Protein AF-A0AAE1PSM1-F1 (afdb_monomer_lite)

Radius of gyration: 34.31 Å; chains: 1; bounding box: 93×96×85 Å

pLDDT: mean 81.09, std 17.81, range [21.44, 98.19]

Structure (mmCIF, N/CA/C/O backbone):
data_AF-A0AAE1PSM1-F1
#
_entry.id   AF-A0AAE1PSM1-F1
#
loop_
_atom_site.group_PDB
_atom_site.id
_atom_site.type_symbol
_atom_site.label_atom_id
_atom_site.label_alt_id
_atom_site.label_comp_id
_atom_site.label_asym_id
_atom_site.label_entity_id
_atom_site.label_seq_id
_atom_site.pdbx_PDB_ins_code
_atom_site.Cartn_x
_atom_site.Cartn_y
_atom_site.Cartn_z
_atom_site.occupancy
_atom_site.B_iso_or_equiv
_atom_site.auth_seq_id
_atom_site.auth_comp_id
_atom_site.auth_asym_id
_atom_site.auth_atom_id
_atom_site.pdbx_PDB_model_num
ATOM 1 N N . MET A 1 1 ? 33.477 -53.761 32.226 1.00 33.44 1 MET A N 1
ATOM 2 C CA . MET A 1 1 ? 34.915 -53.638 31.884 1.00 33.44 1 MET A CA 1
ATOM 3 C C . MET A 1 1 ? 35.233 -52.143 31.877 1.00 33.44 1 MET A C 1
ATOM 5 O O . MET A 1 1 ? 34.621 -51.444 31.093 1.00 33.44 1 MET A O 1
ATOM 9 N N . ARG A 1 2 ? 35.719 -51.593 33.001 1.00 29.75 2 ARG A N 1
ATOM 10 C CA . ARG A 1 2 ? 37.112 -51.136 33.253 1.00 29.75 2 ARG A CA 1
ATOM 11 C C . ARG A 1 2 ? 37.617 -50.004 32.310 1.00 29.75 2 ARG A C 1
ATOM 13 O O . ARG A 1 2 ? 38.148 -50.337 31.265 1.00 29.75 2 ARG A O 1
ATOM 20 N N . THR A 1 3 ? 37.421 -48.733 32.735 1.00 33.41 3 THR A N 1
ATOM 21 C CA . THR A 1 3 ? 38.407 -47.618 33.002 1.00 33.41 3 THR A CA 1
ATOM 22 C C . THR A 1 3 ? 39.503 -47.223 31.959 1.00 33.41 3 THR A C 1
ATOM 24 O O . THR A 1 3 ? 39.948 -48.118 31.256 1.00 33.41 3 THR A O 1
ATOM 27 N N . PRO A 1 4 ? 40.189 -46.038 32.043 1.00 55.84 4 PRO A N 1
ATOM 28 C CA . PRO A 1 4 ? 39.776 -44.611 31.885 1.00 55.84 4 PRO A CA 1
ATOM 29 C C . PRO A 1 4 ? 40.856 -43.703 31.156 1.00 55.84 4 PRO A C 1
ATOM 31 O O . PRO A 1 4 ? 41.805 -44.236 30.594 1.00 55.84 4 PRO A O 1
ATOM 34 N N . ALA A 1 5 ? 40.751 -42.355 31.289 1.00 30.58 5 ALA A N 1
ATOM 35 C CA . ALA A 1 5 ? 41.744 -41.248 31.068 1.00 30.58 5 ALA A CA 1
ATOM 36 C C . ALA A 1 5 ? 41.943 -40.730 29.614 1.00 30.58 5 ALA A C 1
ATOM 38 O O . ALA A 1 5 ? 42.197 -41.520 28.718 1.00 30.58 5 ALA A O 1
ATOM 39 N N . ILE A 1 6 ? 41.724 -39.453 29.230 1.00 45.56 6 ILE A N 1
ATOM 40 C CA . ILE A 1 6 ? 42.230 -38.113 29.654 1.00 45.56 6 ILE A CA 1
ATOM 41 C C . ILE A 1 6 ? 43.767 -37.987 29.631 1.00 45.56 6 ILE A C 1
ATOM 43 O O . ILE A 1 6 ? 44.407 -38.409 30.585 1.00 45.56 6 ILE A O 1
ATOM 47 N N . GLN A 1 7 ? 44.315 -37.324 28.594 1.00 33.97 7 GLN A N 1
ATOM 48 C CA . GLN A 1 7 ? 45.271 -36.185 28.635 1.00 33.97 7 GLN A CA 1
ATOM 49 C C . GLN A 1 7 ? 46.024 -36.038 27.295 1.00 33.97 7 GLN A C 1
ATOM 51 O O . GLN A 1 7 ? 46.788 -36.929 26.949 1.00 33.97 7 GLN A O 1
ATOM 56 N N . LEU A 1 8 ? 45.825 -34.911 26.587 1.00 34.62 8 LEU A N 1
ATOM 57 C CA . LEU A 1 8 ? 46.841 -34.085 25.884 1.00 34.62 8 LEU A CA 1
ATOM 58 C C . LEU A 1 8 ? 46.170 -33.136 24.865 1.00 34.62 8 LEU A C 1
ATOM 60 O O . LEU A 1 8 ? 46.132 -33.383 23.665 1.00 34.62 8 LEU A O 1
ATOM 64 N N . LEU A 1 9 ? 45.640 -32.033 25.396 1.00 43.84 9 LEU A N 1
ATOM 65 C CA . LEU A 1 9 ? 45.499 -30.731 24.731 1.00 43.84 9 LEU A CA 1
ATOM 66 C C . LEU A 1 9 ? 46.586 -29.812 25.328 1.00 43.84 9 LEU A C 1
ATOM 68 O O . LEU A 1 9 ? 46.958 -30.025 26.480 1.00 43.84 9 LEU A O 1
ATOM 72 N N . LEU A 1 10 ? 47.015 -28.787 24.574 1.00 37.41 10 LEU A N 1
ATOM 73 C CA . LEU A 1 10 ? 48.165 -27.873 24.784 1.00 37.41 10 LEU A CA 1
ATOM 74 C C . LEU A 1 10 ? 49.510 -28.517 24.381 1.00 37.41 10 LEU A C 1
ATOM 76 O O . LEU A 1 10 ? 50.053 -29.247 25.207 1.00 37.41 10 LEU A O 1
ATOM 80 N N . PRO A 1 11 ? 50.104 -28.276 23.181 1.00 36.47 11 PRO A N 1
ATOM 81 C CA . PRO A 1 11 ? 50.399 -26.933 22.654 1.00 36.47 11 PRO A CA 1
ATOM 82 C C . PRO A 1 11 ? 50.553 -26.871 21.103 1.00 36.47 11 PRO A C 1
ATOM 84 O O . PRO A 1 11 ? 51.657 -27.015 20.580 1.00 36.47 11 PRO A O 1
ATOM 87 N N . LEU A 1 12 ? 49.481 -26.637 20.337 1.00 36.44 12 LEU A N 1
ATOM 88 C CA . LEU A 1 12 ? 49.604 -26.366 18.884 1.00 36.44 12 LEU A CA 1
ATOM 89 C C . LEU A 1 12 ? 48.664 -25.254 18.389 1.00 36.44 12 LEU A C 1
ATOM 91 O O . LEU A 1 12 ? 48.263 -25.227 17.233 1.00 36.44 12 LEU A O 1
ATOM 95 N N . LEU A 1 13 ? 48.311 -24.340 19.295 1.00 38.62 13 LEU A N 1
ATOM 96 C CA . LEU A 1 13 ? 47.348 -23.254 19.082 1.00 38.62 13 LEU A CA 1
ATOM 97 C C . LEU A 1 13 ? 47.993 -21.879 19.338 1.00 38.62 13 LEU A C 1
ATOM 99 O O . LEU A 1 13 ? 47.362 -20.986 19.887 1.00 38.62 13 LEU A O 1
ATOM 103 N N . LEU A 1 14 ? 49.281 -21.727 19.001 1.00 40.66 14 LEU A N 1
ATOM 104 C CA . LEU A 1 14 ? 50.054 -20.505 19.279 1.00 40.66 14 LEU A CA 1
ATOM 105 C C . LEU A 1 14 ? 50.826 -19.926 18.081 1.00 40.66 14 LEU A C 1
ATOM 107 O O . LEU A 1 14 ? 51.749 -19.150 18.291 1.00 40.66 14 LEU A O 1
ATOM 111 N N . LEU A 1 15 ? 50.452 -20.240 16.835 1.00 40.06 15 LEU A N 1
ATOM 112 C CA . LEU A 1 15 ? 50.998 -19.559 15.645 1.00 40.06 15 LEU A CA 1
ATOM 113 C C . LEU A 1 15 ? 49.949 -19.402 14.525 1.00 40.06 15 LEU A C 1
ATOM 115 O O . LEU A 1 15 ? 50.173 -19.787 13.382 1.00 40.06 15 LEU A O 1
ATOM 119 N N . LEU A 1 16 ? 48.799 -18.815 14.858 1.00 37.16 16 LEU A N 1
ATOM 120 C CA . LEU A 1 16 ? 47.987 -18.071 13.893 1.00 37.16 16 LEU A CA 1
ATOM 121 C C . LEU A 1 16 ? 48.058 -16.599 14.317 1.00 37.16 16 LEU A C 1
ATOM 123 O O . LEU A 1 16 ? 47.808 -16.326 15.494 1.00 37.16 16 LEU A O 1
ATOM 127 N N . PRO A 1 17 ? 48.422 -15.654 13.432 1.00 38.88 17 PRO A N 1
ATOM 128 C CA . PRO A 1 17 ? 48.195 -14.252 13.730 1.00 38.88 17 PRO A CA 1
ATOM 129 C C . PRO A 1 17 ? 46.682 -14.083 13.875 1.00 38.88 17 PRO A C 1
ATOM 131 O O . PRO A 1 17 ? 45.922 -14.433 12.971 1.00 38.88 17 PRO A O 1
ATOM 134 N N . ALA A 1 18 ? 46.241 -13.619 15.040 1.00 35.97 18 ALA A N 1
ATOM 135 C CA . ALA A 1 18 ? 44.885 -13.136 15.200 1.00 35.97 18 ALA A CA 1
ATOM 136 C C . ALA A 1 18 ? 44.736 -11.931 14.265 1.00 35.97 18 ALA A C 1
ATOM 138 O O . ALA A 1 18 ? 45.227 -10.848 14.565 1.00 35.97 18 ALA A O 1
ATOM 139 N N . LEU A 1 19 ? 44.096 -12.129 13.114 1.00 36.53 19 LEU A N 1
ATOM 140 C CA . LEU A 1 19 ? 43.392 -11.040 12.454 1.00 36.53 19 LEU A CA 1
ATOM 141 C C . LEU A 1 19 ? 42.175 -10.769 13.336 1.00 36.53 19 LEU A C 1
ATOM 143 O O . LEU A 1 19 ? 41.127 -11.391 13.190 1.00 36.53 19 LEU A O 1
ATOM 147 N N . THR A 1 20 ? 42.365 -9.922 14.343 1.00 34.34 20 THR A N 1
ATOM 148 C CA . THR A 1 20 ? 41.260 -9.257 15.020 1.00 34.34 20 THR A CA 1
ATOM 149 C C . THR A 1 20 ? 40.608 -8.359 13.979 1.00 34.34 20 THR A C 1
ATOM 151 O O . THR A 1 20 ? 41.140 -7.301 13.656 1.00 34.34 20 THR A O 1
ATOM 154 N N . THR A 1 21 ? 39.496 -8.794 13.395 1.00 38.75 21 THR A N 1
ATOM 155 C CA . THR A 1 21 ? 38.581 -7.859 12.743 1.00 38.75 21 THR A CA 1
ATOM 156 C C . THR A 1 21 ? 38.017 -6.984 13.857 1.00 38.75 21 THR A C 1
ATOM 158 O O . THR A 1 21 ? 37.286 -7.494 14.710 1.00 38.75 21 THR A O 1
ATOM 161 N N . SER A 1 22 ? 38.424 -5.715 13.905 1.00 49.62 22 SER A N 1
ATOM 162 C CA . SER A 1 22 ? 37.751 -4.708 14.729 1.00 49.62 22 SER A CA 1
ATOM 163 C C . SER A 1 22 ? 36.254 -4.737 14.396 1.00 49.62 22 SER A C 1
ATOM 165 O O . SER A 1 22 ? 35.865 -4.841 13.230 1.00 49.62 22 SER A O 1
ATOM 167 N N . ALA A 1 23 ? 35.409 -4.751 15.423 1.00 59.84 23 ALA A N 1
ATOM 168 C CA . ALA A 1 23 ? 33.970 -4.671 15.245 1.00 59.84 23 ALA A CA 1
ATOM 169 C C . ALA A 1 23 ? 33.585 -3.187 15.165 1.00 59.84 23 ALA A C 1
ATOM 171 O O . ALA A 1 23 ? 33.618 -2.508 16.183 1.00 59.84 23 ALA A O 1
ATOM 172 N N . LEU A 1 24 ? 33.215 -2.693 13.977 1.00 78.56 24 LEU A N 1
ATOM 173 C CA . LEU A 1 24 ? 32.767 -1.302 13.798 1.00 78.56 24 LEU A CA 1
ATOM 174 C C . LEU A 1 24 ? 31.539 -0.990 14.681 1.00 78.56 24 LEU A C 1
ATOM 176 O O . LEU A 1 24 ? 30.569 -1.761 14.691 1.00 78.56 24 LEU A O 1
ATOM 180 N N . HIS A 1 25 ? 31.568 0.148 15.384 1.00 87.31 25 HIS A N 1
ATOM 181 C CA . HIS A 1 25 ? 30.487 0.622 16.258 1.00 87.31 25 HIS A CA 1
ATOM 182 C C . HIS A 1 25 ? 29.436 1.390 15.447 1.00 87.31 25 HIS A C 1
ATOM 184 O O . HIS A 1 25 ? 29.618 2.569 15.150 1.00 87.31 25 HIS A O 1
ATOM 190 N N . ARG A 1 26 ? 28.346 0.705 15.081 1.00 86.56 26 ARG A N 1
ATOM 191 C CA . ARG A 1 26 ? 27.300 1.202 14.175 1.00 86.56 26 ARG A CA 1
ATOM 192 C C . ARG A 1 26 ? 26.071 1.702 14.923 1.00 86.56 26 ARG A C 1
ATOM 194 O O . ARG A 1 26 ? 25.461 0.971 15.706 1.00 86.56 26 ARG A O 1
ATOM 201 N N . VAL A 1 27 ? 25.652 2.920 14.609 1.00 85.50 27 VAL A N 1
ATOM 202 C CA . VAL A 1 27 ? 24.409 3.527 15.081 1.00 85.50 27 VAL A CA 1
ATOM 203 C C . VAL A 1 27 ? 23.444 3.633 13.898 1.00 85.50 27 VAL A C 1
ATOM 205 O O . VAL A 1 27 ? 23.673 4.452 13.007 1.00 85.50 27 VAL A O 1
ATOM 208 N N . PRO A 1 28 ? 22.353 2.846 13.862 1.00 82.75 28 PRO A N 1
ATOM 209 C CA . PRO A 1 28 ? 21.356 2.982 12.810 1.00 82.75 28 PRO A CA 1
ATOM 210 C C . PRO A 1 28 ? 20.624 4.319 12.959 1.00 82.75 28 PRO A C 1
ATOM 212 O O . PRO A 1 28 ? 20.103 4.640 14.034 1.00 82.75 28 PRO A O 1
ATOM 215 N N . LEU A 1 29 ? 20.562 5.078 11.870 1.00 81.00 29 LEU A N 1
ATOM 216 C CA . LEU A 1 29 ? 19.841 6.340 11.790 1.00 81.00 29 LEU A CA 1
ATOM 217 C C . LEU A 1 29 ? 18.474 6.115 11.148 1.00 81.00 29 LEU A C 1
ATOM 219 O O . LEU A 1 29 ? 18.305 5.329 10.212 1.00 81.00 29 LEU A O 1
ATOM 223 N N . ARG A 1 30 ? 17.478 6.835 11.651 1.00 75.38 30 ARG A N 1
ATOM 224 C CA . ARG A 1 30 ? 16.138 6.900 11.075 1.00 75.38 30 ARG A CA 1
ATOM 225 C C . ARG A 1 30 ? 15.941 8.257 10.427 1.00 75.38 30 ARG A C 1
ATOM 227 O O . ARG A 1 30 ? 16.352 9.273 10.983 1.00 75.38 30 ARG A O 1
ATOM 234 N N . LYS A 1 31 ? 15.298 8.252 9.265 1.00 67.81 31 LYS A N 1
ATOM 235 C CA . LYS A 1 31 ? 14.792 9.448 8.595 1.00 67.81 31 LYS A CA 1
ATOM 236 C C . LYS A 1 31 ? 13.332 9.606 8.992 1.00 67.81 31 LYS A C 1
ATOM 238 O O . LYS A 1 31 ? 12.639 8.601 9.141 1.00 67.81 31 LYS A O 1
ATOM 243 N N . VAL A 1 32 ? 12.865 10.831 9.202 1.00 59.44 32 VAL A N 1
ATOM 244 C CA . VAL A 1 32 ? 11.459 11.020 9.563 1.00 59.44 32 VAL A CA 1
ATOM 245 C C . VAL A 1 32 ? 10.541 10.622 8.394 1.00 59.44 32 VAL A C 1
ATOM 247 O O . VAL A 1 32 ? 10.739 11.090 7.274 1.00 59.44 32 VAL A O 1
ATOM 250 N N . GLU A 1 33 ? 9.553 9.758 8.650 1.00 43.09 33 GLU A N 1
ATOM 251 C CA . GLU A 1 33 ? 8.556 9.319 7.663 1.00 43.09 33 GLU A CA 1
ATOM 252 C C . GLU A 1 33 ? 7.482 10.400 7.432 1.00 43.09 33 GLU A C 1
ATOM 254 O O . GLU A 1 33 ? 6.660 10.674 8.308 1.00 43.09 33 GLU A O 1
ATOM 259 N N . GLY A 1 34 ? 7.456 10.978 6.226 1.00 42.66 34 GLY A N 1
ATOM 260 C CA . GLY A 1 34 ? 6.434 11.930 5.784 1.00 42.66 34 GLY A CA 1
ATOM 261 C C . GLY A 1 34 ? 6.644 12.385 4.334 1.00 42.66 34 GLY A C 1
ATOM 262 O O . GLY A 1 34 ? 7.773 12.582 3.890 1.00 42.66 34 GLY A O 1
ATOM 263 N N . HIS A 1 35 ? 5.558 12.558 3.569 1.00 45.41 35 HIS A N 1
ATOM 264 C CA . HIS A 1 35 ? 5.621 13.253 2.274 1.00 45.41 35 HIS A CA 1
ATOM 265 C C . HIS A 1 35 ? 5.978 14.720 2.553 1.00 45.41 35 HIS A C 1
ATOM 267 O O . HIS A 1 35 ? 5.245 15.361 3.306 1.00 45.41 35 HIS A O 1
ATOM 273 N N . ARG A 1 36 ? 7.061 15.265 1.971 1.00 45.91 36 ARG A N 1
ATOM 274 C CA . ARG A 1 36 ? 7.429 16.683 2.165 1.00 45.91 36 ARG A CA 1
ATOM 275 C C . ARG A 1 36 ? 6.311 17.580 1.636 1.00 45.91 36 ARG A C 1
ATOM 277 O O . ARG A 1 36 ? 6.188 17.795 0.436 1.00 45.91 36 ARG A O 1
ATOM 284 N N . THR A 1 37 ? 5.486 18.129 2.514 1.00 45.91 37 THR A N 1
ATOM 285 C CA . THR A 1 37 ? 4.422 19.058 2.133 1.00 45.91 37 THR A CA 1
ATOM 286 C C . THR A 1 37 ? 5.009 20.431 1.791 1.00 45.91 37 THR A C 1
ATOM 288 O O . THR A 1 37 ? 6.100 20.790 2.233 1.00 45.91 37 THR A O 1
ATOM 291 N N . LEU A 1 38 ? 4.257 21.276 1.071 1.00 42.22 38 LEU A N 1
ATOM 292 C CA . LEU A 1 38 ? 4.621 22.692 0.845 1.00 42.22 38 LEU A CA 1
ATOM 293 C C . LEU A 1 38 ? 4.871 23.473 2.152 1.00 42.22 38 LEU A C 1
ATOM 295 O O . LEU A 1 38 ? 5.491 24.538 2.140 1.00 42.22 38 LEU A O 1
ATOM 299 N N . ARG A 1 39 ? 4.382 22.945 3.279 1.00 43.66 39 ARG A N 1
ATOM 300 C CA . ARG A 1 39 ? 4.606 23.453 4.631 1.00 43.66 39 ARG A CA 1
ATOM 301 C C . ARG A 1 39 ? 6.017 23.146 5.128 1.00 43.66 39 ARG A C 1
ATOM 303 O O . ARG A 1 39 ? 6.609 24.019 5.743 1.00 43.66 39 ARG A O 1
ATOM 310 N N . ASP A 1 40 ? 6.547 21.965 4.827 1.00 48.69 40 ASP A N 1
ATOM 311 C CA . ASP A 1 40 ? 7.865 21.471 5.268 1.00 48.69 40 ASP A CA 1
ATOM 312 C C . ASP A 1 40 ? 9.001 22.172 4.516 1.00 48.69 40 ASP A C 1
ATOM 314 O O . ASP A 1 40 ? 10.014 22.555 5.091 1.00 48.69 40 ASP A O 1
ATOM 318 N N . ILE A 1 41 ? 8.739 22.489 3.252 1.00 47.69 41 ILE A N 1
ATOM 319 C CA . ILE A 1 41 ? 9.598 23.261 2.348 1.00 47.69 41 ILE A CA 1
ATOM 320 C C . ILE A 1 41 ? 9.741 24.718 2.844 1.00 47.69 41 ILE A C 1
ATOM 322 O O . ILE A 1 41 ? 10.829 25.176 3.180 1.00 47.69 41 ILE A O 1
ATOM 326 N N . ARG A 1 42 ? 8.620 25.401 3.130 1.00 45.66 42 ARG A N 1
ATOM 327 C CA . ARG A 1 42 ? 8.623 26.743 3.755 1.00 45.66 42 ARG A CA 1
ATOM 328 C C . ARG A 1 42 ? 9.405 26.814 5.079 1.00 45.66 42 ARG A C 1
ATOM 330 O O . ARG A 1 42 ? 9.926 27.874 5.416 1.00 45.66 42 ARG A O 1
ATOM 337 N N . ARG A 1 43 ? 9.501 25.700 5.810 1.00 50.31 43 ARG A N 1
ATOM 338 C CA . ARG A 1 43 ? 10.170 25.590 7.114 1.00 50.31 43 ARG A CA 1
ATOM 339 C C . ARG A 1 43 ? 11.681 25.375 7.010 1.00 50.31 43 ARG A C 1
ATOM 341 O O . ARG A 1 43 ? 12.391 25.906 7.860 1.00 50.31 43 ARG A O 1
ATOM 348 N N . SER A 1 44 ? 12.188 24.680 5.982 1.00 47.19 44 SER A N 1
ATOM 349 C CA . SER A 1 44 ? 13.635 24.607 5.695 1.00 47.19 44 SER A CA 1
ATOM 350 C C . SER A 1 44 ? 14.214 25.997 5.410 1.00 47.19 44 SER A C 1
ATOM 352 O O . SER A 1 44 ? 15.281 26.339 5.925 1.00 47.19 44 SER A O 1
ATOM 354 N N . HIS A 1 45 ? 13.459 26.838 4.692 1.00 49.84 45 HIS A N 1
ATOM 355 C CA . HIS A 1 45 ? 13.811 28.242 4.485 1.00 49.84 45 HIS A CA 1
ATOM 356 C C . HIS A 1 45 ? 13.899 29.050 5.779 1.00 49.84 45 HIS A C 1
ATOM 358 O O . HIS A 1 45 ? 14.869 29.786 5.989 1.00 49.84 45 HIS A O 1
ATOM 364 N N . ASP A 1 46 ? 12.897 28.915 6.647 1.00 48.69 46 ASP A N 1
ATOM 365 C CA . ASP A 1 46 ? 12.844 29.651 7.907 1.00 48.69 46 ASP A CA 1
ATOM 366 C C . ASP A 1 46 ? 13.929 29.154 8.884 1.00 48.69 46 ASP A C 1
ATOM 368 O O . ASP A 1 46 ? 14.571 29.977 9.530 1.00 48.69 46 ASP A O 1
ATOM 372 N N . PHE A 1 47 ? 14.239 27.848 8.919 1.00 50.97 47 PHE A N 1
ATOM 373 C CA . PHE A 1 47 ? 15.322 27.269 9.732 1.00 50.97 47 PHE A CA 1
ATOM 374 C C . PHE A 1 47 ? 16.705 27.776 9.326 1.00 50.97 47 PHE A C 1
ATOM 376 O O . PHE A 1 47 ? 17.473 28.212 10.181 1.00 50.97 47 PHE A O 1
ATOM 383 N N . ALA A 1 48 ? 17.034 27.756 8.036 1.00 51.44 48 ALA A N 1
ATOM 384 C CA . ALA A 1 48 ? 18.344 28.192 7.570 1.00 51.44 48 ALA A CA 1
ATOM 385 C C . ALA A 1 48 ? 18.524 29.721 7.681 1.00 51.44 48 ALA A C 1
ATOM 387 O O . ALA A 1 48 ? 19.609 30.190 8.028 1.00 51.44 48 ALA A O 1
ATOM 388 N N . LYS A 1 49 ? 17.454 30.516 7.508 1.00 53.12 49 LYS A N 1
ATOM 389 C CA . LYS A 1 49 ? 17.469 31.949 7.854 1.00 53.12 49 LYS A CA 1
ATOM 390 C C . LYS A 1 49 ? 17.641 32.192 9.344 1.00 53.12 49 LYS A C 1
ATOM 392 O O . LYS A 1 49 ? 18.312 33.144 9.721 1.00 53.12 49 LYS A O 1
ATOM 397 N N . ALA A 1 50 ? 17.057 31.348 10.182 1.00 50.25 50 ALA A N 1
ATOM 398 C CA . ALA A 1 50 ? 17.199 31.468 11.617 1.00 50.25 50 ALA A CA 1
ATOM 399 C C . ALA A 1 50 ? 18.626 31.068 12.053 1.00 50.25 50 ALA A C 1
ATOM 401 O O . ALA A 1 50 ? 19.266 31.822 12.779 1.00 50.25 50 ALA A O 1
ATOM 402 N N . ARG A 1 51 ? 19.164 29.926 11.575 1.00 54.44 51 ARG A N 1
ATOM 403 C CA . ARG A 1 51 ? 20.496 29.354 11.924 1.00 54.44 51 ARG A CA 1
ATOM 404 C C . ARG A 1 51 ? 21.657 30.224 11.468 1.00 54.44 51 ARG A C 1
ATOM 406 O O . ARG A 1 51 ? 22.677 30.258 12.149 1.00 54.44 51 ARG A O 1
ATOM 413 N N . TYR A 1 52 ? 21.482 30.960 10.374 1.00 54.31 52 TYR A N 1
ATOM 414 C CA . TYR A 1 52 ? 22.588 31.660 9.736 1.00 54.31 52 TYR A CA 1
ATOM 415 C C . TYR A 1 52 ? 22.306 33.131 9.367 1.00 54.31 52 TYR A C 1
ATOM 417 O O . TYR A 1 52 ? 23.242 33.831 9.010 1.00 54.31 52 TYR A O 1
ATOM 425 N N . GLY A 1 53 ? 21.070 33.638 9.435 1.00 50.72 53 GLY A N 1
ATOM 426 C CA . GLY A 1 53 ? 20.701 35.003 9.011 1.00 50.72 53 GLY A CA 1
ATOM 427 C C . GLY A 1 53 ? 20.957 36.119 10.042 1.00 50.72 53 GLY A C 1
ATOM 428 O O . GLY A 1 53 ? 21.509 35.898 11.118 1.00 50.72 53 GLY A O 1
ATOM 429 N N . THR A 1 54 ? 20.577 37.364 9.715 1.00 46.81 54 THR A N 1
ATOM 430 C CA . THR A 1 54 ? 20.763 38.547 10.585 1.00 46.81 54 THR A CA 1
ATOM 431 C C . THR A 1 54 ? 19.534 38.840 11.463 1.00 46.81 54 THR A C 1
ATOM 433 O O . THR A 1 54 ? 18.399 38.503 11.135 1.00 46.81 54 THR A O 1
ATOM 436 N N . LYS A 1 55 ? 19.751 39.527 12.598 1.00 40.34 55 LYS A N 1
ATOM 437 C CA . LYS A 1 55 ? 18.738 39.809 13.643 1.00 40.34 55 LYS A CA 1
ATOM 438 C C . LYS A 1 55 ? 17.515 40.630 13.195 1.00 40.34 55 LYS A C 1
ATOM 440 O O . LYS A 1 55 ? 16.548 40.706 13.947 1.00 40.34 55 LYS A O 1
ATOM 445 N N . GLU A 1 56 ? 17.560 41.271 12.029 1.00 38.66 56 GLU A N 1
ATOM 446 C CA . GLU A 1 56 ? 16.494 42.150 11.520 1.00 38.66 56 GLU A CA 1
ATOM 447 C C . GLU A 1 56 ? 15.422 41.402 10.700 1.00 38.66 56 GLU A C 1
ATOM 449 O O . GLU A 1 56 ? 14.376 41.980 10.415 1.00 38.66 56 GLU A O 1
ATOM 454 N N . ASP A 1 57 ? 15.634 40.113 10.401 1.00 36.53 57 ASP A N 1
ATOM 455 C CA . ASP A 1 57 ? 14.775 39.298 9.525 1.00 36.53 57 ASP A CA 1
ATOM 456 C C . ASP A 1 57 ? 13.990 38.179 10.258 1.00 36.53 57 ASP A C 1
ATOM 458 O O . ASP A 1 57 ? 13.414 37.296 9.618 1.00 36.53 57 ASP A O 1
ATOM 462 N N . ILE A 1 58 ? 13.948 38.192 11.597 1.00 35.56 58 ILE A N 1
ATOM 463 C CA . ILE A 1 58 ? 13.339 37.124 12.415 1.00 35.56 58 ILE A CA 1
ATOM 464 C C . ILE A 1 58 ? 11.811 37.311 12.511 1.00 35.56 58 ILE A C 1
ATOM 466 O O . ILE A 1 58 ? 11.331 38.303 13.059 1.00 35.56 58 ILE A O 1
ATOM 470 N N . VAL A 1 59 ? 11.040 36.340 12.008 1.00 29.38 59 VAL A N 1
ATOM 471 C CA . VAL A 1 59 ? 9.579 36.220 12.196 1.00 29.38 59 VAL A CA 1
ATOM 472 C C . VAL A 1 59 ? 9.303 35.132 13.240 1.00 29.38 59 VAL A C 1
ATOM 474 O O . VAL A 1 59 ? 9.969 34.102 13.218 1.00 29.38 59 VAL A O 1
ATOM 477 N N . ASP A 1 60 ? 8.331 35.353 14.137 1.00 29.62 60 ASP A N 1
ATOM 478 C CA . ASP A 1 60 ? 7.898 34.374 15.150 1.00 29.62 60 ASP A CA 1
ATOM 479 C C . ASP A 1 60 ? 7.571 33.011 14.507 1.00 29.62 60 ASP A C 1
ATOM 481 O O . ASP A 1 60 ? 6.728 32.909 13.611 1.00 29.62 60 ASP A O 1
ATOM 485 N N . LEU A 1 61 ? 8.271 31.971 14.965 1.00 31.28 61 LEU A N 1
ATOM 486 C CA . LEU A 1 61 ? 8.234 30.612 14.423 1.00 31.28 61 LEU A CA 1
ATOM 487 C C . LEU A 1 61 ? 7.069 29.824 15.044 1.00 31.28 61 LEU A C 1
ATOM 489 O O . LEU A 1 61 ? 6.993 29.738 16.265 1.00 31.28 61 LEU A O 1
ATOM 493 N N . ASP A 1 62 ? 6.207 29.225 14.208 1.00 25.88 62 ASP A N 1
ATOM 494 C CA . ASP A 1 62 ? 5.115 28.304 14.580 1.00 25.88 62 ASP A CA 1
ATOM 495 C C . ASP A 1 62 ? 5.179 27.005 13.724 1.00 25.88 62 ASP A C 1
ATOM 497 O O . ASP A 1 62 ? 5.114 27.051 12.496 1.00 25.88 62 ASP A O 1
ATOM 501 N N . ASN A 1 63 ? 5.236 25.844 14.396 1.00 30.78 63 ASN A N 1
ATOM 502 C CA . ASN A 1 63 ? 5.197 24.443 13.940 1.00 30.78 63 ASN A CA 1
ATOM 503 C C . ASN A 1 63 ? 6.380 23.878 13.086 1.00 30.78 63 ASN A C 1
ATOM 505 O O . ASN A 1 63 ? 6.579 24.308 11.952 1.00 30.78 63 ASN A O 1
ATOM 509 N N . PHE A 1 64 ? 7.075 22.835 13.582 1.00 38.34 64 PHE A N 1
ATOM 510 C CA . PHE A 1 64 ? 8.264 22.169 12.992 1.00 38.34 64 PHE A CA 1
ATOM 511 C C . PHE A 1 64 ? 8.075 20.663 12.815 1.00 38.34 64 PHE A C 1
ATOM 513 O O . PHE A 1 64 ? 7.900 19.956 13.799 1.00 38.34 64 PHE A O 1
ATOM 520 N N . GLN A 1 65 ? 8.159 20.175 11.578 1.00 33.56 65 GLN A N 1
ATOM 521 C CA . GLN A 1 65 ? 8.358 18.759 11.259 1.00 33.56 65 GLN A CA 1
ATOM 522 C C . GLN A 1 65 ? 9.271 18.656 10.019 1.00 33.56 65 GLN A C 1
ATOM 524 O O . GLN A 1 65 ? 9.022 19.330 9.024 1.00 33.56 65 GLN A O 1
ATOM 529 N N . ASP A 1 66 ? 10.308 17.823 10.153 1.00 43.00 66 ASP A N 1
ATOM 530 C CA . ASP A 1 66 ? 10.919 16.937 9.144 1.00 43.00 66 ASP A CA 1
ATOM 531 C C . ASP A 1 66 ? 11.919 17.457 8.096 1.00 43.00 66 ASP A C 1
ATOM 533 O O . ASP A 1 66 ? 11.542 17.955 7.039 1.00 43.00 66 ASP A O 1
ATOM 537 N N . ALA A 1 67 ? 13.210 17.158 8.347 1.00 50.41 67 ALA A N 1
ATOM 538 C CA . ALA A 1 67 ? 14.169 16.584 7.381 1.00 50.41 67 ALA A CA 1
ATOM 539 C C . ALA A 1 67 ? 15.529 16.243 8.047 1.00 50.41 67 ALA A C 1
ATOM 541 O O . ALA A 1 67 ? 16.571 16.729 7.616 1.00 50.41 67 ALA A O 1
ATOM 542 N N . GLN A 1 68 ? 15.538 15.470 9.141 1.00 61.88 68 GLN A N 1
ATOM 543 C CA . GLN A 1 68 ? 16.765 15.202 9.912 1.00 61.88 68 GLN A CA 1
ATOM 544 C C . GLN A 1 68 ? 16.899 13.718 10.264 1.00 61.88 68 GLN A C 1
ATOM 546 O O . GLN A 1 68 ? 15.909 13.051 10.576 1.00 61.88 68 GLN A O 1
ATOM 551 N N . TYR A 1 69 ? 18.132 13.214 10.204 1.00 72.88 69 TYR A N 1
ATOM 552 C CA . TYR A 1 69 ? 18.489 11.853 10.592 1.00 72.88 69 TYR A CA 1
ATOM 553 C C . TYR A 1 69 ? 18.783 11.804 12.091 1.00 72.88 69 TYR A C 1
ATOM 555 O O . TYR A 1 69 ? 19.563 12.607 12.606 1.00 72.88 69 TYR A O 1
ATOM 563 N N . TYR A 1 70 ? 18.164 10.865 12.803 1.00 82.62 70 TYR A N 1
ATOM 564 C CA . TYR A 1 70 ? 18.355 10.708 14.245 1.00 82.62 70 TYR A CA 1
ATOM 565 C C . TYR A 1 70 ? 18.572 9.249 14.628 1.00 82.62 70 TYR A C 1
ATOM 567 O O . TYR A 1 70 ? 18.063 8.330 13.984 1.00 82.62 70 TYR A O 1
ATOM 575 N N . GLY A 1 71 ? 19.303 9.027 15.714 1.00 84.00 71 GLY A N 1
ATOM 576 C CA . GLY A 1 71 ? 19.547 7.694 16.256 1.00 84.00 71 GLY A CA 1
ATOM 577 C C . GLY A 1 71 ? 19.528 7.677 17.784 1.00 84.00 71 GLY A C 1
ATOM 578 O O . GLY A 1 71 ? 19.405 8.725 18.420 1.00 84.00 71 GLY A O 1
ATOM 579 N N . PRO A 1 72 ? 19.568 6.484 18.392 1.00 90.25 72 PRO A N 1
ATOM 580 C CA . PRO A 1 72 ? 19.446 6.336 19.834 1.00 90.25 72 PRO A CA 1
ATOM 581 C C . PRO A 1 72 ? 20.778 6.557 20.568 1.00 90.25 72 PRO A C 1
ATOM 583 O O . PRO A 1 72 ? 21.822 6.062 20.143 1.00 90.25 72 PRO A O 1
ATOM 586 N N . ILE A 1 73 ? 20.706 7.198 21.734 1.00 93.88 73 ILE A N 1
ATOM 587 C CA . ILE A 1 73 ? 21.741 7.220 22.779 1.00 93.88 73 ILE A CA 1
ATOM 588 C C . ILE A 1 73 ? 21.105 6.850 24.125 1.00 93.88 73 ILE A C 1
ATOM 590 O O . ILE A 1 73 ? 19.894 6.996 24.296 1.00 93.88 73 ILE A O 1
ATOM 594 N N . ASN A 1 74 ? 21.897 6.401 25.099 1.00 96.19 74 ASN A N 1
ATOM 595 C CA . ASN A 1 74 ? 21.437 6.238 26.481 1.00 96.19 74 ASN A CA 1
ATOM 596 C C . ASN A 1 74 ? 22.229 7.141 27.425 1.00 96.19 74 ASN A C 1
ATOM 598 O O . ASN A 1 74 ? 23.439 7.260 27.279 1.00 96.19 74 ASN A O 1
ATOM 602 N N . ILE A 1 75 ? 21.571 7.731 28.420 1.00 97.62 75 ILE A N 1
ATOM 603 C CA . ILE A 1 75 ? 22.213 8.569 29.440 1.00 97.62 75 ILE A CA 1
ATOM 604 C C . ILE A 1 75 ? 21.896 8.008 30.830 1.00 97.62 75 ILE A C 1
ATOM 606 O O . ILE A 1 75 ? 20.735 7.769 31.163 1.00 97.62 75 ILE A O 1
ATOM 610 N N . GLY A 1 76 ? 22.925 7.786 31.645 1.00 96.31 76 GLY A N 1
ATOM 611 C CA . GLY A 1 76 ? 22.806 7.334 33.031 1.00 96.31 76 GLY A CA 1
ATOM 612 C C . GLY A 1 76 ? 22.918 5.831 33.277 1.00 96.31 76 GLY A C 1
ATOM 613 O O . GLY A 1 76 ? 23.120 5.033 32.364 1.00 96.31 76 GLY A O 1
ATOM 614 N N . THR A 1 77 ? 22.815 5.435 34.551 1.00 93.31 77 THR A N 1
ATOM 615 C CA . THR A 1 77 ? 22.889 4.029 34.993 1.00 93.31 77 THR A CA 1
ATOM 616 C C . THR A 1 77 ? 21.770 3.694 35.997 1.00 93.31 77 THR A C 1
ATOM 618 O O . THR A 1 77 ? 21.903 4.058 37.172 1.00 93.31 77 THR A O 1
ATOM 621 N N . PRO A 1 78 ? 20.723 2.933 35.607 1.00 94.62 78 PRO A N 1
ATOM 622 C CA . PRO A 1 78 ? 20.509 2.348 34.278 1.00 94.62 78 PRO A CA 1
ATOM 623 C C . PRO A 1 78 ? 20.271 3.415 33.198 1.00 94.62 78 PRO A C 1
ATOM 625 O O . PRO A 1 78 ? 19.756 4.488 33.496 1.00 94.62 78 PRO A O 1
ATOM 628 N N . GLY A 1 79 ? 20.645 3.102 31.955 1.00 93.06 79 GLY A N 1
ATOM 629 C CA . GLY A 1 79 ? 20.545 4.031 30.829 1.00 93.06 79 GLY A CA 1
ATOM 630 C C . GLY A 1 79 ? 19.109 4.441 30.509 1.00 93.06 79 GLY A C 1
ATOM 631 O O . GLY A 1 79 ? 18.230 3.589 30.368 1.00 93.06 79 GLY A O 1
ATOM 632 N N . GLN A 1 80 ? 18.893 5.749 30.377 1.00 96.75 80 GLN A N 1
ATOM 633 C CA . GLN A 1 80 ? 17.662 6.380 29.901 1.00 96.75 80 GLN A CA 1
ATOM 634 C C . GLN A 1 80 ? 17.828 6.704 28.412 1.00 96.75 80 GLN A C 1
ATOM 636 O O . GLN A 1 80 ? 18.792 7.367 28.040 1.00 96.75 80 GLN A O 1
ATOM 641 N N . THR A 1 81 ? 16.943 6.200 27.552 1.00 94.50 81 THR A N 1
ATOM 642 C CA . THR A 1 81 ? 17.108 6.282 26.091 1.00 94.50 81 THR A CA 1
ATOM 643 C C . THR A 1 81 ? 16.571 7.592 25.517 1.00 94.50 81 THR A C 1
ATOM 645 O O . THR A 1 81 ? 15.427 7.955 25.784 1.00 94.50 81 THR A O 1
ATOM 648 N N . PHE A 1 82 ? 17.358 8.232 24.651 1.00 90.69 82 PHE A N 1
ATOM 649 C CA . PHE A 1 82 ? 16.996 9.434 23.896 1.00 90.69 82 PHE A CA 1
ATOM 650 C C . PHE A 1 82 ? 17.281 9.236 22.410 1.00 90.69 82 PHE A C 1
ATOM 652 O O . PHE A 1 82 ? 18.262 8.603 22.028 1.00 90.69 82 PHE A O 1
ATOM 659 N N . LYS A 1 83 ? 16.431 9.801 21.561 1.00 89.25 83 LYS A N 1
ATOM 660 C CA . LYS A 1 83 ? 16.655 9.941 20.122 1.00 89.25 83 LYS A CA 1
ATOM 661 C C . LYS A 1 83 ? 17.336 11.281 19.878 1.00 89.25 83 LYS A C 1
ATOM 663 O O . LYS A 1 83 ? 16.772 12.302 20.250 1.00 89.25 83 LYS A O 1
ATOM 668 N N . VAL A 1 84 ? 18.503 11.307 19.251 1.00 87.38 84 VAL A N 1
ATOM 669 C CA . VAL A 1 84 ? 19.229 12.559 19.000 1.00 87.38 84 VAL A CA 1
ATOM 670 C C . VAL A 1 84 ? 19.639 12.705 17.548 1.00 87.38 84 VAL A C 1
ATOM 672 O O . VAL A 1 84 ? 19.899 11.714 16.863 1.00 87.38 84 VAL A O 1
ATOM 675 N N . ILE A 1 85 ? 19.711 13.954 17.094 1.00 86.12 85 ILE A N 1
ATOM 676 C CA . ILE A 1 85 ? 20.380 14.303 15.840 1.00 86.12 85 ILE A CA 1
ATOM 677 C C . ILE A 1 85 ? 21.877 14.356 16.102 1.00 86.12 85 ILE A C 1
ATOM 679 O O . ILE A 1 85 ? 22.321 15.019 17.040 1.00 86.12 85 ILE A O 1
ATOM 683 N N . PHE A 1 86 ? 22.640 13.684 15.253 1.00 90.25 86 PHE A N 1
ATOM 684 C CA . PHE A 1 86 ? 24.094 13.742 15.255 1.00 90.25 86 PHE A CA 1
ATOM 685 C C . PHE A 1 86 ? 24.542 14.866 14.307 1.00 90.25 86 PHE A C 1
ATOM 687 O O . PHE A 1 86 ? 24.586 14.676 13.093 1.00 90.25 86 PHE A O 1
ATOM 694 N N . ASP A 1 87 ? 24.779 16.059 14.860 1.00 88.25 87 ASP A N 1
ATOM 695 C CA . ASP A 1 87 ? 24.884 17.331 14.120 1.00 88.25 87 ASP A CA 1
ATOM 696 C C . ASP A 1 87 ? 26.345 17.788 13.984 1.00 88.25 87 ASP A C 1
ATOM 698 O O . ASP A 1 87 ? 26.945 18.252 14.954 1.00 88.25 87 ASP A O 1
ATOM 702 N N . THR A 1 88 ? 26.929 17.701 12.785 1.00 89.44 88 THR A N 1
ATOM 703 C CA . THR A 1 88 ? 28.291 18.202 12.509 1.00 89.44 88 THR A CA 1
ATOM 704 C C . THR A 1 88 ? 28.367 19.727 12.364 1.00 89.44 88 THR A C 1
ATOM 706 O O . THR A 1 88 ? 29.457 20.277 12.199 1.00 89.44 88 THR A O 1
ATOM 709 N N . GLY A 1 89 ? 27.242 20.437 12.478 1.00 83.88 89 GLY A N 1
ATOM 710 C CA . GLY A 1 89 ? 27.176 21.892 12.571 1.00 83.88 89 GLY A CA 1
ATOM 711 C C . GLY A 1 89 ? 26.977 22.437 13.994 1.00 83.88 89 GLY A C 1
ATOM 712 O O . GLY A 1 89 ? 26.762 23.638 14.151 1.00 83.88 89 GLY A O 1
ATOM 713 N N . SER A 1 90 ? 27.062 21.611 15.045 1.00 86.44 90 SER A N 1
ATOM 714 C CA . SER A 1 90 ? 27.102 22.064 16.450 1.00 86.44 90 SER A CA 1
ATOM 715 C C . SER A 1 90 ? 27.958 21.146 17.340 1.00 86.44 90 SER A C 1
ATOM 717 O O . SER A 1 90 ? 28.402 20.095 16.887 1.00 86.44 90 SER A O 1
ATOM 719 N N . SER A 1 91 ? 28.228 21.527 18.602 1.00 89.00 91 SER A N 1
ATOM 720 C CA . SER A 1 91 ? 29.191 20.802 19.474 1.00 89.00 91 SER A CA 1
ATOM 721 C C . SER A 1 91 ? 28.694 20.440 20.878 1.00 89.00 91 SER A C 1
ATOM 723 O O . SER A 1 91 ? 29.414 19.798 21.637 1.00 89.00 91 SER A O 1
ATOM 725 N N . ASN A 1 92 ? 27.483 20.843 21.267 1.00 91.94 92 ASN A N 1
ATOM 726 C CA . ASN A 1 92 ? 26.931 20.512 22.584 1.00 91.94 92 ASN A CA 1
ATOM 727 C C . ASN A 1 92 ? 25.970 19.318 22.486 1.00 91.94 92 ASN A C 1
ATOM 729 O O . ASN A 1 92 ? 25.217 19.208 21.522 1.00 91.94 92 ASN A O 1
ATOM 733 N N . LEU A 1 93 ? 25.968 18.455 23.508 1.00 94.25 93 LEU A N 1
ATOM 734 C CA . LEU A 1 93 ? 24.879 17.509 23.765 1.00 94.25 93 LEU A CA 1
ATOM 735 C C . LEU A 1 93 ? 23.856 18.169 24.693 1.00 94.25 93 LEU A C 1
ATOM 737 O O . LEU A 1 93 ? 24.230 18.698 25.745 1.00 94.25 93 LEU A O 1
ATOM 741 N N . TRP A 1 94 ? 22.578 18.086 24.342 1.00 92.38 94 TRP A N 1
ATOM 742 C CA . TRP A 1 94 ? 21.485 18.443 25.239 1.00 92.38 94 TRP A CA 1
ATOM 743 C C . TRP A 1 94 ? 20.285 17.512 25.069 1.00 92.38 94 TRP A C 1
ATOM 745 O O . TRP A 1 94 ? 20.026 17.012 23.972 1.00 92.38 94 TRP A O 1
ATOM 755 N N . VAL A 1 95 ? 19.562 17.293 26.168 1.00 92.88 95 VAL A N 1
ATOM 756 C CA . VAL A 1 95 ? 18.296 16.546 26.214 1.00 92.88 95 VAL A CA 1
ATOM 757 C C . VAL A 1 95 ? 17.305 17.231 27.172 1.00 92.88 95 VAL A C 1
ATOM 759 O O . VAL A 1 95 ? 17.742 17.964 28.066 1.00 92.88 95 VAL A O 1
ATOM 762 N N . PRO A 1 96 ? 15.988 16.998 27.036 1.00 91.25 96 PRO A N 1
ATOM 763 C CA . PRO A 1 96 ? 14.978 17.560 27.926 1.00 91.25 96 PRO A CA 1
ATOM 764 C C . PRO A 1 96 ? 15.159 17.081 29.370 1.00 91.25 96 PRO A C 1
ATOM 766 O O . PRO A 1 96 ? 15.487 15.919 29.605 1.00 91.25 96 PRO A O 1
ATOM 769 N N . SER A 1 97 ? 14.925 17.956 30.346 1.00 91.38 97 SER A N 1
ATOM 770 C CA . SER A 1 97 ? 15.017 17.641 31.780 1.00 91.38 97 SER A CA 1
ATOM 771 C C . SER A 1 97 ? 13.659 17.274 32.374 1.00 91.38 97 SER A C 1
ATOM 773 O O . SER A 1 97 ? 12.646 17.886 32.035 1.00 91.38 97 SER A O 1
ATOM 775 N N . GLU A 1 98 ? 13.620 16.356 33.343 1.00 89.12 98 GLU A N 1
ATOM 776 C CA . GLU A 1 98 ? 12.418 16.135 34.167 1.00 89.12 98 GLU A CA 1
ATOM 777 C C . GLU A 1 98 ? 12.061 17.384 35.008 1.00 89.12 98 GLU A C 1
ATOM 779 O O . GLU A 1 98 ? 10.912 17.554 35.414 1.00 89.12 98 GLU A O 1
ATOM 784 N N . GLU A 1 99 ? 13.011 18.307 35.220 1.00 85.25 99 GLU A N 1
ATOM 785 C CA . GLU A 1 99 ? 12.791 19.572 35.936 1.00 85.25 99 GLU A CA 1
ATOM 786 C C . GLU A 1 99 ? 12.100 20.662 35.090 1.00 85.25 99 GLU A C 1
ATOM 788 O O . GLU A 1 99 ? 11.832 21.764 35.582 1.00 85.25 99 GLU A O 1
ATOM 793 N N . CYS A 1 100 ? 11.778 20.390 33.821 1.00 81.38 100 CYS A N 1
ATOM 794 C CA . CYS A 1 100 ? 11.093 21.356 32.969 1.00 81.38 100 CYS A CA 1
ATOM 795 C C . CYS A 1 100 ? 9.650 21.639 33.432 1.00 81.38 100 CYS A C 1
ATOM 797 O O . CYS A 1 100 ? 8.942 20.794 33.988 1.00 81.38 100 CYS A O 1
ATOM 799 N N . LEU A 1 101 ? 9.168 22.862 33.188 1.00 70.75 101 LEU A N 1
ATOM 800 C CA . LEU A 1 101 ? 7.828 23.272 33.615 1.00 70.75 101 LEU A CA 1
ATOM 801 C C . LEU A 1 101 ? 6.735 22.477 32.880 1.00 70.75 101 LEU A C 1
ATOM 803 O O . LEU A 1 101 ? 6.811 22.271 31.674 1.00 70.75 101 LEU A O 1
ATOM 807 N N . ILE A 1 102 ? 5.638 22.152 33.577 1.00 59.38 102 ILE A N 1
ATOM 808 C CA . ILE A 1 102 ? 4.450 21.479 32.998 1.00 59.38 102 ILE A CA 1
ATOM 809 C C . ILE A 1 102 ? 3.876 22.249 31.789 1.00 59.38 102 ILE A C 1
ATOM 811 O O . ILE A 1 102 ? 3.238 21.669 30.917 1.00 59.38 102 ILE A O 1
ATOM 815 N N . LEU A 1 103 ? 4.095 23.567 31.732 1.00 50.53 103 LEU A N 1
ATOM 816 C CA . LEU A 1 103 ? 3.637 24.435 30.644 1.00 50.53 103 LEU A CA 1
ATOM 817 C C . LEU A 1 103 ? 4.569 24.433 29.413 1.00 50.53 103 LEU A C 1
ATOM 819 O O . LEU A 1 103 ? 4.185 24.979 28.381 1.00 50.53 103 LEU A O 1
ATOM 823 N N . ASN A 1 104 ? 5.765 23.834 29.495 1.00 58.94 104 ASN A N 1
ATOM 824 C CA . ASN A 1 104 ? 6.690 23.684 28.369 1.00 58.94 104 ASN A CA 1
ATOM 825 C C . ASN A 1 104 ? 6.319 22.434 27.548 1.00 58.94 104 ASN A C 1
ATOM 827 O O . ASN A 1 104 ? 6.776 21.328 27.826 1.00 58.94 104 ASN A O 1
ATOM 831 N N . LEU A 1 105 ? 5.458 22.618 26.543 1.00 59.41 105 LEU A N 1
ATOM 832 C CA . LEU A 1 105 ? 4.889 21.527 25.746 1.00 59.41 105 LEU A CA 1
ATOM 833 C C . LEU A 1 105 ? 5.943 20.698 24.987 1.00 59.41 105 LEU A C 1
ATOM 835 O O . LEU A 1 105 ? 5.732 19.502 24.826 1.00 59.41 105 LEU A O 1
ATOM 839 N N . ALA A 1 106 ? 7.057 21.304 24.557 1.00 61.78 106 ALA A N 1
ATOM 840 C CA . ALA A 1 106 ? 8.138 20.614 23.845 1.00 61.78 106 ALA A CA 1
ATOM 841 C C . ALA A 1 106 ? 8.779 19.544 24.727 1.00 61.78 106 ALA A C 1
ATOM 843 O O . ALA A 1 106 ? 8.746 18.357 24.403 1.00 61.78 106 ALA A O 1
ATOM 844 N N . CYS A 1 107 ? 9.196 19.950 25.921 1.00 69.12 107 CYS A N 1
ATOM 845 C CA . CYS A 1 107 ? 9.759 19.045 26.908 1.00 69.12 107 CYS A CA 1
ATOM 846 C C . CYS A 1 107 ? 8.758 17.971 27.381 1.00 69.12 107 CYS A C 1
ATOM 848 O O . CYS A 1 107 ? 9.137 16.833 27.640 1.00 69.12 107 CYS A O 1
ATOM 850 N N . GLN A 1 108 ? 7.458 18.288 27.489 1.00 71.06 108 GLN A N 1
ATOM 851 C CA . GLN A 1 108 ? 6.446 17.317 27.943 1.00 71.06 108 GLN A CA 1
ATOM 852 C C . GLN A 1 108 ? 6.118 16.217 26.915 1.00 71.06 108 GLN A C 1
ATOM 854 O O . GLN A 1 108 ? 5.507 15.216 27.292 1.00 71.06 108 GLN A O 1
ATOM 859 N N . LEU A 1 109 ? 6.472 16.396 25.640 1.00 69.44 109 LEU A N 1
ATOM 860 C CA . LEU A 1 109 ? 6.199 15.432 24.566 1.00 69.44 109 LEU A CA 1
ATOM 861 C C . LEU A 1 109 ? 7.388 14.511 24.247 1.00 69.44 109 LEU A C 1
ATOM 863 O O . LEU A 1 109 ? 7.193 13.504 23.565 1.00 69.44 109 LEU A O 1
ATOM 867 N N . HIS A 1 110 ? 8.578 14.825 24.761 1.00 78.19 110 HIS A N 1
ATOM 868 C CA . HIS A 1 110 ? 9.818 14.086 24.517 1.00 78.19 110 HIS A CA 1
ATOM 869 C C . HIS A 1 110 ? 10.244 13.255 25.726 1.00 78.19 110 HIS A C 1
ATOM 871 O O . HIS A 1 110 ? 9.740 13.429 26.839 1.00 78.19 110 HIS A O 1
ATOM 877 N N . ASN A 1 111 ? 11.177 12.325 25.507 1.00 87.50 111 ASN A N 1
ATOM 878 C CA . ASN A 1 111 ? 11.840 11.661 26.625 1.00 87.50 111 ASN A CA 1
ATOM 879 C C . ASN A 1 111 ? 12.602 12.706 27.444 1.00 87.50 111 ASN A C 1
ATOM 881 O O . ASN A 1 111 ? 13.280 13.567 26.886 1.00 87.50 111 ASN A O 1
ATOM 885 N N . ARG A 1 112 ? 12.498 12.609 28.770 1.00 92.31 112 ARG A N 1
ATOM 886 C CA . ARG A 1 112 ? 13.137 13.529 29.709 1.00 92.31 112 ARG A CA 1
ATOM 887 C C . ARG A 1 112 ? 14.130 12.783 30.573 1.00 92.31 112 ARG A C 1
ATOM 889 O O . ARG A 1 112 ? 13.879 11.653 30.988 1.00 92.31 112 ARG A O 1
ATOM 896 N N . TYR A 1 113 ? 15.251 13.431 30.829 1.00 96.12 113 TYR A N 1
ATOM 897 C CA . TYR A 1 113 ? 16.281 12.928 31.707 1.00 96.12 113 TYR A CA 1
ATOM 898 C C . TYR A 1 113 ? 15.904 13.199 33.160 1.00 96.12 113 TYR A C 1
ATOM 900 O O . TYR A 1 113 ? 15.755 14.345 33.582 1.00 96.12 113 TYR A O 1
ATOM 908 N N . ASP A 1 114 ? 15.745 12.117 33.918 1.00 96.06 114 ASP A N 1
ATOM 909 C CA . ASP A 1 114 ? 15.542 12.147 35.359 1.00 96.06 114 ASP A CA 1
ATOM 910 C C . ASP A 1 114 ? 16.855 11.762 36.049 1.00 96.06 114 ASP A C 1
ATOM 912 O O . ASP A 1 114 ? 17.224 10.585 36.156 1.00 96.06 114 ASP A O 1
ATOM 916 N N . SER A 1 115 ? 17.573 12.775 36.530 1.00 94.94 115 SER A N 1
ATOM 917 C CA . SER A 1 115 ? 18.847 12.601 37.230 1.00 94.94 115 SER A CA 1
ATOM 918 C C . SER A 1 115 ? 18.726 11.752 38.505 1.00 94.94 115 SER A C 1
ATOM 920 O O . SER A 1 115 ? 19.699 11.123 38.924 1.00 94.94 115 SER A O 1
ATOM 922 N N . SER A 1 116 ? 17.529 11.648 39.103 1.00 93.50 116 SER A N 1
ATOM 923 C CA . SER A 1 116 ? 17.288 10.851 40.313 1.00 93.50 116 SER A CA 1
ATOM 924 C C . SER A 1 116 ? 17.281 9.340 40.062 1.00 93.50 116 SER A C 1
ATOM 926 O O . SER A 1 116 ? 17.460 8.554 40.999 1.00 93.50 116 SER A O 1
ATOM 928 N N . LEU A 1 117 ? 17.103 8.924 38.804 1.00 94.38 117 LEU A N 1
ATOM 929 C CA . LEU A 1 117 ? 17.086 7.519 38.396 1.00 94.38 117 LEU A CA 1
ATOM 930 C C . LEU A 1 117 ? 18.472 6.986 38.022 1.00 94.38 117 LEU A C 1
ATOM 932 O O . LEU A 1 117 ? 18.620 5.773 37.857 1.00 94.38 117 LEU A O 1
ATOM 936 N N . SER A 1 118 ? 19.485 7.850 37.921 1.00 96.50 118 SER A N 1
ATOM 937 C CA . SER A 1 118 ? 20.841 7.457 37.546 1.00 96.50 118 SER A CA 1
ATOM 938 C C . SER A 1 118 ? 21.788 7.392 38.743 1.00 96.50 118 SER A C 1
ATOM 940 O O . SER A 1 118 ? 21.986 8.350 39.485 1.00 96.50 118 SER A O 1
ATOM 942 N N . SER A 1 119 ? 22.440 6.242 38.904 1.00 96.44 119 SER A N 1
ATOM 943 C CA . SER A 1 119 ? 23.481 6.027 39.916 1.00 96.44 119 SER A CA 1
ATOM 944 C C . SER A 1 119 ? 24.843 6.633 39.555 1.00 96.44 119 SER A C 1
ATOM 946 O O . SER A 1 119 ? 25.703 6.737 40.430 1.00 96.44 119 SER A O 1
ATOM 948 N N . THR A 1 120 ? 25.048 7.019 38.292 1.00 96.12 120 THR A N 1
ATOM 949 C CA . THR A 1 120 ? 26.298 7.610 37.777 1.00 96.12 120 THR A CA 1
ATOM 950 C C . THR A 1 120 ? 26.214 9.123 37.573 1.00 96.12 120 THR A C 1
ATOM 952 O O . THR A 1 120 ? 27.231 9.757 37.290 1.00 96.12 120 THR A O 1
ATOM 955 N N . TYR A 1 121 ? 25.037 9.705 37.806 1.00 97.25 121 TYR A N 1
ATOM 956 C CA . TYR A 1 121 ? 24.810 11.142 37.768 1.00 97.25 121 TYR A CA 1
ATOM 957 C C . TYR A 1 121 ? 25.686 11.896 38.777 1.00 97.25 121 TYR A C 1
ATOM 959 O O . TYR A 1 121 ? 25.783 11.543 39.956 1.00 97.25 121 TYR A O 1
ATOM 967 N N . THR A 1 122 ? 26.286 12.990 38.311 1.00 96.19 122 THR A N 1
ATOM 968 C CA . THR A 1 122 ? 26.977 13.986 39.127 1.00 96.19 122 THR A CA 1
ATOM 969 C C . THR A 1 122 ? 26.395 15.368 38.848 1.00 96.19 122 THR A C 1
ATOM 971 O O . THR A 1 122 ? 26.423 15.856 37.718 1.00 96.19 122 THR A O 1
ATOM 974 N N . ALA A 1 123 ? 25.895 16.017 39.901 1.00 92.75 123 ALA A N 1
ATOM 975 C CA . ALA A 1 123 ? 25.334 17.358 39.808 1.00 92.75 123 ALA A CA 1
ATOM 976 C C . ALA A 1 123 ? 26.404 18.390 39.423 1.00 92.75 123 ALA A C 1
ATOM 978 O O . ALA A 1 123 ? 27.461 18.462 40.055 1.00 92.75 123 ALA A O 1
ATOM 979 N N . ASN A 1 124 ? 26.095 19.218 38.425 1.00 93.69 124 ASN A N 1
ATOM 980 C CA . ASN A 1 124 ? 26.895 20.380 38.040 1.00 93.69 124 ASN A CA 1
ATOM 981 C C . ASN A 1 124 ? 26.087 21.669 38.273 1.00 93.69 124 ASN A C 1
ATOM 983 O O . ASN A 1 124 ? 26.526 22.525 39.041 1.00 93.69 124 ASN A O 1
ATOM 987 N N . GLY A 1 125 ? 24.876 21.764 37.712 1.00 88.19 125 GLY A N 1
ATOM 988 C CA . GLY A 1 125 ? 23.900 22.819 38.012 1.00 88.19 125 GLY A CA 1
ATOM 989 C C . GLY A 1 125 ? 24.273 24.211 37.498 1.00 88.19 125 GLY A C 1
ATOM 990 O O . GLY A 1 125 ? 23.621 25.186 37.859 1.00 88.19 125 GLY A O 1
ATOM 991 N N . THR A 1 126 ? 25.330 24.330 36.690 1.00 92.94 126 THR A N 1
ATOM 992 C CA . THR A 1 126 ? 25.706 25.598 36.056 1.00 92.94 126 THR A CA 1
ATOM 993 C C . THR A 1 126 ? 24.679 25.962 34.991 1.00 92.94 126 THR A C 1
ATOM 995 O O . THR A 1 126 ? 24.418 25.143 34.112 1.00 92.94 126 THR A O 1
ATOM 998 N N . ASP A 1 127 ? 24.138 27.180 35.041 1.00 88.12 127 ASP A N 1
ATOM 999 C CA . ASP A 1 127 ? 23.191 27.673 34.038 1.00 88.12 127 ASP A CA 1
ATOM 1000 C C . ASP A 1 127 ? 23.779 27.561 32.625 1.00 88.12 127 ASP A C 1
ATOM 1002 O O . ASP A 1 127 ? 24.904 27.994 32.360 1.00 88.12 127 ASP A O 1
ATOM 1006 N N . PHE A 1 128 ? 22.989 27.005 31.713 1.00 85.94 128 PHE A N 1
ATOM 1007 C CA . PHE A 1 128 ? 23.353 26.810 30.319 1.00 85.94 128 PHE A CA 1
ATOM 1008 C C . PHE A 1 128 ? 22.324 27.486 29.419 1.00 85.94 128 PHE A C 1
ATOM 1010 O O . PHE A 1 128 ? 21.115 27.341 29.602 1.00 85.94 128 PHE A O 1
ATOM 1017 N N . ASN A 1 129 ? 22.808 28.235 28.434 1.00 80.56 129 ASN A N 1
ATOM 1018 C CA . ASN A 1 129 ? 21.970 28.850 27.417 1.00 80.56 129 ASN A CA 1
ATOM 1019 C C . ASN A 1 129 ? 22.678 28.734 26.073 1.00 80.56 129 ASN A C 1
ATOM 1021 O O . ASN A 1 129 ? 23.798 29.227 25.925 1.00 80.56 129 ASN A O 1
ATOM 1025 N N . ILE A 1 130 ? 22.013 28.112 25.110 1.00 71.31 130 ILE A N 1
ATOM 1026 C CA . ILE A 1 130 ? 22.478 28.022 23.732 1.00 71.31 130 ILE A CA 1
ATOM 1027 C C . ILE A 1 130 ? 21.428 28.659 22.835 1.00 71.31 130 ILE A C 1
ATOM 1029 O O . ILE A 1 130 ? 20.250 28.311 22.867 1.00 71.31 130 ILE A O 1
ATOM 1033 N N . GLU A 1 131 ? 21.852 29.642 22.054 1.00 59.41 131 GLU A N 1
ATOM 1034 C CA . GLU A 1 131 ? 21.010 30.227 21.020 1.00 59.41 131 GLU A CA 1
ATOM 1035 C C . GLU A 1 131 ? 21.317 29.488 19.724 1.00 59.41 131 GLU A C 1
ATOM 1037 O O . GLU A 1 131 ? 22.368 29.685 19.115 1.00 59.41 131 GLU A O 1
ATOM 1042 N N . TYR A 1 132 ? 20.403 28.604 19.330 1.00 55.19 132 TYR A N 1
ATOM 1043 C CA . TYR A 1 132 ? 20.334 28.164 17.950 1.00 55.19 132 TYR A CA 1
ATOM 1044 C C . TYR A 1 132 ? 19.630 29.246 17.148 1.00 55.19 132 TYR A C 1
ATOM 1046 O O . TYR A 1 132 ? 18.930 30.111 17.675 1.00 55.19 132 TYR A O 1
ATOM 1054 N N . GLY A 1 133 ? 19.755 29.172 15.835 1.00 48.75 133 GLY A N 1
ATOM 1055 C CA . GLY A 1 133 ? 18.954 30.038 14.998 1.00 48.75 133 GLY A CA 1
ATOM 1056 C C . GLY A 1 133 ? 17.456 29.906 15.197 1.00 48.75 133 GLY A C 1
ATOM 1057 O O . GLY A 1 133 ? 16.752 30.901 15.297 1.00 48.75 133 GLY A O 1
ATOM 1058 N N . SER A 1 134 ? 16.977 28.664 15.279 1.00 42.94 134 SER A N 1
ATOM 1059 C CA . SER A 1 134 ? 15.562 28.294 15.383 1.00 42.94 134 SER A CA 1
ATOM 1060 C C . SER A 1 134 ? 14.910 28.604 16.739 1.00 42.94 134 SER A C 1
ATOM 1062 O O . SER A 1 134 ? 13.702 28.416 16.876 1.00 42.94 134 SER A O 1
ATOM 1064 N N . GLY A 1 135 ? 15.681 29.052 17.737 1.00 50.81 135 GLY A N 1
ATOM 1065 C CA . GLY A 1 135 ? 15.221 29.304 19.103 1.00 50.81 135 GLY A CA 1
ATOM 1066 C C . GLY A 1 135 ? 16.368 29.298 20.121 1.00 50.81 135 GLY A C 1
ATOM 1067 O O . GLY A 1 135 ? 17.503 28.955 19.807 1.00 50.81 135 GLY A O 1
ATOM 1068 N N . ALA A 1 136 ? 16.078 29.664 21.368 1.00 58.19 136 ALA A N 1
ATOM 1069 C CA . ALA A 1 136 ? 17.062 29.668 22.452 1.00 58.19 136 ALA A CA 1
ATOM 1070 C C . ALA A 1 136 ? 16.751 28.547 23.437 1.00 58.19 136 ALA A C 1
ATOM 1072 O O . ALA A 1 136 ? 15.690 28.579 24.033 1.00 58.19 136 ALA A O 1
ATOM 1073 N N . LEU A 1 137 ? 17.644 27.589 23.649 1.00 74.75 137 LEU A N 1
ATOM 1074 C CA . LEU A 1 137 ? 17.470 26.574 24.684 1.00 74.75 137 LEU A CA 1
ATOM 1075 C C . LEU A 1 137 ? 18.112 27.049 25.981 1.00 74.75 137 LEU A C 1
ATOM 1077 O O . LEU A 1 137 ? 19.279 27.448 25.995 1.00 74.75 137 LEU A O 1
ATOM 1081 N N . ARG A 1 138 ? 17.359 26.961 27.080 1.00 82.25 138 ARG A N 1
ATOM 1082 C CA . ARG A 1 138 ? 17.861 27.224 28.430 1.00 82.25 138 ARG A CA 1
ATOM 1083 C C . ARG A 1 138 ? 17.731 25.997 29.299 1.00 82.25 138 ARG A C 1
ATOM 1085 O O . ARG A 1 138 ? 16.786 25.217 29.194 1.00 82.25 138 ARG A O 1
ATOM 1092 N N . GLY A 1 139 ? 18.685 25.872 30.198 1.00 88.25 139 GLY A N 1
ATOM 1093 C CA . GLY A 1 139 ? 18.807 24.720 31.055 1.00 88.25 139 GLY A CA 1
ATOM 1094 C C . GLY A 1 139 ? 19.941 24.887 32.040 1.00 88.25 139 GLY A C 1
ATOM 1095 O O . GLY A 1 139 ? 20.374 25.999 32.348 1.00 88.25 139 GLY A O 1
ATOM 1096 N N . PHE A 1 140 ? 20.453 23.761 32.499 1.00 93.38 140 PHE A N 1
ATOM 1097 C CA . PHE A 1 140 ? 21.651 23.703 33.319 1.00 93.38 140 PHE A CA 1
ATOM 1098 C C . PHE A 1 140 ? 22.500 22.504 32.913 1.00 93.38 140 PHE A C 1
ATOM 1100 O O . PHE A 1 140 ? 22.033 21.585 32.246 1.00 93.38 140 PHE A O 1
ATOM 1107 N N . LEU A 1 141 ? 23.774 22.520 33.284 1.00 95.31 141 LEU A N 1
ATOM 1108 C CA . LEU A 1 141 ? 24.683 21.418 33.007 1.00 95.31 141 LEU A CA 1
ATOM 1109 C C . LEU A 1 141 ? 24.522 20.287 34.018 1.00 95.31 141 LEU A C 1
ATOM 1111 O O . LEU A 1 141 ? 24.415 20.527 35.223 1.00 95.31 141 LEU A O 1
ATOM 1115 N N . SER A 1 142 ? 24.646 19.065 33.518 1.00 96.25 142 SER A N 1
ATOM 1116 C CA . SER A 1 142 ? 24.722 17.823 34.282 1.00 96.25 142 SER A CA 1
ATOM 1117 C C . SER A 1 142 ? 25.829 16.937 33.727 1.00 96.25 142 SER A C 1
ATOM 1119 O O . SER A 1 142 ? 26.226 17.076 32.571 1.00 96.25 142 SER A O 1
ATOM 1121 N N . SER A 1 143 ? 26.362 16.040 34.555 1.00 97.88 143 SER A N 1
ATOM 1122 C CA . SER A 1 143 ? 27.374 15.077 34.122 1.00 97.88 143 SER A CA 1
ATOM 1123 C C . SER A 1 143 ? 26.896 13.658 34.402 1.00 97.88 143 SER A C 1
ATOM 1125 O O . SER A 1 143 ? 26.518 13.344 35.531 1.00 97.88 143 SER A O 1
ATOM 1127 N N . ASP A 1 144 ? 26.924 12.794 33.392 1.00 98.19 144 ASP A N 1
ATOM 1128 C CA . ASP A 1 144 ? 26.599 11.373 33.529 1.00 98.19 144 ASP A CA 1
ATOM 1129 C C . ASP A 1 144 ? 27.285 10.547 32.426 1.00 98.19 144 ASP A C 1
ATOM 1131 O O . ASP A 1 144 ? 27.927 11.083 31.525 1.00 98.19 144 ASP A O 1
ATOM 1135 N N . ASN A 1 145 ? 27.181 9.226 32.496 1.00 97.94 145 ASN A N 1
ATOM 1136 C CA . ASN A 1 145 ? 27.623 8.325 31.448 1.00 97.94 145 ASN A CA 1
ATOM 1137 C C . ASN A 1 145 ? 26.673 8.400 30.251 1.00 97.94 145 ASN A C 1
ATOM 1139 O O . ASN A 1 145 ? 25.463 8.249 30.415 1.00 97.94 145 ASN A O 1
ATOM 1143 N N . VAL A 1 146 ? 27.229 8.566 29.052 1.00 97.75 146 VAL A N 1
ATOM 1144 C CA . VAL A 1 146 ? 26.486 8.527 27.787 1.00 97.75 146 VAL A CA 1
ATOM 1145 C C . VAL A 1 146 ? 26.930 7.300 27.000 1.00 97.75 146 VAL A C 1
ATOM 1147 O O . VAL A 1 146 ? 28.111 7.143 26.701 1.00 97.75 146 VAL A O 1
ATOM 1150 N N . GLU A 1 147 ? 25.997 6.408 26.684 1.00 95.50 147 GLU A N 1
ATOM 1151 C CA . GLU A 1 147 ? 26.241 5.178 25.936 1.00 95.50 147 GLU A CA 1
ATOM 1152 C C . GLU A 1 147 ? 25.710 5.276 24.500 1.00 95.50 147 GLU A C 1
ATOM 1154 O O . GLU A 1 147 ? 24.557 5.653 24.278 1.00 95.50 147 GLU A O 1
ATOM 1159 N N . ILE A 1 148 ? 26.545 4.897 23.528 1.00 91.81 148 ILE A N 1
ATOM 1160 C CA . ILE A 1 148 ? 26.245 4.932 22.091 1.00 91.81 148 ILE A CA 1
ATOM 1161 C C . ILE A 1 148 ? 26.855 3.692 21.429 1.00 91.81 148 ILE A C 1
ATOM 1163 O O . ILE A 1 148 ? 28.063 3.489 21.493 1.00 91.81 148 ILE A O 1
ATOM 1167 N N . SER A 1 149 ? 26.034 2.836 20.808 1.00 82.88 149 SER A N 1
ATOM 1168 C CA . SER A 1 149 ? 26.485 1.596 20.139 1.00 82.88 149 SER A CA 1
ATOM 1169 C C . SER A 1 149 ? 27.447 0.726 20.987 1.00 82.88 149 SER A C 1
ATOM 1171 O O . SER A 1 149 ? 28.440 0.184 20.489 1.00 82.88 149 SER A O 1
ATOM 1173 N N . GLY A 1 150 ? 27.168 0.593 22.290 1.00 83.75 150 GLY A N 1
ATOM 1174 C CA . GLY A 1 150 ? 27.985 -0.187 23.230 1.00 83.75 150 GLY A CA 1
ATOM 1175 C C . GLY A 1 150 ? 29.286 0.489 23.684 1.00 83.75 150 GLY A C 1
ATOM 1176 O O . GLY A 1 150 ? 30.032 -0.106 24.459 1.00 83.75 150 GLY A O 1
ATOM 1177 N N . LEU A 1 151 ? 29.557 1.719 23.238 1.00 91.12 151 LEU A N 1
ATOM 1178 C CA . LEU A 1 151 ? 30.607 2.589 23.765 1.00 91.12 151 LEU A CA 1
ATOM 1179 C C . LEU A 1 151 ? 30.045 3.463 24.877 1.00 91.12 151 LEU A C 1
ATOM 1181 O O . LEU A 1 151 ? 28.905 3.903 24.788 1.00 91.12 151 LEU A O 1
ATOM 1185 N N . THR A 1 152 ? 30.839 3.764 25.903 1.00 95.56 152 THR A N 1
ATOM 1186 C CA . THR A 1 152 ? 30.403 4.614 27.020 1.00 95.56 152 THR A CA 1
ATOM 1187 C C . THR A 1 152 ? 31.357 5.785 27.213 1.00 95.56 152 THR A C 1
ATOM 1189 O O . THR A 1 152 ? 32.503 5.587 27.612 1.00 95.56 152 THR A O 1
ATOM 1192 N N . ALA A 1 153 ? 30.880 7.007 26.982 1.00 96.38 153 ALA A N 1
ATOM 1193 C CA . ALA A 1 153 ? 31.531 8.244 27.397 1.00 96.38 153 ALA A CA 1
ATOM 1194 C C . ALA A 1 153 ? 31.251 8.459 28.892 1.00 96.38 153 ALA A C 1
ATOM 1196 O O . ALA A 1 153 ? 30.123 8.747 29.290 1.00 96.38 153 ALA A O 1
ATOM 1197 N N . VAL A 1 154 ? 32.259 8.243 29.732 1.00 96.50 154 VAL A N 1
ATOM 1198 C CA . VAL A 1 154 ? 32.144 8.267 31.191 1.00 96.50 154 VAL A CA 1
ATOM 1199 C C . VAL A 1 154 ? 32.215 9.707 31.688 1.00 96.50 154 VAL A C 1
ATOM 1201 O O . VAL A 1 154 ? 33.170 10.424 31.399 1.00 96.50 154 VAL A O 1
ATOM 1204 N N . GLY A 1 155 ? 31.225 10.121 32.481 1.00 95.25 155 GLY A N 1
ATOM 1205 C CA . GLY A 1 155 ? 31.182 11.472 33.051 1.00 95.25 155 GLY A CA 1
ATOM 1206 C C . GLY A 1 155 ? 31.068 12.591 32.008 1.00 95.25 155 GLY A C 1
ATOM 1207 O O . GLY A 1 155 ? 31.564 13.697 32.238 1.00 95.25 155 GLY A O 1
ATOM 1208 N N . GLN A 1 156 ? 30.426 12.317 30.871 1.00 97.81 156 GLN A N 1
ATOM 1209 C CA . GLN A 1 156 ? 30.143 13.313 29.848 1.00 97.81 156 GLN A CA 1
ATOM 1210 C C . GLN A 1 156 ? 29.271 14.429 30.430 1.00 97.81 156 GLN A C 1
ATOM 1212 O O . GLN A 1 156 ? 28.230 14.176 31.034 1.00 97.81 156 GLN A O 1
ATOM 1217 N N . THR A 1 157 ? 29.686 15.678 30.223 1.00 97.25 157 THR A N 1
ATOM 1218 C CA . THR A 1 157 ? 28.880 16.845 30.600 1.00 97.25 157 THR A CA 1
ATOM 1219 C C . THR A 1 157 ? 27.936 17.211 29.460 1.00 97.25 157 THR A C 1
ATOM 1221 O O . THR A 1 157 ? 28.367 17.328 28.314 1.00 97.25 157 THR A O 1
ATOM 1224 N N . PHE A 1 158 ? 26.657 17.388 29.761 1.00 96.56 158 PHE A N 1
ATOM 1225 C CA . PHE A 1 158 ? 25.613 17.752 28.805 1.00 96.56 158 PHE A CA 1
ATOM 1226 C C . PHE A 1 158 ? 24.638 18.746 29.437 1.00 96.56 158 PHE A C 1
ATOM 1228 O O . PHE A 1 158 ? 24.662 18.958 30.651 1.00 96.56 158 PHE A O 1
ATOM 1235 N N . ALA A 1 159 ? 23.806 19.384 28.619 1.00 94.44 159 ALA A N 1
ATOM 1236 C CA . ALA A 1 159 ? 22.788 20.300 29.112 1.00 94.44 159 ALA A CA 1
ATOM 1237 C C . ALA A 1 159 ? 21.433 19.602 29.281 1.00 94.44 159 ALA A C 1
ATOM 1239 O O . ALA A 1 159 ? 20.925 18.954 28.367 1.00 94.44 159 ALA A O 1
ATOM 1240 N N . GLU A 1 160 ? 20.844 19.784 30.455 1.00 94.00 160 GLU A N 1
ATOM 1241 C CA . GLU A 1 160 ? 19.463 19.459 30.775 1.00 94.00 160 GLU A CA 1
ATOM 1242 C C . GLU A 1 160 ? 18.575 20.656 30.430 1.00 94.00 160 GLU A C 1
ATOM 1244 O O . GLU A 1 160 ? 18.641 21.699 31.084 1.00 94.00 160 GLU A O 1
ATOM 1249 N N . ALA A 1 161 ? 17.760 20.525 29.386 1.00 88.94 161 ALA A N 1
ATOM 1250 C CA . ALA A 1 161 ? 16.908 21.602 28.901 1.00 88.94 161 ALA A CA 1
ATOM 1251 C C . ALA A 1 161 ? 15.651 21.748 29.773 1.00 88.94 161 ALA A C 1
ATOM 1253 O O . ALA A 1 161 ? 14.867 20.811 29.929 1.00 88.94 161 ALA A O 1
ATOM 1254 N N . THR A 1 162 ? 15.439 22.935 30.341 1.00 83.06 162 THR A N 1
ATOM 1255 C CA . THR A 1 162 ? 14.258 23.254 31.166 1.00 83.06 162 THR A CA 1
ATOM 1256 C C . THR A 1 162 ? 13.288 24.190 30.446 1.00 83.06 162 THR A C 1
ATOM 1258 O O . THR A 1 162 ? 12.073 24.138 30.675 1.00 83.06 162 THR A O 1
ATOM 1261 N N . GLU A 1 163 ? 13.807 25.004 29.525 1.00 74.50 163 GLU A N 1
ATOM 1262 C CA . GLU A 1 163 ? 13.051 25.891 28.646 1.00 74.50 163 GLU A CA 1
ATOM 1263 C C . GLU A 1 163 ? 13.478 25.664 27.191 1.00 74.50 163 GLU A C 1
ATOM 1265 O O . GLU A 1 163 ? 14.633 25.874 26.820 1.00 74.50 163 GLU A O 1
ATOM 1270 N N . GLU A 1 164 ? 12.512 25.277 26.364 1.00 66.50 164 GLU A N 1
ATOM 1271 C CA . GLU A 1 164 ? 12.658 25.081 24.918 1.00 66.50 164 GLU A CA 1
ATOM 1272 C C . GLU A 1 164 ? 11.626 25.981 24.213 1.00 66.50 164 GLU A C 1
ATOM 1274 O O . GLU A 1 164 ? 10.601 25.509 23.716 1.00 66.50 164 GLU A O 1
ATOM 1279 N N . PRO A 1 165 ? 11.798 27.315 24.266 1.00 51.97 165 PRO A N 1
ATOM 1280 C CA . PRO A 1 165 ? 10.894 28.260 23.639 1.00 51.97 165 PRO A CA 1
ATOM 1281 C C . PRO A 1 165 ? 10.882 28.040 22.125 1.00 51.97 165 PRO A C 1
ATOM 1283 O O . PRO A 1 165 ? 11.896 28.162 21.440 1.00 51.97 165 PRO A O 1
ATOM 1286 N N . GLY A 1 166 ? 9.692 27.732 21.619 1.00 48.50 166 GLY A N 1
ATOM 1287 C CA . GLY A 1 166 ? 9.452 27.446 20.215 1.00 48.50 166 GLY A CA 1
ATOM 1288 C C . GLY A 1 166 ? 8.788 26.086 20.033 1.00 48.50 166 GLY A C 1
ATOM 1289 O O . GLY A 1 166 ? 9.304 25.041 20.403 1.00 48.50 166 GLY A O 1
ATOM 1290 N N . VAL A 1 167 ? 7.653 26.099 19.352 1.00 43.25 167 VAL A N 1
ATOM 1291 C CA . VAL A 1 167 ? 7.063 24.975 18.596 1.00 43.25 167 VAL A CA 1
ATOM 1292 C C . VAL A 1 167 ? 8.030 24.084 17.804 1.00 43.25 167 VAL A C 1
ATOM 1294 O O . VAL A 1 167 ? 7.616 22.999 17.394 1.00 43.25 167 VAL A O 1
ATOM 1297 N N . ALA A 1 168 ? 9.271 24.530 17.565 1.00 46.41 168 ALA A N 1
ATOM 1298 C CA . ALA A 1 168 ? 10.294 23.759 16.882 1.00 46.41 168 ALA A CA 1
ATOM 1299 C C . ALA A 1 168 ? 10.513 22.404 17.567 1.00 46.41 168 ALA A C 1
ATOM 1301 O O . ALA A 1 168 ? 10.456 21.346 16.958 1.00 46.41 168 ALA A O 1
ATOM 1302 N N . PHE A 1 169 ? 10.608 22.436 18.889 1.00 53.03 169 PHE A N 1
ATOM 1303 C CA . PHE A 1 169 ? 10.870 21.263 19.711 1.00 53.03 169 PHE A CA 1
ATOM 1304 C C . PHE A 1 169 ? 9.584 20.546 20.157 1.00 53.03 169 PHE A C 1
ATOM 1306 O O . PHE A 1 169 ? 9.649 19.576 20.891 1.00 53.03 169 PHE A O 1
ATOM 1313 N N . VAL A 1 170 ? 8.394 21.000 19.735 1.00 51.31 170 VAL A N 1
ATOM 1314 C CA . VAL A 1 170 ? 7.094 20.378 20.082 1.00 51.31 170 VAL A CA 1
ATOM 1315 C C . VAL A 1 170 ? 6.726 19.242 19.131 1.00 51.31 170 VAL A C 1
ATOM 1317 O O . VAL A 1 170 ? 6.039 18.306 19.530 1.00 51.31 170 VAL A O 1
ATOM 1320 N N . ALA A 1 171 ? 7.139 19.340 17.871 1.00 46.12 171 ALA A N 1
ATOM 1321 C CA . ALA A 1 171 ? 6.704 18.437 16.812 1.00 46.12 171 ALA A CA 1
ATOM 1322 C C . ALA A 1 171 ? 7.848 17.604 16.196 1.00 46.12 171 ALA A C 1
ATOM 1324 O O . ALA A 1 171 ? 7.584 16.772 15.326 1.00 46.12 171 ALA A O 1
ATOM 1325 N N . GLY A 1 172 ? 9.082 17.765 16.697 1.00 57.47 172 GLY A N 1
ATOM 1326 C CA . GLY A 1 172 ? 10.218 16.902 16.371 1.00 57.47 172 GLY A CA 1
ATOM 1327 C C . GLY A 1 172 ? 9.973 15.438 16.756 1.00 57.47 172 GLY A C 1
ATOM 1328 O O . GLY A 1 172 ? 9.251 15.135 17.699 1.00 57.47 172 GLY A O 1
ATOM 1329 N N . GLN A 1 173 ? 10.557 14.505 15.998 1.00 66.25 173 GLN A N 1
ATOM 1330 C CA . GLN A 1 173 ? 10.538 13.072 16.339 1.00 66.25 173 GLN A CA 1
ATOM 1331 C C . GLN A 1 173 ? 11.793 12.622 17.110 1.00 66.25 173 GLN A C 1
ATOM 1333 O O . GLN A 1 173 ? 11.897 11.452 17.500 1.00 66.25 173 GLN A O 1
ATOM 1338 N N . PHE A 1 174 ? 12.723 13.546 17.357 1.00 73.75 174 PHE A N 1
ATOM 1339 C CA . PHE A 1 174 ? 13.931 13.386 18.164 1.00 73.75 174 PHE A CA 1
ATOM 1340 C C . PHE A 1 174 ? 13.767 14.111 19.503 1.00 73.75 174 PHE A C 1
ATOM 1342 O O . PHE A 1 174 ? 13.067 15.110 19.582 1.00 73.75 174 PHE A O 1
ATOM 1349 N N . ASP A 1 175 ? 14.423 13.609 20.541 1.00 81.81 175 ASP A N 1
ATOM 1350 C CA . ASP A 1 175 ? 14.381 14.163 21.892 1.00 81.81 175 ASP A CA 1
ATOM 1351 C C . ASP A 1 175 ? 15.420 15.283 22.095 1.00 81.81 175 ASP A C 1
ATOM 1353 O O . ASP A 1 175 ? 15.150 16.217 22.835 1.00 81.81 175 ASP A O 1
ATOM 1357 N N . GLY A 1 176 ? 16.588 15.230 21.439 1.00 85.31 176 GLY A N 1
ATOM 1358 C CA . GLY A 1 176 ? 17.646 16.242 21.599 1.00 85.31 176 GLY A CA 1
ATOM 1359 C C . GLY A 1 176 ? 18.665 16.294 20.455 1.00 85.31 176 GLY A C 1
ATOM 1360 O O . GLY A 1 176 ? 18.478 15.672 19.407 1.00 85.31 176 GLY A O 1
ATOM 1361 N N . ILE A 1 177 ? 19.766 17.025 20.649 1.00 86.88 177 ILE A N 1
ATOM 1362 C CA . ILE A 1 177 ? 20.868 17.137 19.673 1.00 86.88 177 ILE A CA 1
ATOM 1363 C C . ILE A 1 177 ? 22.176 16.724 20.339 1.00 86.88 177 ILE A C 1
ATOM 1365 O O . ILE A 1 177 ? 22.472 17.141 21.458 1.00 86.88 177 ILE A O 1
ATOM 1369 N N . MET A 1 178 ? 22.973 15.937 19.621 1.00 92.81 178 MET A N 1
ATOM 1370 C CA . MET A 1 178 ? 24.348 15.605 19.954 1.00 92.81 178 MET A CA 1
ATOM 1371 C C . MET A 1 178 ? 25.286 16.231 18.919 1.00 92.81 178 MET A C 1
ATOM 1373 O O . MET A 1 178 ? 25.434 15.720 17.810 1.00 92.81 178 MET A O 1
ATOM 1377 N N . GLY A 1 179 ? 25.929 17.335 19.293 1.00 90.75 179 GLY A N 1
ATOM 1378 C CA . GLY A 1 179 ? 26.916 17.994 18.445 1.00 90.75 179 GLY A CA 1
ATOM 1379 C C . GLY A 1 179 ? 28.163 17.139 18.179 1.00 90.75 179 GLY A C 1
ATOM 1380 O O . GLY A 1 179 ? 28.697 16.506 19.094 1.00 90.75 179 GLY A O 1
ATOM 1381 N N . MET A 1 180 ? 28.619 17.146 16.926 1.00 91.00 180 MET A N 1
ATOM 1382 C CA . MET A 1 180 ? 29.776 16.408 16.402 1.00 91.00 180 MET A CA 1
ATOM 1383 C C . MET A 1 180 ? 30.796 17.311 15.683 1.00 91.00 180 MET A C 1
ATOM 1385 O O . MET A 1 180 ? 31.698 16.822 15.002 1.00 91.00 180 MET A O 1
ATOM 1389 N N . ALA A 1 181 ? 30.654 18.634 15.791 1.00 88.56 181 ALA A N 1
ATOM 1390 C CA . ALA A 1 181 ? 31.675 19.595 15.380 1.00 88.56 181 ALA A CA 1
ATOM 1391 C C . ALA A 1 181 ? 32.785 19.717 16.441 1.00 88.56 181 ALA A C 1
ATOM 1393 O O . ALA A 1 181 ? 32.840 18.952 17.401 1.00 88.56 181 ALA A O 1
ATOM 1394 N N . PHE A 1 182 ? 33.690 20.682 16.290 1.00 87.00 182 PHE A N 1
ATOM 1395 C CA . PHE A 1 182 ? 34.827 20.827 17.197 1.00 87.00 182 PHE A CA 1
ATOM 1396 C C . PHE A 1 182 ? 34.445 21.550 18.501 1.00 87.00 182 PHE A C 1
ATOM 1398 O O . PHE A 1 182 ? 33.567 22.419 18.519 1.00 87.00 182 PHE A O 1
ATOM 1405 N N . THR A 1 183 ? 35.125 21.245 19.611 1.00 87.50 183 THR A N 1
ATOM 1406 C CA . THR A 1 183 ? 34.870 21.880 20.923 1.00 87.50 183 THR A CA 1
ATOM 1407 C C . THR A 1 183 ? 35.008 23.418 20.887 1.00 87.50 183 THR A C 1
ATOM 1409 O O . THR A 1 183 ? 34.408 24.117 21.700 1.00 87.50 183 THR A O 1
ATOM 1412 N N . GLU A 1 184 ? 35.721 23.988 19.915 1.00 87.44 184 GLU A N 1
ATOM 1413 C CA . GLU A 1 184 ? 35.910 25.427 19.694 1.00 87.44 184 GLU A CA 1
ATOM 1414 C C . GLU A 1 184 ? 34.603 26.210 19.511 1.00 87.44 184 GLU A C 1
ATOM 1416 O O . GLU A 1 184 ? 34.561 27.397 19.844 1.00 87.44 184 GLU A O 1
ATOM 1421 N N . ILE A 1 185 ? 33.548 25.569 18.996 1.00 83.81 185 ILE A N 1
ATOM 1422 C CA . ILE A 1 185 ? 32.211 26.174 18.877 1.00 83.81 185 ILE A CA 1
ATOM 1423 C C . ILE A 1 185 ? 31.235 25.667 19.951 1.00 83.81 185 ILE A C 1
ATOM 1425 O O . ILE A 1 185 ? 30.066 26.048 19.951 1.00 83.81 185 ILE A O 1
ATOM 1429 N N . SER A 1 186 ? 31.711 24.841 20.889 1.00 86.19 186 SER A N 1
ATOM 1430 C CA . SER A 1 186 ? 30.933 24.391 22.041 1.00 86.19 186 SER A CA 1
ATOM 1431 C C . SER A 1 186 ? 30.695 25.548 23.001 1.00 86.19 186 SER A C 1
ATOM 1433 O O . SER A 1 186 ? 31.627 26.207 23.478 1.00 86.19 186 SER A O 1
ATOM 1435 N N . VAL A 1 187 ? 29.431 25.780 23.340 1.00 84.81 187 VAL A N 1
ATOM 1436 C CA . VAL A 1 187 ? 29.063 26.731 24.384 1.00 84.81 187 VAL A CA 1
ATOM 1437 C C . VAL A 1 187 ? 29.724 26.295 25.690 1.00 84.81 187 VAL A C 1
ATOM 1439 O O . VAL A 1 187 ? 29.640 25.137 26.095 1.00 84.81 187 VAL A O 1
ATOM 1442 N N . MET A 1 188 ? 30.418 27.239 26.332 1.00 85.50 188 MET A N 1
ATOM 1443 C CA . MET A 1 188 ? 31.224 27.025 27.543 1.00 85.50 188 MET A CA 1
ATOM 1444 C C . MET A 1 188 ? 32.430 26.080 27.372 1.00 85.50 188 MET A C 1
ATOM 1446 O O . MET A 1 188 ? 33.043 25.713 28.373 1.00 85.50 188 MET A O 1
ATOM 1450 N N . GLY A 1 189 ? 32.816 25.734 26.136 1.00 86.88 189 GLY A N 1
ATOM 1451 C CA . GLY A 1 189 ? 33.985 24.893 25.854 1.00 86.88 189 GLY A CA 1
ATOM 1452 C C . GLY A 1 189 ? 33.850 23.467 26.389 1.00 86.88 189 GLY A C 1
ATOM 1453 O O . GLY A 1 189 ? 34.837 22.871 26.818 1.00 86.88 189 GLY A O 1
ATOM 1454 N N . ILE A 1 190 ? 32.621 22.947 26.434 1.00 92.06 190 ILE A N 1
ATOM 1455 C CA . ILE A 1 190 ? 32.328 21.597 26.920 1.00 92.06 190 ILE A CA 1
ATOM 1456 C C . ILE A 1 190 ? 32.801 20.589 25.863 1.00 92.06 190 ILE A C 1
ATOM 1458 O O . ILE A 1 190 ? 32.384 20.729 24.710 1.00 92.06 190 ILE A O 1
ATOM 1462 N N . PRO A 1 191 ? 33.620 19.582 26.225 1.00 92.62 191 PRO A N 1
ATOM 1463 C CA . PRO A 1 191 ? 34.023 18.533 25.293 1.00 92.62 191 PRO A CA 1
ATOM 1464 C C . PRO A 1 191 ? 32.818 17.821 24.678 1.00 92.62 191 PRO A C 1
ATOM 1466 O O . PRO A 1 191 ? 31.845 17.522 25.383 1.00 92.62 191 PRO A O 1
ATOM 1469 N N . THR A 1 192 ? 32.889 17.520 23.383 1.00 94.19 192 THR A N 1
ATOM 1470 C CA . THR A 1 192 ? 31.851 16.727 22.713 1.00 94.19 192 THR A CA 1
ATOM 1471 C C . THR A 1 192 ? 31.852 15.292 23.249 1.00 94.19 192 THR A C 1
ATOM 1473 O O . THR A 1 192 ? 32.822 14.826 23.854 1.00 94.19 192 THR A O 1
ATOM 1476 N N . VAL A 1 193 ? 30.774 14.544 23.002 1.00 95.00 193 VAL A N 1
ATOM 1477 C CA . VAL A 1 193 ? 30.728 13.120 23.385 1.00 95.00 193 VAL A CA 1
ATOM 1478 C C . VAL A 1 193 ? 31.827 12.324 22.679 1.00 95.00 193 VAL A C 1
ATOM 1480 O O . VAL A 1 193 ? 32.434 11.439 23.282 1.00 95.00 193 VAL A O 1
ATOM 1483 N N . PHE A 1 194 ? 32.116 12.658 21.419 1.00 93.75 194 PHE A N 1
ATOM 1484 C CA . PHE A 1 194 ? 33.164 11.994 20.653 1.00 93.75 194 PHE A CA 1
ATOM 1485 C C . PHE A 1 194 ? 34.561 12.311 21.204 1.00 93.75 194 PHE A C 1
ATOM 1487 O O . PHE A 1 194 ? 35.352 11.387 21.383 1.00 93.75 194 PHE A O 1
ATOM 1494 N N . ASP A 1 195 ? 34.829 13.563 21.597 1.00 92.50 195 ASP A N 1
ATOM 1495 C CA . ASP A 1 195 ? 36.084 13.941 22.268 1.00 92.50 195 ASP A CA 1
ATOM 1496 C C . ASP A 1 195 ? 36.316 13.109 23.535 1.00 92.50 195 ASP A C 1
ATOM 1498 O O . ASP A 1 195 ? 37.423 12.624 23.778 1.00 92.50 195 ASP A O 1
ATOM 1502 N N . THR A 1 196 ? 35.263 12.888 24.328 1.00 95.31 196 THR A N 1
ATOM 1503 C CA . THR A 1 196 ? 35.327 12.041 25.526 1.00 95.31 196 THR A CA 1
ATOM 1504 C C . THR A 1 196 ? 35.625 10.582 25.173 1.00 95.31 196 THR A C 1
ATOM 1506 O O . THR A 1 196 ? 36.489 9.968 25.801 1.00 95.31 196 THR A O 1
ATOM 1509 N N . LEU A 1 197 ? 34.972 10.012 24.153 1.00 93.56 197 LEU A N 1
ATOM 1510 C CA . LEU A 1 197 ? 35.241 8.640 23.698 1.00 93.56 197 LEU A CA 1
ATOM 1511 C C . LEU A 1 197 ? 36.684 8.466 23.202 1.00 93.56 197 LEU A C 1
ATOM 1513 O O . LEU A 1 197 ? 37.346 7.492 23.571 1.00 93.56 197 LEU A O 1
ATOM 1517 N N . VAL A 1 198 ? 37.192 9.427 22.428 1.00 90.62 198 VAL A N 1
ATOM 1518 C CA . VAL A 1 198 ? 38.575 9.441 21.932 1.00 90.62 198 VAL A CA 1
ATOM 1519 C C . VAL A 1 198 ? 39.565 9.575 23.089 1.00 90.62 198 VAL A C 1
ATOM 1521 O O . VAL A 1 198 ? 40.509 8.792 23.184 1.00 90.62 198 VAL A O 1
ATOM 1524 N N . ALA A 1 199 ? 39.334 10.503 24.023 1.00 91.81 199 ALA A N 1
ATOM 1525 C CA . ALA A 1 199 ? 40.198 10.702 25.189 1.00 91.81 199 ALA A CA 1
ATOM 1526 C C . ALA A 1 199 ? 40.279 9.461 26.096 1.00 91.81 199 ALA A C 1
ATOM 1528 O O . ALA A 1 199 ? 41.291 9.235 26.762 1.00 91.81 199 ALA A O 1
ATOM 1529 N N . GLN A 1 200 ? 39.226 8.643 26.111 1.00 93.50 200 GLN A N 1
ATOM 1530 C CA . GLN A 1 200 ? 39.176 7.374 26.835 1.00 93.50 200 GLN A CA 1
ATOM 1531 C C . GLN A 1 200 ? 39.828 6.202 26.089 1.00 93.50 200 GLN A C 1
ATOM 1533 O O . GLN A 1 200 ? 39.983 5.135 26.684 1.00 93.50 200 GLN A O 1
ATOM 1538 N N . GLY A 1 201 ? 40.175 6.362 24.807 1.00 90.75 201 GLY A N 1
ATOM 1539 C CA . GLY A 1 201 ? 40.579 5.251 23.943 1.00 90.75 201 GLY A CA 1
ATOM 1540 C C . GLY A 1 201 ? 39.456 4.230 23.736 1.00 90.75 201 GLY A C 1
ATOM 1541 O O . GLY A 1 201 ? 39.726 3.034 23.666 1.00 90.75 201 GLY A O 1
ATOM 1542 N N . ALA A 1 202 ? 38.198 4.688 23.734 1.00 89.06 202 ALA A N 1
ATOM 1543 C CA . ALA A 1 202 ? 37.023 3.832 23.574 1.00 89.06 202 ALA A CA 1
ATOM 1544 C C . ALA A 1 202 ? 36.730 3.486 22.104 1.00 89.06 202 ALA A C 1
ATOM 1546 O O . ALA A 1 202 ? 36.018 2.523 21.850 1.00 89.06 202 ALA A O 1
ATOM 1547 N N . VAL A 1 203 ? 37.271 4.258 21.161 1.00 88.56 203 VAL A N 1
ATOM 1548 C CA . VAL A 1 203 ? 37.204 4.009 19.715 1.00 88.56 203 VAL A CA 1
ATOM 1549 C C . VAL A 1 203 ? 38.577 3.597 19.189 1.00 88.56 203 VAL A C 1
ATOM 1551 O O . VAL A 1 203 ? 39.596 4.052 19.712 1.00 88.56 203 VAL A O 1
ATOM 1554 N N . ASP A 1 204 ? 38.596 2.747 18.162 1.00 86.69 204 ASP A N 1
ATOM 1555 C CA . ASP A 1 204 ? 39.840 2.246 17.564 1.00 86.69 204 ASP A CA 1
ATOM 1556 C C . ASP A 1 204 ? 40.612 3.349 16.825 1.00 86.69 204 ASP A C 1
ATOM 1558 O O . ASP A 1 204 ? 41.837 3.435 16.937 1.00 86.69 204 ASP A O 1
ATOM 1562 N N . GLU A 1 205 ? 39.892 4.229 16.128 1.00 87.81 205 GLU A N 1
ATOM 1563 C CA . GLU A 1 205 ? 40.441 5.391 15.429 1.00 87.81 205 GLU A CA 1
ATOM 1564 C C . GLU A 1 205 ? 39.675 6.671 15.810 1.00 87.81 205 GLU A C 1
ATOM 1566 O O . GLU A 1 205 ? 38.486 6.615 16.125 1.00 87.81 205 GLU A O 1
ATOM 1571 N N . PRO A 1 206 ? 40.310 7.856 15.814 1.00 89.00 206 PRO A N 1
ATOM 1572 C CA . PRO A 1 206 ? 39.654 9.118 16.159 1.00 89.00 206 PRO A CA 1
ATOM 1573 C C . PRO A 1 206 ? 38.841 9.694 14.983 1.00 89.00 206 PRO A C 1
ATOM 1575 O O . PRO A 1 206 ? 38.917 10.889 14.693 1.00 89.00 206 PRO A O 1
ATOM 1578 N N . VAL A 1 207 ? 38.068 8.838 14.310 1.00 89.31 207 VAL A N 1
ATOM 1579 C CA . VAL A 1 207 ? 37.232 9.177 13.152 1.00 89.31 207 VAL A CA 1
ATOM 1580 C C . VAL A 1 207 ? 35.784 8.740 13.369 1.00 89.31 207 VAL A C 1
ATOM 1582 O O . VAL A 1 207 ? 35.504 7.791 14.110 1.00 89.31 207 VAL A O 1
ATOM 1585 N N . PHE A 1 208 ? 34.855 9.418 12.708 1.00 92.12 208 PHE A N 1
ATOM 1586 C CA . PHE A 1 208 ? 33.472 8.967 12.578 1.00 92.12 208 PHE A CA 1
ATOM 1587 C C . PHE A 1 208 ? 32.965 9.225 11.165 1.00 92.12 208 PHE A C 1
ATOM 1589 O O . PHE A 1 208 ? 33.485 10.084 10.456 1.00 92.12 208 PHE A O 1
ATOM 1596 N N . SER A 1 209 ? 31.948 8.486 10.741 1.00 91.44 209 SER A N 1
ATOM 1597 C CA . SER A 1 209 ? 31.469 8.547 9.362 1.00 91.44 209 SER A CA 1
ATOM 1598 C C . SER A 1 209 ? 29.964 8.353 9.239 1.00 91.44 209 SER A C 1
ATOM 1600 O O . SER A 1 209 ? 29.335 7.745 10.105 1.00 91.44 209 SER A O 1
ATOM 1602 N N . PHE A 1 210 ? 29.383 8.909 8.175 1.00 88.56 210 PHE A N 1
ATOM 1603 C CA . PHE A 1 210 ? 27.934 8.995 7.991 1.00 88.56 210 PHE A CA 1
ATOM 1604 C C . PHE A 1 210 ? 27.480 8.438 6.655 1.00 88.56 210 PHE A C 1
ATOM 1606 O O . PHE A 1 210 ? 27.711 9.100 5.651 1.00 88.56 210 PHE A O 1
ATOM 1613 N N . TYR A 1 211 ? 26.733 7.326 6.688 1.00 85.81 211 TYR A N 1
ATOM 1614 C CA . TYR A 1 211 ? 25.784 6.881 5.661 1.00 85.81 211 TYR A CA 1
ATOM 1615 C C . TYR A 1 211 ? 24.443 7.576 5.801 1.00 85.81 211 TYR A C 1
ATOM 1617 O O . TYR A 1 211 ? 23.766 7.403 6.806 1.00 85.81 211 TYR A O 1
ATOM 1625 N N . LEU A 1 212 ? 24.038 8.345 4.789 1.00 81.81 212 LEU A N 1
ATOM 1626 C CA . LEU A 1 212 ? 22.714 8.957 4.723 1.00 81.81 212 LEU A CA 1
ATOM 1627 C C . LEU A 1 212 ? 21.963 8.404 3.507 1.00 81.81 212 LEU A C 1
ATOM 1629 O O . LEU A 1 212 ? 22.459 8.448 2.385 1.00 81.81 212 LEU A O 1
ATOM 1633 N N . ASN A 1 213 ? 20.756 7.887 3.728 1.00 70.81 213 ASN A N 1
ATOM 1634 C CA . ASN A 1 213 ? 19.916 7.321 2.680 1.00 70.81 213 ASN A CA 1
ATOM 1635 C C . ASN A 1 213 ? 18.905 8.357 2.166 1.00 70.81 213 ASN A C 1
ATOM 1637 O O . ASN A 1 213 ? 18.010 8.818 2.887 1.00 70.81 213 ASN A O 1
ATOM 1641 N N . HIS A 1 214 ? 19.006 8.717 0.886 1.00 61.88 214 HIS A N 1
ATOM 1642 C CA . HIS A 1 214 ? 18.091 9.681 0.271 1.00 61.88 214 HIS A CA 1
ATOM 1643 C C . HIS A 1 214 ? 16.679 9.133 0.029 1.00 61.88 214 HIS A C 1
ATOM 1645 O O . HIS A 1 214 ? 15.740 9.928 -0.061 1.00 61.88 214 HIS A O 1
ATOM 1651 N N . HIS A 1 215 ? 16.482 7.813 -0.000 1.00 56.88 215 HIS A N 1
ATOM 1652 C CA . HIS A 1 215 ? 15.197 7.206 -0.345 1.00 56.88 215 HIS A CA 1
ATOM 1653 C C . HIS A 1 215 ? 14.170 7.335 0.794 1.00 56.88 215 HIS A C 1
ATOM 1655 O O . HIS A 1 215 ? 14.364 6.844 1.900 1.00 56.88 215 HIS A O 1
ATOM 1661 N N . LEU A 1 216 ? 13.041 8.002 0.515 1.00 44.84 216 LEU A N 1
ATOM 1662 C CA . LEU A 1 216 ? 11.972 8.300 1.487 1.00 44.84 216 LEU A CA 1
ATOM 1663 C C . LEU A 1 216 ? 11.142 7.068 1.921 1.00 44.84 216 LEU A C 1
ATOM 1665 O O . LEU A 1 216 ? 10.273 7.208 2.773 1.00 44.84 216 LEU A O 1
ATOM 1669 N N . ASN A 1 217 ? 11.403 5.885 1.346 1.00 42.16 217 ASN A N 1
ATOM 1670 C CA . ASN A 1 217 ? 10.585 4.671 1.485 1.00 42.16 217 ASN A CA 1
ATOM 1671 C C . ASN A 1 217 ? 11.371 3.436 1.994 1.00 42.16 217 ASN A C 1
ATOM 1673 O O . ASN A 1 217 ? 10.917 2.310 1.784 1.00 42.16 217 ASN A O 1
ATOM 1677 N N . GLU A 1 218 ? 12.545 3.608 2.613 1.00 44.91 218 GLU A N 1
ATOM 1678 C CA . GLU A 1 218 ? 13.355 2.501 3.160 1.00 44.91 218 GLU A CA 1
ATOM 1679 C C . GLU A 1 218 ? 13.429 2.520 4.702 1.00 44.91 218 GLU A C 1
ATOM 1681 O O . GLU A 1 218 ? 13.498 3.583 5.313 1.00 44.91 218 GLU A O 1
ATOM 1686 N N . ASP A 1 219 ? 13.463 1.332 5.331 1.00 46.62 219 ASP A N 1
ATOM 1687 C CA . ASP A 1 219 ? 13.446 1.142 6.800 1.00 46.62 219 ASP A CA 1
ATOM 1688 C C . ASP A 1 219 ? 14.700 1.693 7.528 1.00 46.62 219 ASP A C 1
ATOM 1690 O O . ASP A 1 219 ? 14.664 1.939 8.739 1.00 46.62 219 ASP A O 1
ATOM 1694 N N . LEU A 1 220 ? 15.827 1.862 6.818 1.00 59.00 220 LEU A N 1
ATOM 1695 C CA . LEU A 1 220 ? 17.082 2.418 7.341 1.00 59.00 220 LEU A CA 1
ATOM 1696 C C . LEU A 1 220 ? 17.346 3.783 6.697 1.00 59.00 220 LEU A C 1
ATOM 1698 O O . LEU A 1 220 ? 17.709 3.870 5.524 1.00 59.00 220 LEU A O 1
ATOM 1702 N N . GLY A 1 221 ? 17.195 4.846 7.487 1.00 66.88 221 GLY A N 1
ATOM 1703 C CA . GLY A 1 221 ? 17.451 6.213 7.035 1.00 66.88 221 GLY A CA 1
ATOM 1704 C C . GLY A 1 221 ? 18.940 6.528 6.891 1.00 66.88 221 GLY A C 1
ATOM 1705 O O . GLY A 1 221 ? 19.307 7.392 6.111 1.00 66.88 221 GLY A O 1
ATOM 1706 N N . GLY A 1 222 ? 19.815 5.840 7.615 1.00 81.75 222 GLY A N 1
ATOM 1707 C CA . GLY A 1 222 ? 21.254 6.064 7.541 1.00 81.75 222 GLY A CA 1
ATOM 1708 C C . GL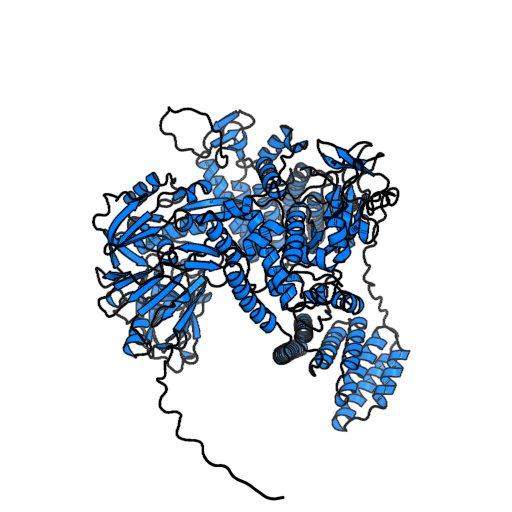Y A 1 222 ? 22.028 5.216 8.550 1.00 81.75 222 GLY A C 1
ATOM 1709 O O . GLY A 1 222 ? 21.437 4.433 9.291 1.00 81.75 222 GLY A O 1
ATOM 1710 N N . GLU A 1 223 ? 23.338 5.399 8.627 1.00 87.06 223 GLU A N 1
ATOM 1711 C CA . GLU A 1 223 ? 24.220 4.792 9.620 1.00 87.06 223 GLU A CA 1
ATOM 1712 C C . GLU A 1 223 ? 25.308 5.792 10.028 1.00 87.06 223 GLU A C 1
ATOM 1714 O O . GLU A 1 223 ? 25.934 6.418 9.179 1.00 87.06 223 GLU A O 1
ATOM 1719 N N . LEU A 1 224 ? 25.542 5.928 11.332 1.00 91.69 224 LEU A N 1
ATOM 1720 C CA . LEU A 1 224 ? 26.732 6.572 11.884 1.00 91.69 224 LEU A CA 1
ATOM 1721 C C . LEU A 1 224 ? 27.690 5.483 12.372 1.00 91.69 224 LEU A C 1
ATOM 1723 O O . LEU A 1 224 ? 27.289 4.614 13.148 1.00 91.69 224 LEU A O 1
ATOM 1727 N N . VAL A 1 225 ? 28.958 5.557 11.979 1.00 91.12 225 VAL A N 1
ATOM 1728 C CA . VAL A 1 225 ? 30.019 4.686 12.497 1.00 91.12 225 VAL A CA 1
ATOM 1729 C C . VAL A 1 225 ? 30.965 5.500 13.368 1.00 91.12 225 VAL A C 1
ATOM 1731 O O . VAL A 1 225 ? 31.441 6.557 12.960 1.00 91.12 225 VAL A O 1
ATOM 1734 N N . LEU A 1 226 ? 31.242 5.005 14.575 1.00 90.75 226 LEU A N 1
ATOM 1735 C CA . LEU A 1 226 ? 32.231 5.582 15.485 1.00 90.75 226 LEU A CA 1
ATOM 1736 C C . LEU A 1 226 ? 33.498 4.724 15.479 1.00 90.75 226 LEU A C 1
ATOM 1738 O O . LEU A 1 226 ? 33.439 3.517 15.717 1.00 90.75 226 LEU A O 1
ATOM 1742 N N . GLY A 1 227 ? 34.648 5.352 15.258 1.00 87.81 227 GLY A N 1
ATOM 1743 C CA . GLY A 1 227 ? 35.941 4.678 15.285 1.00 87.81 227 GLY A CA 1
ATOM 1744 C C . GLY A 1 227 ? 36.385 4.047 13.970 1.00 87.81 227 GLY A C 1
ATOM 1745 O O . GLY A 1 227 ? 37.293 3.222 13.995 1.00 87.81 227 GLY A O 1
ATOM 1746 N N . GLY A 1 228 ? 35.741 4.397 12.855 1.00 88.31 228 GLY A N 1
ATOM 1747 C CA . GLY A 1 228 ? 36.084 3.910 11.522 1.00 88.31 228 GLY A CA 1
ATOM 1748 C C . GLY A 1 228 ? 35.030 4.275 10.476 1.00 88.31 228 GLY A C 1
ATOM 1749 O O . GLY A 1 228 ? 34.155 5.116 10.709 1.00 88.31 228 GLY A O 1
ATOM 1750 N N . SER A 1 229 ? 35.097 3.584 9.344 1.00 86.06 229 SER A N 1
ATOM 1751 C CA . SER A 1 229 ? 34.173 3.687 8.214 1.00 86.06 229 SER A CA 1
ATOM 1752 C C . SER A 1 229 ? 33.721 2.301 7.752 1.00 86.06 229 SER A C 1
ATOM 1754 O O . SER A 1 229 ? 34.449 1.314 7.890 1.00 86.06 229 SER A O 1
ATOM 1756 N N . ASP A 1 230 ? 32.482 2.200 7.263 1.00 83.06 230 ASP A N 1
ATOM 1757 C CA . ASP A 1 230 ? 31.916 0.930 6.795 1.00 83.06 230 ASP A CA 1
ATOM 1758 C C . ASP A 1 230 ? 32.075 0.786 5.270 1.00 83.06 230 ASP A C 1
ATOM 1760 O O . ASP A 1 230 ? 31.355 1.445 4.512 1.00 83.06 230 ASP A O 1
ATOM 1764 N N . PRO A 1 231 ? 32.969 -0.103 4.792 1.00 79.94 231 PRO A N 1
ATOM 1765 C CA . PRO A 1 231 ? 33.224 -0.292 3.364 1.00 79.94 231 PRO A CA 1
ATOM 1766 C C . PRO A 1 231 ? 32.040 -0.899 2.602 1.00 79.94 231 PRO A C 1
ATOM 1768 O O . PRO A 1 231 ? 32.071 -0.946 1.379 1.00 79.94 231 PRO A O 1
ATOM 1771 N N . ASN A 1 232 ? 30.984 -1.362 3.280 1.00 78.94 232 ASN A N 1
ATOM 1772 C CA . ASN A 1 232 ? 29.764 -1.825 2.611 1.00 78.94 232 ASN A CA 1
ATOM 1773 C C . ASN A 1 232 ? 28.908 -0.675 2.068 1.00 78.94 232 ASN A C 1
ATOM 1775 O O . ASN A 1 232 ? 27.919 -0.922 1.381 1.00 78.94 232 ASN A O 1
ATOM 1779 N N . HIS A 1 233 ? 29.250 0.564 2.403 1.00 76.31 233 HIS A N 1
ATOM 1780 C CA . HIS A 1 233 ? 28.473 1.738 2.047 1.00 76.31 233 HIS A CA 1
ATOM 1781 C C . HIS A 1 233 ? 29.163 2.621 1.003 1.00 76.31 233 HIS A C 1
ATOM 1783 O O . HIS A 1 233 ? 28.538 3.550 0.498 1.00 76.31 233 HIS A O 1
ATOM 1789 N N . TYR A 1 234 ? 30.402 2.317 0.616 1.00 76.25 234 TYR A N 1
ATOM 1790 C CA . TYR A 1 234 ? 31.151 3.127 -0.334 1.00 76.25 234 TYR A CA 1
ATOM 1791 C C . TYR A 1 234 ? 32.076 2.314 -1.250 1.00 76.25 234 TYR A C 1
ATOM 1793 O O . TYR A 1 234 ? 32.427 1.174 -0.964 1.00 76.25 234 TYR A O 1
ATOM 1801 N N . GLU A 1 235 ? 32.462 2.912 -2.373 1.00 74.88 235 GLU A N 1
ATOM 1802 C CA . GLU A 1 235 ? 33.350 2.370 -3.396 1.00 74.88 235 GLU A CA 1
ATOM 1803 C C . GLU A 1 235 ? 34.538 3.313 -3.611 1.00 74.88 235 GLU A C 1
ATOM 1805 O O . GLU A 1 235 ? 34.384 4.534 -3.648 1.00 74.88 235 GLU A O 1
ATOM 1810 N N . GLY A 1 236 ? 35.720 2.737 -3.832 1.00 79.25 236 GLY A N 1
ATOM 1811 C CA . GLY A 1 236 ? 36.952 3.488 -4.071 1.00 79.25 236 GLY A CA 1
ATOM 1812 C C . GLY A 1 236 ? 37.736 3.815 -2.798 1.00 79.25 236 GLY A C 1
ATOM 1813 O O . GLY A 1 236 ? 37.510 3.241 -1.734 1.00 79.25 236 GLY A O 1
ATOM 1814 N N . GLU A 1 237 ? 38.720 4.703 -2.941 1.00 78.06 237 GLU A N 1
ATOM 1815 C CA . GLU A 1 237 ? 39.525 5.220 -1.829 1.00 78.06 237 GLU A CA 1
ATOM 1816 C C . GLU A 1 237 ? 39.004 6.593 -1.383 1.00 78.06 237 GLU A C 1
ATOM 1818 O O . GLU A 1 237 ? 38.344 7.308 -2.141 1.00 78.06 237 GLU A O 1
ATOM 1823 N N . PHE A 1 238 ? 39.304 6.955 -0.139 1.00 82.88 238 PHE A N 1
ATOM 1824 C CA . PHE A 1 238 ? 38.959 8.241 0.455 1.00 82.88 238 PHE A CA 1
ATOM 1825 C C . PHE A 1 238 ? 39.818 9.386 -0.093 1.00 82.88 238 PHE A C 1
ATOM 1827 O O . PHE A 1 238 ? 41.048 9.290 -0.125 1.00 82.88 238 PHE A O 1
ATOM 1834 N N . HIS A 1 239 ? 39.177 10.495 -0.478 1.00 85.44 239 HIS A N 1
ATOM 1835 C CA . HIS A 1 239 ? 39.866 11.734 -0.844 1.00 85.44 239 HIS A CA 1
ATOM 1836 C C . HIS A 1 239 ? 39.757 12.767 0.274 1.00 85.44 239 HIS A C 1
ATOM 1838 O O . HIS A 1 239 ? 38.713 13.390 0.468 1.00 85.44 239 HIS A O 1
ATOM 1844 N N . TYR A 1 240 ? 40.859 12.959 0.997 1.00 82.19 240 TYR A N 1
ATOM 1845 C CA . TYR A 1 240 ? 40.925 13.853 2.149 1.00 82.19 240 TYR A CA 1
ATOM 1846 C C . TYR A 1 240 ? 41.066 15.321 1.736 1.00 82.19 240 TYR A C 1
ATOM 1848 O O . TYR A 1 240 ? 41.960 15.700 0.974 1.00 82.19 240 TYR A O 1
ATOM 1856 N N . VAL A 1 241 ? 40.204 16.163 2.302 1.00 85.75 241 VAL A N 1
ATOM 1857 C CA . VAL A 1 241 ? 40.193 17.619 2.154 1.00 85.75 241 VAL A CA 1
ATOM 1858 C C . VAL A 1 241 ? 40.549 18.239 3.506 1.00 85.75 241 VAL A C 1
ATOM 1860 O O . VAL A 1 241 ? 39.867 17.964 4.492 1.00 85.75 241 VAL A O 1
ATOM 1863 N N . PRO A 1 242 ? 41.607 19.062 3.604 1.00 83.12 242 PRO A N 1
ATOM 1864 C CA . PRO A 1 242 ? 41.984 19.676 4.872 1.00 83.12 242 PRO A CA 1
ATOM 1865 C C . PRO A 1 242 ? 40.919 20.664 5.347 1.00 83.12 242 PRO A C 1
ATOM 1867 O O . PRO A 1 242 ? 40.424 21.483 4.572 1.00 83.12 242 PRO A O 1
ATOM 1870 N N . VAL A 1 243 ? 40.618 20.622 6.643 1.00 84.31 243 VAL A N 1
ATOM 1871 C CA . VAL A 1 243 ? 39.760 21.602 7.301 1.00 84.31 243 VAL A CA 1
ATOM 1872 C C . VAL A 1 243 ? 40.469 22.950 7.278 1.00 84.31 243 VAL A C 1
ATOM 1874 O O . VAL A 1 243 ? 41.566 23.110 7.820 1.00 84.31 243 VAL A O 1
ATOM 1877 N N . SER A 1 244 ? 39.844 23.935 6.637 1.00 83.69 244 SER A N 1
ATOM 1878 C CA . SER A 1 244 ? 40.425 25.266 6.440 1.00 83.69 244 SER A CA 1
ATOM 1879 C C . SER A 1 244 ? 40.456 26.071 7.742 1.00 83.69 244 SER A C 1
ATOM 1881 O O . SER A 1 244 ? 41.389 26.845 7.985 1.00 83.69 244 SER A O 1
ATOM 1883 N N . ARG A 1 245 ? 39.466 25.858 8.618 1.00 83.38 245 ARG A N 1
ATOM 1884 C CA . ARG A 1 245 ? 39.372 26.483 9.940 1.00 83.38 245 ARG A CA 1
ATOM 1885 C C . ARG A 1 245 ? 38.717 25.552 10.957 1.00 83.38 245 ARG A C 1
ATOM 1887 O O . ARG A 1 245 ? 37.551 25.204 10.820 1.00 83.38 245 ARG A O 1
ATOM 1894 N N . VAL A 1 246 ? 39.450 25.240 12.027 1.00 80.75 246 VAL A N 1
ATOM 1895 C CA . VAL A 1 246 ? 38.934 24.464 13.167 1.00 80.75 246 VAL A CA 1
ATOM 1896 C C . VAL A 1 246 ? 37.796 25.225 13.853 1.00 80.75 246 VAL A C 1
ATOM 1898 O O . VAL A 1 246 ? 37.948 26.392 14.227 1.00 80.75 246 VAL A O 1
ATOM 1901 N N . GLY A 1 247 ? 36.653 24.557 13.978 1.00 84.75 247 GLY A N 1
ATOM 1902 C CA . GLY A 1 247 ? 35.411 25.085 14.531 1.00 84.75 247 GLY A CA 1
ATOM 1903 C C . GLY A 1 247 ? 34.221 24.309 13.977 1.00 84.75 247 GLY A C 1
ATOM 1904 O O . GLY A 1 247 ? 33.700 23.421 14.642 1.00 84.75 247 GLY A O 1
ATOM 1905 N N . TYR A 1 248 ? 33.854 24.596 12.729 1.00 85.12 248 TYR A N 1
ATOM 1906 C CA . TYR A 1 248 ? 32.994 23.724 11.924 1.00 85.12 248 TYR A CA 1
ATOM 1907 C C . TYR A 1 248 ? 33.851 22.750 11.106 1.00 85.12 248 TYR A C 1
ATOM 1909 O O . TYR A 1 248 ? 35.060 22.945 10.968 1.00 85.12 248 TYR A O 1
ATOM 1917 N N . TRP A 1 249 ? 33.224 21.744 10.497 1.00 88.19 249 TRP A N 1
ATOM 1918 C CA . TRP A 1 249 ? 33.842 20.926 9.449 1.00 88.19 249 TRP A CA 1
ATOM 1919 C C . TRP A 1 249 ? 33.916 21.708 8.132 1.00 88.19 249 TRP A C 1
ATOM 1921 O O . TRP A 1 249 ? 33.184 21.451 7.177 1.00 88.19 249 TRP A O 1
ATOM 1931 N N . GLN A 1 250 ? 34.759 22.744 8.140 1.00 87.00 250 GLN A N 1
ATOM 1932 C CA . GLN A 1 250 ? 34.884 23.736 7.078 1.00 87.00 250 GLN A CA 1
ATOM 1933 C C . GLN A 1 250 ? 35.959 23.328 6.065 1.00 87.00 250 GLN A C 1
ATOM 1935 O O . GLN A 1 250 ? 37.084 23.039 6.459 1.00 87.00 250 GLN A O 1
ATOM 1940 N N . ALA A 1 251 ? 35.647 23.362 4.772 1.00 87.75 251 ALA A N 1
ATOM 1941 C CA . ALA A 1 251 ? 36.556 23.031 3.679 1.00 87.75 251 ALA A CA 1
ATOM 1942 C C . ALA A 1 251 ? 36.565 24.132 2.609 1.00 87.75 251 ALA A C 1
ATOM 1944 O O . ALA A 1 251 ? 35.524 24.700 2.276 1.00 87.75 251 ALA A O 1
ATOM 1945 N N . THR A 1 252 ? 37.732 24.417 2.031 1.00 91.00 252 THR A N 1
ATOM 1946 C CA . THR A 1 252 ? 37.847 25.370 0.919 1.00 91.00 252 THR A CA 1
ATOM 1947 C C . THR A 1 252 ? 37.472 24.686 -0.398 1.00 91.00 252 THR A C 1
ATOM 1949 O O . THR A 1 252 ? 38.073 23.678 -0.766 1.00 91.00 252 THR A O 1
ATOM 1952 N N . ALA A 1 253 ? 36.516 25.261 -1.129 1.00 92.56 253 ALA A N 1
ATOM 1953 C CA . ALA A 1 253 ? 36.209 24.894 -2.504 1.00 92.56 253 ALA A CA 1
ATOM 1954 C C . ALA A 1 253 ? 36.998 25.765 -3.482 1.00 92.56 253 ALA A C 1
ATOM 1956 O O . ALA A 1 253 ? 36.904 26.995 -3.459 1.00 92.56 253 ALA A O 1
ATOM 1957 N N . GLU A 1 254 ? 37.765 25.135 -4.372 1.00 94.75 254 GLU A N 1
ATOM 1958 C CA . GLU A 1 254 ? 38.488 25.860 -5.417 1.00 94.75 254 GLU A CA 1
ATOM 1959 C C . GLU A 1 254 ? 37.543 26.424 -6.480 1.00 94.75 254 GLU A C 1
ATOM 1961 O O . GLU A 1 254 ? 37.810 27.489 -7.038 1.00 94.75 254 GLU A O 1
ATOM 1966 N N . ALA A 1 255 ? 36.451 25.713 -6.763 1.00 94.75 255 ALA A N 1
ATOM 1967 C CA . ALA A 1 255 ? 35.426 26.134 -7.704 1.00 94.75 255 ALA A CA 1
ATOM 1968 C C . ALA A 1 255 ? 34.085 25.452 -7.411 1.00 94.75 255 ALA A C 1
ATOM 1970 O O . ALA A 1 255 ? 34.034 24.296 -6.997 1.00 94.75 255 ALA A O 1
ATOM 1971 N N . ILE A 1 256 ? 33.001 26.153 -7.739 1.00 95.38 256 ILE A N 1
ATOM 1972 C CA . ILE A 1 256 ? 31.678 25.560 -7.955 1.00 95.38 256 ILE A CA 1
ATOM 1973 C C . ILE A 1 256 ? 31.414 25.639 -9.459 1.00 95.38 256 ILE A C 1
ATOM 1975 O O . ILE A 1 256 ? 31.530 26.720 -10.046 1.00 95.38 256 ILE A O 1
ATOM 1979 N N . LYS A 1 257 ? 31.117 24.509 -10.106 1.00 95.38 257 LYS A N 1
ATOM 1980 C CA . LYS A 1 257 ? 30.875 24.433 -11.554 1.00 95.38 257 LYS A CA 1
ATOM 1981 C C . LYS A 1 257 ? 29.457 23.956 -11.830 1.00 95.38 257 LYS A C 1
ATOM 1983 O O . LYS A 1 257 ? 28.984 23.036 -11.173 1.00 95.38 257 LYS A O 1
ATOM 1988 N N . ILE A 1 258 ? 28.823 24.535 -12.845 1.00 94.88 258 ILE A N 1
ATOM 1989 C CA . ILE A 1 258 ? 27.530 24.081 -13.365 1.00 94.88 258 ILE A CA 1
ATOM 1990 C C . ILE A 1 258 ? 27.726 23.655 -14.817 1.00 94.88 258 ILE A C 1
ATOM 1992 O O . ILE A 1 258 ? 28.221 24.431 -15.636 1.00 94.88 258 ILE A O 1
ATOM 1996 N N . GLY A 1 259 ? 27.430 22.391 -15.131 1.00 90.81 259 GLY A N 1
ATOM 1997 C CA . GLY A 1 259 ? 27.631 21.837 -16.477 1.00 90.81 259 GLY A CA 1
ATOM 1998 C C . GLY A 1 259 ? 29.095 21.889 -16.935 1.00 90.81 259 GLY A C 1
ATOM 1999 O O . GLY A 1 259 ? 29.374 22.099 -18.114 1.00 90.81 259 GLY A O 1
ATOM 2000 N N . GLY A 1 260 ? 30.036 21.770 -15.992 1.00 90.31 260 GLY A N 1
ATOM 2001 C CA . GLY A 1 260 ? 31.478 21.875 -16.238 1.00 90.31 260 GLY A CA 1
ATOM 2002 C C . GLY A 1 260 ? 32.024 23.307 -16.345 1.00 90.31 260 GLY A C 1
ATOM 2003 O O . GLY A 1 260 ? 33.233 23.481 -16.506 1.00 90.31 260 GLY A O 1
ATOM 2004 N N . VAL A 1 261 ? 31.183 24.340 -16.227 1.00 93.00 261 VAL A N 1
ATOM 2005 C CA . VAL A 1 261 ? 31.602 25.750 -16.277 1.00 93.00 261 VAL A CA 1
ATOM 2006 C C . VAL A 1 261 ? 31.763 26.303 -14.863 1.00 93.00 261 VAL A C 1
ATOM 2008 O O . VAL A 1 261 ? 30.800 26.353 -14.104 1.00 93.00 261 VAL A O 1
ATOM 2011 N N . ALA A 1 262 ? 32.975 26.742 -14.512 1.00 93.50 262 ALA A N 1
ATOM 2012 C CA . ALA A 1 262 ? 33.259 27.345 -13.210 1.00 93.50 262 ALA A CA 1
ATOM 2013 C C . ALA A 1 262 ? 32.547 28.692 -13.041 1.00 93.50 262 ALA A C 1
ATOM 2015 O O . ALA A 1 262 ? 32.619 29.564 -13.914 1.00 93.50 262 ALA A O 1
ATOM 2016 N N . LYS A 1 263 ? 31.887 28.867 -11.896 1.00 94.00 263 LYS A N 1
ATOM 2017 C CA . LYS A 1 263 ? 31.155 30.081 -11.563 1.00 94.00 263 LYS A CA 1
ATOM 2018 C C . LYS A 1 263 ? 32.070 31.152 -10.967 1.00 94.00 263 LYS A C 1
ATOM 2020 O O . LYS A 1 263 ? 32.866 30.851 -10.083 1.00 94.00 263 LYS A O 1
ATOM 2025 N N . PRO A 1 264 ? 31.954 32.420 -11.407 1.00 89.88 264 PRO A N 1
ATOM 2026 C CA . PRO A 1 264 ? 32.889 33.478 -11.024 1.00 89.88 264 PRO A CA 1
ATOM 2027 C C . PRO A 1 264 ? 32.783 33.905 -9.553 1.00 89.88 264 PRO A C 1
ATOM 2029 O O . PRO A 1 264 ? 33.699 34.559 -9.060 1.00 89.88 264 PRO A O 1
ATOM 2032 N N . PHE A 1 265 ? 31.684 33.572 -8.867 1.00 90.06 265 PHE A N 1
ATOM 2033 C CA . PHE A 1 265 ? 31.477 33.920 -7.459 1.00 90.06 265 PHE A CA 1
ATOM 2034 C C . PHE A 1 265 ? 32.276 33.037 -6.487 1.00 90.06 265 PHE A C 1
ATOM 2036 O O . PHE A 1 265 ? 32.594 33.493 -5.395 1.00 90.06 265 PHE A O 1
ATOM 2043 N N . CYS A 1 266 ? 32.669 31.821 -6.883 1.00 89.56 266 CYS A N 1
ATOM 2044 C CA . CYS A 1 266 ? 33.515 30.958 -6.060 1.00 89.56 266 CYS A CA 1
ATOM 2045 C C . CYS A 1 266 ? 34.933 30.908 -6.638 1.00 89.56 266 CYS A C 1
ATOM 2047 O O . CYS A 1 266 ? 35.165 30.272 -7.667 1.00 89.56 266 CYS A O 1
ATOM 2049 N N . ASN A 1 267 ? 35.875 31.607 -5.995 1.00 81.19 267 ASN A N 1
ATOM 2050 C CA . ASN A 1 267 ? 37.278 31.630 -6.411 1.00 81.19 267 ASN A CA 1
ATOM 2051 C C . ASN A 1 267 ? 38.251 32.057 -5.290 1.00 81.19 267 ASN A C 1
ATOM 2053 O O . ASN A 1 267 ? 38.584 33.243 -5.182 1.00 81.19 267 ASN A O 1
ATOM 2057 N N . PRO A 1 268 ? 38.832 31.100 -4.556 1.00 90.94 268 PRO A N 1
ATOM 2058 C CA . PRO A 1 268 ? 38.130 29.990 -3.905 1.00 90.94 268 PRO A CA 1
ATOM 2059 C C . PRO A 1 268 ? 37.056 30.505 -2.923 1.00 90.94 268 PRO A C 1
ATOM 2061 O O . PRO A 1 268 ? 37.053 31.683 -2.564 1.00 90.94 268 PRO A O 1
ATOM 2064 N N . CYS A 1 269 ? 36.143 29.639 -2.490 1.00 91.31 269 CYS A N 1
ATOM 2065 C CA . CYS A 1 269 ? 35.123 29.955 -1.486 1.00 91.31 269 CYS A CA 1
ATOM 2066 C C . CYS A 1 269 ? 35.120 28.924 -0.348 1.00 91.31 269 CYS A C 1
ATOM 2068 O O . CYS A 1 269 ? 35.667 27.834 -0.487 1.00 91.31 269 CYS A O 1
ATOM 2070 N N . GLU A 1 270 ? 34.534 29.266 0.798 1.00 91.81 270 GLU A N 1
ATOM 2071 C CA . GLU A 1 270 ? 34.464 28.355 1.946 1.00 91.81 270 GLU A CA 1
ATOM 2072 C C . GLU A 1 270 ? 33.171 27.536 1.920 1.00 91.81 270 GLU A C 1
ATOM 2074 O O . GLU A 1 270 ? 32.121 28.021 1.496 1.00 91.81 270 GLU A O 1
ATOM 2079 N N . THR A 1 271 ? 33.246 26.294 2.389 1.00 91.88 271 THR A N 1
ATOM 2080 C CA . THR A 1 271 ? 32.122 25.360 2.513 1.00 91.88 271 THR A CA 1
ATOM 2081 C C . THR A 1 271 ? 32.115 24.721 3.903 1.00 91.88 271 THR A C 1
ATOM 2083 O O . THR A 1 271 ? 33.164 24.631 4.534 1.00 91.88 271 THR A O 1
ATOM 2086 N N . ILE A 1 272 ? 30.963 24.278 4.404 1.00 90.62 272 ILE A N 1
ATOM 2087 C CA . ILE A 1 272 ? 30.816 23.542 5.668 1.00 90.62 272 ILE A CA 1
ATOM 2088 C C . ILE A 1 272 ? 30.027 22.265 5.390 1.00 90.62 272 ILE A C 1
ATOM 2090 O O . ILE A 1 272 ? 28.937 22.346 4.830 1.00 90.62 272 ILE A O 1
ATOM 2094 N N . VAL A 1 273 ? 30.547 21.107 5.796 1.00 90.88 273 VAL A N 1
ATOM 2095 C CA . VAL A 1 273 ? 29.846 19.821 5.655 1.00 90.88 273 VAL A CA 1
ATOM 2096 C C . VAL A 1 273 ? 29.004 19.556 6.903 1.00 90.88 273 VAL A C 1
ATOM 2098 O O . VAL A 1 273 ? 29.542 19.358 7.996 1.00 90.88 273 VAL A O 1
ATOM 2101 N N . ASP A 1 274 ? 27.679 19.600 6.752 1.00 87.56 274 ASP A N 1
ATOM 2102 C CA . ASP A 1 274 ? 26.739 19.680 7.876 1.00 87.56 274 ASP A CA 1
ATOM 2103 C C . ASP A 1 274 ? 25.615 18.633 7.792 1.00 87.56 274 ASP A C 1
ATOM 2105 O O . ASP A 1 274 ? 24.644 18.805 7.055 1.00 87.56 274 ASP A O 1
ATOM 2109 N N . THR A 1 275 ? 25.715 17.576 8.602 1.00 84.69 275 THR A N 1
ATOM 2110 C CA . THR A 1 275 ? 24.700 16.514 8.736 1.00 84.69 275 THR A CA 1
ATOM 2111 C C . THR A 1 275 ? 23.410 16.991 9.408 1.00 84.69 275 THR A C 1
ATOM 2113 O O . THR A 1 275 ? 22.391 16.304 9.350 1.00 84.69 275 THR A O 1
ATOM 2116 N N . GLY A 1 276 ? 23.427 18.157 10.062 1.00 75.62 276 GLY A N 1
ATOM 2117 C CA . GLY A 1 276 ? 22.255 18.785 10.668 1.00 75.62 276 GLY A CA 1
ATOM 2118 C C . GLY A 1 276 ? 21.433 19.637 9.696 1.00 75.62 276 GLY A C 1
ATOM 2119 O O . GLY A 1 276 ? 20.407 20.197 10.105 1.00 75.62 276 GLY A O 1
ATOM 2120 N N . THR A 1 277 ? 21.861 19.743 8.430 1.00 76.81 277 THR A N 1
ATOM 2121 C CA . THR A 1 277 ? 21.265 20.619 7.416 1.00 76.81 277 THR A CA 1
ATOM 2122 C C . THR A 1 277 ? 20.683 19.840 6.230 1.00 76.81 277 THR A C 1
ATOM 2124 O O . THR A 1 277 ? 21.376 19.146 5.494 1.00 76.81 277 THR A O 1
ATOM 2127 N N . SER A 1 278 ? 19.394 20.056 5.967 1.00 73.62 278 SER A N 1
ATOM 2128 C CA . SER A 1 278 ? 18.600 19.251 5.027 1.00 73.62 278 SER A CA 1
ATOM 2129 C C . SER A 1 278 ? 18.754 19.566 3.530 1.00 73.62 278 SER A C 1
ATOM 2131 O O . SER A 1 278 ? 18.162 18.874 2.699 1.00 73.62 278 SER A O 1
ATOM 2133 N N . LEU A 1 279 ? 19.447 20.652 3.173 1.00 81.56 279 LEU A N 1
ATOM 2134 C CA . LEU A 1 279 ? 19.626 21.160 1.803 1.00 81.56 279 LEU A CA 1
ATOM 2135 C C . LEU A 1 279 ? 21.061 21.672 1.627 1.00 81.56 279 LEU A C 1
ATOM 2137 O O . LEU A 1 279 ? 21.742 21.966 2.605 1.00 81.56 279 LEU A O 1
ATOM 2141 N N . ILE A 1 280 ? 21.511 21.855 0.387 1.00 89.00 280 ILE A N 1
ATOM 2142 C CA . ILE A 1 280 ? 22.695 22.682 0.131 1.00 89.00 280 ILE A CA 1
ATOM 2143 C C . ILE A 1 280 ? 22.282 24.147 0.276 1.00 89.00 280 ILE A C 1
ATOM 2145 O O . ILE A 1 280 ? 21.276 24.559 -0.299 1.00 89.00 280 ILE A O 1
ATOM 2149 N N . ILE A 1 281 ? 23.039 24.949 1.021 1.00 86.69 281 ILE A N 1
ATOM 2150 C CA . ILE A 1 281 ? 22.718 26.366 1.234 1.00 86.69 281 ILE A CA 1
ATOM 2151 C C . ILE A 1 281 ? 23.862 27.235 0.724 1.00 86.69 281 ILE A C 1
ATOM 2153 O O . ILE A 1 281 ? 25.022 26.979 1.029 1.00 86.69 281 ILE A O 1
ATOM 2157 N N . GLY A 1 282 ? 23.536 28.284 -0.026 1.00 88.94 282 GLY A N 1
ATOM 2158 C CA . GLY A 1 282 ? 24.508 29.265 -0.502 1.00 88.94 282 GLY A CA 1
ATOM 2159 C C . GLY A 1 282 ? 23.960 30.689 -0.502 1.00 88.94 282 GLY A C 1
ATOM 2160 O O . GLY A 1 282 ? 22.755 30.887 -0.301 1.00 88.94 282 GLY A O 1
ATOM 2161 N N . PRO A 1 283 ? 24.817 31.696 -0.751 1.00 87.94 283 PRO A N 1
ATOM 2162 C CA . PRO A 1 283 ? 24.404 33.089 -0.841 1.00 87.94 283 PRO A CA 1
ATOM 2163 C C . PRO A 1 283 ? 23.296 33.282 -1.876 1.00 87.94 283 PRO A C 1
ATOM 2165 O O . PRO A 1 283 ? 23.315 32.700 -2.962 1.00 87.94 283 PRO A O 1
ATOM 2168 N N . LYS A 1 284 ? 22.313 34.127 -1.553 1.00 83.12 284 LYS A N 1
ATOM 2169 C CA . LYS A 1 284 ? 21.065 34.220 -2.323 1.00 83.12 284 LYS A CA 1
ATOM 2170 C C . LYS A 1 284 ? 21.285 34.558 -3.802 1.00 83.12 284 LYS A C 1
ATOM 2172 O O . LYS A 1 284 ? 20.623 33.973 -4.656 1.00 83.12 284 LYS A O 1
ATOM 2177 N N . GLU A 1 285 ? 22.189 35.490 -4.090 1.00 85.12 285 GLU A N 1
ATOM 2178 C CA . GLU A 1 285 ? 22.487 35.934 -5.459 1.00 85.12 285 GLU A CA 1
ATOM 2179 C C . GLU A 1 285 ? 23.265 34.873 -6.253 1.00 85.12 285 GLU A C 1
ATOM 2181 O O . GLU A 1 285 ? 23.010 34.677 -7.438 1.00 85.12 285 GLU A O 1
ATOM 2186 N N . GLU A 1 286 ? 24.163 34.138 -5.595 1.00 90.25 286 GLU A N 1
ATOM 2187 C CA . GLU A 1 286 ? 24.948 33.064 -6.215 1.00 90.25 286 GLU A CA 1
ATOM 2188 C C . GLU A 1 286 ? 24.067 31.859 -6.544 1.00 90.25 286 GLU A C 1
ATOM 2190 O O . GLU A 1 286 ? 24.119 31.318 -7.647 1.00 90.25 286 GLU A O 1
ATOM 2195 N N . VAL A 1 287 ? 23.180 31.483 -5.616 1.00 90.25 287 VAL A N 1
ATOM 2196 C CA . VAL A 1 287 ? 22.180 30.444 -5.870 1.00 90.25 287 VAL A CA 1
ATOM 2197 C C . VAL A 1 287 ? 21.240 30.879 -6.986 1.00 90.25 287 VAL A C 1
ATOM 2199 O O . VAL A 1 287 ? 20.935 30.070 -7.851 1.00 90.25 287 VAL A O 1
ATOM 2202 N N . HIS A 1 288 ? 20.808 32.142 -7.030 1.00 85.31 288 HIS A N 1
ATOM 2203 C CA . HIS A 1 288 ? 19.967 32.622 -8.127 1.00 85.31 288 HIS A CA 1
ATOM 2204 C C . HIS A 1 288 ? 20.635 32.447 -9.502 1.00 85.31 288 HIS A C 1
ATOM 2206 O O . HIS A 1 288 ? 19.968 32.002 -10.434 1.00 85.31 288 HIS A O 1
ATOM 2212 N N . ASP A 1 289 ? 21.939 32.718 -9.617 1.00 88.56 289 ASP A N 1
ATOM 2213 C CA . ASP A 1 289 ? 22.714 32.480 -10.845 1.00 88.56 289 ASP A CA 1
ATOM 2214 C C . ASP A 1 289 ? 22.766 30.987 -11.228 1.00 88.56 289 ASP A C 1
ATOM 2216 O O . ASP A 1 289 ? 22.550 30.635 -12.386 1.00 88.56 289 ASP A O 1
ATOM 2220 N N . ILE A 1 290 ? 22.962 30.083 -10.259 1.00 91.81 290 ILE A N 1
ATOM 2221 C CA . ILE A 1 290 ? 22.895 28.627 -10.500 1.00 91.81 290 ILE A CA 1
ATOM 2222 C C . ILE A 1 290 ? 21.499 28.204 -10.985 1.00 91.81 290 ILE A C 1
ATOM 2224 O O . ILE A 1 290 ? 21.364 27.398 -11.905 1.00 91.81 290 ILE A O 1
ATOM 2228 N N . MET A 1 291 ? 20.439 28.755 -10.395 1.00 92.06 291 MET A N 1
ATOM 2229 C CA . MET A 1 291 ? 19.062 28.383 -10.742 1.00 92.06 291 MET A CA 1
ATOM 2230 C C . MET A 1 291 ? 18.673 28.821 -12.152 1.00 92.06 291 MET A C 1
ATOM 2232 O O . MET A 1 291 ? 17.889 28.130 -12.807 1.00 92.06 291 MET A O 1
ATOM 2236 N N . GLN A 1 292 ? 19.246 29.925 -12.640 1.00 85.69 292 GLN A N 1
ATOM 2237 C CA . GLN A 1 292 ? 19.088 30.348 -14.031 1.00 85.69 292 GLN A CA 1
ATOM 2238 C C . GLN A 1 292 ? 19.684 29.323 -15.003 1.00 85.69 292 GLN A C 1
ATOM 2240 O O . GLN A 1 292 ? 19.035 29.003 -16.000 1.00 85.69 292 GLN A O 1
ATOM 2245 N N . ASP A 1 293 ? 20.847 28.743 -14.690 1.00 85.69 293 ASP A N 1
ATOM 2246 C CA . ASP A 1 293 ? 21.444 27.681 -15.512 1.00 85.69 293 ASP A CA 1
ATOM 2247 C C . ASP A 1 293 ? 20.604 26.399 -15.521 1.00 85.69 293 ASP A C 1
ATOM 2249 O O . ASP A 1 293 ? 20.543 25.703 -16.534 1.00 85.69 293 ASP A O 1
ATOM 2253 N N . PHE A 1 294 ? 19.935 26.082 -14.408 1.00 86.25 294 PHE A N 1
ATOM 2254 C CA . PHE A 1 294 ? 19.024 24.935 -14.321 1.00 86.25 294 PHE A CA 1
ATOM 2255 C C . PHE A 1 294 ? 17.695 25.163 -15.049 1.00 86.25 294 PHE A C 1
ATOM 2257 O O . PHE A 1 294 ? 16.948 24.212 -15.280 1.00 86.25 294 PHE A O 1
ATOM 2264 N N . GLY A 1 295 ? 17.358 26.413 -15.383 1.00 81.56 295 GLY A N 1
ATOM 2265 C CA . GLY A 1 295 ? 16.010 26.777 -15.816 1.00 81.56 295 GLY A CA 1
ATOM 2266 C C . GLY A 1 295 ? 14.962 26.566 -14.716 1.00 81.56 295 GLY A C 1
ATOM 2267 O O . GLY A 1 295 ? 13.796 26.299 -15.018 1.00 81.56 295 GLY A O 1
ATOM 2268 N N . ALA A 1 296 ? 15.380 26.645 -13.450 1.00 80.75 296 ALA A N 1
ATOM 2269 C CA . ALA A 1 296 ? 14.516 26.500 -12.289 1.00 80.75 296 ALA A CA 1
ATOM 2270 C C . ALA A 1 296 ? 13.809 27.829 -11.977 1.00 80.75 296 ALA A C 1
ATOM 2272 O O . ALA A 1 296 ? 14.372 28.914 -12.130 1.00 80.75 296 ALA A O 1
ATOM 2273 N N . ILE A 1 297 ? 12.557 27.756 -11.532 1.00 74.94 297 ILE A N 1
ATOM 2274 C CA . ILE A 1 297 ? 11.742 28.926 -11.193 1.00 74.94 297 ILE A CA 1
ATOM 2275 C C . ILE A 1 297 ? 11.660 29.090 -9.683 1.00 74.94 297 ILE A C 1
ATOM 2277 O O . ILE A 1 297 ? 11.532 28.113 -8.949 1.00 74.94 297 ILE A O 1
ATOM 2281 N N . GLN A 1 298 ? 11.718 30.331 -9.208 1.00 67.56 298 GLN A N 1
ATOM 2282 C CA . GLN A 1 298 ? 11.588 30.604 -7.782 1.00 67.56 298 GLN A CA 1
ATOM 2283 C C . GLN A 1 298 ? 10.211 30.162 -7.277 1.00 67.56 298 GLN A C 1
ATOM 2285 O O . GLN A 1 298 ? 9.178 30.462 -7.882 1.00 67.56 298 GLN A O 1
ATOM 2290 N N . PHE A 1 299 ? 10.206 29.438 -6.163 1.00 60.62 299 PHE A N 1
ATOM 2291 C CA . PHE A 1 299 ? 8.993 28.942 -5.540 1.00 60.62 299 PHE A CA 1
ATOM 2292 C C . PHE A 1 299 ? 8.268 30.043 -4.738 1.00 60.62 299 PHE A C 1
ATOM 2294 O O . PHE A 1 299 ? 8.757 31.161 -4.582 1.00 60.62 299 PHE A O 1
ATOM 2301 N N . ILE A 1 300 ? 7.069 29.746 -4.217 1.00 47.97 300 ILE A N 1
ATOM 2302 C CA . ILE A 1 300 ? 6.275 30.682 -3.390 1.00 47.97 300 ILE A CA 1
ATOM 2303 C C . ILE A 1 300 ? 7.043 31.088 -2.112 1.00 47.97 300 ILE A C 1
ATOM 2305 O O . ILE A 1 300 ? 6.800 32.157 -1.546 1.00 47.97 300 ILE A O 1
ATOM 2309 N N . VAL A 1 301 ? 7.979 30.245 -1.672 1.00 51.59 301 VAL A N 1
ATOM 2310 C CA . VAL A 1 301 ? 8.911 30.502 -0.573 1.00 51.59 301 VAL A CA 1
ATOM 2311 C C . VAL A 1 301 ? 10.173 31.179 -1.135 1.00 51.59 301 VAL A C 1
ATOM 2313 O O . VAL A 1 301 ? 10.784 30.644 -2.063 1.00 51.59 301 VAL A O 1
ATOM 2316 N N . PRO A 1 302 ? 10.591 32.351 -0.615 1.00 52.59 302 PRO A N 1
ATOM 2317 C CA . PRO A 1 302 ? 11.805 33.021 -1.083 1.00 52.59 302 PRO A CA 1
ATOM 2318 C C . PRO A 1 302 ? 13.031 32.101 -0.989 1.00 52.59 302 PRO A C 1
ATOM 2320 O O . PRO A 1 302 ? 13.173 31.385 -0.019 1.00 52.59 302 PRO A O 1
ATOM 2323 N N . GLY A 1 303 ? 13.947 32.127 -1.957 1.00 59.50 303 GLY A N 1
ATOM 2324 C CA . GLY A 1 303 ? 15.208 31.364 -1.871 1.00 59.50 303 GLY A CA 1
ATOM 2325 C C . GLY A 1 303 ? 15.136 29.871 -2.227 1.00 59.50 303 GLY A C 1
ATOM 2326 O O . GLY A 1 303 ? 16.194 29.268 -2.387 1.00 59.50 303 GLY A O 1
ATOM 2327 N N . GLU A 1 304 ? 13.947 29.301 -2.428 1.00 68.38 304 GLU A N 1
ATOM 2328 C CA . GLU A 1 304 ? 13.756 27.939 -2.950 1.00 68.38 304 GLU A CA 1
ATOM 2329 C C . GLU A 1 304 ? 13.300 27.959 -4.406 1.00 68.38 304 GLU A C 1
ATOM 2331 O O . GLU A 1 304 ? 12.705 28.935 -4.877 1.00 68.38 304 GLU A O 1
ATOM 2336 N N . TYR A 1 305 ? 13.571 26.869 -5.120 1.00 75.56 305 TYR A N 1
ATOM 2337 C CA . TYR A 1 305 ? 13.360 26.793 -6.558 1.00 75.56 305 TYR A CA 1
ATOM 2338 C C . TYR A 1 305 ? 12.737 25.458 -6.958 1.00 75.56 305 TYR A C 1
ATOM 2340 O O . TYR A 1 305 ? 13.095 24.398 -6.443 1.00 75.56 305 TYR A O 1
ATOM 2348 N N . LEU A 1 306 ? 11.797 25.523 -7.896 1.00 76.12 306 LEU A N 1
ATOM 2349 C CA . LEU A 1 306 ? 11.205 24.365 -8.545 1.00 76.12 306 LEU A CA 1
ATOM 2350 C C . LEU A 1 306 ? 11.824 24.163 -9.916 1.00 76.12 306 LEU A C 1
ATOM 2352 O O . LEU A 1 306 ? 12.069 25.121 -10.649 1.00 76.12 306 LEU A O 1
ATOM 2356 N N . ILE A 1 307 ? 11.970 22.905 -10.298 1.00 78.88 307 ILE A N 1
ATOM 2357 C CA . ILE A 1 307 ? 12.268 22.521 -11.669 1.00 78.88 307 ILE A CA 1
ATOM 2358 C C . ILE A 1 307 ? 11.159 21.613 -12.195 1.00 78.88 307 ILE A C 1
ATOM 2360 O O . ILE A 1 307 ? 10.473 20.930 -11.437 1.00 78.88 307 ILE A O 1
ATOM 2364 N N . ASN A 1 308 ? 10.955 21.614 -13.511 1.00 75.81 308 ASN A N 1
ATOM 2365 C CA . ASN A 1 308 ? 10.075 20.637 -14.137 1.00 75.81 308 ASN A CA 1
ATOM 2366 C C . ASN A 1 308 ? 10.614 19.222 -13.858 1.00 75.81 308 ASN A C 1
ATOM 2368 O O . ASN A 1 308 ? 11.737 18.912 -14.256 1.00 75.81 308 ASN A O 1
ATOM 2372 N N . CYS A 1 309 ? 9.799 18.370 -13.227 1.00 73.75 309 CYS A N 1
ATOM 2373 C CA . CYS A 1 309 ? 10.151 16.990 -12.889 1.00 73.75 309 CYS A CA 1
ATOM 2374 C C . CYS A 1 309 ? 10.651 16.156 -14.072 1.00 73.75 309 CYS A C 1
ATOM 2376 O O . CYS A 1 309 ? 11.451 15.244 -13.884 1.00 73.75 309 CYS A O 1
ATOM 2378 N N . ASN A 1 310 ? 10.220 16.474 -15.290 1.00 78.38 310 ASN A N 1
ATOM 2379 C CA . ASN A 1 310 ? 10.632 15.747 -16.486 1.00 78.38 310 ASN A CA 1
ATOM 2380 C C . ASN A 1 310 ? 12.005 16.195 -17.010 1.00 78.38 310 ASN A C 1
ATOM 2382 O O . ASN A 1 310 ? 12.649 15.455 -17.741 1.00 78.38 310 ASN A O 1
ATOM 2386 N N . LYS A 1 311 ? 12.490 17.372 -16.594 1.00 75.06 311 LYS A N 1
ATOM 2387 C CA . LYS A 1 311 ? 13.809 17.913 -16.968 1.00 75.06 311 LYS A CA 1
ATOM 2388 C C . LYS A 1 311 ? 14.905 17.615 -15.951 1.00 75.06 311 LYS A C 1
ATOM 2390 O O . LYS A 1 311 ? 16.038 18.044 -16.131 1.00 75.06 311 LYS A O 1
ATOM 2395 N N . VAL A 1 312 ? 14.582 16.893 -14.880 1.00 77.00 312 VAL A N 1
ATOM 2396 C CA . VAL A 1 312 ? 15.525 16.573 -13.800 1.00 77.00 312 VAL A CA 1
ATOM 2397 C C . VAL A 1 312 ? 16.721 15.780 -14.329 1.00 77.00 312 VAL A C 1
ATOM 2399 O O . VAL A 1 312 ? 17.855 16.076 -13.970 1.00 77.00 312 VAL A O 1
ATOM 2402 N N . ALA A 1 313 ? 16.491 14.825 -15.233 1.00 78.81 313 ALA A N 1
ATOM 2403 C CA . ALA A 1 313 ? 17.563 14.047 -15.855 1.00 78.81 313 ALA A CA 1
ATOM 2404 C C . ALA A 1 313 ? 18.489 14.891 -16.755 1.00 78.81 313 ALA A C 1
ATOM 2406 O O . ALA A 1 313 ? 19.655 14.539 -16.920 1.00 78.81 313 ALA A O 1
ATOM 2407 N N . ASP A 1 314 ? 17.986 16.007 -17.291 1.00 82.31 314 ASP A N 1
ATOM 2408 C CA . ASP A 1 314 ? 18.706 16.898 -18.209 1.00 82.31 314 ASP A CA 1
ATOM 2409 C C . ASP A 1 314 ? 19.410 18.061 -17.492 1.00 82.31 314 ASP A C 1
ATOM 2411 O O . ASP A 1 314 ? 20.045 18.898 -18.140 1.00 82.31 314 ASP A O 1
ATOM 2415 N N . MET A 1 315 ? 19.286 18.159 -16.163 1.00 85.88 315 MET A N 1
ATOM 2416 C CA . MET A 1 315 ? 19.932 19.227 -15.404 1.00 85.88 315 MET A CA 1
ATOM 2417 C C . MET A 1 315 ? 21.453 19.175 -15.574 1.00 85.88 315 MET A C 1
ATOM 2419 O O . MET A 1 315 ? 22.048 18.094 -15.495 1.00 85.88 315 MET A O 1
ATOM 2423 N N . PRO A 1 316 ? 22.114 20.334 -15.739 1.00 90.56 316 PRO A N 1
ATOM 2424 C CA . PRO A 1 316 ? 23.563 20.367 -15.749 1.00 90.56 316 PRO A CA 1
ATOM 2425 C C . PRO A 1 316 ? 24.099 19.915 -14.384 1.00 90.56 316 PRO A C 1
ATOM 2427 O O . PRO A 1 316 ? 23.580 20.290 -13.333 1.00 90.56 316 PRO A O 1
ATOM 2430 N N . ILE A 1 317 ? 25.154 19.100 -14.416 1.00 90.94 317 ILE A N 1
ATOM 2431 C CA . ILE A 1 317 ? 25.806 18.561 -13.217 1.00 90.94 317 ILE A CA 1
ATOM 2432 C C . ILE A 1 317 ? 26.332 19.715 -12.356 1.00 90.94 317 ILE A C 1
ATOM 2434 O O . ILE A 1 317 ? 26.941 20.653 -12.882 1.00 90.94 317 ILE A O 1
ATOM 2438 N N . THR A 1 318 ? 26.094 19.630 -11.046 1.00 94.50 318 THR A N 1
ATOM 2439 C CA . THR A 1 318 ? 26.667 20.545 -10.051 1.00 94.50 318 THR A CA 1
ATOM 2440 C C . THR A 1 318 ? 27.936 19.932 -9.496 1.00 94.50 318 THR A C 1
ATOM 2442 O O . THR A 1 318 ? 27.881 18.859 -8.905 1.00 94.50 318 THR A O 1
ATOM 2445 N N . THR A 1 319 ? 29.064 20.609 -9.659 1.00 95.38 319 THR A N 1
ATOM 2446 C CA . THR A 1 319 ? 30.370 20.111 -9.221 1.00 95.38 319 THR A CA 1
ATOM 2447 C C . THR A 1 319 ? 30.954 21.030 -8.160 1.00 95.38 319 THR A C 1
ATOM 2449 O O . THR A 1 319 ? 31.106 22.230 -8.402 1.00 95.38 319 THR A O 1
ATOM 2452 N N . PHE A 1 320 ? 31.357 20.466 -7.024 1.00 94.50 320 PHE A N 1
ATOM 2453 C CA . PHE A 1 320 ? 32.210 21.142 -6.045 1.00 94.50 320 PHE A CA 1
ATOM 2454 C C . PHE A 1 320 ? 33.642 20.638 -6.214 1.00 94.50 320 PHE A C 1
ATOM 2456 O O . PHE A 1 320 ? 33.897 19.451 -6.043 1.00 94.50 320 PHE A O 1
ATOM 2463 N N . THR A 1 321 ? 34.584 21.512 -6.562 1.00 93.31 321 THR A N 1
ATOM 2464 C CA . THR A 1 321 ? 36.005 21.144 -6.605 1.00 93.31 321 THR A CA 1
ATOM 2465 C C . THR A 1 321 ? 36.609 21.375 -5.224 1.00 93.31 321 THR A C 1
ATOM 2467 O O . THR A 1 321 ? 36.680 22.527 -4.793 1.00 93.31 321 THR A O 1
ATOM 2470 N N . LEU A 1 322 ? 36.998 20.298 -4.534 1.00 89.38 322 LEU A N 1
ATOM 2471 C CA . LEU A 1 322 ? 37.625 20.342 -3.210 1.00 89.38 322 LEU A CA 1
ATOM 2472 C C . LEU A 1 322 ? 38.975 19.612 -3.244 1.00 89.38 322 LEU A C 1
ATOM 2474 O O . LEU A 1 322 ? 39.051 18.434 -3.608 1.00 89.38 322 LEU A O 1
ATOM 2478 N N . ASN A 1 323 ? 40.047 20.293 -2.838 1.00 86.44 323 ASN A N 1
ATOM 2479 C CA . ASN A 1 323 ? 41.414 19.767 -2.841 1.00 86.44 323 ASN A CA 1
ATOM 2480 C C . ASN A 1 323 ? 41.796 19.120 -4.190 1.00 86.44 323 ASN A C 1
ATOM 2482 O O . ASN A 1 323 ? 42.382 18.035 -4.242 1.00 86.44 323 ASN A O 1
ATOM 2486 N N . GLY A 1 324 ? 41.395 19.759 -5.295 1.00 85.81 324 GLY A N 1
ATOM 2487 C CA . GLY A 1 324 ? 41.686 19.312 -6.660 1.00 85.81 324 GLY A CA 1
ATOM 2488 C C . GLY A 1 324 ? 40.861 18.126 -7.182 1.00 85.81 324 GLY A C 1
ATOM 2489 O O . GLY A 1 324 ? 41.137 17.674 -8.295 1.00 85.81 324 GLY A O 1
ATOM 2490 N N . MET A 1 325 ? 39.867 17.638 -6.432 1.00 87.62 325 MET A N 1
ATOM 2491 C CA . MET A 1 325 ? 38.915 16.612 -6.878 1.00 87.62 325 MET A CA 1
ATOM 2492 C C . MET A 1 325 ? 37.535 17.221 -7.133 1.00 87.62 325 MET A C 1
ATOM 2494 O O . MET A 1 325 ? 37.071 18.053 -6.359 1.00 87.62 325 MET A O 1
ATOM 2498 N N . ASP A 1 326 ? 36.890 16.794 -8.218 1.00 91.69 326 ASP A N 1
ATOM 2499 C CA . ASP A 1 326 ? 35.542 17.215 -8.600 1.00 91.69 326 ASP A CA 1
ATOM 2500 C C . ASP A 1 326 ? 34.491 16.283 -7.970 1.00 91.69 326 ASP A C 1
ATOM 2502 O O . ASP A 1 326 ? 34.462 15.086 -8.255 1.00 91.69 326 ASP A O 1
ATOM 2506 N N . PHE A 1 327 ? 33.628 16.845 -7.120 1.00 90.62 327 PHE A N 1
ATOM 2507 C CA . PHE A 1 327 ? 32.493 16.171 -6.488 1.00 90.62 327 PHE A CA 1
ATOM 2508 C C . PHE A 1 327 ? 31.199 16.524 -7.220 1.00 90.62 327 PHE A C 1
ATOM 2510 O O . PHE A 1 327 ? 30.586 17.564 -6.968 1.00 90.62 327 PHE A O 1
ATOM 2517 N N . ASP A 1 328 ? 30.811 15.653 -8.148 1.00 92.75 328 ASP A N 1
ATOM 2518 C CA . ASP A 1 328 ? 29.641 15.808 -9.012 1.00 92.75 328 ASP A CA 1
ATOM 2519 C C . ASP A 1 328 ? 28.334 15.353 -8.340 1.00 92.75 328 ASP A C 1
ATOM 2521 O O . ASP A 1 328 ? 28.239 14.263 -7.775 1.00 92.75 328 ASP A O 1
ATOM 2525 N N . ILE A 1 329 ? 27.291 16.171 -8.472 1.00 89.69 329 ILE A N 1
ATOM 2526 C CA . ILE A 1 329 ? 25.910 15.853 -8.102 1.00 89.69 329 ILE A CA 1
ATOM 2527 C C . ILE A 1 329 ? 25.042 16.026 -9.347 1.00 89.69 329 ILE A C 1
ATOM 2529 O O . ILE A 1 329 ? 24.977 17.109 -9.943 1.00 89.69 329 ILE A O 1
ATOM 2533 N N . THR A 1 330 ? 24.391 14.945 -9.768 1.00 87.94 330 THR A N 1
ATOM 2534 C CA . THR A 1 330 ? 23.488 14.954 -10.925 1.00 87.94 330 THR A CA 1
ATOM 2535 C C . THR A 1 330 ? 22.118 15.526 -10.558 1.00 87.94 330 THR A C 1
ATOM 2537 O O . THR A 1 330 ? 21.748 15.591 -9.388 1.00 87.94 330 THR A O 1
ATOM 2540 N N . GLY A 1 331 ? 21.327 15.918 -11.560 1.00 84.19 331 GLY A N 1
ATOM 2541 C CA . GLY A 1 331 ? 19.967 16.421 -11.340 1.00 84.19 331 GLY A CA 1
ATOM 2542 C C . GLY A 1 331 ? 19.089 15.518 -10.464 1.00 84.19 331 GLY A C 1
ATOM 2543 O O . GLY A 1 331 ? 18.549 16.015 -9.479 1.00 84.19 331 GLY A O 1
ATOM 2544 N N . PRO A 1 332 ? 18.976 14.203 -10.742 1.00 80.81 332 PRO A N 1
ATOM 2545 C CA . PRO A 1 332 ? 18.196 13.284 -9.908 1.00 80.81 332 PRO A CA 1
ATOM 2546 C C . PRO A 1 332 ? 18.677 13.170 -8.455 1.00 80.81 332 PRO A C 1
ATOM 2548 O O . PRO A 1 332 ? 17.871 12.913 -7.572 1.00 80.81 332 PRO A O 1
ATOM 2551 N N . GLU A 1 333 ? 19.972 13.367 -8.201 1.00 78.44 333 GLU A N 1
ATOM 2552 C CA . GLU A 1 333 ? 20.557 13.338 -6.850 1.00 78.44 333 GLU A CA 1
ATOM 2553 C C . GLU A 1 333 ? 20.370 14.673 -6.117 1.00 78.44 333 GLU A C 1
ATOM 2555 O O . GLU A 1 333 ? 20.350 14.725 -4.889 1.00 78.44 333 GLU A O 1
ATOM 2560 N N . LEU A 1 334 ? 20.220 15.760 -6.877 1.00 83.75 334 LEU A N 1
ATOM 2561 C CA . LEU A 1 334 ? 20.023 17.105 -6.357 1.00 83.75 334 LEU A CA 1
ATOM 2562 C C . LEU A 1 334 ? 18.543 17.454 -6.164 1.00 83.75 334 LEU A C 1
ATOM 2564 O O . LEU A 1 334 ? 18.234 18.382 -5.423 1.00 83.75 334 LEU A O 1
ATOM 2568 N N . VAL A 1 335 ? 17.619 16.765 -6.833 1.00 81.12 335 VAL A N 1
ATOM 2569 C CA . VAL A 1 335 ? 16.192 17.103 -6.834 1.00 81.12 335 VAL A CA 1
ATOM 2570 C C . VAL A 1 335 ? 15.401 16.230 -5.876 1.00 81.12 335 VAL A C 1
ATOM 2572 O O . VAL A 1 335 ? 15.483 15.008 -5.878 1.00 81.12 335 VAL A O 1
ATOM 2575 N N . ILE A 1 336 ? 14.548 16.889 -5.099 1.00 74.62 336 ILE A N 1
ATOM 2576 C CA . ILE A 1 336 ? 13.626 16.258 -4.170 1.00 74.62 336 ILE A CA 1
ATOM 2577 C C . ILE A 1 336 ? 12.253 16.214 -4.833 1.00 74.62 336 ILE A C 1
ATOM 2579 O O . ILE A 1 336 ? 11.615 17.249 -5.050 1.00 74.62 336 ILE A O 1
ATOM 2583 N N . GLU A 1 337 ? 11.813 15.007 -5.179 1.00 69.19 337 GLU A N 1
ATOM 2584 C CA . GLU A 1 337 ? 10.502 14.768 -5.772 1.00 69.19 337 GLU A CA 1
ATOM 2585 C C . GLU A 1 337 ? 9.437 14.595 -4.685 1.00 69.19 337 GLU A C 1
ATOM 2587 O O . GLU A 1 337 ? 9.577 13.785 -3.769 1.00 69.19 337 GLU A O 1
ATOM 2592 N N . ASN A 1 338 ? 8.345 15.343 -4.812 1.00 59.06 338 ASN A N 1
ATOM 2593 C CA . ASN A 1 338 ? 7.163 15.208 -3.980 1.00 59.06 338 ASN A CA 1
ATOM 2594 C C . ASN A 1 338 ? 5.947 14.876 -4.848 1.00 59.06 338 ASN A C 1
ATOM 2596 O O . ASN A 1 338 ? 5.693 15.548 -5.848 1.00 59.06 338 ASN A O 1
ATOM 2600 N N . VAL A 1 339 ? 5.173 13.872 -4.444 1.00 55.22 339 VAL A N 1
ATOM 2601 C CA . VAL A 1 339 ? 3.916 13.498 -5.096 1.00 55.22 339 VAL A CA 1
ATOM 2602 C C . VAL A 1 339 ? 2.792 13.784 -4.120 1.00 55.22 339 VAL A C 1
ATOM 2604 O O . VAL A 1 339 ? 2.750 13.197 -3.043 1.00 55.22 339 VAL A O 1
ATOM 2607 N N . ASP A 1 340 ? 1.878 14.684 -4.475 1.00 48.22 340 ASP A N 1
ATOM 2608 C CA . ASP A 1 340 ? 0.701 14.926 -3.643 1.00 48.22 340 ASP A CA 1
ATOM 2609 C C . ASP A 1 340 ? -0.154 13.640 -3.604 1.00 48.22 340 ASP A C 1
ATOM 2611 O O . ASP A 1 340 ? -0.639 13.198 -4.649 1.00 48.22 340 ASP A O 1
ATOM 2615 N N . PRO A 1 341 ? -0.368 13.017 -2.431 1.00 40.28 341 PRO A N 1
ATOM 2616 C CA . PRO A 1 341 ? -1.083 11.744 -2.338 1.00 40.28 341 PRO A CA 1
ATOM 2617 C C . PRO A 1 341 ? -2.586 11.868 -2.639 1.00 40.28 341 PRO A C 1
ATOM 2619 O O . PRO A 1 341 ? -3.252 10.863 -2.882 1.00 40.28 341 PRO A O 1
ATOM 2622 N N . ASN A 1 342 ? -3.137 13.086 -2.639 1.00 37.69 342 ASN A N 1
ATOM 2623 C CA . ASN A 1 342 ? -4.542 13.362 -2.932 1.00 37.69 342 ASN A CA 1
ATOM 2624 C C . ASN A 1 342 ? -4.772 13.762 -4.395 1.00 37.69 342 ASN A C 1
ATOM 2626 O O . ASN A 1 342 ? -5.839 13.468 -4.936 1.00 37.69 342 ASN A O 1
ATOM 2630 N N . THR A 1 343 ? -3.815 14.453 -5.026 1.00 43.97 343 THR A N 1
ATOM 2631 C CA . THR A 1 343 ? -3.957 14.947 -6.412 1.00 43.97 343 THR A CA 1
ATOM 2632 C C . THR A 1 343 ? -3.096 14.198 -7.427 1.00 43.97 343 THR A C 1
ATOM 2634 O O . THR A 1 343 ? -3.359 14.295 -8.621 1.00 43.97 343 THR A O 1
ATOM 2637 N N . GLY A 1 344 ? -2.083 13.452 -6.983 1.00 48.09 344 GLY A N 1
ATOM 2638 C CA . GLY A 1 344 ? -1.090 12.799 -7.839 1.00 48.09 344 GLY A CA 1
ATOM 2639 C C . GLY A 1 344 ? -0.103 13.764 -8.504 1.00 48.09 344 GLY A C 1
ATOM 2640 O O . GLY A 1 344 ? 0.708 13.335 -9.323 1.00 48.09 344 GLY A O 1
ATOM 2641 N N . THR A 1 345 ? -0.160 15.061 -8.184 1.00 53.12 345 THR A N 1
ATOM 2642 C CA . THR A 1 345 ? 0.702 16.084 -8.787 1.00 53.12 345 THR A CA 1
ATOM 2643 C C . THR A 1 345 ? 2.149 15.886 -8.342 1.00 53.12 345 THR A C 1
ATOM 2645 O O . THR A 1 345 ? 2.430 15.866 -7.143 1.00 53.12 345 THR A O 1
ATOM 2648 N N . ARG A 1 346 ? 3.069 15.777 -9.309 1.00 68.44 346 ARG A N 1
ATOM 2649 C CA . ARG A 1 346 ? 4.517 15.694 -9.070 1.00 68.44 346 ARG A CA 1
ATOM 2650 C C . ARG A 1 346 ? 5.112 17.099 -9.006 1.00 68.44 346 ARG A C 1
ATOM 2652 O O . ARG A 1 346 ? 4.978 17.873 -9.947 1.00 68.44 346 ARG A O 1
ATOM 2659 N N . THR A 1 347 ? 5.777 17.426 -7.906 1.00 68.06 347 THR A N 1
ATOM 2660 C CA . THR A 1 347 ? 6.523 18.675 -7.717 1.00 68.06 347 THR A CA 1
ATOM 2661 C C . THR A 1 347 ? 7.985 18.340 -7.467 1.00 68.06 347 THR A C 1
ATOM 2663 O O . THR A 1 347 ? 8.281 17.539 -6.587 1.00 68.06 347 THR A O 1
ATOM 2666 N N . CYS A 1 348 ? 8.896 18.965 -8.211 1.00 74.81 348 CYS A N 1
ATOM 2667 C CA . CYS A 1 348 ? 10.328 18.717 -8.091 1.00 74.81 348 CYS A CA 1
ATOM 2668 C C . CYS A 1 348 ? 11.040 19.968 -7.601 1.00 74.81 348 CYS A C 1
ATOM 2670 O O . CYS A 1 348 ? 11.032 21.010 -8.258 1.00 74.81 348 CYS A O 1
ATOM 2672 N N . ILE A 1 349 ? 11.623 19.858 -6.414 1.00 77.06 349 ILE A N 1
ATOM 2673 C CA . ILE A 1 349 ? 12.277 20.960 -5.713 1.00 77.06 349 ILE A CA 1
ATOM 2674 C C . ILE A 1 349 ? 13.774 20.762 -5.840 1.00 77.06 349 ILE A C 1
ATOM 2676 O O . ILE A 1 349 ? 14.283 19.668 -5.600 1.00 77.06 349 ILE A O 1
ATOM 2680 N N . VAL A 1 350 ? 14.488 21.816 -6.212 1.00 83.94 350 VAL A N 1
ATOM 2681 C CA . VAL A 1 350 ? 15.945 21.760 -6.285 1.00 83.94 350 VAL A CA 1
ATOM 2682 C C . VAL A 1 350 ? 16.506 21.768 -4.864 1.00 83.94 350 VAL A C 1
ATOM 2684 O O . VAL A 1 350 ? 16.177 22.643 -4.068 1.00 83.94 350 VAL A O 1
ATOM 2687 N N . GLY A 1 351 ? 17.377 20.815 -4.542 1.00 84.25 351 GLY A N 1
ATOM 2688 C CA . GLY A 1 351 ? 18.015 20.637 -3.235 1.00 84.25 351 GLY A CA 1
ATOM 2689 C C . GLY A 1 351 ? 19.065 21.695 -2.874 1.00 84.25 351 GLY A C 1
ATOM 2690 O O . GLY A 1 351 ? 19.898 21.450 -2.006 1.00 84.25 351 GLY A O 1
ATOM 2691 N N . ILE A 1 352 ? 19.047 22.856 -3.537 1.00 88.50 352 ILE A N 1
ATOM 2692 C CA . ILE A 1 352 ? 19.912 24.005 -3.257 1.00 88.50 352 ILE A CA 1
ATOM 2693 C C . ILE A 1 352 ? 19.037 25.202 -2.915 1.00 88.50 352 ILE A C 1
ATOM 2695 O O . ILE A 1 352 ? 18.075 25.516 -3.620 1.00 88.50 352 ILE A O 1
ATOM 2699 N N . MET A 1 353 ? 19.423 25.911 -1.865 1.00 83.62 353 MET A N 1
ATOM 2700 C CA . MET A 1 353 ? 18.673 27.017 -1.319 1.00 83.62 353 MET A CA 1
ATOM 2701 C C . MET A 1 353 ? 19.522 28.286 -1.170 1.00 83.62 353 MET A C 1
ATOM 2703 O O . MET A 1 353 ? 20.638 28.255 -0.659 1.00 83.62 353 MET A O 1
ATOM 2707 N N . GLY A 1 354 ? 18.958 29.426 -1.581 1.00 82.50 354 GLY A N 1
ATOM 2708 C CA . GLY A 1 354 ? 19.592 30.741 -1.505 1.00 82.50 354 GLY A CA 1
ATOM 2709 C C . GLY A 1 354 ? 19.225 31.517 -0.242 1.00 82.50 354 GLY A C 1
ATOM 2710 O O . GLY A 1 354 ? 18.131 32.085 -0.164 1.00 82.50 354 GLY A O 1
ATOM 2711 N N . ILE A 1 355 ? 20.155 31.616 0.712 1.00 75.19 355 ILE A N 1
ATOM 2712 C CA . ILE A 1 355 ? 20.024 32.403 1.948 1.00 75.19 355 ILE A CA 1
ATOM 2713 C C . ILE A 1 355 ? 21.311 33.194 2.194 1.00 75.19 355 ILE A C 1
ATOM 2715 O O . ILE A 1 355 ? 22.412 32.684 2.036 1.00 75.19 355 ILE A O 1
ATOM 2719 N N . ASN A 1 356 ? 21.183 34.449 2.629 1.00 71.12 356 ASN A N 1
ATOM 2720 C CA . ASN A 1 356 ? 22.336 35.224 3.085 1.00 71.12 356 ASN A CA 1
ATOM 2721 C C . ASN A 1 356 ? 22.657 34.856 4.537 1.00 71.12 356 ASN A C 1
ATOM 2723 O O . ASN A 1 356 ? 21.921 35.220 5.454 1.00 71.12 356 ASN A O 1
ATOM 2727 N N . LEU A 1 357 ? 23.758 34.135 4.723 1.00 63.62 357 LEU A N 1
ATOM 2728 C CA . LEU A 1 357 ? 24.186 33.536 5.985 1.00 63.62 357 LEU A CA 1
ATOM 2729 C C . LEU A 1 357 ? 24.935 34.533 6.890 1.00 63.62 357 LEU A C 1
ATOM 2731 O O . LEU A 1 357 ? 26.014 34.237 7.388 1.00 63.62 357 LEU A O 1
ATOM 2735 N N . GLY A 1 358 ? 24.366 35.723 7.120 1.00 64.19 358 GLY A N 1
ATOM 2736 C CA . GLY A 1 358 ? 24.786 36.615 8.210 1.00 64.19 358 GLY A CA 1
ATOM 2737 C C . GLY A 1 358 ? 26.306 36.814 8.323 1.00 64.19 358 GLY A C 1
ATOM 2738 O O . GLY A 1 358 ? 26.916 37.424 7.452 1.00 64.19 358 GLY A O 1
ATOM 2739 N N . SER A 1 359 ? 26.913 36.339 9.420 1.00 58.47 359 SER A N 1
ATOM 2740 C CA . SER A 1 359 ? 28.361 36.430 9.693 1.00 58.47 359 SER A CA 1
ATOM 2741 C C . SER A 1 359 ? 29.205 35.265 9.152 1.00 58.47 359 SER A C 1
ATOM 2743 O O . SER A 1 359 ? 30.414 35.242 9.383 1.00 58.47 359 SER A O 1
ATOM 2745 N N . ILE A 1 360 ? 28.584 34.277 8.507 1.00 65.06 360 ILE A N 1
ATOM 2746 C CA . ILE A 1 360 ? 29.231 33.090 7.942 1.00 65.06 360 ILE A CA 1
ATOM 2747 C C . ILE A 1 360 ? 29.213 33.216 6.415 1.00 65.06 360 ILE A C 1
ATOM 2749 O O . ILE A 1 360 ? 28.210 32.963 5.762 1.00 65.06 360 ILE A O 1
ATOM 2753 N N . GLU A 1 361 ? 30.343 33.600 5.829 1.00 73.75 361 GLU A N 1
ATOM 2754 C CA . GLU A 1 361 ? 30.520 33.673 4.372 1.00 73.75 361 GLU A CA 1
ATOM 2755 C C . GLU A 1 361 ? 30.978 32.310 3.814 1.00 73.75 361 GLU A C 1
ATOM 2757 O O . GLU A 1 361 ? 32.099 32.175 3.329 1.00 73.75 361 GLU A O 1
ATOM 2762 N N . ALA A 1 362 ? 30.141 31.274 3.940 1.00 83.94 362 ALA A N 1
ATOM 2763 C CA . ALA A 1 362 ? 30.437 29.920 3.455 1.00 83.94 362 ALA A CA 1
ATOM 2764 C C . ALA A 1 362 ? 29.191 29.233 2.877 1.00 83.94 362 ALA A C 1
ATOM 2766 O O . ALA A 1 362 ? 28.082 29.500 3.319 1.00 83.94 362 ALA A O 1
ATOM 2767 N N . TRP A 1 363 ? 29.360 28.322 1.924 1.00 91.31 363 TRP A N 1
ATOM 2768 C CA . TRP A 1 363 ? 28.304 27.404 1.487 1.00 91.31 363 TRP A CA 1
ATOM 2769 C C . TRP A 1 363 ? 28.129 26.264 2.496 1.00 91.31 363 TRP A C 1
ATOM 2771 O O . TRP A 1 363 ? 29.083 25.860 3.150 1.00 91.31 363 TRP A O 1
ATOM 2781 N N . ILE A 1 364 ? 26.932 25.703 2.614 1.00 89.00 364 ILE A N 1
ATOM 2782 C CA . ILE A 1 364 ? 26.667 24.546 3.475 1.00 89.00 364 ILE A CA 1
ATOM 2783 C C . ILE A 1 364 ? 26.344 23.354 2.586 1.00 89.00 364 ILE A C 1
ATOM 2785 O O . ILE A 1 364 ? 25.405 23.397 1.793 1.00 89.00 364 ILE A O 1
ATOM 2789 N N . LEU A 1 365 ? 27.136 22.299 2.721 1.00 91.75 365 LEU A N 1
ATOM 2790 C CA . LEU A 1 365 ? 26.983 21.023 2.040 1.00 91.75 365 LEU A CA 1
ATOM 2791 C C . LEU A 1 365 ? 26.194 20.089 2.964 1.00 91.75 365 LEU A C 1
ATOM 2793 O O . LEU A 1 365 ? 26.770 19.398 3.803 1.00 91.75 365 LEU A O 1
ATOM 2797 N N . GLY A 1 366 ? 24.867 20.153 2.849 1.00 85.00 366 GLY A N 1
ATOM 2798 C CA . GLY A 1 366 ? 23.931 19.340 3.630 1.00 85.00 366 GLY A CA 1
ATOM 2799 C C . GLY A 1 366 ? 23.605 17.991 2.986 1.00 85.00 366 GLY A C 1
ATOM 2800 O O . GLY A 1 366 ? 24.357 17.483 2.149 1.00 85.00 366 GLY A O 1
ATOM 2801 N N . ASP A 1 367 ? 22.437 17.440 3.323 1.00 81.44 367 ASP A N 1
ATOM 2802 C CA . ASP A 1 367 ? 21.991 16.104 2.897 1.00 81.44 367 ASP A CA 1
ATOM 2803 C C . ASP A 1 367 ? 22.224 15.770 1.408 1.00 81.44 367 ASP A C 1
ATOM 2805 O O . ASP A 1 367 ? 22.719 14.675 1.139 1.00 81.44 367 ASP A O 1
ATOM 2809 N N . PRO A 1 368 ? 21.917 16.641 0.414 1.00 85.06 368 PRO A N 1
ATOM 2810 C CA . PRO A 1 368 ? 22.133 16.318 -1.003 1.00 85.06 368 PRO A CA 1
ATOM 2811 C C . PRO A 1 368 ? 23.582 15.950 -1.331 1.00 85.06 368 PRO A C 1
ATOM 2813 O O . PRO A 1 368 ? 23.820 15.060 -2.141 1.00 85.06 368 PRO A O 1
ATOM 2816 N N . PHE A 1 369 ? 24.540 16.601 -0.670 1.00 89.06 369 PHE A N 1
ATOM 2817 C CA . PHE A 1 369 ? 25.959 16.326 -0.846 1.00 89.06 369 PHE A CA 1
ATOM 2818 C C . PHE A 1 369 ? 26.375 15.067 -0.073 1.00 89.06 369 PHE A C 1
ATOM 2820 O O . PHE A 1 369 ? 26.978 14.169 -0.653 1.00 89.06 369 PHE A O 1
ATOM 2827 N N . ILE A 1 370 ? 26.005 14.966 1.207 1.00 87.00 370 ILE A N 1
ATOM 2828 C CA . ILE A 1 370 ? 26.451 13.879 2.096 1.00 87.00 370 ILE A CA 1
ATOM 2829 C C . ILE A 1 370 ? 25.851 12.537 1.669 1.00 87.00 370 ILE A C 1
ATOM 2831 O O . ILE A 1 370 ? 26.560 11.552 1.552 1.00 87.00 370 ILE A O 1
ATOM 2835 N N . ALA A 1 371 ? 24.571 12.472 1.312 1.00 80.75 371 ALA A N 1
ATOM 2836 C CA . ALA A 1 371 ? 23.998 11.218 0.819 1.00 80.75 371 ALA A CA 1
ATOM 2837 C C . ALA A 1 371 ? 24.426 10.867 -0.624 1.00 80.75 371 ALA A C 1
ATOM 2839 O O . ALA A 1 371 ? 24.117 9.778 -1.104 1.00 80.75 371 ALA A O 1
ATOM 2840 N N . ARG A 1 372 ? 25.177 11.748 -1.311 1.00 84.25 372 ARG A N 1
ATOM 2841 C CA . ARG A 1 372 ? 25.864 11.442 -2.579 1.00 84.25 372 ARG A CA 1
ATOM 2842 C C . ARG A 1 372 ? 27.361 11.152 -2.425 1.00 84.25 372 ARG A C 1
ATOM 2844 O O . ARG A 1 372 ? 27.918 10.473 -3.287 1.00 84.25 372 ARG A O 1
ATOM 2851 N N . TRP A 1 373 ? 28.005 11.576 -1.341 1.00 87.00 373 TRP A N 1
ATOM 2852 C CA . TRP A 1 373 ? 29.415 11.274 -1.065 1.00 87.00 373 TRP A CA 1
ATOM 2853 C C . TRP A 1 373 ? 29.636 10.765 0.363 1.00 87.00 373 TRP A C 1
ATOM 2855 O O . TRP A 1 373 ? 29.335 11.485 1.304 1.00 87.00 373 TRP A O 1
ATOM 2865 N N . TYR A 1 374 ? 30.152 9.537 0.527 1.00 87.75 374 TYR A N 1
ATOM 2866 C CA . TYR A 1 374 ? 30.412 8.945 1.842 1.00 87.75 374 TYR A CA 1
ATOM 2867 C C . TYR A 1 374 ? 31.387 9.809 2.595 1.00 87.75 374 TYR A C 1
ATOM 2869 O O . TYR A 1 374 ? 32.526 9.959 2.155 1.00 87.75 374 TYR A O 1
ATOM 2877 N N . THR A 1 375 ? 30.924 10.373 3.709 1.00 89.62 375 THR A N 1
ATOM 2878 C CA . THR A 1 375 ? 31.691 11.348 4.469 1.00 89.62 375 THR A CA 1
ATOM 2879 C C . THR A 1 375 ? 32.257 10.713 5.726 1.00 89.62 375 THR A C 1
ATOM 2881 O O . THR A 1 375 ? 31.518 10.258 6.603 1.00 89.62 375 THR A O 1
ATOM 2884 N N . GLU A 1 376 ? 33.581 10.730 5.826 1.00 92.00 376 GLU A N 1
ATOM 2885 C CA . GLU A 1 376 ? 34.322 10.460 7.055 1.00 92.00 376 GLU A CA 1
ATOM 2886 C C . GLU A 1 376 ? 34.937 11.774 7.568 1.00 92.00 376 GLU A C 1
ATOM 2888 O O . GLU A 1 376 ? 35.398 12.631 6.807 1.00 92.00 376 GLU A O 1
ATOM 2893 N N . PHE A 1 377 ? 34.890 11.943 8.884 1.00 90.12 377 PHE A N 1
ATOM 2894 C CA . PHE A 1 377 ? 35.343 13.116 9.610 1.00 90.12 377 PHE A CA 1
ATOM 2895 C C . PHE A 1 377 ? 36.515 12.707 10.510 1.00 90.12 377 PHE A C 1
ATOM 2897 O O . PHE A 1 377 ? 36.330 11.970 11.483 1.00 90.12 377 PHE A O 1
ATOM 2904 N N . ASP A 1 378 ? 37.724 13.176 10.184 1.00 85.75 378 ASP A N 1
ATOM 2905 C CA . ASP A 1 378 ? 38.946 12.896 10.950 1.00 85.75 378 ASP A CA 1
ATOM 2906 C C . ASP A 1 378 ? 39.299 14.094 11.833 1.00 85.75 378 ASP A C 1
ATOM 2908 O O . ASP A 1 378 ? 39.620 15.184 11.349 1.00 85.75 378 ASP A O 1
ATOM 2912 N N . ALA A 1 379 ? 39.234 13.893 13.149 1.00 66.94 379 ALA A N 1
ATOM 2913 C CA . ALA A 1 379 ? 39.426 14.947 14.137 1.00 66.94 379 ALA A CA 1
ATOM 2914 C C . ALA A 1 379 ? 40.890 15.126 14.592 1.00 66.94 379 ALA A C 1
ATOM 2916 O O . ALA A 1 379 ? 41.160 16.048 15.366 1.00 66.94 379 ALA A O 1
ATOM 2917 N N . TYR A 1 380 ? 41.845 14.280 14.168 1.00 56.97 380 TYR A N 1
ATOM 2918 C CA . TYR A 1 380 ? 43.163 14.211 14.823 1.00 56.97 380 TYR A CA 1
ATOM 2919 C C . TYR A 1 380 ? 44.386 14.272 13.890 1.00 56.97 380 TYR A C 1
ATOM 2921 O O . TYR A 1 380 ? 45.382 14.896 14.272 1.00 56.97 380 TYR A O 1
ATOM 2929 N N . GLN A 1 381 ? 44.365 13.707 12.673 1.00 47.28 381 GLN A N 1
ATOM 2930 C CA . GLN A 1 381 ? 45.532 13.759 11.764 1.00 47.28 381 GLN A CA 1
ATOM 2931 C C . GLN A 1 381 ? 45.535 14.981 10.835 1.00 47.28 381 GLN A C 1
ATOM 2933 O O . GLN A 1 381 ? 45.629 14.862 9.621 1.00 47.28 381 GLN A O 1
ATOM 2938 N N . GLY A 1 382 ? 45.495 16.183 11.419 1.00 55.59 382 GLY A N 1
ATOM 2939 C CA . GLY A 1 382 ? 45.251 17.408 10.657 1.00 55.59 382 GLY A CA 1
ATOM 2940 C C . GLY A 1 382 ? 43.801 17.370 10.185 1.00 55.59 382 GLY A C 1
ATOM 2941 O O . GLY A 1 382 ? 43.512 16.625 9.256 1.00 55.59 382 GLY A O 1
ATOM 2942 N N . PRO A 1 383 ? 42.883 18.083 10.860 1.00 56.69 383 PRO A N 1
ATOM 2943 C CA . PRO A 1 383 ? 41.461 17.834 10.695 1.00 56.69 383 PRO A CA 1
ATOM 2944 C C . PRO A 1 383 ? 41.118 17.864 9.212 1.00 56.69 383 PRO A C 1
ATOM 2946 O O . PRO A 1 383 ? 41.472 18.815 8.518 1.00 56.69 383 PRO A O 1
ATOM 2949 N N . THR A 1 384 ? 40.546 16.779 8.711 1.00 58.22 384 THR A N 1
ATOM 2950 C CA . THR A 1 384 ? 40.229 16.604 7.294 1.00 58.22 384 THR A CA 1
ATOM 2951 C C . THR A 1 384 ? 38.814 16.059 7.185 1.00 58.22 384 THR A C 1
ATOM 2953 O O . THR A 1 384 ? 38.370 15.267 8.015 1.00 58.22 384 THR A O 1
ATOM 2956 N N . VAL A 1 385 ? 38.089 16.519 6.170 1.00 52.25 385 VAL A N 1
ATOM 2957 C CA . VAL A 1 385 ? 36.834 15.906 5.739 1.00 52.25 385 VAL A CA 1
ATOM 2958 C C . VAL A 1 385 ? 37.148 15.123 4.483 1.00 52.25 385 VAL A C 1
ATOM 2960 O O . VAL A 1 385 ? 37.775 15.649 3.563 1.00 52.25 385 VAL A O 1
ATOM 2963 N N . THR A 1 386 ? 36.753 13.866 4.441 1.00 55.97 386 THR A N 1
ATOM 2964 C CA . THR A 1 386 ? 37.041 12.988 3.313 1.00 55.97 386 THR A CA 1
ATOM 2965 C C . THR A 1 386 ? 35.758 12.465 2.697 1.00 55.97 386 THR A C 1
ATOM 2967 O O . THR A 1 386 ? 34.754 12.274 3.381 1.00 55.97 386 THR A O 1
ATOM 2970 N N . HIS A 1 387 ? 35.805 12.265 1.384 1.00 58.59 387 HIS A N 1
ATOM 2971 C CA . HIS A 1 387 ? 34.667 11.884 0.567 1.00 58.59 387 HIS A CA 1
ATOM 2972 C C . HIS A 1 387 ? 35.044 10.726 -0.353 1.00 58.59 387 HIS A C 1
ATOM 2974 O O . HIS A 1 387 ? 36.151 10.692 -0.899 1.00 58.59 387 HIS A O 1
ATOM 2980 N N . THR A 1 388 ? 34.117 9.798 -0.567 1.00 40.53 388 THR A N 1
ATOM 2981 C CA . THR A 1 388 ? 34.234 8.772 -1.611 1.00 40.53 388 THR A CA 1
ATOM 2982 C C . THR A 1 388 ? 32.851 8.348 -2.120 1.00 40.53 388 THR A C 1
ATOM 2984 O O . THR A 1 388 ? 31.832 8.765 -1.566 1.00 40.53 388 THR A O 1
ATOM 2987 N N . THR A 1 389 ? 32.769 7.628 -3.240 1.00 40.81 389 THR A N 1
ATOM 2988 C CA . THR A 1 389 ? 31.473 7.374 -3.907 1.00 40.81 389 THR A CA 1
ATOM 2989 C C . THR A 1 389 ? 30.683 6.331 -3.121 1.00 40.81 389 THR A C 1
ATOM 2991 O O . THR A 1 389 ? 31.256 5.334 -2.708 1.00 40.81 389 THR A O 1
ATOM 2994 N N . TRP A 1 390 ? 29.375 6.496 -2.925 1.00 37.69 390 TRP A N 1
ATOM 2995 C CA . TRP A 1 390 ? 28.544 5.412 -2.373 1.00 37.69 390 TRP A CA 1
ATOM 2996 C C . TRP A 1 390 ? 28.322 4.299 -3.398 1.00 37.69 390 TRP A C 1
ATOM 2998 O O . TRP A 1 390 ? 28.379 4.541 -4.605 1.00 37.69 390 TRP A O 1
ATOM 3008 N N . ILE A 1 391 ? 27.923 3.115 -2.931 1.00 31.45 391 ILE A N 1
ATOM 3009 C CA . ILE A 1 391 ? 27.318 2.098 -3.803 1.00 31.45 391 ILE A CA 1
ATOM 3010 C C . ILE A 1 391 ? 26.015 2.669 -4.386 1.00 31.45 391 ILE A C 1
ATOM 3012 O O . ILE A 1 391 ? 25.038 2.898 -3.672 1.00 31.45 391 ILE A O 1
ATOM 3016 N N . VAL A 1 392 ? 25.989 2.917 -5.695 1.00 29.42 392 VAL A N 1
ATOM 3017 C CA . VAL A 1 392 ? 24.857 3.567 -6.368 1.00 29.42 392 VAL A CA 1
ATOM 3018 C C . VAL A 1 392 ? 23.723 2.564 -6.631 1.00 29.42 392 VAL A C 1
ATOM 3020 O O . VAL A 1 392 ? 23.739 1.842 -7.629 1.00 29.42 392 VAL A O 1
ATOM 3023 N N . ASN A 1 393 ? 22.692 2.555 -5.783 1.00 26.98 393 ASN A N 1
ATOM 3024 C CA . ASN A 1 393 ? 21.386 1.958 -6.094 1.00 26.98 393 ASN A CA 1
ATOM 3025 C C . ASN A 1 393 ? 20.464 3.037 -6.707 1.00 26.98 393 ASN A C 1
ATOM 3027 O O . ASN A 1 393 ? 19.698 3.682 -6.002 1.00 26.98 393 ASN A O 1
ATOM 3031 N N . ASN A 1 394 ? 20.540 3.287 -8.022 1.00 25.08 394 ASN A N 1
ATOM 3032 C CA . ASN A 1 394 ? 19.641 4.263 -8.664 1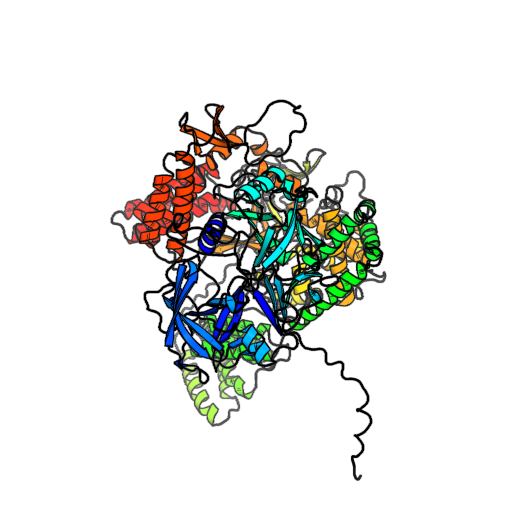.00 25.08 394 ASN A CA 1
ATOM 3033 C C . ASN A 1 394 ? 18.223 3.694 -8.844 1.00 25.08 394 ASN A C 1
ATOM 3035 O O . ASN A 1 394 ? 17.987 2.903 -9.759 1.00 25.08 394 ASN A O 1
ATOM 3039 N N . TYR A 1 395 ? 17.282 4.176 -8.030 1.00 26.08 395 TYR A N 1
ATOM 3040 C CA . TYR A 1 395 ? 15.836 4.053 -8.231 1.00 26.08 395 TYR A CA 1
ATOM 3041 C C . TYR A 1 395 ? 15.302 5.228 -9.046 1.00 26.08 395 TYR A C 1
ATOM 3043 O O . TYR A 1 395 ? 15.181 6.339 -8.536 1.00 26.08 395 TYR A O 1
ATOM 3051 N N . CYS A 1 396 ? 14.916 4.989 -10.298 1.00 21.44 396 CYS A N 1
ATOM 3052 C CA . CYS A 1 396 ? 13.899 5.808 -10.945 1.00 21.44 396 CYS A CA 1
ATOM 3053 C C . CYS A 1 396 ? 13.206 5.023 -12.060 1.00 21.44 396 CYS A C 1
ATOM 3055 O O . CYS A 1 396 ? 13.862 4.379 -12.874 1.00 21.44 396 CYS A O 1
ATOM 3057 N N . VAL A 1 397 ? 11.881 5.189 -12.108 1.00 23.34 397 VAL A N 1
ATOM 3058 C CA . VAL A 1 397 ? 10.914 4.652 -13.080 1.00 23.34 397 VAL A CA 1
ATOM 3059 C C . VAL A 1 397 ? 10.489 3.196 -12.831 1.00 23.34 397 VAL A C 1
ATOM 3061 O O . VAL A 1 397 ? 11.103 2.275 -13.339 1.00 23.34 397 VAL A O 1
ATOM 3064 N N . PHE A 1 398 ? 9.412 2.996 -12.057 1.00 26.06 398 PHE A N 1
ATOM 3065 C CA . PHE A 1 398 ? 8.155 2.358 -12.501 1.00 26.06 398 PHE A CA 1
ATOM 3066 C C . PHE A 1 398 ? 7.152 2.279 -11.334 1.00 26.06 398 PHE A C 1
ATOM 3068 O O . PHE A 1 398 ? 7.169 1.375 -10.504 1.00 26.06 398 PHE A O 1
ATOM 3075 N N . ASN A 1 399 ? 6.223 3.238 -11.293 1.00 25.12 399 ASN A N 1
ATOM 3076 C CA . ASN A 1 399 ? 5.008 3.130 -10.490 1.00 25.12 399 ASN A CA 1
ATOM 3077 C C . ASN A 1 399 ? 4.072 2.095 -11.135 1.00 25.12 399 ASN A C 1
ATOM 3079 O O . ASN A 1 399 ? 3.339 2.422 -12.068 1.00 25.12 399 ASN A O 1
ATOM 3083 N N . ILE A 1 400 ? 4.060 0.865 -10.617 1.00 28.50 400 ILE A N 1
ATOM 3084 C CA . ILE A 1 400 ? 2.951 -0.080 -10.799 1.00 28.50 400 ILE A CA 1
ATOM 3085 C C . ILE A 1 400 ? 2.564 -0.639 -9.422 1.00 28.50 400 ILE A C 1
ATOM 3087 O O . ILE A 1 400 ? 3.170 -1.572 -8.915 1.00 28.50 400 ILE A O 1
ATOM 3091 N N . ILE A 1 401 ? 1.505 -0.058 -8.846 1.00 27.94 401 ILE A N 1
ATOM 3092 C CA . ILE A 1 401 ? 0.634 -0.632 -7.805 1.00 27.94 401 ILE A CA 1
ATOM 3093 C C . ILE A 1 401 ? 1.389 -1.223 -6.595 1.00 27.94 401 ILE A C 1
ATOM 3095 O O . ILE A 1 401 ? 1.470 -2.440 -6.421 1.00 27.94 401 ILE A O 1
ATOM 3099 N N . THR A 1 402 ? 1.842 -0.363 -5.683 1.00 26.16 402 THR A N 1
ATOM 3100 C CA . THR A 1 402 ? 2.215 -0.770 -4.323 1.00 26.16 402 THR A CA 1
ATOM 3101 C C . THR A 1 402 ? 0.960 -1.108 -3.515 1.00 26.16 402 THR A C 1
ATOM 3103 O O . THR A 1 402 ? 0.187 -0.255 -3.087 1.00 26.16 402 THR A O 1
ATOM 3106 N N . LEU A 1 403 ? 0.740 -2.406 -3.322 1.00 30.72 403 LEU A N 1
ATOM 3107 C CA . LEU A 1 403 ? 0.085 -2.936 -2.133 1.00 30.72 403 LEU A CA 1
ATOM 3108 C C . LEU A 1 403 ? 1.189 -3.312 -1.146 1.00 30.72 403 LEU A C 1
ATOM 3110 O O . LEU A 1 403 ? 1.816 -4.352 -1.329 1.00 30.72 403 LEU A O 1
ATOM 3114 N N . SER A 1 404 ? 1.387 -2.521 -0.101 1.00 28.91 404 SER A N 1
ATOM 3115 C CA . SER A 1 404 ? 1.973 -3.013 1.149 1.00 28.91 404 SER A CA 1
ATOM 3116 C C . SER A 1 404 ? 1.808 -1.953 2.228 1.00 28.91 404 SER A C 1
ATOM 3118 O O . SER A 1 404 ? 2.498 -0.933 2.208 1.00 28.91 404 SER A O 1
ATOM 3120 N N . HIS A 1 405 ? 0.904 -2.195 3.177 1.00 27.59 405 HIS A N 1
ATOM 3121 C CA . HIS A 1 405 ? 0.894 -1.476 4.438 1.00 27.59 405 HIS A CA 1
ATOM 3122 C C . HIS A 1 405 ? 0.996 -2.500 5.572 1.00 27.59 405 HIS A C 1
ATOM 3124 O O . HIS A 1 405 ? -0.003 -3.008 6.061 1.00 27.59 405 HIS A O 1
ATOM 3130 N N . GLN A 1 406 ? 2.234 -2.713 6.029 1.00 30.28 406 GLN A N 1
ATOM 3131 C CA . GLN A 1 406 ? 2.632 -3.491 7.210 1.00 30.28 406 GLN A CA 1
ATOM 3132 C C . GLN A 1 406 ? 2.804 -5.010 7.044 1.00 30.28 406 GLN A C 1
ATOM 3134 O O . GLN A 1 406 ? 2.040 -5.822 7.561 1.00 30.28 406 GLN A O 1
ATOM 3139 N N . MET A 1 407 ? 3.977 -5.381 6.535 1.00 30.16 407 MET A N 1
ATOM 3140 C CA . MET A 1 407 ? 4.883 -6.317 7.207 1.00 30.16 407 MET A CA 1
ATOM 3141 C C . MET A 1 407 ? 6.300 -5.736 7.053 1.00 30.16 407 MET A C 1
ATOM 3143 O O . MET A 1 407 ? 6.557 -5.076 6.057 1.00 30.16 407 MET A O 1
ATOM 3147 N N . GLU A 1 408 ? 7.199 -5.936 8.017 1.00 35.78 408 GLU A N 1
ATOM 3148 C CA . GLU A 1 408 ? 8.627 -5.555 7.956 1.00 35.78 408 GLU A CA 1
ATOM 3149 C C . GLU A 1 408 ? 9.329 -6.259 6.764 1.00 35.78 408 GLU A C 1
ATOM 3151 O O . GLU A 1 408 ? 9.988 -7.289 6.936 1.00 35.78 408 GLU A O 1
ATOM 3156 N N . THR A 1 409 ? 9.102 -5.806 5.524 1.00 41.56 409 THR A N 1
ATOM 3157 C CA . THR A 1 409 ? 9.462 -6.552 4.308 1.00 41.56 409 THR A CA 1
ATOM 3158 C C . THR A 1 409 ? 10.538 -5.867 3.489 1.00 41.56 409 THR A C 1
ATOM 3160 O O . THR A 1 409 ? 10.322 -4.838 2.860 1.00 41.56 409 THR A O 1
ATOM 3163 N N . PHE A 1 410 ? 11.662 -6.569 3.400 1.00 50.25 410 PHE A N 1
ATOM 3164 C CA . PHE A 1 410 ? 12.652 -6.463 2.340 1.00 50.25 410 PHE A CA 1
ATOM 3165 C C . PHE A 1 410 ? 11.994 -6.573 0.947 1.00 50.25 410 PHE A C 1
ATOM 3167 O O . PHE A 1 410 ? 11.166 -7.459 0.718 1.00 50.25 410 PHE A O 1
ATOM 3174 N N . ASN A 1 411 ? 12.374 -5.690 0.021 1.00 57.88 411 ASN A N 1
ATOM 3175 C CA . ASN A 1 411 ? 11.842 -5.602 -1.340 1.00 57.88 411 ASN A CA 1
ATOM 3176 C C . ASN A 1 411 ? 12.895 -6.098 -2.356 1.00 57.88 411 ASN A C 1
ATOM 3178 O O . ASN A 1 411 ? 14.073 -5.771 -2.225 1.00 57.88 411 ASN A O 1
ATOM 3182 N N . CYS A 1 412 ? 12.495 -6.877 -3.370 1.00 62.12 412 CYS A N 1
ATOM 3183 C CA . CYS A 1 412 ? 13.396 -7.270 -4.465 1.00 62.12 412 CYS A CA 1
ATOM 3184 C C . CYS A 1 412 ? 13.632 -6.133 -5.469 1.00 62.12 412 CYS A C 1
ATOM 3186 O O . CYS A 1 412 ? 14.651 -6.148 -6.162 1.00 62.12 412 CYS A O 1
ATOM 3188 N N . GLN A 1 413 ? 12.705 -5.167 -5.544 1.00 64.06 413 GLN A N 1
ATOM 3189 C CA . GLN A 1 413 ? 12.751 -4.016 -6.448 1.00 64.06 413 GLN A CA 1
ATOM 3190 C C . GLN A 1 413 ? 14.116 -3.320 -6.411 1.00 64.06 413 GLN A C 1
ATOM 3192 O O . GLN A 1 413 ? 14.679 -3.072 -7.478 1.00 64.06 413 GLN A O 1
ATOM 3197 N N . PRO A 1 414 ? 14.737 -3.192 -5.219 1.00 57.44 414 PRO A N 1
ATOM 3198 C CA . PRO A 1 414 ? 16.095 -2.759 -5.097 1.00 57.44 414 PRO A CA 1
ATOM 3199 C C . PRO A 1 414 ? 17.132 -3.292 -6.081 1.00 57.44 414 PRO A C 1
ATOM 3201 O O . PRO A 1 414 ? 17.786 -2.538 -6.808 1.00 57.44 414 PRO A O 1
ATOM 3204 N N . LEU A 1 415 ? 17.269 -4.611 -6.114 1.00 63.16 415 LEU A N 1
ATOM 3205 C CA . LEU A 1 415 ? 18.210 -5.276 -6.999 1.00 63.16 415 LEU A CA 1
ATOM 3206 C C . LEU A 1 415 ? 17.762 -5.198 -8.458 1.00 63.16 415 LEU A C 1
ATOM 3208 O O . LEU A 1 415 ? 18.597 -5.068 -9.354 1.00 63.16 415 LEU A O 1
ATOM 3212 N N . LEU A 1 416 ? 16.456 -5.320 -8.699 1.00 65.50 416 LEU A N 1
ATOM 3213 C CA . LEU A 1 416 ? 15.897 -5.309 -10.045 1.00 65.50 416 LEU A CA 1
ATOM 3214 C C . LEU A 1 416 ? 16.213 -3.995 -10.767 1.00 65.50 416 LEU A C 1
ATOM 3216 O O . LEU A 1 416 ? 16.628 -4.021 -11.929 1.00 65.50 416 LEU A O 1
ATOM 3220 N N . ASP A 1 417 ? 16.116 -2.866 -10.067 1.00 63.19 417 ASP A N 1
ATOM 3221 C CA . ASP A 1 417 ? 16.423 -1.551 -10.632 1.00 63.19 417 ASP A CA 1
ATOM 3222 C C . ASP A 1 417 ? 17.921 -1.363 -10.847 1.00 63.19 417 ASP A C 1
ATOM 3224 O O . ASP A 1 417 ? 18.324 -0.894 -11.913 1.00 63.19 417 ASP A O 1
ATOM 3228 N N . ARG A 1 418 ? 18.765 -1.849 -9.924 1.00 69.31 418 ARG A N 1
ATOM 3229 C CA . ARG A 1 418 ? 20.223 -1.877 -10.120 1.00 69.31 418 ARG A CA 1
ATOM 3230 C C . ARG A 1 418 ? 20.607 -2.653 -11.378 1.00 69.31 418 ARG A C 1
ATOM 3232 O O . ARG A 1 418 ? 21.368 -2.158 -12.208 1.00 69.31 418 ARG A O 1
ATOM 3239 N N . LEU A 1 419 ? 20.081 -3.866 -11.544 1.00 70.62 419 LEU A N 1
ATOM 3240 C CA . LEU A 1 419 ? 20.357 -4.697 -12.718 1.00 70.62 419 LEU A CA 1
ATOM 3241 C C . LEU A 1 419 ? 19.814 -4.058 -14.002 1.00 70.62 419 LEU A C 1
ATOM 3243 O O . LEU A 1 419 ? 20.481 -4.096 -15.038 1.00 70.62 419 LEU A O 1
ATOM 3247 N N . THR A 1 420 ? 18.644 -3.423 -13.929 1.00 73.38 420 THR A N 1
ATOM 3248 C CA . THR A 1 420 ? 18.052 -2.687 -15.052 1.00 73.38 420 THR A CA 1
ATOM 3249 C C . THR A 1 420 ? 18.931 -1.515 -15.469 1.00 73.38 420 THR A C 1
ATOM 3251 O O . THR A 1 420 ? 19.300 -1.419 -16.639 1.00 73.38 420 THR A O 1
ATOM 3254 N N . LEU A 1 421 ? 19.366 -0.686 -14.519 1.00 69.12 421 LEU A N 1
ATOM 3255 C CA . LEU A 1 421 ? 20.279 0.427 -14.761 1.00 69.12 421 LEU A CA 1
ATOM 3256 C C . LEU A 1 421 ? 21.597 -0.041 -15.388 1.00 69.12 421 LEU A C 1
ATOM 3258 O O . LEU A 1 421 ? 22.069 0.559 -16.354 1.00 69.12 421 LEU A O 1
ATOM 3262 N N . VAL A 1 422 ? 22.190 -1.119 -14.869 1.00 74.12 422 VAL A N 1
ATOM 3263 C CA . VAL A 1 422 ? 23.417 -1.713 -15.421 1.00 74.12 422 VAL A CA 1
ATOM 3264 C C . VAL A 1 422 ? 23.210 -2.106 -16.880 1.00 74.12 422 VAL A C 1
ATOM 3266 O O . VAL A 1 422 ? 24.050 -1.807 -17.733 1.00 74.12 422 VAL A O 1
ATOM 3269 N N . MET A 1 423 ? 22.081 -2.740 -17.201 1.00 78.94 423 MET A N 1
ATOM 3270 C CA . MET A 1 423 ? 21.769 -3.122 -18.575 1.00 78.94 423 MET A CA 1
ATOM 3271 C C . MET A 1 423 ? 21.525 -1.911 -19.483 1.00 78.94 423 MET A C 1
ATOM 3273 O O . MET A 1 423 ? 21.949 -1.941 -20.639 1.00 78.94 423 MET A O 1
ATOM 3277 N N . VAL A 1 424 ? 20.907 -0.841 -18.974 1.00 72.62 424 VAL A N 1
ATOM 3278 C CA . VAL A 1 424 ? 20.735 0.431 -19.695 1.00 72.62 424 VAL A CA 1
ATOM 3279 C C . VAL A 1 424 ? 22.099 1.062 -19.995 1.00 72.62 424 VAL A C 1
ATOM 3281 O O . VAL A 1 424 ? 22.432 1.283 -21.160 1.00 72.62 424 VAL A O 1
ATOM 3284 N N . ARG A 1 425 ? 22.924 1.295 -18.965 1.00 73.81 425 ARG A N 1
ATOM 3285 C CA . ARG A 1 425 ? 24.207 2.020 -19.067 1.00 73.81 425 ARG A CA 1
ATOM 3286 C C . ARG A 1 425 ? 25.217 1.345 -19.988 1.00 73.81 425 ARG A C 1
ATOM 3288 O O . ARG A 1 425 ? 25.973 2.014 -20.682 1.00 73.81 425 ARG A O 1
ATOM 3295 N N . THR A 1 426 ? 25.220 0.019 -20.014 1.00 78.94 426 THR A N 1
ATOM 3296 C CA . THR A 1 426 ? 26.189 -0.774 -20.788 1.00 78.94 426 THR A CA 1
ATOM 3297 C C . THR A 1 426 ? 25.719 -1.058 -22.215 1.00 78.94 426 THR A C 1
ATOM 3299 O O . THR A 1 426 ? 26.417 -1.718 -22.984 1.00 78.94 426 THR A O 1
ATOM 3302 N N . GLY A 1 427 ? 24.517 -0.597 -22.580 1.00 81.19 427 GLY A N 1
ATOM 3303 C CA . GLY A 1 427 ? 23.877 -0.892 -23.861 1.00 81.19 427 GLY A CA 1
ATOM 3304 C C . GLY A 1 427 ? 23.348 -2.327 -23.984 1.00 81.19 427 GLY A C 1
ATOM 3305 O O . GLY A 1 427 ? 22.743 -2.665 -25.003 1.00 81.19 427 GLY A O 1
ATOM 3306 N N . ALA A 1 428 ? 23.512 -3.171 -22.958 1.00 86.88 428 ALA A N 1
ATOM 3307 C CA . ALA A 1 428 ? 23.022 -4.549 -22.949 1.00 86.88 428 ALA A CA 1
ATOM 3308 C C . ALA A 1 428 ? 21.488 -4.635 -23.066 1.00 86.88 428 ALA A C 1
ATOM 3310 O O . ALA A 1 428 ? 20.970 -5.591 -23.646 1.00 86.88 428 ALA A O 1
ATOM 3311 N N . LEU A 1 429 ? 20.753 -3.614 -22.607 1.00 89.12 429 LEU A N 1
ATOM 3312 C CA . LEU A 1 429 ? 19.300 -3.525 -22.776 1.00 89.12 429 LEU A CA 1
ATOM 3313 C C . LEU A 1 429 ? 18.890 -3.503 -24.259 1.00 89.12 429 LEU A C 1
ATOM 3315 O O . LEU A 1 429 ? 17.874 -4.087 -24.629 1.00 89.12 429 LEU A O 1
ATOM 3319 N N . SER A 1 430 ? 19.708 -2.905 -25.131 1.00 89.25 430 SER A N 1
ATOM 3320 C CA . SER A 1 430 ? 19.470 -2.901 -26.581 1.00 89.25 430 SER A CA 1
ATOM 3321 C C . SER A 1 430 ? 19.619 -4.299 -27.196 1.00 89.25 430 SER A C 1
ATOM 3323 O O . SER A 1 430 ? 18.863 -4.685 -28.083 1.00 89.25 430 SER A O 1
ATOM 3325 N N . GLU A 1 431 ? 20.553 -5.117 -26.707 1.00 90.19 431 GLU A N 1
ATOM 3326 C CA . GLU A 1 431 ? 20.676 -6.515 -27.149 1.00 90.19 431 GLU A CA 1
ATOM 3327 C C . GLU A 1 431 ? 19.582 -7.419 -26.560 1.00 90.19 431 GLU A C 1
ATOM 3329 O O . GLU A 1 431 ? 19.157 -8.387 -27.200 1.00 90.19 431 GLU A O 1
ATOM 3334 N N . PHE A 1 432 ? 19.101 -7.101 -25.356 1.00 93.38 432 PHE A N 1
ATOM 3335 C CA . PHE A 1 432 ? 17.944 -7.745 -24.736 1.00 93.38 432 PHE A CA 1
ATOM 3336 C C . PHE A 1 432 ? 16.636 -7.439 -25.483 1.00 93.38 432 PHE A C 1
ATOM 3338 O O . PHE A 1 432 ? 15.811 -8.334 -25.698 1.00 93.38 432 PHE A O 1
ATOM 3345 N N . SER A 1 433 ? 16.434 -6.191 -25.915 1.00 92.31 433 SER A N 1
ATOM 3346 C CA . SER A 1 433 ? 15.203 -5.767 -26.592 1.00 92.31 433 SER A CA 1
ATOM 3347 C C . SER A 1 433 ? 15.020 -6.444 -27.955 1.00 92.31 433 SER A C 1
ATOM 3349 O O . SER A 1 433 ? 13.888 -6.736 -28.331 1.00 92.31 433 SER A O 1
ATOM 3351 N N . LYS A 1 434 ? 16.117 -6.813 -28.636 1.00 93.00 434 LYS A N 1
ATOM 3352 C CA . LYS A 1 434 ? 16.114 -7.576 -29.903 1.00 93.00 434 LYS A CA 1
ATOM 3353 C C . LYS A 1 434 ? 15.582 -9.008 -29.789 1.00 93.00 434 LYS A C 1
ATOM 3355 O O . LYS A 1 434 ? 15.349 -9.644 -30.812 1.00 93.00 434 LYS A O 1
ATOM 3360 N N . ARG A 1 435 ? 15.460 -9.560 -28.580 1.00 94.88 435 ARG A N 1
ATOM 3361 C CA . ARG A 1 435 ? 14.914 -10.909 -28.364 1.00 94.88 435 ARG A CA 1
ATOM 3362 C C . ARG A 1 435 ? 13.396 -10.866 -28.489 1.00 94.88 435 ARG A C 1
ATOM 3364 O O . ARG A 1 435 ? 12.762 -10.028 -27.849 1.00 94.88 435 ARG A O 1
ATOM 3371 N N . GLU A 1 436 ? 12.819 -11.764 -29.282 1.00 89.06 436 GLU A N 1
ATOM 3372 C CA . GLU A 1 436 ? 11.388 -11.729 -29.606 1.00 89.06 436 GLU A CA 1
ATOM 3373 C C . GLU A 1 436 ? 10.560 -12.503 -28.579 1.00 89.06 436 GLU A C 1
ATOM 3375 O O . GLU A 1 436 ? 9.475 -12.073 -28.185 1.00 89.06 436 GLU A O 1
ATOM 3380 N N . THR A 1 437 ? 11.077 -13.638 -28.107 1.00 92.12 437 THR A N 1
ATOM 3381 C CA . THR A 1 437 ? 10.337 -14.519 -27.198 1.00 92.12 437 THR A CA 1
ATOM 3382 C C . THR A 1 437 ? 10.754 -14.334 -25.734 1.00 92.12 437 THR A C 1
ATOM 3384 O O . THR A 1 437 ? 11.924 -14.051 -25.453 1.00 92.12 437 THR A O 1
ATOM 3387 N N . PRO A 1 438 ? 9.846 -14.575 -24.762 1.00 94.56 438 PRO A N 1
ATOM 3388 C CA . PRO A 1 438 ? 10.210 -14.611 -23.345 1.00 94.56 438 PRO A CA 1
ATOM 3389 C C . PRO A 1 438 ? 11.373 -15.568 -23.059 1.00 94.56 438 PRO A C 1
ATOM 3391 O O . PRO A 1 438 ? 12.284 -15.225 -22.320 1.00 94.56 438 PRO A O 1
ATOM 3394 N N . LEU A 1 439 ? 11.407 -16.742 -23.700 1.00 94.69 439 LEU A N 1
ATOM 3395 C CA . LEU A 1 439 ? 12.479 -17.718 -23.486 1.00 94.69 439 LEU A CA 1
ATOM 3396 C C . LEU A 1 439 ? 13.854 -17.198 -23.929 1.00 94.69 439 LEU A C 1
ATOM 3398 O O . LEU A 1 439 ? 14.845 -17.435 -23.242 1.00 94.69 439 LEU A O 1
ATOM 3402 N N . GLU A 1 440 ? 13.934 -16.491 -25.056 1.00 95.50 440 GLU A N 1
ATOM 3403 C CA . GLU A 1 440 ? 15.186 -15.875 -25.514 1.00 95.50 440 GLU A CA 1
ATOM 3404 C C . GLU A 1 440 ? 15.644 -14.749 -24.584 1.00 95.50 440 GLU A C 1
ATOM 3406 O O . GLU A 1 440 ? 16.836 -14.658 -24.295 1.00 95.50 440 GLU A O 1
ATOM 3411 N N . LYS A 1 441 ? 14.710 -13.929 -24.084 1.00 95.75 441 LYS A N 1
ATOM 3412 C CA . LYS A 1 441 ? 14.982 -12.872 -23.095 1.00 95.75 441 LYS A CA 1
ATOM 3413 C C . LYS A 1 441 ? 15.544 -13.451 -21.794 1.00 95.75 441 LYS A C 1
ATOM 3415 O O . LYS A 1 441 ? 16.587 -13.004 -21.324 1.00 95.75 441 LYS A O 1
ATOM 3420 N N . ILE A 1 442 ? 14.913 -14.503 -21.275 1.00 96.19 442 ILE A N 1
ATOM 3421 C CA . ILE A 1 442 ? 15.344 -15.203 -20.058 1.00 96.19 442 ILE A CA 1
ATOM 3422 C C . ILE A 1 442 ? 16.731 -15.824 -20.237 1.00 96.19 442 ILE A C 1
ATOM 3424 O O . ILE A 1 442 ? 17.606 -15.632 -19.394 1.00 96.19 442 ILE A O 1
ATOM 3428 N N . LYS A 1 443 ? 16.961 -16.542 -21.344 1.00 95.06 443 LYS A N 1
ATOM 3429 C CA . LYS A 1 443 ? 18.272 -17.143 -21.638 1.00 95.06 443 LYS A CA 1
ATOM 3430 C C . LYS A 1 443 ? 19.363 -16.087 -21.759 1.00 95.06 443 LYS A C 1
ATOM 3432 O O . LYS A 1 443 ? 20.436 -16.274 -21.198 1.00 95.06 443 LYS A O 1
ATOM 3437 N N . TYR A 1 444 ? 19.066 -14.969 -22.424 1.00 94.62 444 TYR A N 1
ATOM 3438 C CA . TYR A 1 444 ? 19.993 -13.849 -22.523 1.00 94.62 444 TYR A CA 1
ATOM 3439 C C . TYR A 1 444 ? 20.399 -13.337 -21.135 1.00 94.62 444 TYR A C 1
ATOM 3441 O O . TYR A 1 444 ? 21.590 -13.272 -20.853 1.00 94.62 444 TYR A O 1
ATOM 3449 N N . CYS A 1 445 ? 19.444 -13.053 -20.243 1.00 92.81 445 CYS A N 1
ATOM 3450 C CA . CYS A 1 445 ? 19.751 -12.590 -18.884 1.00 92.81 445 CYS A CA 1
ATOM 3451 C C . CYS A 1 445 ? 20.538 -13.628 -18.067 1.00 92.81 445 CYS A C 1
ATOM 3453 O O . CYS A 1 445 ? 21.488 -13.272 -17.379 1.00 92.81 445 CYS A O 1
ATOM 3455 N N . LEU A 1 446 ? 20.200 -14.916 -18.175 1.00 89.81 446 LEU A N 1
ATOM 3456 C CA . LEU A 1 446 ? 20.876 -16.004 -17.452 1.00 89.81 446 LEU A CA 1
ATOM 3457 C C . LEU A 1 446 ? 22.323 -16.278 -17.905 1.00 89.81 446 LEU A C 1
ATOM 3459 O O . LEU A 1 446 ? 23.061 -16.961 -17.182 1.00 89.81 446 LEU A O 1
ATOM 3463 N N . GLU A 1 447 ? 22.697 -15.815 -19.098 1.00 89.81 447 GLU A N 1
ATOM 3464 C CA . GLU A 1 447 ? 24.034 -15.943 -19.698 1.00 89.81 447 GLU A CA 1
ATOM 3465 C C . GLU A 1 447 ? 24.797 -14.606 -19.738 1.00 89.81 447 GLU A C 1
ATOM 3467 O O . GLU A 1 447 ? 25.993 -14.583 -20.045 1.00 89.81 447 GLU A O 1
ATOM 3472 N N . ALA A 1 448 ? 24.127 -13.493 -19.424 1.00 84.25 448 ALA A N 1
ATOM 3473 C CA . ALA A 1 448 ? 24.682 -12.154 -19.524 1.00 84.25 448 ALA A CA 1
ATOM 3474 C C . ALA A 1 448 ? 25.830 -11.942 -18.528 1.00 84.25 448 ALA A C 1
ATOM 3476 O O . ALA A 1 448 ? 25.672 -12.039 -17.310 1.00 84.25 448 ALA A O 1
ATOM 3477 N N . LYS A 1 449 ? 26.992 -11.587 -19.083 1.00 82.88 449 LYS A N 1
ATOM 3478 C CA . LYS A 1 449 ? 28.143 -11.060 -18.349 1.00 82.88 449 LYS A CA 1
ATOM 3479 C C . LYS A 1 449 ? 28.366 -9.640 -18.819 1.00 82.88 449 LYS A C 1
ATOM 3481 O O . LYS A 1 449 ? 28.875 -9.423 -19.919 1.00 82.88 449 LYS A O 1
ATOM 3486 N N . VAL A 1 450 ? 27.924 -8.695 -18.008 1.00 81.00 450 VAL A N 1
ATOM 3487 C CA . VAL A 1 450 ? 27.908 -7.288 -18.376 1.00 81.00 450 VAL A CA 1
ATOM 3488 C C . VAL A 1 450 ? 29.187 -6.640 -17.859 1.00 81.00 450 VAL A C 1
ATOM 3490 O O . VAL A 1 450 ? 29.472 -6.686 -16.665 1.00 81.00 450 VAL A O 1
ATOM 3493 N N . LEU A 1 451 ? 29.982 -6.074 -18.768 1.00 74.81 451 LEU A N 1
ATOM 3494 C CA . LEU A 1 451 ? 31.148 -5.272 -18.409 1.00 74.81 451 LEU A CA 1
ATOM 3495 C C . LEU A 1 451 ? 30.650 -3.872 -18.040 1.00 74.81 451 LEU A C 1
ATOM 3497 O O . LEU A 1 451 ? 30.212 -3.135 -18.920 1.00 74.81 451 LEU A O 1
ATOM 3501 N N . TYR A 1 452 ? 30.662 -3.551 -16.751 1.00 62.47 452 TYR A N 1
ATOM 3502 C CA . TYR A 1 452 ? 30.220 -2.250 -16.252 1.00 62.47 452 TYR A CA 1
ATOM 3503 C C . TYR A 1 452 ? 31.384 -1.248 -16.268 1.00 62.47 452 TYR A C 1
ATOM 3505 O O . TYR A 1 452 ? 31.233 -0.139 -16.769 1.00 62.47 452 TYR A O 1
ATOM 3513 N N . GLU A 1 453 ? 32.572 -1.703 -15.858 1.00 68.62 453 GLU A N 1
ATOM 3514 C CA . GLU A 1 453 ? 33.844 -0.972 -15.909 1.00 68.62 453 GLU A CA 1
ATOM 3515 C C . GLU A 1 453 ? 34.974 -1.900 -16.397 1.00 68.62 453 GLU A C 1
ATOM 3517 O O . GLU A 1 453 ? 34.777 -3.119 -16.419 1.00 68.62 453 GLU A O 1
ATOM 3522 N N . PRO A 1 454 ? 36.160 -1.388 -16.798 1.00 58.03 454 PRO A N 1
ATOM 3523 C CA . PRO A 1 454 ? 37.248 -2.211 -17.344 1.00 58.03 454 PRO A CA 1
ATOM 3524 C C . PRO A 1 454 ? 37.597 -3.446 -16.498 1.00 58.03 454 PRO A C 1
ATOM 3526 O O . PRO A 1 454 ? 37.874 -4.506 -17.067 1.00 58.03 454 PRO A O 1
ATOM 3529 N N . ASP A 1 455 ? 37.486 -3.323 -15.171 1.00 61.41 455 ASP A N 1
ATOM 3530 C CA . ASP A 1 455 ? 37.793 -4.380 -14.206 1.00 61.41 455 ASP A CA 1
ATOM 3531 C C . ASP A 1 455 ? 36.552 -4.974 -13.503 1.00 61.41 455 ASP A C 1
ATOM 3533 O O . ASP A 1 455 ? 36.669 -6.002 -12.834 1.00 61.41 455 ASP A O 1
ATOM 3537 N N . PHE A 1 456 ? 35.350 -4.408 -13.696 1.00 65.00 456 PHE A N 1
ATOM 3538 C CA . PHE A 1 456 ? 34.127 -4.849 -13.012 1.00 65.00 456 PHE A CA 1
ATOM 3539 C C . PHE A 1 456 ? 33.128 -5.515 -13.966 1.00 65.00 456 PHE A C 1
ATOM 3541 O O . PHE A 1 456 ? 32.594 -4.905 -14.901 1.00 65.00 456 PHE A O 1
ATOM 3548 N N . ARG A 1 457 ? 32.859 -6.804 -13.723 1.00 73.31 457 ARG A N 1
ATOM 3549 C CA . ARG A 1 457 ? 31.910 -7.614 -14.496 1.00 73.31 457 ARG A CA 1
ATOM 3550 C C . ARG A 1 457 ? 30.775 -8.081 -13.606 1.00 73.31 457 ARG A C 1
ATOM 3552 O O . ARG A 1 457 ? 31.006 -8.843 -12.675 1.00 73.31 457 ARG A O 1
ATOM 3559 N N . ILE A 1 458 ? 29.557 -7.708 -13.972 1.00 77.44 458 ILE A N 1
ATOM 3560 C CA . ILE A 1 458 ? 28.345 -8.158 -13.293 1.00 77.44 458 ILE A CA 1
ATOM 3561 C C . ILE A 1 458 ? 27.833 -9.416 -13.995 1.00 77.44 458 ILE A C 1
ATOM 3563 O O . ILE A 1 458 ? 27.612 -9.431 -15.212 1.00 77.44 458 ILE A O 1
ATOM 3567 N N . ASN A 1 459 ? 27.645 -10.482 -13.219 1.00 84.94 459 ASN A N 1
ATOM 3568 C CA . ASN A 1 459 ? 26.993 -11.707 -13.661 1.00 84.94 459 ASN A CA 1
ATOM 3569 C C . ASN A 1 459 ? 25.584 -11.755 -13.067 1.00 84.94 459 ASN A C 1
ATOM 3571 O O . ASN A 1 459 ? 25.414 -12.029 -11.882 1.00 84.94 459 ASN A O 1
ATOM 3575 N N . ILE A 1 460 ? 24.570 -11.525 -13.905 1.00 81.75 460 ILE A N 1
ATOM 3576 C CA . ILE A 1 460 ? 23.167 -11.424 -13.469 1.00 81.75 460 ILE A CA 1
ATOM 3577 C C . ILE A 1 460 ? 22.725 -12.667 -12.681 1.00 81.75 460 ILE A C 1
ATOM 3579 O O . ILE A 1 460 ? 21.981 -12.558 -11.711 1.00 81.75 460 ILE A O 1
ATOM 3583 N N . ARG A 1 461 ? 23.202 -13.857 -13.064 1.00 85.06 461 ARG A N 1
ATOM 3584 C CA . ARG A 1 461 ? 22.872 -15.103 -12.361 1.00 85.06 461 ARG A CA 1
ATOM 3585 C C . ARG A 1 461 ? 23.430 -15.129 -10.938 1.00 85.06 461 ARG A C 1
ATOM 3587 O O . ARG A 1 461 ? 22.735 -15.585 -10.038 1.00 85.06 461 ARG A O 1
ATOM 3594 N N . GLU A 1 462 ? 24.672 -14.688 -10.753 1.00 85.06 462 GLU A N 1
ATOM 3595 C CA . GLU A 1 462 ? 25.326 -14.669 -9.436 1.00 85.06 462 GLU A CA 1
ATOM 3596 C C . GLU A 1 462 ? 24.662 -13.636 -8.521 1.00 85.06 462 GLU A C 1
ATOM 3598 O O . GLU A 1 462 ? 24.351 -13.949 -7.378 1.00 85.06 462 GLU A O 1
ATOM 3603 N N . GLU A 1 463 ? 24.327 -12.460 -9.054 1.00 84.12 463 GLU A N 1
ATOM 3604 C CA . GLU A 1 463 ? 23.583 -11.421 -8.330 1.00 84.12 463 GLU A CA 1
ATOM 3605 C C . GLU A 1 463 ? 22.228 -11.920 -7.816 1.00 84.12 463 GLU A C 1
ATOM 3607 O O . GLU A 1 463 ? 21.877 -11.723 -6.651 1.00 84.12 463 GLU A O 1
ATOM 3612 N N . ILE A 1 464 ? 21.475 -12.619 -8.670 1.00 82.94 464 ILE A N 1
ATOM 3613 C CA . ILE A 1 464 ? 20.199 -13.223 -8.279 1.00 82.94 464 ILE A CA 1
ATOM 3614 C C . ILE A 1 464 ? 20.410 -14.309 -7.218 1.00 82.94 464 ILE A C 1
ATOM 3616 O O . ILE A 1 464 ? 19.625 -14.389 -6.276 1.00 82.94 464 ILE A O 1
ATOM 3620 N N . GLN A 1 465 ? 21.458 -15.129 -7.332 1.00 84.56 465 GLN A N 1
ATOM 3621 C CA . GLN A 1 465 ? 21.734 -16.167 -6.338 1.00 84.56 465 GLN A CA 1
ATOM 3622 C C . GLN A 1 465 ? 22.062 -15.569 -4.965 1.00 84.56 465 GLN A C 1
ATOM 3624 O O . GLN A 1 465 ? 21.502 -16.012 -3.964 1.00 84.56 465 GLN A O 1
ATOM 3629 N N . ASN A 1 466 ? 22.896 -14.528 -4.922 1.00 81.88 466 ASN A N 1
ATOM 3630 C CA . ASN A 1 466 ? 23.243 -13.823 -3.686 1.00 81.88 466 ASN A CA 1
ATOM 3631 C C . ASN A 1 466 ? 21.996 -13.224 -3.016 1.00 81.88 466 ASN A C 1
ATOM 3633 O O . ASN A 1 466 ? 21.821 -13.328 -1.802 1.00 81.88 466 ASN A O 1
ATOM 3637 N N . LEU A 1 467 ? 21.088 -12.646 -3.810 1.00 81.00 467 LEU A N 1
ATOM 3638 C CA . LEU A 1 467 ? 19.806 -12.150 -3.310 1.00 81.00 467 LEU A CA 1
ATOM 3639 C C . LEU A 1 467 ? 18.956 -13.266 -2.702 1.00 81.00 467 LEU A C 1
ATOM 3641 O O . LEU A 1 467 ? 18.395 -13.100 -1.619 1.00 81.00 467 LEU A O 1
ATOM 3645 N N . LEU A 1 468 ? 18.844 -14.393 -3.406 1.00 83.19 468 LEU A N 1
ATOM 3646 C CA . LEU A 1 468 ? 18.066 -15.536 -2.944 1.00 83.19 468 LEU A CA 1
ATOM 3647 C C . LEU A 1 468 ? 18.596 -16.071 -1.612 1.00 83.19 468 LEU A C 1
ATOM 3649 O O . LEU A 1 468 ? 17.791 -16.361 -0.733 1.00 83.19 468 LEU A O 1
ATOM 3653 N N . GLU A 1 469 ? 19.914 -16.132 -1.413 1.00 83.00 469 GLU A N 1
ATOM 3654 C CA . GLU A 1 469 ? 20.506 -16.554 -0.137 1.00 83.00 469 GLU A CA 1
ATOM 3655 C C . GLU A 1 469 ? 20.080 -15.653 1.034 1.00 83.00 469 GLU A C 1
ATOM 3657 O O . GLU A 1 469 ? 19.635 -16.160 2.067 1.00 83.00 469 GLU A O 1
ATOM 3662 N N . VAL A 1 470 ? 20.113 -14.327 0.852 1.00 78.94 470 VAL A N 1
ATOM 3663 C CA . VAL A 1 470 ? 19.648 -13.357 1.865 1.00 78.94 470 VAL A CA 1
ATOM 3664 C C . VAL A 1 470 ? 18.149 -13.511 2.140 1.00 78.94 470 VAL A C 1
ATOM 3666 O O . VAL A 1 470 ? 17.702 -13.477 3.290 1.00 78.94 470 VAL A O 1
ATOM 3669 N N . LEU A 1 471 ? 17.351 -13.693 1.087 1.00 77.75 471 LEU A N 1
ATOM 3670 C CA . LEU A 1 471 ? 15.904 -13.874 1.198 1.00 77.75 471 LEU A CA 1
ATOM 3671 C C . LEU A 1 471 ? 15.537 -15.177 1.912 1.00 77.75 471 LEU A C 1
ATOM 3673 O O . LEU A 1 471 ? 14.593 -15.200 2.707 1.00 77.75 471 LEU A O 1
ATOM 3677 N N . TYR A 1 472 ? 16.272 -16.254 1.644 1.00 84.19 472 TYR A N 1
ATOM 3678 C CA . TYR A 1 472 ? 16.062 -17.547 2.279 1.00 84.19 472 TYR A CA 1
ATOM 3679 C C . TYR A 1 472 ? 16.352 -17.500 3.777 1.00 84.19 472 TYR A C 1
ATOM 3681 O O . TYR A 1 472 ? 15.530 -17.997 4.545 1.00 84.19 472 TYR A O 1
ATOM 3689 N N . ASP A 1 473 ? 17.441 -16.856 4.204 1.00 78.75 473 ASP A N 1
ATOM 3690 C CA . ASP A 1 473 ? 17.775 -16.730 5.630 1.00 78.75 473 ASP A CA 1
ATOM 3691 C C . ASP A 1 473 ? 16.662 -16.009 6.414 1.00 78.75 473 ASP A C 1
ATOM 3693 O O . ASP A 1 473 ? 16.202 -16.472 7.461 1.00 78.75 473 ASP A O 1
ATOM 3697 N N . ARG A 1 474 ? 16.105 -14.932 5.843 1.00 72.88 474 ARG A N 1
ATOM 3698 C CA . ARG A 1 474 ? 14.951 -14.228 6.430 1.00 72.88 474 ARG A CA 1
ATOM 3699 C C . ARG A 1 474 ? 13.700 -15.097 6.485 1.00 72.88 474 ARG A C 1
ATOM 3701 O O . ARG A 1 474 ? 13.008 -15.123 7.504 1.00 72.88 474 ARG A O 1
ATOM 3708 N N . CYS A 1 475 ? 13.405 -15.814 5.403 1.00 74.19 475 CYS A N 1
ATOM 3709 C CA . CYS A 1 475 ? 12.289 -16.753 5.368 1.00 74.19 475 CYS A CA 1
ATOM 3710 C C . CYS A 1 475 ? 12.416 -17.820 6.470 1.00 74.19 475 CYS A C 1
ATOM 3712 O O . CYS A 1 475 ? 11.430 -18.141 7.139 1.00 74.19 475 CYS A O 1
ATOM 3714 N N . ASP A 1 476 ? 13.630 -18.318 6.703 1.00 78.50 476 ASP A N 1
ATOM 3715 C CA . ASP A 1 476 ? 13.926 -19.307 7.737 1.00 78.50 476 ASP A CA 1
ATOM 3716 C C . ASP A 1 476 ? 13.814 -18.708 9.156 1.00 78.50 476 ASP A C 1
ATOM 3718 O O . ASP A 1 476 ? 13.257 -19.345 10.058 1.00 78.50 476 ASP A O 1
ATOM 3722 N N . GLY A 1 477 ? 14.204 -17.441 9.343 1.00 72.62 477 GLY A N 1
ATOM 3723 C CA . GLY A 1 477 ? 14.007 -16.681 10.586 1.00 72.62 477 GLY A CA 1
ATOM 3724 C C . GLY A 1 477 ? 12.536 -16.453 10.975 1.00 72.62 477 GLY A C 1
ATOM 3725 O O . GLY A 1 477 ? 12.222 -16.222 12.146 1.00 72.62 477 GLY A O 1
ATOM 3726 N N . HIS A 1 478 ? 11.611 -16.574 10.018 1.00 72.25 478 HIS A N 1
ATOM 3727 C CA . HIS A 1 478 ? 10.165 -16.444 10.225 1.00 72.25 478 HIS A CA 1
ATOM 3728 C C . HIS A 1 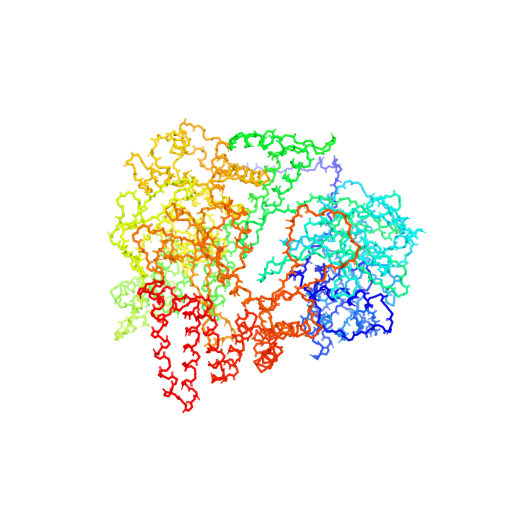478 ? 9.455 -17.788 10.469 1.00 72.25 478 HIS A C 1
ATOM 3730 O O . HIS A 1 478 ? 8.225 -17.873 10.479 1.00 72.25 478 HIS A O 1
ATOM 3736 N N . GLY A 1 479 ? 10.209 -18.853 10.744 1.00 81.56 479 GLY A N 1
ATOM 3737 C CA . GLY A 1 479 ? 9.658 -20.132 11.175 1.00 81.56 479 GLY A CA 1
ATOM 3738 C C . GLY A 1 479 ? 8.862 -20.070 12.490 1.00 81.56 479 GLY A C 1
ATOM 3739 O O . GLY A 1 479 ? 8.926 -19.125 13.284 1.00 81.56 479 GLY A O 1
ATOM 3740 N N . LYS A 1 480 ? 8.097 -21.136 12.747 1.00 90.38 480 LYS A N 1
ATOM 3741 C CA . LYS A 1 480 ? 7.425 -21.356 14.036 1.00 90.38 480 LYS A CA 1
ATOM 3742 C C . LYS A 1 480 ? 8.452 -21.564 15.151 1.00 90.38 480 LYS A C 1
ATOM 3744 O O . LYS A 1 480 ? 9.431 -22.281 14.966 1.00 90.38 480 LYS A O 1
ATOM 3749 N N . CYS A 1 481 ? 8.210 -20.977 16.321 1.00 90.94 481 CYS A N 1
ATOM 3750 C CA . CYS A 1 481 ? 9.156 -20.945 17.432 1.00 90.94 481 CYS A CA 1
ATOM 3751 C C . CYS A 1 481 ? 8.456 -21.195 18.774 1.00 90.94 481 CYS A C 1
ATOM 3753 O O . CYS A 1 481 ? 7.576 -20.436 19.187 1.00 90.94 481 CYS A O 1
ATOM 3755 N N . GLU A 1 482 ? 8.903 -22.229 19.497 1.00 93.31 482 GLU A N 1
ATOM 3756 C CA . GLU A 1 482 ? 8.355 -22.592 20.812 1.00 93.31 482 GLU A CA 1
ATOM 3757 C C . GLU A 1 482 ? 8.483 -21.447 21.824 1.00 93.31 482 GLU A C 1
ATOM 3759 O O . GLU A 1 482 ? 7.539 -21.154 22.555 1.00 93.31 482 GLU A O 1
ATOM 3764 N N . LYS A 1 483 ? 9.631 -20.758 21.842 1.00 92.81 483 LYS A N 1
ATOM 3765 C CA . LYS A 1 483 ? 9.876 -19.636 22.760 1.00 92.81 483 LYS A CA 1
ATOM 3766 C C . LYS A 1 483 ? 8.847 -18.521 22.546 1.00 92.81 483 LYS A C 1
ATOM 3768 O O . LYS A 1 483 ? 8.186 -18.106 23.496 1.00 92.81 483 LYS A O 1
ATOM 3773 N N . SER A 1 484 ? 8.643 -18.110 21.295 1.00 92.44 484 SER A N 1
ATOM 3774 C CA . SER A 1 484 ? 7.666 -17.077 20.930 1.00 92.44 484 SER A CA 1
ATOM 3775 C C . SER A 1 484 ? 6.229 -17.497 21.256 1.00 92.44 484 SER A C 1
ATOM 3777 O O . SER A 1 484 ? 5.450 -16.688 21.763 1.00 92.44 484 SER A O 1
ATOM 3779 N N . ALA A 1 485 ? 5.878 -18.770 21.035 1.00 95.19 485 ALA A N 1
ATOM 3780 C CA . ALA A 1 485 ? 4.571 -19.306 21.411 1.00 95.19 485 ALA A CA 1
ATOM 3781 C C . ALA A 1 485 ? 4.338 -19.231 22.930 1.00 95.19 485 ALA A C 1
ATOM 3783 O O . ALA A 1 485 ? 3.293 -18.762 23.389 1.00 95.19 485 ALA A O 1
ATOM 3784 N N . VAL A 1 486 ? 5.331 -19.627 23.733 1.00 96.31 486 VAL A N 1
ATOM 3785 C CA . VAL A 1 486 ? 5.263 -19.540 25.199 1.00 96.31 486 VAL A CA 1
ATOM 3786 C C . VAL A 1 486 ? 5.097 -18.092 25.666 1.00 96.31 486 VAL A C 1
ATOM 3788 O O . VAL A 1 486 ? 4.260 -17.837 26.540 1.00 96.31 486 VAL A O 1
ATOM 3791 N N . ASP A 1 487 ? 5.825 -17.148 25.073 1.00 96.00 487 ASP A N 1
ATOM 3792 C CA . ASP A 1 487 ? 5.734 -15.725 25.414 1.00 96.00 487 ASP A CA 1
ATOM 3793 C C . ASP A 1 487 ? 4.340 -15.156 25.114 1.00 96.00 487 ASP A C 1
ATOM 3795 O O . ASP A 1 487 ? 3.730 -14.503 25.973 1.00 96.00 487 ASP A O 1
ATOM 3799 N N . ALA A 1 488 ? 3.783 -15.464 23.939 1.00 96.12 488 ALA A N 1
ATOM 3800 C CA . ALA A 1 488 ? 2.424 -15.077 23.565 1.00 96.12 488 ALA A CA 1
ATOM 3801 C C . ALA A 1 488 ? 1.377 -15.684 24.518 1.00 96.12 488 ALA A C 1
ATOM 3803 O O . ALA A 1 488 ? 0.506 -14.971 25.024 1.00 96.12 488 ALA A O 1
ATOM 3804 N N . LYS A 1 489 ? 1.510 -16.970 24.878 1.00 97.25 489 LYS A N 1
ATOM 3805 C CA . LYS A 1 489 ? 0.651 -17.629 25.880 1.00 97.25 489 LYS A CA 1
ATOM 3806 C C . LYS A 1 489 ? 0.703 -16.926 27.239 1.00 97.25 489 LYS A C 1
ATOM 3808 O O . LYS A 1 489 ? -0.334 -16.780 27.895 1.00 97.25 489 LYS A O 1
ATOM 3813 N N . ILE A 1 490 ? 1.890 -16.523 27.705 1.00 97.19 490 ILE A N 1
ATOM 3814 C CA . ILE A 1 490 ? 2.055 -15.814 28.985 1.00 97.19 490 ILE A CA 1
ATOM 3815 C C . ILE A 1 490 ? 1.342 -14.460 28.930 1.00 97.19 490 ILE A C 1
ATOM 3817 O O . ILE A 1 490 ? 0.605 -14.128 29.863 1.00 97.19 490 ILE A O 1
ATOM 3821 N N . LYS A 1 491 ? 1.510 -13.702 27.839 1.00 96.94 491 LYS A N 1
ATOM 3822 C CA . LYS A 1 491 ? 0.812 -12.424 27.620 1.00 96.94 491 LYS A CA 1
ATOM 3823 C C . LYS A 1 491 ? -0.709 -12.616 27.606 1.00 96.94 491 LYS A C 1
ATOM 3825 O O . LYS A 1 491 ? -1.401 -11.946 28.371 1.00 96.94 491 LYS A O 1
ATOM 3830 N N . GLY A 1 492 ? -1.215 -13.599 26.858 1.00 96.94 492 GLY A N 1
ATOM 3831 C CA . GLY A 1 492 ? -2.645 -13.931 26.827 1.00 96.94 492 GLY A CA 1
ATOM 3832 C C . GLY A 1 492 ? -3.194 -14.317 28.201 1.00 96.94 492 GLY A C 1
ATOM 3833 O O . GLY A 1 492 ? -4.248 -13.839 28.610 1.00 96.94 492 GLY A O 1
ATOM 3834 N N . SER A 1 493 ? -2.426 -15.078 28.986 1.00 96.25 493 SER A N 1
ATOM 3835 C CA . SER A 1 493 ? -2.821 -15.455 30.352 1.00 96.25 493 SER A CA 1
ATOM 3836 C C . SER A 1 493 ? -2.886 -14.251 31.294 1.00 96.25 493 SER A C 1
ATOM 3838 O O . SER A 1 493 ? -3.799 -14.162 32.114 1.00 96.25 493 SER A O 1
ATOM 3840 N N . LYS A 1 494 ? -1.959 -13.292 31.162 1.00 96.69 494 LYS A N 1
ATOM 3841 C CA . LYS A 1 494 ? -2.001 -12.024 31.909 1.00 96.69 494 LYS A CA 1
ATOM 3842 C C . LYS A 1 494 ? -3.225 -11.183 31.532 1.00 96.69 494 LYS A C 1
ATOM 3844 O O . LYS A 1 494 ? -3.874 -10.654 32.433 1.00 96.69 494 LYS A O 1
ATOM 3849 N N . ALA A 1 495 ? -3.549 -11.077 30.244 1.00 95.44 495 ALA A N 1
ATOM 3850 C CA . ALA A 1 495 ? -4.722 -10.346 29.762 1.00 95.44 495 ALA A CA 1
ATOM 3851 C C . ALA A 1 495 ? -6.038 -10.988 30.238 1.00 95.44 495 ALA A C 1
ATOM 3853 O O . ALA A 1 495 ? -6.909 -10.289 30.761 1.00 95.44 495 ALA A O 1
ATOM 3854 N N . TYR A 1 496 ? -6.137 -12.320 30.175 1.00 95.25 496 TYR A N 1
ATOM 3855 C CA . TYR A 1 496 ? -7.291 -13.075 30.670 1.00 95.25 496 TYR A CA 1
ATOM 3856 C C . TYR A 1 496 ? -7.525 -12.850 32.172 1.00 95.25 496 TYR A C 1
ATOM 3858 O O . TYR A 1 496 ? -8.638 -12.544 32.591 1.00 95.25 496 TYR A O 1
ATOM 3866 N N . MET A 1 497 ? -6.468 -12.890 32.996 1.00 93.62 497 MET A N 1
ATOM 3867 C CA . MET A 1 497 ? -6.580 -12.584 34.434 1.00 93.62 497 MET A CA 1
ATOM 3868 C C . MET A 1 497 ? -7.071 -11.154 34.711 1.00 93.62 497 MET A C 1
ATOM 3870 O O . MET A 1 497 ? -7.709 -10.913 35.734 1.00 93.62 497 MET A O 1
ATOM 3874 N N . LYS A 1 498 ? -6.798 -10.211 33.801 1.00 94.56 498 LYS A N 1
ATOM 3875 C CA . LYS A 1 498 ? -7.266 -8.818 33.865 1.00 94.56 498 LYS A CA 1
ATOM 3876 C C . LYS A 1 498 ? -8.657 -8.609 33.247 1.00 94.56 498 LYS A C 1
ATOM 3878 O O . LYS A 1 498 ? -9.094 -7.464 33.179 1.00 94.56 498 LYS A O 1
ATOM 3883 N N . LYS A 1 499 ? -9.342 -9.674 32.802 1.00 92.06 499 LYS A N 1
ATOM 3884 C CA . LYS A 1 499 ? -10.635 -9.625 32.089 1.00 92.06 499 LYS A CA 1
ATOM 3885 C C . LYS A 1 499 ? -10.606 -8.770 30.815 1.00 92.06 499 LYS A C 1
ATOM 3887 O O . LYS A 1 499 ? -11.581 -8.106 30.476 1.00 92.06 499 LYS A O 1
ATOM 3892 N N . ARG A 1 500 ? -9.465 -8.756 30.122 1.00 93.25 500 ARG A N 1
ATOM 3893 C CA . ARG A 1 500 ? -9.307 -8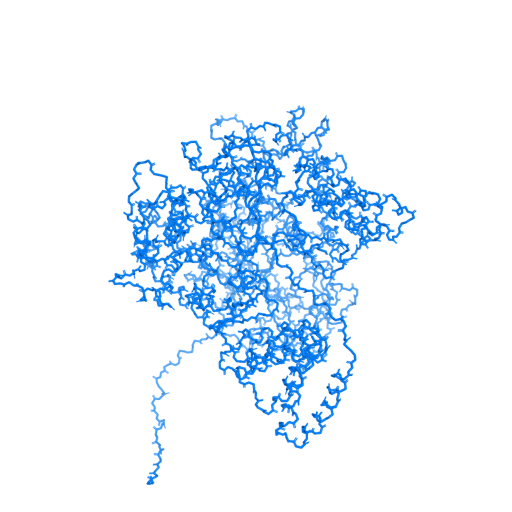.100 28.817 1.00 93.25 500 ARG A CA 1
ATOM 3894 C C . ARG A 1 500 ? -9.450 -9.142 27.715 1.00 93.25 500 ARG A C 1
ATOM 3896 O O . ARG A 1 500 ? -8.456 -9.608 27.164 1.00 93.25 500 ARG A O 1
ATOM 3903 N N . ASP A 1 501 ? -10.685 -9.540 27.438 1.00 92.06 501 ASP A N 1
ATOM 3904 C CA . ASP A 1 501 ? -10.965 -10.734 26.631 1.00 92.06 501 ASP A CA 1
ATOM 3905 C C . ASP A 1 501 ? -10.498 -10.598 25.175 1.00 92.06 501 ASP A C 1
ATOM 3907 O O . ASP A 1 501 ? -9.906 -11.532 24.642 1.00 92.06 501 ASP A O 1
ATOM 3911 N N . GLY A 1 502 ? -10.652 -9.418 24.559 1.00 91.50 502 GLY A N 1
ATOM 3912 C CA . GLY A 1 502 ? -10.141 -9.155 23.205 1.00 91.50 502 GLY A CA 1
ATOM 3913 C C . GLY A 1 502 ? -8.612 -9.251 23.108 1.00 91.50 502 GLY A C 1
ATOM 3914 O O . GLY A 1 502 ? -8.082 -9.914 22.216 1.00 91.50 502 GLY A O 1
ATOM 3915 N N . GLU A 1 503 ? -7.897 -8.665 24.076 1.00 93.62 503 GLU A N 1
ATOM 3916 C CA . GLU A 1 503 ? -6.430 -8.750 24.170 1.00 93.62 503 GLU A CA 1
ATOM 3917 C C . GLU A 1 503 ? -5.982 -10.204 24.407 1.00 93.62 503 GLU A C 1
ATOM 3919 O O . GLU A 1 503 ? -5.055 -10.692 23.758 1.00 93.62 503 GLU A O 1
ATOM 3924 N N . ALA A 1 504 ? -6.672 -10.929 25.295 1.00 96.00 504 ALA A N 1
ATOM 3925 C CA . ALA A 1 504 ? -6.387 -12.331 25.582 1.00 96.00 504 ALA A CA 1
ATOM 3926 C C . ALA A 1 504 ? -6.591 -13.223 24.349 1.00 96.00 504 ALA A C 1
ATOM 3928 O O . ALA A 1 504 ? -5.719 -14.034 24.033 1.00 96.00 504 ALA A O 1
ATOM 3929 N N . LEU A 1 505 ? -7.708 -13.048 23.637 1.00 95.75 505 LEU A N 1
ATOM 3930 C CA . LEU A 1 505 ? -8.030 -13.790 22.421 1.00 95.75 505 LEU A CA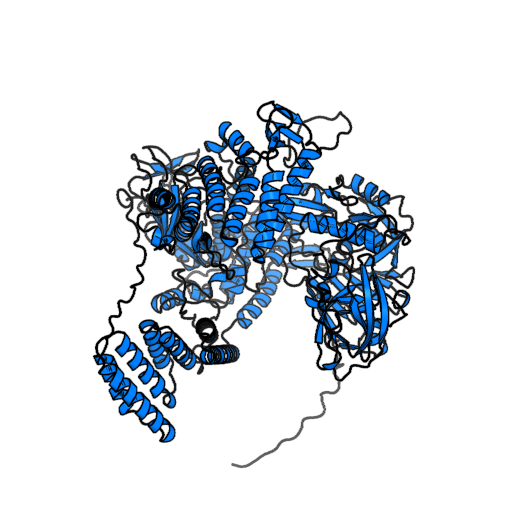 1
ATOM 3931 C C . LEU A 1 505 ? -6.971 -13.562 21.337 1.00 95.75 505 LEU A C 1
ATOM 3933 O O . LEU A 1 505 ? -6.437 -14.528 20.791 1.00 95.75 505 LEU A O 1
ATOM 3937 N N . SER A 1 506 ? -6.602 -12.300 21.098 1.00 94.62 506 SER A N 1
ATOM 3938 C CA . SER A 1 506 ? -5.544 -11.925 20.152 1.00 94.62 506 SER A CA 1
ATOM 3939 C C . SER A 1 506 ? -4.207 -12.598 20.492 1.00 94.62 506 SER A C 1
ATOM 3941 O O . SER A 1 506 ? -3.591 -13.241 19.640 1.00 94.62 506 SER A O 1
ATOM 3943 N N . LYS A 1 507 ? -3.792 -12.572 21.765 1.00 97.19 507 LYS A N 1
ATOM 3944 C CA . LYS A 1 507 ? -2.529 -13.194 22.196 1.00 97.19 507 LYS A CA 1
ATOM 3945 C C . LYS A 1 507 ? -2.550 -14.724 22.161 1.00 97.19 507 LYS A C 1
ATOM 3947 O O . LYS A 1 507 ? -1.514 -15.337 21.903 1.00 97.19 507 LYS A O 1
ATOM 3952 N N . TYR A 1 508 ? -3.697 -15.368 22.375 1.00 97.50 508 TYR A N 1
ATOM 3953 C CA . TYR A 1 508 ? -3.808 -16.816 22.173 1.00 97.50 508 TYR A CA 1
ATOM 3954 C C . TYR A 1 508 ? -3.822 -17.206 20.689 1.00 97.50 508 TYR A C 1
ATOM 3956 O O . TYR A 1 508 ? -3.225 -18.223 20.340 1.00 97.50 508 TYR A O 1
ATOM 3964 N N . ASN A 1 509 ? -4.403 -16.386 19.809 1.00 95.94 509 ASN A N 1
ATOM 3965 C CA . ASN A 1 509 ? -4.290 -16.567 18.358 1.00 95.94 509 ASN A CA 1
ATOM 3966 C C . ASN A 1 509 ? -2.828 -16.456 17.892 1.00 95.94 509 ASN A C 1
ATOM 3968 O O . ASN A 1 509 ? -2.349 -17.306 17.140 1.00 95.94 509 ASN A O 1
ATOM 3972 N N . GLU A 1 510 ? -2.095 -15.461 18.399 1.00 95.12 510 GLU A N 1
ATOM 3973 C CA . GLU A 1 510 ? -0.654 -15.307 18.170 1.00 95.12 510 GLU A CA 1
ATOM 3974 C C . GLU A 1 510 ? 0.125 -16.541 18.659 1.00 95.12 510 GLU A C 1
ATOM 3976 O O . GLU A 1 510 ? 0.946 -17.085 17.926 1.00 95.12 510 GLU A O 1
ATOM 3981 N N . CYS A 1 511 ? -0.187 -17.051 19.855 1.00 96.50 511 CYS A N 1
ATOM 3982 C CA . CYS A 1 511 ? 0.435 -18.265 20.387 1.00 96.50 511 CYS A CA 1
ATOM 3983 C C . CYS A 1 511 ? 0.255 -19.479 19.464 1.00 96.50 511 CYS A C 1
ATOM 3985 O O . CYS A 1 511 ? 1.217 -20.209 19.231 1.00 96.50 511 CYS A O 1
ATOM 3987 N N . LEU A 1 512 ? -0.958 -19.707 18.954 1.00 95.56 512 LEU A N 1
ATOM 3988 C CA . LEU A 1 512 ? -1.251 -20.838 18.069 1.00 95.56 512 LEU A CA 1
ATOM 3989 C C . LEU A 1 512 ? -0.474 -20.736 16.749 1.00 95.56 512 LEU A C 1
ATOM 3991 O O . LEU A 1 512 ? 0.091 -21.728 16.297 1.00 95.56 512 LEU A O 1
ATOM 3995 N N . ARG A 1 513 ? -0.378 -19.534 16.164 1.00 94.44 513 ARG A N 1
ATOM 3996 C CA . ARG A 1 513 ? 0.427 -19.267 14.955 1.00 94.44 513 ARG A CA 1
ATOM 3997 C C . ARG A 1 513 ? 1.907 -19.580 15.141 1.00 94.44 513 ARG A C 1
ATOM 3999 O O . ARG A 1 513 ? 2.531 -20.128 14.239 1.00 94.44 513 ARG A O 1
ATOM 4006 N N . MET A 1 514 ? 2.459 -19.245 16.305 1.00 93.56 514 MET A N 1
ATOM 4007 C CA . MET A 1 514 ? 3.884 -19.424 16.594 1.00 93.56 514 MET A CA 1
ATOM 4008 C C . MET A 1 514 ? 4.249 -20.860 16.983 1.00 93.56 514 MET A C 1
ATOM 4010 O O . MET A 1 514 ? 5.411 -21.234 16.856 1.00 93.56 514 MET A O 1
ATOM 4014 N N . ALA A 1 515 ? 3.293 -21.654 17.472 1.00 94.06 515 ALA A N 1
ATOM 4015 C CA . ALA A 1 515 ? 3.552 -22.981 18.021 1.00 94.06 515 ALA A CA 1
ATOM 4016 C C . ALA A 1 515 ? 3.896 -24.010 16.921 1.00 94.06 515 ALA A C 1
ATOM 4018 O O . ALA A 1 515 ? 3.089 -24.211 16.000 1.00 94.06 515 ALA A O 1
ATOM 4019 N N . PRO A 1 516 ? 5.059 -24.692 17.012 1.00 92.38 516 PRO A N 1
ATOM 4020 C CA . PRO A 1 516 ? 5.367 -25.863 16.187 1.00 92.38 516 PRO A CA 1
ATOM 4021 C C . PRO A 1 516 ? 4.306 -26.976 16.322 1.00 92.38 516 PRO A C 1
ATOM 4023 O O . PRO A 1 516 ? 3.662 -27.051 17.369 1.00 92.38 516 PRO A O 1
ATOM 4026 N N . PRO A 1 517 ? 4.131 -27.865 15.322 1.00 88.12 517 PRO A N 1
ATOM 4027 C CA . PRO A 1 517 ? 3.134 -28.944 15.378 1.00 88.12 517 PRO A CA 1
ATOM 4028 C C . PRO A 1 517 ? 3.243 -29.838 16.624 1.00 88.12 517 PRO A C 1
ATOM 4030 O O . PRO A 1 517 ? 2.239 -30.106 17.275 1.00 88.12 517 PRO A O 1
ATOM 4033 N N . ASP A 1 518 ? 4.467 -30.198 17.021 1.00 89.56 518 ASP A N 1
ATOM 4034 C CA . ASP A 1 518 ? 4.736 -31.055 18.189 1.00 89.56 518 ASP A CA 1
ATOM 4035 C C . ASP A 1 518 ? 4.888 -30.264 19.506 1.00 89.56 518 ASP A C 1
ATOM 4037 O O . ASP A 1 518 ? 5.422 -30.760 20.502 1.00 89.56 518 ASP A O 1
ATOM 4041 N N . SER A 1 519 ? 4.467 -28.997 19.521 1.00 92.12 519 SER A N 1
ATOM 4042 C CA . SER A 1 519 ? 4.621 -28.112 20.672 1.00 92.12 519 SER A CA 1
ATOM 4043 C C . SER A 1 519 ? 3.769 -28.568 21.864 1.00 92.12 519 SER A C 1
ATOM 4045 O O . SER A 1 519 ? 2.544 -28.661 21.744 1.00 92.12 519 SER A O 1
ATOM 4047 N N . PRO A 1 520 ? 4.344 -28.714 23.075 1.00 93.31 520 PRO A N 1
ATOM 4048 C CA . PRO A 1 520 ? 3.554 -28.946 24.287 1.00 93.31 520 PRO A CA 1
ATOM 4049 C C . PRO A 1 520 ? 2.697 -27.725 24.668 1.00 93.31 520 PRO A C 1
ATOM 4051 O O . PRO A 1 520 ? 1.769 -27.833 25.474 1.00 93.31 520 PRO A O 1
ATOM 4054 N N . THR A 1 521 ? 3.000 -26.551 24.106 1.00 95.25 521 THR A N 1
ATOM 4055 C CA . THR A 1 521 ? 2.247 -25.314 24.312 1.00 95.25 521 THR A CA 1
ATOM 4056 C C . THR A 1 521 ? 0.964 -25.277 23.475 1.00 95.25 521 THR A C 1
ATOM 4058 O O . THR A 1 521 ? -0.024 -24.694 23.927 1.00 95.25 521 THR A O 1
ATOM 4061 N N . LEU A 1 522 ? 0.932 -25.939 22.314 1.00 94.00 522 LEU A N 1
ATOM 4062 C CA . LEU A 1 522 ? -0.204 -25.942 21.386 1.00 94.00 522 LEU A CA 1
ATOM 4063 C C . LEU A 1 522 ? -1.535 -26.402 22.025 1.00 94.00 522 LEU A C 1
ATOM 4065 O O . LEU A 1 522 ? -2.489 -25.615 22.008 1.00 94.00 522 LEU A O 1
ATOM 4069 N N . PRO A 1 523 ? -1.640 -27.588 22.669 1.00 95.81 523 PRO A N 1
ATOM 4070 C CA . PRO A 1 523 ? -2.897 -28.009 23.296 1.00 95.81 523 PRO A CA 1
ATOM 4071 C C . PRO A 1 523 ? -3.303 -27.090 24.460 1.00 95.81 523 PRO A C 1
ATOM 4073 O O . PRO A 1 523 ? -4.488 -26.894 24.734 1.00 95.81 523 PRO A O 1
ATOM 4076 N N . ILE A 1 524 ? -2.330 -26.482 25.148 1.00 96.44 524 ILE A N 1
ATOM 4077 C CA . ILE A 1 524 ? -2.584 -25.527 26.236 1.00 96.44 524 ILE A CA 1
ATOM 4078 C C . ILE A 1 524 ? -3.152 -24.213 25.693 1.00 96.44 524 ILE A C 1
ATOM 4080 O O . ILE A 1 524 ? -4.032 -23.626 26.323 1.00 96.44 524 ILE A O 1
ATOM 4084 N N . ALA A 1 525 ? -2.675 -23.752 24.539 1.00 96.44 525 ALA A N 1
ATOM 4085 C CA . ALA A 1 525 ? -3.154 -22.539 23.893 1.00 96.44 525 ALA A CA 1
ATOM 4086 C C . ALA A 1 525 ? -4.618 -22.675 23.450 1.00 96.44 525 ALA A C 1
ATOM 4088 O O . ALA A 1 525 ? -5.418 -21.812 23.811 1.00 96.44 525 ALA A O 1
ATOM 4089 N N . PHE A 1 526 ? -4.999 -23.782 22.797 1.00 97.12 526 PHE A N 1
ATOM 4090 C CA . PHE A 1 526 ? -6.405 -24.077 22.475 1.00 97.12 526 PHE A CA 1
ATOM 4091 C C . PHE A 1 526 ? -7.275 -24.133 23.736 1.00 97.12 526 PHE A C 1
ATOM 4093 O O . PHE A 1 526 ? -8.301 -23.458 23.836 1.00 97.12 526 PHE A O 1
ATOM 4100 N N . ALA A 1 527 ? -6.819 -24.853 24.766 1.00 97.38 527 ALA A N 1
ATOM 4101 C CA . ALA A 1 527 ? -7.533 -24.925 26.034 1.00 97.38 527 ALA A CA 1
ATOM 4102 C C . ALA A 1 527 ? -7.691 -23.551 26.704 1.00 97.38 527 ALA A C 1
ATOM 4104 O O . ALA A 1 527 ? -8.707 -23.301 27.349 1.00 97.38 527 ALA A O 1
ATOM 4105 N N . ASN A 1 528 ? -6.714 -22.656 26.602 1.00 97.25 528 ASN A N 1
ATOM 4106 C CA . ASN A 1 528 ? -6.819 -21.314 27.166 1.00 97.25 528 ASN A CA 1
ATOM 4107 C C . ASN A 1 528 ? -7.720 -20.404 26.322 1.00 97.25 528 ASN A C 1
ATOM 4109 O O . ASN A 1 528 ? -8.536 -19.683 26.894 1.00 97.25 528 ASN A O 1
ATOM 4113 N N . ARG A 1 529 ? -7.644 -20.492 24.989 1.00 97.31 529 ARG A N 1
ATOM 4114 C CA . ARG A 1 529 ? -8.528 -19.761 24.073 1.00 97.31 529 ARG A CA 1
ATOM 4115 C C . ARG A 1 529 ? -9.996 -20.137 24.290 1.00 97.31 529 ARG A C 1
ATOM 4117 O O . ARG A 1 529 ? -10.821 -19.242 24.450 1.00 97.31 529 ARG A O 1
ATOM 4124 N N . SER A 1 530 ? -10.296 -21.427 24.482 1.00 97.38 530 SER A N 1
ATOM 4125 C CA . SER A 1 530 ? -11.637 -21.905 24.870 1.00 97.38 530 SER A CA 1
ATOM 4126 C C . SER A 1 530 ? -12.172 -21.244 26.149 1.00 97.38 530 SER A C 1
ATOM 4128 O O . SER A 1 530 ? -13.367 -21.003 26.272 1.00 97.38 530 SER A O 1
ATOM 4130 N N . ALA A 1 531 ? -11.301 -20.910 27.109 1.00 96.38 531 ALA A N 1
ATOM 4131 C CA . ALA A 1 531 ? -11.721 -20.284 28.360 1.00 96.38 531 ALA A CA 1
ATOM 4132 C C . ALA A 1 531 ? -12.181 -18.836 28.141 1.00 96.38 531 ALA A C 1
ATOM 4134 O O . ALA A 1 531 ? -13.188 -18.425 28.714 1.00 96.38 531 ALA A O 1
ATOM 4135 N N . VAL A 1 532 ? -11.476 -18.101 27.274 1.00 96.50 532 VAL A N 1
ATOM 4136 C CA . VAL A 1 532 ? -11.879 -16.759 26.828 1.00 96.50 532 VAL A CA 1
ATOM 4137 C C . VAL A 1 532 ? -13.212 -16.835 26.083 1.00 96.50 532 VAL A C 1
ATOM 4139 O O . VAL A 1 532 ? -14.125 -16.076 26.387 1.00 96.50 532 VAL A O 1
ATOM 4142 N N . LEU A 1 533 ? -13.363 -17.797 25.167 1.00 95.50 533 LEU A N 1
ATOM 4143 C CA . LEU A 1 533 ? -14.589 -17.984 24.382 1.00 95.50 533 LEU A CA 1
ATOM 4144 C C . LEU A 1 533 ? -15.813 -18.270 25.259 1.00 95.50 533 LEU A C 1
ATOM 4146 O O . LEU A 1 533 ? -16.861 -17.662 25.056 1.00 95.50 533 LEU A O 1
ATOM 4150 N N . VAL A 1 534 ? -15.668 -19.106 26.292 1.00 93.75 534 VAL A N 1
ATOM 4151 C CA . VAL A 1 534 ? -16.729 -19.337 27.287 1.00 93.75 534 VAL A CA 1
ATOM 4152 C C . VAL A 1 534 ? -17.099 -18.050 28.030 1.00 93.75 534 VAL A C 1
ATOM 4154 O O . VAL A 1 534 ? -18.283 -17.806 28.253 1.00 93.75 534 VAL A O 1
ATOM 4157 N N . GLN A 1 535 ? -16.123 -17.210 28.399 1.00 91.75 535 GLN A N 1
ATOM 4158 C CA . GLN A 1 535 ? -16.386 -15.917 29.050 1.00 91.75 535 GLN A CA 1
ATOM 4159 C C . GLN A 1 535 ? -17.109 -14.934 28.114 1.00 91.75 535 GLN A C 1
ATOM 4161 O O . GLN A 1 535 ? -17.936 -14.149 28.572 1.00 91.75 535 GLN A O 1
ATOM 4166 N N . MET A 1 536 ? -16.849 -15.030 26.809 1.00 90.81 536 MET A N 1
ATOM 4167 C CA . MET A 1 536 ? -17.519 -14.265 25.754 1.00 90.81 536 MET A CA 1
ATOM 4168 C C . MET A 1 536 ? -18.850 -14.885 25.287 1.00 90.81 536 MET A C 1
ATOM 4170 O O . MET A 1 536 ? -19.422 -14.396 24.316 1.00 90.81 536 MET A O 1
ATOM 4174 N N . ALA A 1 537 ? -19.331 -15.953 25.937 1.00 92.06 537 ALA A N 1
ATOM 4175 C CA . ALA A 1 537 ? -20.536 -16.704 25.565 1.00 92.06 537 ALA A CA 1
ATOM 4176 C C . ALA A 1 537 ? -20.527 -17.286 24.131 1.00 92.06 537 ALA A C 1
ATOM 4178 O O . ALA A 1 537 ? -21.575 -17.468 23.519 1.00 92.06 537 ALA A O 1
ATOM 4179 N N . LYS A 1 538 ? -19.341 -17.607 23.596 1.00 91.31 538 LYS A N 1
ATOM 4180 C CA . LYS A 1 538 ? -19.150 -18.286 22.304 1.00 91.31 538 LYS A CA 1
ATOM 4181 C C . LYS A 1 538 ? -18.942 -19.786 22.519 1.00 91.31 538 LYS A C 1
ATOM 4183 O O . LYS A 1 538 ? -17.815 -20.283 22.490 1.00 91.31 538 LYS A O 1
ATOM 4188 N N . TYR A 1 539 ? -20.020 -20.493 22.846 1.00 93.12 539 TYR A N 1
ATOM 4189 C CA . TYR A 1 539 ? -19.948 -21.859 23.373 1.00 93.12 539 TYR A CA 1
ATOM 4190 C C . TYR A 1 539 ? -19.593 -22.911 22.314 1.00 93.12 539 TYR A C 1
ATOM 4192 O O . TYR A 1 539 ? -18.790 -23.798 22.599 1.00 93.12 539 TYR A O 1
ATOM 4200 N N . GLU A 1 540 ? -20.122 -22.806 21.097 1.00 91.94 540 GLU A N 1
ATOM 4201 C CA . GLU A 1 540 ? -19.799 -23.706 19.982 1.00 91.94 540 GLU A CA 1
ATOM 4202 C C . GLU A 1 540 ? -18.329 -23.570 19.566 1.00 91.94 540 GLU A C 1
ATOM 4204 O O . GLU A 1 540 ? -17.605 -24.562 19.473 1.00 91.94 540 GLU A O 1
ATOM 4209 N N . ASP A 1 541 ? -17.850 -22.332 19.419 1.00 92.12 541 ASP A N 1
ATOM 4210 C CA . ASP A 1 541 ? -16.441 -22.036 19.145 1.00 92.12 541 ASP A CA 1
ATOM 4211 C C . ASP A 1 541 ? -15.520 -22.605 20.236 1.00 92.12 541 ASP A C 1
ATOM 4213 O O . ASP A 1 541 ? -14.455 -23.162 19.951 1.00 92.12 541 ASP A O 1
ATOM 4217 N N . ALA A 1 542 ? -15.937 -22.487 21.503 1.00 96.06 542 ALA A N 1
ATOM 4218 C CA . ALA A 1 542 ? -15.200 -23.049 22.624 1.00 96.06 542 ALA A CA 1
ATOM 4219 C C . ALA A 1 542 ? -15.138 -24.581 22.552 1.00 96.06 542 ALA A C 1
ATOM 4221 O O . ALA A 1 542 ? -14.069 -25.136 22.799 1.00 96.06 542 ALA A O 1
ATOM 4222 N N . LEU A 1 543 ? -16.235 -25.262 22.196 1.00 95.50 543 LEU A N 1
ATOM 4223 C CA . LEU A 1 543 ? -16.265 -26.720 22.025 1.00 95.50 543 LEU A CA 1
ATOM 4224 C C . LEU A 1 543 ? -15.266 -27.186 20.961 1.00 95.50 543 LEU A C 1
ATOM 4226 O O . LEU A 1 543 ? -14.497 -28.110 21.226 1.00 95.50 543 LEU A O 1
ATOM 4230 N N . HIS A 1 544 ? -15.189 -26.492 19.824 1.00 94.56 544 HIS A N 1
ATOM 4231 C CA . HIS A 1 544 ? -14.201 -26.797 18.788 1.00 94.56 544 HIS A CA 1
ATOM 4232 C C . HIS A 1 544 ? -12.754 -26.678 19.293 1.00 94.56 544 HIS A C 1
ATOM 4234 O O . HIS A 1 544 ? -11.917 -27.529 18.997 1.00 94.56 544 HIS A O 1
ATOM 4240 N N . ASP A 1 545 ? -12.436 -25.653 20.086 1.00 96.25 545 ASP A N 1
ATOM 4241 C CA . ASP A 1 545 ? -11.104 -25.522 20.687 1.00 96.25 545 ASP A CA 1
ATOM 4242 C C . ASP A 1 545 ? -10.819 -26.578 21.765 1.00 96.25 545 ASP A C 1
ATOM 4244 O O . ASP A 1 545 ? -9.672 -27.002 21.919 1.00 96.25 545 ASP A O 1
ATOM 4248 N N . LEU A 1 546 ? -11.836 -27.028 22.506 1.00 97.00 546 LEU A N 1
ATOM 4249 C CA . LEU A 1 546 ? -11.690 -28.127 23.465 1.00 97.00 546 LEU A CA 1
ATOM 4250 C C . LEU A 1 546 ? -11.352 -29.442 22.748 1.00 97.00 546 LEU A C 1
ATOM 4252 O O . LEU A 1 546 ? -10.436 -30.136 23.188 1.00 97.00 546 LEU A O 1
ATOM 4256 N N . ASP A 1 547 ? -12.027 -29.746 21.636 1.00 95.19 547 ASP A N 1
ATOM 4257 C CA . ASP A 1 547 ? -11.736 -30.924 20.806 1.00 95.19 547 ASP A CA 1
ATOM 4258 C C . ASP A 1 547 ? -10.305 -30.879 20.259 1.00 95.19 547 ASP A C 1
ATOM 4260 O O . ASP A 1 547 ? -9.551 -31.846 20.390 1.00 95.19 547 ASP A O 1
ATOM 4264 N N . ARG A 1 548 ? -9.883 -29.723 19.731 1.00 94.19 548 ARG A N 1
ATOM 4265 C CA . ARG A 1 548 ? -8.515 -29.512 19.226 1.00 94.19 548 ARG A CA 1
ATOM 4266 C C . ARG A 1 548 ? -7.462 -29.673 20.312 1.00 94.19 548 ARG A C 1
ATOM 4268 O O . ARG A 1 548 ? -6.420 -30.271 20.062 1.00 94.19 548 ARG A O 1
ATOM 4275 N N . ALA A 1 549 ? -7.720 -29.169 21.520 1.00 95.94 549 ALA A N 1
ATOM 4276 C CA . ALA A 1 549 ? -6.818 -29.366 22.650 1.00 95.94 549 ALA A CA 1
ATOM 4277 C C . ALA A 1 549 ? -6.660 -30.859 22.988 1.00 95.94 549 ALA A C 1
ATOM 4279 O O . ALA A 1 549 ? -5.544 -31.317 23.232 1.00 95.94 549 ALA A O 1
ATOM 4280 N N . GLU A 1 550 ? -7.758 -31.622 22.988 1.00 93.62 550 GLU A N 1
ATOM 4281 C CA . GLU A 1 550 ? -7.756 -33.063 23.271 1.00 93.62 550 GLU A CA 1
ATOM 4282 C C . GLU A 1 550 ? -6.966 -33.839 22.200 1.00 93.62 550 GLU A C 1
ATOM 4284 O O . GLU A 1 550 ? -6.072 -34.613 22.550 1.00 93.62 550 GLU A O 1
ATOM 4289 N N . VAL A 1 551 ? -7.213 -33.558 20.912 1.00 92.31 551 VAL A N 1
ATOM 4290 C CA . VAL A 1 551 ? -6.494 -34.161 19.771 1.00 92.31 551 VAL A CA 1
ATOM 4291 C C . VAL A 1 551 ? -5.002 -33.815 19.787 1.00 92.31 551 VAL A C 1
ATOM 4293 O O . VAL A 1 551 ? -4.171 -34.691 19.559 1.00 92.31 551 VAL A O 1
ATOM 4296 N N . ALA A 1 552 ? -4.645 -32.575 20.131 1.00 91.12 552 ALA A N 1
ATOM 4297 C CA . ALA A 1 552 ? -3.257 -32.121 20.239 1.00 91.12 552 ALA A CA 1
ATOM 4298 C C . ALA A 1 552 ? -2.528 -32.624 21.507 1.00 91.12 552 ALA A C 1
ATOM 4300 O O . ALA A 1 552 ? -1.413 -32.190 21.793 1.00 91.12 552 ALA A O 1
ATOM 4301 N N . GLY A 1 553 ? -3.136 -33.521 22.294 1.00 93.06 553 GLY A N 1
ATOM 4302 C CA . GLY A 1 553 ? -2.478 -34.172 23.428 1.00 93.06 553 GLY A CA 1
ATOM 4303 C C . GLY A 1 553 ? -2.499 -33.369 24.732 1.00 93.06 553 GLY A C 1
ATOM 4304 O O . GLY A 1 553 ? -1.504 -33.344 25.460 1.00 93.06 553 GLY A O 1
ATOM 4305 N N . TYR A 1 554 ? -3.618 -32.711 25.064 1.00 94.56 554 TYR A N 1
ATOM 4306 C CA . TYR A 1 554 ? -3.744 -31.962 26.321 1.00 94.56 554 TYR A CA 1
ATOM 4307 C C . TYR A 1 554 ? -3.410 -32.815 27.566 1.00 94.56 554 TYR A C 1
ATOM 4309 O O . TYR A 1 554 ? -3.931 -33.930 27.701 1.00 94.56 554 TYR A O 1
ATOM 4317 N N . PRO A 1 555 ? -2.594 -32.305 28.518 1.00 92.25 555 PRO A N 1
ATOM 4318 C CA . PRO A 1 555 ? -2.080 -33.105 29.629 1.00 92.25 555 PRO A CA 1
ATOM 4319 C C . PRO A 1 555 ? -3.172 -33.788 30.460 1.00 92.25 555 PRO A C 1
ATOM 4321 O O . PRO A 1 555 ? -4.069 -33.126 30.988 1.00 92.25 555 PRO A O 1
ATOM 4324 N N . SER A 1 556 ? -3.042 -35.103 30.675 1.00 87.06 556 SER A N 1
ATOM 4325 C CA . SER A 1 556 ? -4.020 -35.917 31.419 1.00 87.06 556 SER A CA 1
ATOM 4326 C C . SER A 1 556 ? -4.314 -35.387 32.827 1.00 87.06 556 SER A C 1
ATOM 4328 O O . SER A 1 556 ? -5.448 -35.458 33.293 1.00 87.06 556 SER A O 1
ATOM 4330 N N . SER A 1 557 ? -3.320 -34.791 33.495 1.00 85.56 557 SER A N 1
ATOM 4331 C CA . SER A 1 557 ? -3.471 -34.181 34.825 1.00 85.56 557 SER A CA 1
ATOM 4332 C C . SER A 1 557 ? -4.379 -32.942 34.843 1.00 85.56 557 SER A C 1
ATOM 4334 O O . SER A 1 557 ? -4.872 -32.551 35.901 1.00 85.56 557 SER A O 1
ATOM 4336 N N . LEU A 1 558 ? -4.624 -32.325 33.685 1.00 90.56 558 LEU A N 1
ATOM 4337 C CA . LEU A 1 558 ? -5.433 -31.118 33.527 1.00 90.56 558 LEU A CA 1
ATOM 4338 C C . LEU A 1 558 ? -6.785 -31.377 32.848 1.00 90.56 558 LEU A C 1
ATOM 4340 O O . LEU A 1 558 ? -7.592 -30.453 32.773 1.00 90.56 558 LEU A O 1
ATOM 4344 N N . GLN A 1 559 ? -7.068 -32.609 32.412 1.00 90.88 559 GLN A N 1
ATOM 4345 C CA . GLN A 1 559 ? -8.280 -32.973 31.659 1.00 90.88 559 GLN A CA 1
ATOM 4346 C C . GLN A 1 559 ? -9.596 -32.593 32.357 1.00 90.88 559 GLN A C 1
ATOM 4348 O O . GLN A 1 559 ? -10.567 -32.225 31.695 1.00 90.88 559 GLN A O 1
ATOM 4353 N N . HIS A 1 560 ? -9.615 -32.566 33.693 1.00 91.56 560 HIS A N 1
ATOM 4354 C CA . HIS A 1 560 ? -10.759 -32.080 34.472 1.00 91.56 560 HIS A CA 1
ATOM 4355 C C . HIS A 1 560 ? -11.208 -30.663 34.064 1.00 91.56 560 HIS A C 1
ATOM 4357 O O . HIS A 1 560 ? -12.401 -30.373 34.076 1.00 91.56 560 HIS A O 1
ATOM 4363 N N . LYS A 1 561 ? -10.277 -29.791 33.642 1.00 93.06 561 LYS A N 1
ATOM 4364 C CA . LYS A 1 561 ? -10.579 -28.421 33.194 1.00 93.06 561 LYS A CA 1
ATOM 4365 C C . LYS A 1 561 ? -11.292 -28.380 31.843 1.00 93.06 561 LYS A C 1
ATOM 4367 O O . LYS A 1 561 ? -12.161 -27.530 31.663 1.00 93.06 561 LYS A O 1
ATOM 4372 N N . LEU A 1 562 ? -10.924 -29.259 30.903 1.00 94.75 562 LEU A N 1
ATOM 4373 C CA . LEU A 1 562 ? -11.600 -29.336 29.603 1.00 94.75 562 LEU A CA 1
ATOM 4374 C C . LEU A 1 562 ? -13.023 -29.853 29.787 1.00 94.75 562 LEU A C 1
ATOM 4376 O O . LEU A 1 562 ? -13.957 -29.214 29.316 1.00 94.75 562 LEU A O 1
ATOM 4380 N N . LEU A 1 563 ? -13.194 -30.941 30.548 1.00 94.12 563 LEU A N 1
ATOM 4381 C CA . LEU A 1 563 ? -14.513 -31.508 30.838 1.00 94.12 563 LEU A CA 1
ATOM 4382 C C . LEU A 1 563 ? -15.429 -30.494 31.530 1.00 94.12 563 LEU A C 1
ATOM 4384 O O . LEU A 1 563 ? -16.558 -30.311 31.090 1.00 94.12 563 LEU A O 1
ATOM 4388 N N . ALA A 1 564 ? -14.938 -29.776 32.546 1.00 93.88 564 ALA A N 1
ATOM 4389 C CA . ALA A 1 564 ? -15.725 -28.745 33.221 1.00 93.88 564 ALA A CA 1
ATOM 4390 C C . ALA A 1 564 ? -16.217 -27.651 32.255 1.00 93.88 564 ALA A C 1
ATOM 4392 O O . ALA A 1 564 ? -17.375 -27.244 32.324 1.00 93.88 564 ALA A O 1
ATOM 4393 N N . ARG A 1 565 ? -15.373 -27.190 31.319 1.00 95.62 565 ARG A N 1
ATOM 4394 C CA . ARG A 1 565 ? -15.787 -26.217 30.290 1.00 95.62 565 ARG A CA 1
ATOM 4395 C C . ARG A 1 565 ? -16.733 -26.822 29.259 1.00 95.62 565 ARG A C 1
ATOM 4397 O O . ARG A 1 565 ? -17.700 -26.160 28.903 1.00 95.62 565 ARG A O 1
ATOM 4404 N N . ARG A 1 566 ? -16.495 -28.063 28.828 1.00 95.94 566 ARG A N 1
ATOM 4405 C CA . ARG A 1 566 ? -17.353 -28.800 27.888 1.00 95.94 566 ARG A CA 1
ATOM 4406 C C . ARG A 1 566 ? -18.779 -28.918 28.430 1.00 95.94 566 ARG A C 1
ATOM 4408 O O . ARG A 1 566 ? -19.727 -28.612 27.718 1.00 95.94 566 ARG A O 1
ATOM 4415 N N . ILE A 1 567 ? -18.919 -29.247 29.717 1.00 95.00 567 ILE A N 1
ATOM 4416 C CA . ILE A 1 567 ? -20.215 -29.298 30.411 1.00 95.00 567 ILE A CA 1
ATOM 4417 C C . ILE A 1 567 ? -20.885 -27.919 30.399 1.00 95.00 567 ILE A C 1
ATOM 4419 O O . ILE A 1 567 ? -22.056 -27.832 30.039 1.00 95.00 567 ILE A O 1
ATOM 4423 N N . LYS A 1 568 ? -20.158 -26.836 30.727 1.00 93.31 568 LYS A N 1
ATOM 4424 C CA . LYS A 1 568 ? -20.702 -25.460 30.684 1.00 93.31 568 LYS A CA 1
ATOM 4425 C C . LYS A 1 568 ? -21.215 -25.095 29.291 1.00 93.31 568 LYS A C 1
ATOM 4427 O O . LYS A 1 568 ? -22.317 -24.572 29.186 1.00 93.31 568 LYS A O 1
ATOM 4432 N N . CYS A 1 569 ? -20.444 -25.401 28.247 1.00 93.75 569 CYS A N 1
ATOM 4433 C CA . CYS A 1 569 ? -20.821 -25.106 26.864 1.00 93.75 569 CYS A CA 1
ATOM 4434 C C . CYS A 1 569 ? -22.075 -25.881 26.451 1.00 93.75 569 CYS A C 1
ATOM 4436 O O . CYS A 1 569 ? -23.062 -25.259 26.082 1.00 93.75 569 CYS A O 1
ATOM 4438 N N . HIS A 1 570 ? -22.074 -27.213 26.590 1.00 93.88 570 HIS A N 1
ATOM 4439 C CA . HIS A 1 570 ? -23.225 -28.052 26.236 1.00 93.88 570 HIS A CA 1
ATOM 4440 C C . HIS A 1 570 ? -24.488 -27.689 27.029 1.00 93.88 570 HIS A C 1
ATOM 4442 O O . HIS A 1 570 ? -25.575 -27.641 26.461 1.00 93.88 570 HIS A O 1
ATOM 4448 N N . THR A 1 571 ? -24.346 -27.365 28.319 1.00 90.06 571 THR A N 1
ATOM 4449 C CA . THR A 1 571 ? -25.471 -26.894 29.144 1.00 90.06 571 THR A CA 1
ATOM 4450 C C . THR A 1 571 ? -26.032 -25.574 28.611 1.00 90.06 571 THR A C 1
ATOM 4452 O O . THR A 1 571 ? -27.246 -25.428 28.517 1.00 90.06 571 THR A O 1
ATOM 4455 N N . ALA A 1 572 ? -25.169 -24.627 28.227 1.00 87.19 572 ALA A N 1
ATOM 4456 C CA . ALA A 1 572 ? -25.589 -23.318 27.725 1.00 87.19 572 ALA A CA 1
ATOM 4457 C C . ALA A 1 572 ? -26.289 -23.380 26.354 1.00 87.19 572 ALA A C 1
ATOM 4459 O O . ALA A 1 572 ? -27.188 -22.583 26.107 1.00 87.19 572 ALA A O 1
ATOM 4460 N N . ILE A 1 573 ? -25.916 -24.337 25.496 1.00 88.25 573 ILE A N 1
ATOM 4461 C CA . ILE A 1 573 ? -26.504 -24.529 24.153 1.00 88.25 573 ILE A CA 1
ATOM 4462 C C . ILE A 1 573 ? -27.646 -25.562 24.125 1.00 88.25 573 ILE A C 1
ATOM 4464 O O . ILE A 1 573 ? -28.130 -25.922 23.055 1.00 88.25 573 ILE A O 1
ATOM 4468 N N . GLY A 1 574 ? -28.070 -26.075 25.287 1.00 86.00 574 GLY A N 1
ATOM 4469 C CA . GLY A 1 574 ? -29.189 -27.021 25.410 1.00 86.00 574 GLY A CA 1
ATOM 4470 C C . GLY A 1 574 ? -28.872 -28.479 25.041 1.00 86.00 574 GLY A C 1
ATOM 4471 O O . GLY A 1 574 ? -29.773 -29.314 24.989 1.00 86.00 574 GLY A O 1
ATOM 4472 N N . GLN A 1 575 ? -27.602 -28.825 24.830 1.00 89.75 575 GLN A N 1
ATOM 4473 C CA . GLN A 1 575 ? -27.126 -30.192 24.576 1.00 89.75 575 GLN A CA 1
ATOM 4474 C C . GLN A 1 575 ? -26.954 -30.962 25.899 1.00 89.75 575 GLN A C 1
ATOM 4476 O O . GLN A 1 575 ? -25.853 -31.249 26.371 1.00 89.75 575 GLN A O 1
ATOM 4481 N N . LEU A 1 576 ? -28.073 -31.220 26.582 1.00 88.69 576 LEU A N 1
ATOM 4482 C CA . LEU A 1 576 ? -28.061 -31.720 27.962 1.00 88.69 576 LEU A CA 1
ATOM 4483 C C . LEU A 1 576 ? -27.547 -33.163 28.091 1.00 88.69 576 LEU A C 1
ATOM 4485 O O . LEU A 1 576 ? -27.004 -33.510 29.141 1.00 88.69 576 LEU A O 1
ATOM 4489 N N . GLU A 1 577 ? -27.702 -34.007 27.069 1.00 90.81 577 GLU A N 1
ATOM 4490 C CA . GLU A 1 577 ? -27.200 -35.388 27.118 1.00 90.81 577 GLU A CA 1
ATOM 4491 C C . GLU A 1 577 ? -25.669 -35.418 27.076 1.00 90.81 577 GLU A C 1
ATOM 4493 O O . GLU A 1 577 ? -25.032 -36.047 27.924 1.00 90.81 577 GLU A O 1
ATOM 4498 N N . GLU A 1 578 ? -25.073 -34.644 26.174 1.00 92.88 578 GLU A N 1
ATOM 4499 C CA . GLU A 1 578 ? -23.629 -34.475 26.031 1.00 92.88 578 GLU A CA 1
ATOM 4500 C C . GLU A 1 578 ? -23.018 -33.873 27.306 1.00 92.88 578 GLU A C 1
ATOM 4502 O O . GLU A 1 578 ? -21.970 -34.317 27.791 1.00 92.88 578 GLU A O 1
ATOM 4507 N N . ALA A 1 579 ? -23.707 -32.901 27.915 1.00 91.69 579 ALA A N 1
ATOM 4508 C CA . ALA A 1 579 ? -23.307 -32.329 29.196 1.00 91.69 579 ALA A CA 1
ATOM 4509 C C . ALA A 1 579 ? -23.321 -33.370 30.332 1.00 91.69 579 ALA A C 1
ATOM 4511 O O . ALA A 1 579 ? -22.385 -33.416 31.137 1.00 91.69 579 ALA A O 1
ATOM 4512 N N . ARG A 1 580 ? -24.346 -34.234 30.402 1.00 92.06 580 ARG A N 1
ATOM 4513 C CA . ARG A 1 580 ? -24.435 -35.304 31.413 1.00 92.06 580 ARG A CA 1
ATOM 4514 C C . ARG A 1 580 ? -23.373 -36.379 31.209 1.00 92.06 580 ARG A C 1
ATOM 4516 O O . ARG A 1 580 ? -22.793 -36.843 32.193 1.00 92.06 580 ARG A O 1
ATOM 4523 N N . GLU A 1 581 ? -23.076 -36.748 29.967 1.00 94.00 581 GLU A N 1
ATOM 4524 C CA . GLU A 1 581 ? -22.007 -37.698 29.656 1.00 94.00 581 GLU A CA 1
ATOM 4525 C C . GLU A 1 581 ? -20.637 -37.152 30.090 1.00 94.00 581 GLU A C 1
ATOM 4527 O O . GLU A 1 581 ? -19.880 -37.826 30.801 1.00 94.00 581 GLU A O 1
ATOM 4532 N N . ALA A 1 582 ? -20.337 -35.897 29.743 1.00 93.12 582 ALA A N 1
ATOM 4533 C CA . ALA A 1 582 ? -19.102 -35.234 30.152 1.00 93.12 582 ALA A CA 1
ATOM 4534 C C . ALA A 1 582 ? -18.995 -35.095 31.684 1.00 93.12 582 ALA A C 1
ATOM 4536 O O . ALA A 1 582 ? -17.918 -35.307 32.251 1.00 93.12 582 ALA A O 1
ATOM 4537 N N . LEU A 1 583 ? -20.108 -34.816 32.372 1.00 93.31 583 LEU A N 1
ATOM 4538 C CA . LEU A 1 583 ? -20.176 -34.771 33.835 1.00 93.31 583 LEU A CA 1
ATOM 4539 C C . LEU A 1 583 ? -19.887 -36.139 34.464 1.00 93.31 583 LEU A C 1
ATOM 4541 O O . LEU A 1 583 ? -19.136 -36.230 35.439 1.00 93.31 583 LEU A O 1
ATOM 4545 N N . GLN A 1 584 ? -20.427 -37.214 33.891 1.00 93.38 584 GLN A N 1
ATOM 4546 C CA . GLN A 1 584 ? -20.156 -38.569 34.358 1.00 93.38 584 GLN A CA 1
ATOM 4547 C C . GLN A 1 584 ? -18.680 -38.943 34.167 1.00 93.38 584 GLN A C 1
ATOM 4549 O O . GLN A 1 584 ? -18.076 -39.551 35.055 1.00 93.38 584 GLN A O 1
ATOM 4554 N N . ARG A 1 585 ? -18.061 -38.538 33.050 1.00 93.06 585 ARG A N 1
ATOM 4555 C CA . ARG A 1 585 ? -16.611 -38.688 32.839 1.00 93.06 585 ARG A CA 1
ATOM 4556 C C . ARG A 1 585 ? -15.804 -37.913 33.884 1.00 93.06 585 ARG A C 1
ATOM 4558 O O . ARG A 1 585 ? -14.842 -38.461 34.420 1.00 93.06 585 ARG A O 1
ATOM 4565 N N . LEU A 1 586 ? -16.207 -36.683 34.214 1.00 92.62 586 LEU A N 1
ATOM 4566 C CA . LEU A 1 586 ? -15.526 -35.841 35.205 1.00 92.62 586 LEU A CA 1
ATOM 4567 C C . LEU A 1 586 ? -15.560 -36.460 36.611 1.00 92.62 586 LEU A C 1
ATOM 4569 O O . LEU A 1 586 ? -14.526 -36.525 37.271 1.00 92.62 586 LEU A O 1
ATOM 4573 N N . LYS A 1 587 ? -16.713 -36.988 37.041 1.00 90.69 587 LYS A N 1
ATOM 4574 C CA . LYS A 1 587 ? -16.875 -37.650 38.352 1.00 90.69 587 LYS A CA 1
ATOM 4575 C C . LYS A 1 587 ? -16.007 -38.896 38.526 1.00 90.69 587 LYS A C 1
ATOM 4577 O O . LYS A 1 587 ? -15.562 -39.191 39.632 1.00 90.69 587 LYS A O 1
ATOM 4582 N N . ASN A 1 588 ? -15.776 -39.631 37.440 1.00 89.50 588 ASN A N 1
ATOM 4583 C CA . ASN A 1 588 ? -15.007 -40.876 37.455 1.00 89.50 588 ASN A CA 1
ATOM 4584 C C . ASN A 1 588 ? -13.500 -40.660 37.227 1.00 89.50 588 ASN A C 1
ATOM 4586 O O . ASN A 1 588 ? -12.741 -41.629 37.185 1.00 89.50 588 ASN A O 1
ATOM 4590 N N . MET A 1 589 ? -13.048 -39.411 37.068 1.00 87.94 589 MET A N 1
ATOM 4591 C CA . MET A 1 589 ? -11.651 -39.106 36.778 1.00 87.94 589 MET A CA 1
ATOM 4592 C C . MET A 1 589 ? -10.758 -39.310 38.019 1.00 87.94 589 MET A C 1
ATOM 4594 O O . MET A 1 589 ? -11.073 -38.803 39.099 1.00 87.94 589 MET A O 1
ATOM 4598 N N . PRO A 1 590 ? -9.612 -40.010 37.899 1.00 85.75 590 PRO A N 1
ATOM 4599 C CA . PRO A 1 590 ? -8.661 -40.138 38.998 1.00 85.75 590 PRO A CA 1
ATOM 4600 C C . PRO A 1 590 ? -7.949 -38.799 39.243 1.00 85.75 590 PRO A C 1
ATOM 4602 O O . PRO A 1 590 ? -7.177 -38.331 38.407 1.00 85.75 590 PRO A O 1
ATOM 4605 N N . LEU A 1 591 ? -8.203 -38.180 40.401 1.00 86.31 591 LEU A N 1
ATOM 4606 C CA . LEU A 1 591 ? -7.663 -36.869 40.781 1.00 86.31 591 LEU A CA 1
ATOM 4607 C C . LEU A 1 591 ? -6.837 -36.945 42.068 1.00 86.31 591 LEU A C 1
ATOM 4609 O O . LEU A 1 591 ? -7.149 -37.704 42.986 1.00 86.31 591 LEU A O 1
ATOM 4613 N N . LEU A 1 592 ? -5.799 -36.107 42.150 1.00 83.88 592 LEU A N 1
ATOM 4614 C CA . LEU A 1 592 ? -5.037 -35.908 43.383 1.00 83.88 592 LEU A CA 1
ATOM 4615 C C . LEU A 1 592 ? -5.924 -35.261 44.466 1.00 83.88 592 LEU A C 1
ATOM 4617 O O . LEU A 1 592 ? -6.785 -34.447 44.119 1.00 83.88 592 LEU A O 1
ATOM 4621 N N . PRO A 1 593 ? -5.712 -35.549 45.767 1.00 82.88 593 PRO A N 1
ATOM 4622 C CA . PRO A 1 593 ? -6.602 -35.093 46.843 1.00 82.88 593 PRO A CA 1
ATOM 4623 C C . PRO A 1 593 ? -6.847 -33.577 46.869 1.00 82.88 593 PRO A C 1
ATOM 4625 O O . PRO A 1 593 ? -7.978 -33.134 47.031 1.00 82.88 593 PRO A O 1
ATOM 4628 N N . ASN A 1 594 ? -5.800 -32.783 46.631 1.00 81.75 594 ASN A N 1
ATOM 4629 C CA . ASN A 1 594 ? -5.853 -31.319 46.599 1.00 81.75 594 ASN A CA 1
ATOM 4630 C C . ASN A 1 594 ? -6.631 -30.748 45.398 1.00 81.75 594 ASN A C 1
ATOM 4632 O O . ASN A 1 594 ? -7.104 -29.617 45.453 1.00 81.75 594 ASN A O 1
ATOM 4636 N N . ILE A 1 595 ? -6.737 -31.503 44.302 1.00 83.88 595 ILE A N 1
ATOM 4637 C CA . ILE A 1 595 ? -7.517 -31.120 43.117 1.00 83.88 595 ILE A CA 1
ATOM 4638 C C . ILE A 1 595 ? -8.959 -31.610 43.267 1.00 83.88 595 ILE A C 1
ATOM 4640 O O . ILE A 1 595 ? -9.886 -30.890 42.900 1.00 83.88 595 ILE A O 1
ATOM 4644 N N . LYS A 1 596 ? -9.145 -32.803 43.846 1.00 86.06 596 LYS A N 1
ATOM 4645 C CA . LYS A 1 596 ? -10.447 -33.447 44.023 1.00 86.06 596 LYS A CA 1
ATOM 4646 C C . LYS A 1 596 ? -11.440 -32.565 44.779 1.00 86.06 596 LYS A C 1
ATOM 4648 O O . LYS A 1 596 ? -12.536 -32.367 44.284 1.00 86.06 596 LYS A O 1
ATOM 4653 N N . GLU A 1 597 ? -11.034 -31.947 45.889 1.00 85.94 597 GLU A N 1
ATOM 4654 C CA . GLU A 1 597 ? -11.911 -31.050 46.662 1.00 85.94 597 GLU A CA 1
ATOM 4655 C C . GLU A 1 597 ? -12.437 -29.867 45.825 1.00 85.94 597 GLU A C 1
ATOM 4657 O O . GLU A 1 597 ? -13.614 -29.512 45.888 1.00 85.94 597 GLU A O 1
ATOM 4662 N N . LYS A 1 598 ? -11.577 -29.279 44.984 1.00 85.31 598 LYS A N 1
ATOM 4663 C CA . LYS A 1 598 ? -11.953 -28.166 44.105 1.00 85.31 598 LYS A CA 1
ATOM 4664 C C . LYS A 1 598 ? -12.884 -28.618 42.978 1.00 85.31 598 LYS A C 1
ATOM 4666 O O . LYS A 1 598 ? -13.824 -27.898 42.649 1.00 85.31 598 LYS A O 1
ATOM 4671 N N . VAL A 1 599 ? -12.618 -29.789 42.399 1.00 87.81 599 VAL A N 1
ATOM 4672 C CA . VAL A 1 599 ? -13.443 -30.361 41.327 1.00 87.81 599 VAL A CA 1
ATOM 4673 C C . VAL A 1 599 ? -14.801 -30.807 41.859 1.00 87.81 599 VAL A C 1
ATOM 4675 O O . VAL A 1 599 ? -15.792 -30.525 41.206 1.00 87.81 599 VAL A O 1
ATOM 4678 N N . ASP A 1 600 ? -14.882 -31.407 43.048 1.00 87.44 600 ASP A N 1
ATOM 4679 C CA . ASP A 1 600 ? -16.155 -31.819 43.656 1.00 87.44 600 ASP A CA 1
ATOM 4680 C C . ASP A 1 600 ? -17.080 -30.608 43.889 1.00 87.44 600 ASP A C 1
ATOM 4682 O O . ASP A 1 600 ? -18.286 -30.683 43.646 1.00 87.44 600 ASP A O 1
ATOM 4686 N N . LYS A 1 601 ? -16.515 -29.452 44.274 1.00 88.50 601 LYS A N 1
ATOM 4687 C CA . LYS A 1 601 ? -17.264 -28.189 44.359 1.00 88.50 601 LYS A CA 1
ATOM 4688 C C . LYS A 1 601 ? -17.757 -27.711 42.988 1.00 88.50 601 LYS A C 1
ATOM 4690 O O . LYS A 1 601 ? -18.920 -27.342 42.859 1.00 88.50 601 LYS A O 1
ATOM 4695 N N . GLU A 1 602 ? -16.893 -27.724 41.972 1.00 88.50 602 GLU A N 1
ATOM 4696 C CA . GLU A 1 602 ? -17.268 -27.329 40.606 1.00 88.50 602 GLU A CA 1
ATOM 4697 C C . GLU A 1 602 ? -18.309 -28.291 40.001 1.00 88.50 602 GLU A C 1
ATOM 4699 O O . GLU A 1 602 ? -19.233 -27.849 39.329 1.00 88.50 602 GLU A O 1
ATOM 4704 N N . VAL A 1 603 ? -18.233 -29.592 40.301 1.00 89.88 603 VAL A N 1
ATOM 4705 C CA . VAL A 1 603 ? -19.230 -30.604 39.912 1.00 89.88 603 VAL A CA 1
ATOM 4706 C C . VAL A 1 603 ? -20.603 -30.268 40.491 1.00 89.88 603 VAL A C 1
ATOM 4708 O O . VAL A 1 603 ? -21.576 -30.294 39.744 1.00 89.88 603 VAL A O 1
ATOM 4711 N N . ALA A 1 604 ? -20.688 -29.896 41.771 1.00 88.94 604 ALA A N 1
ATOM 4712 C CA . ALA A 1 604 ? -21.957 -29.502 42.386 1.00 88.94 604 ALA A CA 1
ATOM 4713 C C . ALA A 1 604 ? -22.564 -28.245 41.726 1.00 88.94 604 ALA A C 1
ATOM 4715 O O . ALA A 1 604 ? -23.778 -28.165 41.536 1.00 88.94 604 ALA A O 1
ATOM 4716 N N . GLU A 1 605 ? -21.728 -27.275 41.339 1.00 88.31 605 GLU A N 1
ATOM 4717 C CA . GLU A 1 605 ? -22.161 -26.078 40.600 1.00 88.31 605 GLU A CA 1
ATOM 4718 C C . GLU A 1 605 ? -22.687 -26.435 39.197 1.00 88.31 605 GLU A C 1
ATOM 4720 O O . GLU A 1 605 ? -23.733 -25.936 38.780 1.00 88.31 605 GLU A O 1
ATOM 4725 N N . LEU A 1 606 ? -21.999 -27.333 38.484 1.00 89.06 606 LEU A N 1
ATOM 4726 C CA . LEU A 1 606 ? -22.409 -27.811 37.160 1.00 89.06 606 LEU A CA 1
ATOM 4727 C C . LEU A 1 606 ? -23.707 -28.628 37.210 1.00 89.06 606 LEU A C 1
ATOM 4729 O O . LEU A 1 606 ? -24.563 -28.466 36.345 1.00 89.06 606 LEU A O 1
ATOM 4733 N N . GLU A 1 607 ? -23.879 -29.474 38.227 1.00 88.69 607 GLU A N 1
ATOM 4734 C CA . GLU A 1 607 ? -25.120 -30.220 38.468 1.00 88.69 607 GLU A CA 1
ATOM 4735 C C . GLU A 1 607 ? -26.307 -29.293 38.721 1.00 88.69 607 GLU A C 1
ATOM 4737 O O . GLU A 1 607 ? -27.389 -29.513 38.178 1.00 88.69 607 GLU A O 1
ATOM 4742 N N . ALA A 1 608 ? -26.100 -28.241 39.516 1.00 86.62 608 ALA A N 1
ATOM 4743 C CA . ALA A 1 608 ? -27.126 -27.240 39.769 1.00 86.62 608 ALA A CA 1
ATOM 4744 C C . ALA A 1 608 ? -27.499 -26.476 38.488 1.00 86.62 608 ALA A C 1
ATOM 4746 O O . ALA A 1 608 ? -28.683 -26.252 38.241 1.00 86.62 608 ALA A O 1
ATOM 4747 N N . ALA A 1 609 ? -26.514 -26.123 37.653 1.00 83.81 609 ALA A N 1
ATOM 4748 C CA . ALA A 1 609 ? -26.750 -25.472 36.363 1.00 83.81 609 ALA A CA 1
ATOM 4749 C C . ALA A 1 609 ? -27.526 -26.375 35.386 1.00 83.81 609 ALA A C 1
ATOM 4751 O O . ALA A 1 609 ? -28.446 -25.907 34.724 1.00 83.81 609 ALA A O 1
ATOM 4752 N N . LEU A 1 610 ? -27.215 -27.675 35.350 1.00 84.19 610 LEU A N 1
ATOM 4753 C CA . LEU A 1 610 ? -27.921 -28.681 34.545 1.00 84.19 610 LEU A CA 1
ATOM 4754 C C . LEU A 1 610 ? -29.367 -28.942 34.998 1.00 84.19 610 LEU A C 1
ATOM 4756 O O . LEU A 1 610 ? -30.171 -29.446 34.216 1.00 84.19 610 LEU A O 1
ATOM 4760 N N . ALA A 1 611 ? -29.688 -28.640 36.257 1.00 81.25 611 ALA A N 1
ATOM 4761 C CA . ALA A 1 611 ? -31.027 -28.781 36.828 1.00 81.25 611 ALA A CA 1
ATOM 4762 C C . ALA A 1 611 ? -31.883 -27.503 36.710 1.00 81.25 611 ALA A C 1
ATOM 4764 O O . ALA A 1 611 ? -33.062 -27.527 37.074 1.00 81.25 611 ALA A O 1
ATOM 4765 N N . ALA A 1 612 ? -31.310 -26.389 36.241 1.00 75.62 612 ALA A N 1
ATOM 4766 C CA . ALA A 1 612 ? -32.020 -25.128 36.065 1.00 75.62 612 ALA A CA 1
ATOM 4767 C C . ALA A 1 612 ? -32.927 -25.150 34.810 1.00 75.62 612 ALA A C 1
ATOM 4769 O O . ALA A 1 612 ? -32.624 -25.863 33.852 1.00 75.62 612 ALA A O 1
ATOM 4770 N N . PRO A 1 613 ? -34.042 -24.387 34.784 1.00 63.47 613 PRO A N 1
ATOM 4771 C CA . PRO A 1 613 ? -34.902 -24.277 33.604 1.00 63.47 613 PRO A CA 1
ATOM 4772 C C . PRO A 1 613 ? -34.144 -23.687 32.407 1.00 63.47 613 PRO A C 1
ATOM 4774 O O . PRO A 1 613 ? -33.317 -22.794 32.594 1.00 63.47 613 PRO A O 1
ATOM 4777 N N . GLU A 1 614 ? -34.458 -24.162 31.197 1.00 57.19 614 GLU A N 1
ATOM 4778 C CA . GLU A 1 614 ? -33.768 -23.785 29.957 1.00 57.19 614 GLU A CA 1
ATOM 4779 C C . GLU A 1 614 ? -33.662 -22.259 29.771 1.00 57.19 614 GLU A C 1
ATOM 4781 O O . GLU A 1 614 ? -34.684 -21.561 29.764 1.00 57.19 614 GLU A O 1
ATOM 4786 N N . PRO A 1 615 ? -32.449 -21.714 29.570 1.00 53.66 615 PRO A N 1
ATOM 4787 C CA . PRO A 1 615 ? -32.298 -20.376 29.028 1.00 53.66 615 PRO A CA 1
ATOM 4788 C C . PRO A 1 615 ? -32.680 -20.378 27.541 1.00 53.66 615 PRO A C 1
ATOM 4790 O O . PRO A 1 615 ? -32.185 -21.179 26.751 1.00 53.66 615 PRO A O 1
ATOM 4793 N N . ALA A 1 616 ? -33.556 -19.453 27.148 1.00 43.12 616 ALA A N 1
ATOM 4794 C CA . ALA A 1 616 ? -33.901 -19.216 25.752 1.00 43.12 616 ALA A CA 1
ATOM 4795 C C . ALA A 1 616 ? -32.716 -18.550 25.030 1.00 43.12 616 ALA A C 1
ATOM 4797 O O . ALA A 1 616 ? -32.623 -17.324 24.992 1.00 43.12 616 ALA A O 1
ATOM 4798 N N . HIS A 1 617 ? -31.801 -19.342 24.472 1.00 48.56 617 HIS A N 1
ATOM 4799 C CA . HIS A 1 617 ? -30.773 -18.838 23.565 1.00 48.56 617 HIS A CA 1
ATOM 4800 C C . HIS A 1 617 ? -31.178 -19.090 22.114 1.00 48.56 617 HIS A C 1
ATOM 4802 O O . HIS A 1 617 ? -31.144 -20.207 21.608 1.00 48.56 617 HIS A O 1
ATOM 4808 N N . SER A 1 618 ? -31.561 -18.015 21.430 1.00 40.72 618 SER A N 1
ATOM 4809 C CA . SER A 1 618 ? -31.536 -17.951 19.975 1.00 40.72 618 SER A CA 1
ATOM 4810 C C . SER A 1 618 ? -30.113 -17.598 19.551 1.00 40.72 618 SER A C 1
ATOM 4812 O O . SER A 1 618 ? -29.692 -16.452 19.725 1.00 40.72 618 SER A O 1
ATOM 4814 N N . ASN A 1 619 ? -29.365 -18.559 19.015 1.00 42.16 619 ASN A N 1
ATOM 4815 C CA . ASN A 1 619 ? -28.102 -18.242 18.360 1.00 42.16 619 ASN A CA 1
ATOM 4816 C C . ASN A 1 619 ? -28.390 -17.431 17.088 1.00 42.16 619 ASN A C 1
ATOM 4818 O O . ASN A 1 619 ? -29.203 -17.867 16.265 1.00 42.16 619 ASN A O 1
ATOM 4822 N N . PRO A 1 620 ? -27.744 -16.272 16.887 1.00 39.34 620 PRO A N 1
ATOM 4823 C CA . PRO A 1 620 ? -27.719 -15.643 15.581 1.00 39.34 620 PRO A CA 1
ATOM 4824 C C . PRO A 1 620 ? -26.897 -16.545 14.656 1.00 39.34 620 PRO A C 1
ATOM 4826 O O . PRO A 1 620 ? -25.669 -16.551 14.689 1.00 39.34 620 PRO A O 1
ATOM 4829 N N . THR A 1 621 ? -27.582 -17.365 13.861 1.00 41.84 621 THR A N 1
ATOM 4830 C CA . THR A 1 621 ? -26.949 -18.094 12.758 1.00 41.84 621 THR A CA 1
ATOM 4831 C C . THR A 1 621 ? -26.333 -17.053 11.833 1.00 41.84 621 THR A C 1
ATOM 4833 O O . THR A 1 621 ? -27.042 -16.160 11.371 1.00 41.84 621 THR A O 1
ATOM 4836 N N . GLN A 1 622 ? -25.027 -17.132 11.589 1.00 48.16 622 GLN A N 1
ATOM 4837 C CA . GLN A 1 622 ? -24.348 -16.238 10.659 1.00 48.16 622 GLN A CA 1
ATOM 4838 C C . GLN A 1 622 ? -24.916 -16.508 9.258 1.00 48.16 622 GLN A C 1
ATOM 4840 O O . GLN A 1 622 ? -24.633 -17.542 8.653 1.00 48.16 622 GLN A O 1
ATOM 4845 N N . VAL A 1 623 ? -25.803 -15.632 8.782 1.00 55.25 623 VAL A N 1
ATOM 4846 C CA . VAL A 1 623 ? -26.401 -15.750 7.450 1.00 55.25 623 VAL A CA 1
ATOM 4847 C C . VAL A 1 623 ? -25.302 -15.420 6.446 1.00 55.25 623 VAL A C 1
ATOM 4849 O O . VAL A 1 623 ? -24.800 -14.301 6.415 1.00 55.25 623 VAL A O 1
ATOM 4852 N N . LEU A 1 624 ? -24.863 -16.413 5.673 1.00 59.69 624 LEU A N 1
ATOM 4853 C CA . LEU A 1 624 ? -23.931 -16.191 4.570 1.00 59.69 624 LEU A CA 1
ATOM 4854 C C . LEU A 1 624 ? -24.699 -15.616 3.371 1.00 59.69 624 LEU A C 1
ATOM 4856 O O . LEU A 1 624 ? -25.808 -16.089 3.103 1.00 59.69 624 LEU A O 1
ATOM 4860 N N . PRO A 1 625 ? -24.128 -14.647 2.632 1.00 66.25 625 PRO A N 1
ATOM 4861 C CA . PRO A 1 625 ? -24.774 -14.113 1.442 1.00 66.25 625 PRO A CA 1
ATOM 4862 C C . PRO A 1 625 ? -24.992 -15.209 0.401 1.00 66.25 625 PRO A C 1
ATOM 4864 O O . PRO A 1 625 ? -24.115 -16.048 0.169 1.00 66.25 625 PRO A O 1
ATOM 4867 N N . THR A 1 626 ? -26.156 -15.202 -0.239 1.00 78.31 626 THR A N 1
ATOM 4868 C CA . THR A 1 626 ? -26.473 -16.179 -1.279 1.00 78.31 626 THR A CA 1
ATOM 4869 C C . THR A 1 626 ? -25.886 -15.748 -2.620 1.00 78.31 626 THR A C 1
ATOM 4871 O O . THR A 1 626 ? -25.929 -14.577 -3.002 1.00 78.31 626 THR A O 1
ATOM 4874 N N . VAL A 1 627 ? -25.324 -16.704 -3.370 1.00 84.81 627 VAL A N 1
ATOM 4875 C CA . VAL A 1 627 ? -24.826 -16.433 -4.726 1.00 84.81 627 VAL A CA 1
ATOM 4876 C C . VAL A 1 627 ? -26.021 -16.083 -5.619 1.00 84.81 627 VAL A C 1
ATOM 4878 O O . VAL A 1 627 ? -26.938 -16.901 -5.750 1.00 84.81 627 VAL A O 1
ATOM 4881 N N . PRO A 1 628 ? -26.052 -14.892 -6.239 1.00 88.81 628 PRO A N 1
ATOM 4882 C CA . PRO A 1 628 ? -27.223 -14.455 -6.976 1.00 88.81 628 PRO A CA 1
ATOM 4883 C C . PRO A 1 628 ? -27.337 -15.167 -8.331 1.00 88.81 628 PRO A C 1
ATOM 4885 O O . PRO A 1 628 ? -26.341 -15.462 -8.988 1.00 88.81 628 PRO A O 1
ATOM 4888 N N . GLY A 1 629 ? -28.571 -15.408 -8.777 1.00 90.06 629 GLY A N 1
ATOM 4889 C CA . GLY A 1 629 ? -28.840 -15.959 -10.107 1.00 90.06 629 GLY A CA 1
ATOM 4890 C C . GLY A 1 629 ? -28.605 -14.935 -11.221 1.00 90.06 629 GLY A C 1
ATOM 4891 O O . GLY A 1 629 ? -28.940 -13.760 -11.067 1.00 90.06 629 GLY A O 1
ATOM 4892 N N . MET A 1 630 ? -28.065 -15.393 -12.353 1.00 94.75 630 MET A N 1
ATOM 4893 C CA . MET A 1 630 ? -27.902 -14.582 -13.565 1.00 94.75 630 MET A CA 1
ATOM 4894 C C . MET A 1 630 ? -29.228 -14.423 -14.315 1.00 94.75 630 MET A C 1
ATOM 4896 O O . MET A 1 630 ? -30.019 -15.368 -14.395 1.00 94.75 630 MET A O 1
ATOM 4900 N N . VAL A 1 631 ? -29.455 -13.247 -14.910 1.00 93.56 631 VAL A N 1
ATOM 4901 C CA . VAL A 1 631 ? -30.585 -13.030 -15.833 1.00 93.56 631 VAL A CA 1
ATOM 4902 C C . VAL A 1 631 ? -30.510 -14.052 -16.970 1.00 93.56 631 VAL A C 1
ATOM 4904 O O . VAL A 1 631 ? -29.414 -14.411 -17.372 1.00 93.56 631 VAL A O 1
ATOM 4907 N N . GLY A 1 632 ? -31.625 -14.608 -17.448 1.00 91.69 632 GLY A N 1
ATOM 4908 C CA . GLY A 1 632 ? -31.623 -15.548 -18.586 1.00 91.69 632 GLY A CA 1
ATOM 4909 C C . GLY A 1 632 ? -30.862 -16.880 -18.403 1.00 91.69 632 GLY A C 1
ATOM 4910 O O . GLY A 1 632 ? -30.873 -17.700 -19.317 1.00 91.69 632 GLY A O 1
ATOM 4911 N N . GLY A 1 633 ? -30.238 -17.138 -17.246 1.00 94.94 633 GLY A N 1
ATOM 4912 C CA . GLY A 1 633 ? -29.394 -18.316 -17.009 1.00 94.94 633 GLY A CA 1
ATOM 4913 C C . GLY A 1 633 ? -27.974 -18.195 -17.581 1.00 94.94 633 GLY A C 1
ATOM 4914 O O . GLY A 1 633 ? -27.601 -17.169 -18.144 1.00 94.94 633 GLY A O 1
ATOM 4915 N N . GLU A 1 634 ? -27.156 -19.238 -17.404 1.00 94.88 634 GLU A N 1
ATOM 4916 C CA . GLU A 1 634 ? -25.766 -19.269 -17.890 1.00 94.88 634 GLU A CA 1
ATOM 4917 C C . GLU A 1 634 ? -25.699 -19.407 -19.422 1.00 94.88 634 GLU A C 1
ATOM 4919 O O . GLU A 1 634 ? -26.455 -20.160 -20.039 1.00 94.88 634 GLU A O 1
ATOM 4924 N N . ASN A 1 635 ? -24.757 -18.699 -20.037 1.00 95.12 635 ASN A N 1
ATOM 4925 C CA . ASN A 1 635 ? -24.463 -18.777 -21.456 1.00 95.12 635 ASN A CA 1
ATOM 4926 C C . ASN A 1 635 ? -23.874 -20.146 -21.836 1.00 95.12 635 ASN A C 1
ATOM 4928 O O . ASN A 1 635 ? -22.968 -20.668 -21.186 1.00 95.12 635 ASN A O 1
ATOM 4932 N N . ALA A 1 636 ? -24.348 -20.709 -22.947 1.00 91.81 636 ALA A N 1
ATOM 4933 C CA . ALA A 1 636 ? -23.893 -22.011 -23.431 1.00 91.81 636 ALA A CA 1
ATOM 4934 C C . ALA A 1 636 ? -22.436 -22.019 -23.937 1.00 91.81 636 ALA A C 1
ATOM 4936 O O . ALA A 1 636 ? -21.800 -23.067 -23.912 1.00 91.81 636 ALA A O 1
ATOM 4937 N N . THR A 1 637 ? -21.924 -20.872 -24.392 1.00 90.69 637 THR A N 1
ATOM 4938 C CA . THR A 1 637 ? -20.617 -20.728 -25.060 1.00 90.69 637 THR A CA 1
ATOM 4939 C C . THR A 1 637 ? -19.572 -19.976 -24.241 1.00 90.69 637 THR A C 1
ATOM 4941 O O . THR A 1 637 ? -18.384 -20.178 -24.459 1.00 90.69 637 THR A O 1
ATOM 4944 N N . VAL A 1 638 ? -19.975 -19.133 -23.287 1.00 93.19 638 VAL A N 1
ATOM 4945 C CA . VAL A 1 638 ? -19.057 -18.349 -22.443 1.00 93.19 638 VAL A CA 1
ATOM 4946 C C . VAL A 1 638 ? -19.422 -18.561 -20.980 1.00 93.19 638 VAL A C 1
ATOM 4948 O O . VAL A 1 638 ? -20.391 -17.992 -20.483 1.00 93.19 638 VAL A O 1
ATOM 4951 N N . LYS A 1 639 ? -18.660 -19.394 -20.268 1.00 94.62 639 LYS A N 1
ATOM 4952 C CA . LYS A 1 639 ? -18.965 -19.712 -18.867 1.00 94.62 639 LYS A CA 1
ATOM 4953 C C . LYS A 1 639 ? -18.907 -18.486 -17.962 1.00 94.62 639 LYS A C 1
ATOM 4955 O O . LYS A 1 639 ? -18.173 -17.534 -18.239 1.00 94.62 639 LYS A O 1
ATOM 4960 N N . TYR A 1 640 ? -19.691 -18.539 -16.881 1.00 94.94 640 TYR A N 1
ATOM 4961 C CA . TYR A 1 640 ? -19.870 -17.471 -15.887 1.00 94.94 640 TYR A CA 1
ATOM 4962 C C . TYR A 1 640 ? -20.621 -16.223 -16.367 1.00 94.94 640 TYR A C 1
ATOM 4964 O O . TYR A 1 640 ? -20.940 -15.371 -15.541 1.00 94.94 640 TYR A O 1
ATOM 4972 N N . MET A 1 641 ? -20.936 -16.118 -17.660 1.00 96.19 641 MET A N 1
ATOM 4973 C CA . MET A 1 641 ? -21.713 -15.028 -18.250 1.00 96.19 641 MET A CA 1
ATOM 4974 C C . MET A 1 641 ? -23.166 -15.458 -18.471 1.00 96.19 641 MET A C 1
ATOM 4976 O O . MET A 1 641 ? -23.452 -16.632 -18.706 1.00 96.19 641 MET A O 1
ATOM 4980 N N . THR A 1 642 ? -24.099 -14.511 -18.440 1.00 96.88 642 THR A N 1
ATOM 4981 C CA . THR A 1 642 ? -25.504 -14.754 -18.791 1.00 96.88 642 THR A CA 1
ATOM 4982 C C . THR A 1 642 ? -25.706 -15.102 -20.276 1.00 96.88 642 THR A C 1
ATOM 4984 O O . THR A 1 642 ? -25.003 -14.614 -21.168 1.00 96.88 642 THR A O 1
ATOM 4987 N N . ALA A 1 643 ? -26.741 -15.892 -20.566 1.00 96.69 643 ALA A N 1
ATOM 4988 C CA . ALA A 1 643 ? -27.231 -16.138 -21.917 1.00 96.69 643 ALA A CA 1
ATOM 4989 C C . ALA A 1 643 ? -27.755 -14.882 -22.639 1.00 96.69 643 ALA A C 1
ATOM 4991 O O . ALA A 1 643 ? -27.899 -14.949 -23.857 1.00 96.69 643 ALA A O 1
ATOM 4992 N N . ALA A 1 644 ? -28.001 -13.763 -21.947 1.00 96.94 644 ALA A N 1
ATOM 4993 C CA . ALA A 1 644 ? -28.438 -12.497 -22.550 1.00 96.94 644 ALA A CA 1
ATOM 4994 C C . ALA A 1 644 ? -27.327 -11.775 -23.338 1.00 96.94 644 ALA A C 1
ATOM 4996 O O . ALA A 1 644 ? -27.609 -10.879 -24.128 1.00 96.94 644 ALA A O 1
ATOM 4997 N N . PHE A 1 645 ? -26.066 -12.177 -23.160 1.00 96.44 645 PHE A N 1
ATOM 4998 C CA . PHE A 1 645 ? -24.915 -11.589 -23.845 1.00 96.44 645 PHE A CA 1
ATOM 4999 C C . PHE A 1 645 ? -24.220 -12.608 -24.748 1.00 96.44 645 PHE A C 1
ATOM 5001 O O . PHE A 1 645 ? -24.426 -13.816 -24.625 1.00 96.44 645 PHE A O 1
ATOM 5008 N N . GLU A 1 646 ? -23.380 -12.134 -25.657 1.00 94.31 646 GLU A N 1
ATOM 5009 C CA . GLU A 1 646 ? -22.464 -12.944 -26.456 1.00 94.31 646 GLU A CA 1
ATOM 5010 C C . GLU A 1 646 ? -21.099 -12.270 -26.597 1.00 94.31 646 GLU A C 1
ATOM 5012 O O . GLU A 1 646 ? -20.958 -11.065 -26.383 1.00 94.31 646 GLU A O 1
ATOM 5017 N N . MET A 1 647 ? -20.086 -13.069 -26.932 1.00 91.88 647 MET A N 1
ATOM 5018 C CA . MET A 1 647 ? -18.740 -12.584 -27.216 1.00 91.88 647 MET A CA 1
ATOM 5019 C C . MET A 1 647 ? -18.579 -12.378 -28.724 1.00 91.88 647 MET A C 1
ATOM 5021 O O . MET A 1 647 ? -18.862 -13.286 -29.505 1.00 91.88 647 MET A O 1
ATOM 5025 N N . GLY A 1 648 ? -18.084 -11.209 -29.120 1.00 87.06 648 GLY A N 1
ATOM 5026 C CA . GLY A 1 648 ? -17.710 -10.883 -30.494 1.00 87.06 648 GLY A CA 1
ATOM 5027 C C . GLY A 1 648 ? -16.249 -10.452 -30.600 1.00 87.06 648 GLY A C 1
ATOM 5028 O O . GLY A 1 648 ? -15.596 -10.178 -29.594 1.00 87.06 648 GLY A O 1
ATOM 5029 N N . GLU A 1 649 ? -15.738 -10.348 -31.827 1.00 86.94 649 GLU A N 1
ATOM 5030 C CA . GLU A 1 649 ? -14.400 -9.821 -32.113 1.00 86.94 649 GLU A CA 1
ATOM 5031 C C . GLU A 1 649 ? -14.414 -8.937 -33.369 1.00 86.94 649 GLU A C 1
ATOM 5033 O O . GLU A 1 649 ? -15.044 -9.281 -34.369 1.00 86.94 649 GLU A O 1
ATOM 5038 N N . ASN A 1 650 ? -13.766 -7.768 -33.318 1.00 88.25 650 ASN A N 1
ATOM 5039 C CA . ASN A 1 650 ? -13.562 -6.904 -34.487 1.00 88.25 650 ASN A CA 1
ATOM 5040 C C . ASN A 1 650 ? -12.316 -6.015 -34.334 1.00 88.25 650 ASN A C 1
ATOM 5042 O O . ASN A 1 650 ? -11.784 -5.859 -33.240 1.00 88.25 650 ASN A O 1
ATOM 5046 N N . GLU A 1 651 ? -11.883 -5.369 -35.421 1.00 87.12 651 GLU A N 1
ATOM 5047 C CA . GLU A 1 651 ? -10.686 -4.507 -35.430 1.00 87.12 651 GLU A CA 1
ATOM 5048 C C . GLU A 1 651 ? -10.770 -3.308 -34.471 1.00 87.12 651 GLU A C 1
ATOM 5050 O O . GLU A 1 651 ? -9.749 -2.791 -34.026 1.00 87.12 651 GLU A O 1
ATOM 5055 N N . LYS A 1 652 ? -11.982 -2.833 -34.160 1.00 86.62 652 LYS A N 1
ATOM 5056 C CA . LYS A 1 652 ? -12.182 -1.623 -33.354 1.00 86.62 652 LYS A CA 1
ATOM 5057 C C . LYS A 1 652 ? -12.046 -1.888 -31.856 1.00 86.62 652 LYS A C 1
ATOM 5059 O O . LYS A 1 652 ? -11.546 -1.025 -31.139 1.00 86.62 652 LYS A O 1
ATOM 5064 N N . PHE A 1 653 ? -12.562 -3.019 -31.392 1.00 87.88 653 PHE A N 1
ATOM 5065 C CA . PHE A 1 653 ? -12.708 -3.334 -29.972 1.00 87.88 653 PHE A CA 1
ATOM 5066 C C . PHE A 1 653 ? -11.929 -4.583 -29.551 1.00 87.88 653 PHE A C 1
ATOM 5068 O O . PHE A 1 653 ? -11.923 -4.910 -28.371 1.00 87.88 653 PHE A O 1
ATOM 5075 N N . GLY A 1 654 ? -11.306 -5.298 -30.493 1.00 90.50 654 GLY A N 1
ATOM 5076 C CA . GLY A 1 654 ? -10.830 -6.653 -30.241 1.00 90.50 654 GLY A CA 1
ATOM 5077 C C . GLY A 1 654 ? -11.993 -7.539 -29.794 1.00 90.50 654 GLY A C 1
ATOM 5078 O O . GLY A 1 654 ? -13.121 -7.395 -30.285 1.00 90.50 654 GLY A O 1
ATOM 5079 N N . ARG A 1 655 ? -11.734 -8.428 -28.831 1.00 91.25 655 ARG A N 1
ATOM 5080 C CA . ARG A 1 655 ? -12.783 -9.189 -28.139 1.00 91.25 655 ARG A CA 1
ATOM 5081 C C . ARG A 1 655 ? -13.660 -8.249 -27.314 1.00 91.25 655 ARG A C 1
ATOM 5083 O O . ARG A 1 655 ? -13.161 -7.338 -26.662 1.00 91.25 655 ARG A O 1
ATOM 5090 N N . HIS A 1 656 ? -14.967 -8.461 -27.367 1.00 92.56 656 HIS A N 1
ATOM 5091 C CA . HIS A 1 656 ? -15.949 -7.636 -26.673 1.00 92.56 656 HIS A CA 1
ATOM 5092 C C . HIS A 1 656 ? -17.214 -8.424 -26.332 1.00 92.56 656 HIS A C 1
ATOM 5094 O O . HIS A 1 656 ? -17.473 -9.476 -26.914 1.00 92.56 656 HIS A O 1
ATOM 5100 N N . VAL A 1 657 ? -18.014 -7.894 -25.403 1.00 95.25 657 VAL A N 1
ATOM 5101 C CA . VAL A 1 657 ? -19.252 -8.524 -24.924 1.00 95.25 657 VAL A CA 1
ATOM 5102 C C . VAL A 1 657 ? -20.457 -7.655 -25.275 1.00 95.25 657 VAL A C 1
ATOM 5104 O O . VAL A 1 657 ? -20.499 -6.486 -24.892 1.00 95.25 657 VAL A O 1
ATOM 5107 N N . VAL A 1 658 ? -21.429 -8.220 -25.995 1.00 95.75 658 VAL A N 1
ATOM 5108 C CA . VAL A 1 658 ? -22.583 -7.504 -26.571 1.00 95.75 658 VAL A CA 1
ATOM 5109 C C . VAL A 1 658 ? -23.895 -8.145 -26.135 1.00 95.75 658 VAL A C 1
ATOM 5111 O O . VAL A 1 658 ? -23.983 -9.366 -26.015 1.00 95.75 658 VAL A O 1
ATOM 5114 N N . ALA A 1 659 ? -24.911 -7.328 -25.870 1.00 96.88 659 ALA A N 1
ATOM 5115 C CA . ALA A 1 659 ? -26.247 -7.787 -25.517 1.00 96.88 659 ALA A CA 1
ATOM 5116 C C . ALA A 1 659 ? -26.995 -8.332 -26.744 1.00 96.88 659 ALA A C 1
ATOM 5118 O O . ALA A 1 659 ? -27.022 -7.698 -27.797 1.00 96.88 659 ALA A O 1
ATOM 5119 N N . LYS A 1 660 ? -27.652 -9.484 -26.593 1.00 96.44 660 LYS A N 1
ATOM 5120 C CA . LYS A 1 660 ? -28.530 -10.088 -27.615 1.00 96.44 660 LYS A CA 1
ATOM 5121 C C . LYS A 1 660 ? -29.998 -9.700 -27.458 1.00 96.44 660 LYS A C 1
ATOM 5123 O O . LYS A 1 660 ? -30.816 -10.029 -28.306 1.00 96.44 660 LYS A O 1
ATOM 5128 N N . GLU A 1 661 ? -30.331 -9.071 -26.342 1.00 96.06 661 GLU A N 1
ATOM 5129 C CA . GLU A 1 661 ? -31.672 -8.627 -25.988 1.00 96.06 661 GLU A CA 1
ATOM 5130 C C . GLU A 1 661 ? -31.570 -7.433 -25.032 1.00 96.06 661 GLU A C 1
ATOM 5132 O O . GLU A 1 661 ? -30.502 -7.156 -24.486 1.00 96.06 661 GLU A O 1
ATOM 5137 N N . ASP A 1 662 ? -32.678 -6.726 -24.821 1.00 97.38 662 ASP A N 1
ATOM 5138 C CA . ASP A 1 662 ? -32.747 -5.642 -23.841 1.00 97.38 662 ASP A CA 1
ATOM 5139 C C . ASP A 1 662 ? -32.578 -6.186 -22.409 1.00 97.38 662 ASP A C 1
ATOM 5141 O O . ASP A 1 662 ? -33.339 -7.048 -21.961 1.00 97.38 662 ASP A O 1
ATOM 5145 N N . VAL A 1 663 ? -31.628 -5.630 -21.655 1.00 97.31 663 VAL A N 1
ATOM 5146 C CA . VAL A 1 663 ? -31.336 -6.008 -20.265 1.00 97.31 663 VAL A CA 1
ATOM 5147 C C . VAL A 1 663 ? -31.578 -4.824 -19.332 1.00 97.31 663 VAL A C 1
ATOM 5149 O O . VAL A 1 663 ? -31.016 -3.741 -19.498 1.00 97.31 663 VAL A O 1
ATOM 5152 N N . ALA A 1 664 ? -32.417 -5.045 -18.318 1.00 95.81 664 ALA A N 1
ATOM 5153 C CA . ALA A 1 664 ? -32.795 -4.021 -17.347 1.00 95.81 664 ALA A CA 1
ATOM 5154 C C . ALA A 1 664 ? -31.665 -3.720 -16.333 1.00 95.81 664 ALA A C 1
ATOM 5156 O O . ALA A 1 664 ? -30.874 -4.622 -16.027 1.00 95.81 664 ALA A O 1
ATOM 5157 N N . PRO A 1 665 ? -31.622 -2.512 -15.737 1.00 94.69 665 PRO A N 1
ATOM 5158 C CA . PRO A 1 665 ? -30.718 -2.164 -14.643 1.00 94.69 665 PRO A CA 1
ATOM 5159 C C . PRO A 1 665 ? -30.862 -3.107 -13.438 1.00 94.69 665 PRO A C 1
ATOM 5161 O O . PRO A 1 665 ? -31.962 -3.538 -13.093 1.00 94.69 665 PRO A O 1
ATOM 5164 N N . GLY A 1 666 ? -29.749 -3.404 -12.769 1.00 93.69 666 GLY A N 1
ATOM 5165 C CA . GLY A 1 666 ? -29.666 -4.287 -11.600 1.00 93.69 666 GLY A CA 1
ATOM 5166 C C . GLY A 1 666 ? -29.600 -5.780 -11.932 1.00 93.69 666 GLY A C 1
ATOM 5167 O O . GLY A 1 666 ? -29.458 -6.609 -11.023 1.00 93.69 666 GLY A O 1
ATOM 5168 N N . SER A 1 667 ? -29.678 -6.137 -13.217 1.00 95.56 667 SER A N 1
ATOM 5169 C CA . SER A 1 667 ? -29.590 -7.521 -13.685 1.00 95.56 667 SER A CA 1
ATOM 5170 C C . SER A 1 667 ? -28.182 -8.066 -13.475 1.00 95.56 667 SER A C 1
ATOM 5172 O O . SER A 1 667 ? -27.204 -7.416 -13.834 1.00 95.56 667 SER A O 1
ATOM 5174 N N . VAL A 1 668 ? -28.070 -9.274 -12.919 1.00 96.19 668 VAL A N 1
ATOM 5175 C CA . VAL A 1 668 ? -26.781 -9.970 -12.784 1.00 96.19 668 VAL A CA 1
ATOM 5176 C C . VAL A 1 668 ? -26.403 -10.566 -14.131 1.00 96.19 668 VAL A C 1
ATOM 5178 O O . VAL A 1 668 ? -27.105 -11.446 -14.632 1.00 96.19 668 VAL A O 1
ATOM 5181 N N . VAL A 1 669 ? -25.296 -10.094 -14.696 1.00 96.44 669 VAL A N 1
ATOM 5182 C CA . VAL A 1 669 ? -24.820 -10.492 -16.029 1.00 96.44 669 VAL A CA 1
ATOM 5183 C C . VAL A 1 669 ? -23.606 -11.414 -15.976 1.00 96.44 669 VAL A C 1
ATOM 5185 O O . VAL A 1 669 ? -23.348 -12.144 -16.930 1.00 96.44 669 VAL A O 1
ATOM 5188 N N . MET A 1 670 ? -22.879 -11.430 -14.859 1.00 96.25 670 MET A N 1
ATOM 5189 C CA . MET A 1 670 ? -21.756 -12.340 -14.664 1.00 96.25 670 MET A CA 1
ATOM 5190 C C . MET A 1 670 ? -21.603 -12.699 -13.188 1.00 96.25 670 MET A C 1
ATOM 5192 O O . MET A 1 670 ? -21.764 -11.839 -12.318 1.00 96.25 670 MET A O 1
ATOM 5196 N N . VAL A 1 671 ? -21.292 -13.966 -12.919 1.00 96.19 671 VAL A N 1
ATOM 5197 C CA . VAL A 1 671 ? -20.890 -14.468 -11.599 1.00 96.19 671 VAL A CA 1
ATOM 5198 C C . VAL A 1 671 ? -19.705 -15.399 -11.810 1.00 96.19 671 VAL A C 1
ATOM 5200 O O . VAL A 1 671 ? -19.892 -16.554 -12.184 1.00 96.19 671 VAL A O 1
ATOM 5203 N N . GLU A 1 672 ? -18.488 -14.899 -11.611 1.00 96.38 672 GLU A N 1
ATOM 5204 C CA . GLU A 1 672 ? -17.256 -15.617 -11.945 1.00 96.38 672 GLU A CA 1
ATOM 5205 C C . GLU A 1 672 ? -16.426 -15.949 -10.700 1.00 96.38 672 GLU A C 1
ATOM 5207 O O . GLU A 1 672 ? -16.171 -15.095 -9.852 1.00 96.38 672 GLU A O 1
ATOM 5212 N N . LYS A 1 673 ? -15.961 -17.202 -10.617 1.00 94.06 673 LYS A N 1
ATOM 5213 C CA . LYS A 1 673 ? -14.936 -17.618 -9.650 1.00 94.06 673 LYS A CA 1
ATOM 5214 C C . LYS A 1 673 ? -13.549 -17.378 -10.256 1.00 94.06 673 LYS A C 1
ATOM 5216 O O . LYS A 1 673 ? -13.344 -17.782 -11.407 1.00 94.06 673 LYS A O 1
ATOM 5221 N N . PRO A 1 674 ? -12.577 -16.811 -9.519 1.00 95.88 674 PRO A N 1
ATOM 5222 C CA . PRO A 1 674 ? -11.275 -16.505 -10.086 1.00 95.88 674 PRO A CA 1
ATOM 5223 C C . PRO A 1 674 ? -10.570 -17.786 -10.524 1.00 95.88 674 PRO A C 1
ATOM 5225 O O . PRO A 1 674 ? -10.805 -18.873 -9.982 1.00 95.88 674 PRO A O 1
ATOM 5228 N N . TYR A 1 675 ? -9.701 -17.666 -11.526 1.00 96.19 675 TYR A N 1
ATOM 5229 C CA . TYR A 1 675 ? -8.787 -18.752 -11.875 1.00 96.19 675 TYR A CA 1
ATOM 5230 C C . TYR A 1 675 ? -7.676 -18.878 -10.830 1.00 96.19 675 TYR A C 1
ATOM 5232 O O . TYR A 1 675 ? -7.407 -19.971 -10.344 1.00 96.19 675 TYR A O 1
ATOM 5240 N N . ALA A 1 676 ? -7.081 -17.746 -10.450 1.00 95.56 676 ALA A N 1
ATOM 5241 C CA . ALA A 1 676 ? -6.117 -17.634 -9.365 1.00 95.56 676 ALA A CA 1
ATOM 5242 C C . ALA A 1 676 ? -6.416 -16.372 -8.549 1.00 95.56 676 ALA A C 1
ATOM 5244 O O . ALA A 1 676 ? -6.847 -15.358 -9.101 1.00 95.56 676 ALA A O 1
ATOM 5245 N N . VAL A 1 677 ? -6.168 -16.438 -7.244 1.00 94.69 677 VAL A N 1
ATOM 5246 C CA . VAL A 1 677 ? -6.346 -15.328 -6.303 1.00 94.69 677 VAL A CA 1
ATOM 5247 C C . VAL A 1 677 ? -5.189 -15.302 -5.318 1.00 94.69 677 VAL A C 1
ATOM 5249 O O . VAL A 1 677 ? -4.648 -16.354 -4.987 1.00 94.69 677 VAL A O 1
ATOM 5252 N N . LEU A 1 678 ? -4.803 -14.117 -4.862 1.00 92.38 678 LEU A N 1
ATOM 5253 C CA . LEU A 1 678 ? -3.731 -13.868 -3.912 1.00 92.38 678 LEU A CA 1
ATOM 5254 C C . LEU A 1 678 ? -4.208 -12.869 -2.851 1.00 92.38 678 LEU A C 1
ATOM 5256 O O . LEU A 1 678 ? -4.529 -11.728 -3.178 1.00 92.38 678 LEU A O 1
ATOM 5260 N N . LEU A 1 679 ? -4.267 -13.314 -1.594 1.00 91.50 679 LEU A N 1
ATOM 5261 C CA . LEU A 1 679 ? -4.583 -12.486 -0.425 1.00 91.50 679 LEU A CA 1
ATOM 5262 C C . LEU A 1 679 ? -3.478 -11.440 -0.221 1.00 91.50 679 LEU A C 1
ATOM 5264 O O . LEU A 1 679 ? -2.301 -11.760 -0.390 1.00 91.50 679 LEU A O 1
ATOM 5268 N N . VAL A 1 680 ? -3.845 -10.203 0.124 1.00 89.31 680 VAL A N 1
ATOM 5269 C CA . VAL A 1 680 ? -2.841 -9.165 0.412 1.00 89.31 680 VAL A CA 1
ATOM 5270 C C . VAL A 1 680 ? -2.028 -9.526 1.669 1.00 89.31 680 VAL A C 1
ATOM 5272 O O . VAL A 1 680 ? -2.609 -10.095 2.600 1.00 89.31 680 VAL A O 1
ATOM 5275 N N . PRO A 1 681 ? -0.717 -9.210 1.723 1.00 86.12 681 PRO A N 1
ATOM 5276 C CA . PRO A 1 681 ? 0.165 -9.625 2.820 1.00 86.12 681 PRO A CA 1
ATOM 5277 C C . PRO A 1 681 ? -0.367 -9.279 4.218 1.00 86.12 681 PRO A C 1
ATOM 5279 O O . PRO A 1 681 ? -0.417 -10.143 5.094 1.00 86.12 681 PRO A O 1
ATOM 5282 N N . ASP A 1 682 ? -0.889 -8.063 4.380 1.00 85.12 682 ASP A N 1
ATOM 5283 C CA . ASP A 1 682 ? -1.384 -7.511 5.651 1.00 85.12 682 ASP A CA 1
ATOM 5284 C C . ASP A 1 682 ? -2.557 -8.320 6.241 1.00 85.12 682 ASP A C 1
ATOM 5286 O O . ASP A 1 682 ? -2.851 -8.264 7.438 1.00 85.12 682 ASP A O 1
ATOM 5290 N N . LEU A 1 683 ? -3.236 -9.113 5.405 1.00 90.38 683 LEU A N 1
ATOM 5291 C CA . LEU A 1 683 ? -4.372 -9.943 5.795 1.00 90.38 683 LEU A CA 1
ATOM 5292 C C . LEU A 1 683 ? -4.029 -11.431 5.947 1.00 90.38 683 LEU A C 1
ATOM 5294 O O . LEU A 1 683 ? -4.888 -12.193 6.387 1.00 90.38 683 LEU A O 1
ATOM 5298 N N . LEU A 1 684 ? -2.798 -11.876 5.658 1.00 90.56 684 LEU A N 1
ATOM 5299 C CA . LEU A 1 684 ? -2.403 -13.295 5.766 1.00 90.56 684 LEU A CA 1
ATOM 5300 C C . LEU A 1 684 ? -2.616 -13.872 7.175 1.00 90.56 684 LEU A C 1
ATOM 5302 O O . LEU A 1 684 ? -2.873 -15.067 7.338 1.00 90.56 684 LEU A O 1
ATOM 5306 N N . THR A 1 685 ? -2.525 -13.009 8.188 1.00 91.44 685 THR A N 1
ATOM 5307 C CA . THR A 1 685 ? -2.601 -13.374 9.606 1.00 91.44 685 THR A CA 1
ATOM 5308 C C . THR A 1 685 ? -4.012 -13.305 10.196 1.00 91.44 685 THR A C 1
ATOM 5310 O O . THR A 1 685 ? -4.249 -13.858 11.273 1.00 91.44 685 THR A O 1
ATOM 5313 N N . SER A 1 686 ? -4.938 -12.641 9.501 1.00 90.88 686 SER A N 1
ATOM 5314 C CA . SER A 1 686 ? -6.269 -12.265 9.995 1.00 90.88 686 SER A CA 1
ATOM 5315 C C . SER A 1 686 ? -7.413 -12.753 9.102 1.00 90.88 686 SER A C 1
ATOM 5317 O O . SER A 1 686 ? -8.549 -12.859 9.570 1.00 90.88 686 SER A O 1
ATOM 5319 N N . ASN A 1 687 ? -7.127 -13.131 7.856 1.00 92.81 687 ASN A N 1
ATOM 5320 C CA . ASN A 1 687 ? -8.075 -13.710 6.916 1.00 92.81 687 ASN A CA 1
ATOM 5321 C C . ASN A 1 687 ? -7.637 -15.118 6.500 1.00 92.81 687 ASN A C 1
ATOM 5323 O O . ASN A 1 687 ? -6.457 -15.457 6.459 1.00 92.81 687 ASN A O 1
ATOM 5327 N N . CYS A 1 688 ? -8.614 -15.949 6.151 1.00 93.25 688 CYS A N 1
ATOM 5328 C CA . CYS A 1 688 ? -8.365 -17.271 5.611 1.00 93.25 688 CYS A CA 1
ATOM 5329 C C . CYS A 1 688 ? -7.681 -17.179 4.242 1.00 93.25 688 CYS A C 1
ATOM 5331 O O . CYS A 1 688 ? -8.221 -16.562 3.326 1.00 93.25 688 CYS A O 1
ATOM 5333 N N . LEU A 1 689 ? -6.549 -17.868 4.067 1.00 93.31 689 LEU A N 1
ATOM 5334 C CA . LEU A 1 689 ? -5.847 -17.908 2.778 1.00 93.31 689 LEU A CA 1
ATOM 5335 C C . LEU A 1 689 ? -6.685 -18.530 1.647 1.00 93.31 689 LEU A C 1
ATOM 5337 O O . LEU A 1 689 ? -6.518 -18.158 0.488 1.00 93.31 689 LEU A O 1
ATOM 5341 N N . THR A 1 690 ? -7.569 -19.472 1.984 1.00 91.94 690 THR A N 1
ATOM 5342 C CA . THR A 1 690 ? -8.344 -20.260 1.014 1.00 91.94 690 THR A CA 1
ATOM 5343 C C . THR A 1 690 ? -9.598 -19.528 0.535 1.00 91.94 690 THR A C 1
ATOM 5345 O O . THR A 1 690 ? -9.821 -19.436 -0.665 1.00 91.94 690 THR A O 1
ATOM 5348 N N . CYS A 1 691 ? -10.404 -18.977 1.451 1.00 89.06 691 CYS A N 1
ATOM 5349 C CA . CYS A 1 691 ? -11.684 -18.336 1.111 1.00 89.06 691 CYS A CA 1
ATOM 5350 C C . CYS A 1 691 ? -11.716 -16.812 1.323 1.00 89.06 691 CYS A C 1
ATOM 5352 O O . CYS A 1 691 ? -12.769 -16.195 1.176 1.00 89.06 691 CYS A O 1
ATOM 5354 N N . LEU A 1 692 ? -10.595 -16.200 1.727 1.00 91.31 692 LEU A N 1
ATOM 5355 C CA . LEU A 1 692 ? -10.416 -14.757 1.973 1.00 91.31 692 LEU A CA 1
ATOM 5356 C C . LEU A 1 692 ? -11.263 -14.157 3.107 1.00 91.31 692 LEU A C 1
ATOM 5358 O O . LEU A 1 692 ? -11.125 -12.973 3.426 1.00 91.31 692 LEU A O 1
ATOM 5362 N N . SER A 1 693 ? -12.133 -14.945 3.738 1.00 87.19 693 SER A N 1
ATOM 5363 C CA . SER A 1 693 ? -12.995 -14.480 4.827 1.00 87.19 693 SER A CA 1
ATOM 5364 C C . SER A 1 693 ? -12.184 -14.167 6.087 1.00 87.19 693 SER A C 1
ATOM 5366 O O . SER A 1 693 ? -11.168 -14.826 6.324 1.00 87.19 693 SER A O 1
ATOM 5368 N N . PRO A 1 694 ? -12.612 -13.202 6.924 1.00 88.44 694 PRO A N 1
ATOM 5369 C CA . PRO A 1 694 ? -11.971 -12.957 8.211 1.00 88.44 694 PRO A CA 1
ATOM 5370 C C . PRO A 1 694 ? -11.951 -14.232 9.057 1.00 88.44 694 PRO A C 1
ATOM 5372 O O . PRO A 1 694 ? -12.936 -14.968 9.114 1.00 88.44 694 PRO A O 1
ATOM 5375 N N . ALA A 1 695 ? -10.837 -14.483 9.734 1.00 90.75 695 ALA A N 1
ATOM 5376 C CA . ALA A 1 695 ? -10.636 -15.634 10.601 1.00 90.75 695 ALA A CA 1
ATOM 5377 C C . ALA A 1 695 ? -10.424 -15.150 12.048 1.00 90.75 695 ALA A C 1
ATOM 5379 O O . ALA A 1 695 ? -9.293 -15.149 12.531 1.00 90.75 695 ALA A O 1
ATOM 5380 N N . PRO A 1 696 ? -11.488 -14.730 12.769 1.00 88.06 696 PRO A N 1
ATOM 5381 C CA . PRO A 1 696 ? -11.364 -14.238 14.148 1.00 88.06 696 PRO A CA 1
ATOM 5382 C C . PRO A 1 696 ? -10.853 -15.316 15.119 1.00 88.06 696 PRO A C 1
ATOM 5384 O O . PRO A 1 696 ? -10.239 -15.001 16.141 1.00 88.06 696 PRO A O 1
ATOM 5387 N N . LEU A 1 697 ? -11.081 -16.589 14.779 1.00 91.31 697 LEU A N 1
ATOM 5388 C CA . LEU A 1 697 ? -10.555 -17.771 15.461 1.00 91.31 697 LEU A CA 1
ATOM 5389 C C . LEU A 1 697 ? -9.680 -18.572 14.491 1.00 91.31 697 LEU A C 1
ATOM 5391 O O . LEU A 1 697 ? -10.082 -19.638 14.027 1.00 91.31 697 LEU A O 1
ATOM 5395 N N . PRO A 1 698 ? -8.491 -18.051 14.147 1.00 92.56 698 PRO A N 1
ATOM 5396 C CA . PRO A 1 698 ? -7.668 -18.621 13.101 1.00 92.56 698 PRO A CA 1
ATOM 5397 C C . PRO A 1 698 ? -7.171 -20.016 13.483 1.00 92.56 698 PRO A C 1
ATOM 5399 O O . PRO A 1 698 ? -6.750 -20.257 14.624 1.00 92.56 698 PRO A O 1
ATOM 5402 N N . LEU A 1 699 ? -7.182 -20.909 12.494 1.00 93.25 699 LEU A N 1
ATOM 5403 C CA . LEU A 1 699 ? -6.395 -22.135 12.462 1.00 93.25 699 LEU A CA 1
ATOM 5404 C C . LEU A 1 699 ? -5.093 -21.845 11.714 1.00 93.25 699 LEU A C 1
ATOM 5406 O O . LEU A 1 699 ? -5.143 -21.489 10.538 1.00 93.25 699 LEU A O 1
ATOM 5410 N N . PRO A 1 700 ? -3.929 -21.933 12.365 1.00 93.50 700 PRO A N 1
ATOM 5411 C CA . PRO A 1 700 ? -2.668 -21.595 11.721 1.00 93.50 700 PRO A CA 1
ATOM 5412 C C . PRO A 1 700 ? -2.253 -22.662 10.702 1.00 93.50 700 PRO A C 1
ATOM 5414 O O . PRO A 1 700 ? -2.586 -23.840 10.844 1.00 93.50 700 PRO A O 1
ATOM 5417 N N . CYS A 1 701 ? -1.469 -22.268 9.699 1.00 93.06 701 CYS A N 1
ATOM 5418 C CA . CYS A 1 701 ? -0.702 -23.224 8.903 1.00 93.06 701 CYS A CA 1
ATOM 5419 C C . CYS A 1 701 ? 0.164 -24.101 9.821 1.00 93.06 701 CYS A C 1
ATOM 5421 O O . CYS A 1 701 ? 0.641 -23.644 10.858 1.00 93.06 701 CYS A O 1
ATOM 5423 N N . GLU A 1 702 ? 0.375 -25.367 9.467 1.00 88.38 702 GLU A N 1
ATOM 5424 C CA . GLU A 1 702 ? 1.246 -26.259 10.238 1.00 88.38 702 GLU A CA 1
ATOM 5425 C C . GLU A 1 702 ? 2.732 -25.928 10.024 1.00 88.38 702 GLU A C 1
ATOM 5427 O O . GLU A 1 702 ? 3.518 -26.033 10.967 1.00 88.38 702 GLU A O 1
ATOM 5432 N N . GLY A 1 703 ? 3.101 -25.462 8.823 1.00 87.31 703 GLY A N 1
ATOM 5433 C CA . GLY A 1 703 ? 4.489 -25.266 8.393 1.00 87.31 703 GLY A CA 1
ATOM 5434 C C . GLY A 1 703 ? 5.081 -23.867 8.604 1.00 87.31 703 GLY A C 1
ATOM 5435 O O . GLY A 1 703 ? 6.282 -23.771 8.879 1.00 87.31 703 GLY A O 1
ATOM 5436 N N . CYS A 1 704 ? 4.279 -22.801 8.498 1.00 90.62 704 CYS A N 1
ATOM 5437 C CA . CYS A 1 704 ? 4.703 -21.405 8.689 1.00 90.62 704 CYS A CA 1
ATOM 5438 C C . CYS A 1 704 ? 3.822 -20.675 9.713 1.00 90.62 704 CYS A C 1
ATOM 5440 O O . CYS A 1 704 ? 2.753 -21.161 10.088 1.00 90.62 704 CYS A O 1
ATOM 5442 N N . ARG A 1 705 ? 4.275 -19.505 10.175 1.00 90.75 705 ARG A N 1
ATOM 5443 C CA . ARG A 1 705 ? 3.531 -18.676 11.139 1.00 90.75 705 ARG A CA 1
ATOM 5444 C C . ARG A 1 705 ? 2.627 -17.633 10.482 1.00 90.75 705 ARG A C 1
ATOM 5446 O O . ARG A 1 705 ? 1.816 -17.030 11.177 1.00 90.75 705 ARG A O 1
ATOM 5453 N N . ASP A 1 706 ? 2.777 -17.401 9.181 1.00 89.25 706 ASP A N 1
ATOM 5454 C CA . ASP A 1 706 ? 2.227 -16.218 8.509 1.00 89.25 706 ASP A CA 1
ATOM 5455 C C . ASP A 1 706 ? 0.787 -16.416 8.040 1.00 89.25 706 ASP A C 1
ATOM 5457 O O . ASP A 1 706 ? 0.020 -15.461 8.039 1.00 89.25 706 ASP A O 1
ATOM 5461 N N . VAL A 1 707 ? 0.399 -17.657 7.737 1.00 93.44 707 VAL A N 1
ATOM 5462 C CA . VAL A 1 707 ? -0.898 -18.008 7.142 1.00 93.44 707 VAL A CA 1
ATOM 5463 C C . VAL A 1 707 ? -1.868 -18.601 8.153 1.00 93.44 707 VAL A C 1
ATOM 5465 O O . VAL A 1 707 ? -1.498 -19.435 8.988 1.00 93.44 707 VAL A O 1
ATOM 5468 N N . VAL A 1 708 ? -3.141 -18.226 8.015 1.00 95.19 708 VAL A N 1
ATOM 5469 C CA . VAL A 1 708 ? -4.253 -18.786 8.786 1.00 95.19 708 VAL A CA 1
ATOM 5470 C C . VAL A 1 708 ? -5.432 -19.227 7.911 1.00 95.19 708 VAL A C 1
ATOM 5472 O O . VAL A 1 708 ? -5.567 -18.853 6.745 1.00 95.19 708 VAL A O 1
ATOM 5475 N N . TYR A 1 709 ? -6.316 -20.025 8.506 1.00 95.62 709 TYR A N 1
ATOM 5476 C CA . TYR A 1 709 ? -7.533 -20.564 7.908 1.00 95.62 709 TYR A CA 1
ATOM 5477 C C . TYR A 1 709 ? -8.726 -20.388 8.850 1.00 95.62 709 TYR A C 1
ATOM 5479 O O . TYR A 1 709 ? -8.561 -20.371 10.069 1.00 95.62 709 TYR A O 1
ATOM 5487 N N . CYS A 1 710 ? -9.935 -20.270 8.297 1.00 92.06 710 CYS A N 1
ATOM 5488 C CA . CYS A 1 710 ? -11.160 -20.156 9.095 1.00 92.06 710 CYS A CA 1
ATOM 5489 C C . CYS A 1 710 ? -11.729 -21.518 9.535 1.00 92.06 710 CYS A C 1
ATOM 5491 O O . CYS A 1 710 ? -12.478 -21.577 10.506 1.00 92.06 710 CYS A O 1
ATOM 5493 N N . SER A 1 711 ? -11.380 -22.611 8.846 1.00 91.06 711 SER A N 1
ATOM 5494 C CA . SER A 1 711 ? -11.889 -23.961 9.111 1.00 91.06 711 SER A CA 1
ATOM 5495 C C . SER A 1 711 ? -10.866 -25.040 8.744 1.00 91.06 711 SER A C 1
ATOM 5497 O O . SER A 1 711 ? -9.923 -24.789 7.991 1.00 91.06 711 SER A O 1
ATOM 5499 N N . GLU A 1 712 ? -11.053 -26.253 9.268 1.00 90.25 712 GLU A N 1
ATOM 5500 C CA . GLU A 1 712 ? -10.199 -27.410 8.952 1.00 90.25 712 GLU A CA 1
ATOM 5501 C C . GLU A 1 712 ? -10.293 -27.809 7.476 1.00 90.25 712 GLU A C 1
ATOM 5503 O O . GLU A 1 712 ? -9.327 -28.289 6.891 1.00 90.25 712 GLU A O 1
ATOM 5508 N N . GLU A 1 713 ? -11.453 -27.598 6.853 1.00 93.06 713 GLU A N 1
ATOM 5509 C CA . GLU A 1 713 ? -11.636 -27.806 5.419 1.00 93.06 713 GLU A CA 1
ATOM 5510 C C . GLU A 1 713 ? -10.756 -26.847 4.614 1.00 93.06 713 GLU A C 1
ATOM 5512 O O . GLU A 1 713 ? -9.949 -27.301 3.803 1.00 93.06 713 GLU A O 1
ATOM 5517 N N . CYS A 1 714 ? -10.823 -25.546 4.919 1.00 93.88 714 CYS A N 1
ATOM 5518 C CA . CYS A 1 714 ? -9.970 -24.541 4.290 1.00 93.88 714 CYS A CA 1
ATOM 5519 C C . CYS A 1 714 ? -8.480 -24.801 4.549 1.00 93.88 714 CYS A C 1
ATOM 5521 O O . CYS A 1 714 ? -7.671 -24.586 3.648 1.00 93.88 714 CYS A O 1
ATOM 5523 N N . GLN A 1 715 ? -8.116 -25.273 5.746 1.00 93.94 715 GLN A N 1
ATOM 5524 C CA . GLN A 1 715 ? -6.738 -25.638 6.084 1.00 93.94 715 GLN A CA 1
ATOM 5525 C C . GLN A 1 715 ? -6.240 -26.815 5.236 1.00 93.94 715 GLN A C 1
ATOM 5527 O O . GLN A 1 715 ? -5.139 -26.741 4.695 1.00 93.94 715 GLN A O 1
ATOM 5532 N N . ARG A 1 716 ? -7.046 -27.875 5.066 1.00 93.06 716 ARG A N 1
ATOM 5533 C CA . ARG A 1 716 ? -6.698 -29.026 4.211 1.00 93.06 716 ARG A CA 1
ATOM 5534 C C . ARG A 1 716 ? -6.587 -28.643 2.736 1.00 93.06 716 ARG A C 1
ATOM 5536 O O . ARG A 1 716 ? -5.651 -29.073 2.062 1.00 93.06 716 ARG A O 1
ATOM 5543 N N . GLU A 1 717 ? -7.520 -27.836 2.235 1.00 91.75 717 GLU A N 1
ATOM 5544 C CA . GLU A 1 717 ? -7.486 -27.341 0.855 1.00 91.75 717 GLU A CA 1
ATOM 5545 C C . GLU A 1 717 ? -6.253 -26.459 0.617 1.00 91.75 717 GLU A C 1
ATOM 5547 O O . GLU A 1 717 ? -5.507 -26.681 -0.334 1.00 91.75 717 GLU A O 1
ATOM 5552 N N . GLY A 1 718 ? -5.964 -25.528 1.531 1.00 89.62 718 GLY A N 1
ATOM 5553 C CA . GLY A 1 718 ? -4.777 -24.679 1.453 1.00 89.62 718 GLY A CA 1
ATOM 5554 C C . GLY A 1 718 ? -3.477 -25.482 1.492 1.00 89.62 718 GLY A C 1
ATOM 5555 O O . GLY A 1 718 ? -2.621 -25.303 0.628 1.00 89.62 718 GLY A O 1
ATOM 5556 N N . ALA A 1 719 ? -3.354 -26.415 2.441 1.00 87.06 719 ALA A N 1
ATOM 5557 C CA . ALA A 1 719 ? -2.161 -27.243 2.621 1.00 87.06 719 ALA A CA 1
ATOM 5558 C C . ALA A 1 719 ? -1.866 -28.171 1.430 1.00 87.06 719 ALA A C 1
ATOM 5560 O O . ALA A 1 719 ? -0.708 -28.494 1.183 1.00 87.06 719 ALA A O 1
ATOM 5561 N N . SER A 1 720 ? -2.890 -28.598 0.687 1.00 87.06 720 SER A N 1
ATOM 5562 C CA . SER A 1 720 ? -2.727 -29.434 -0.512 1.00 87.06 720 SER A CA 1
ATOM 5563 C C . SER A 1 720 ? -2.661 -28.637 -1.823 1.00 87.06 720 SER A C 1
ATOM 5565 O O . SER A 1 720 ? -2.249 -29.191 -2.844 1.00 87.06 720 SER A O 1
ATOM 5567 N N . GLY A 1 721 ? -3.032 -27.352 -1.796 1.00 88.94 721 GLY A N 1
ATOM 5568 C CA . GLY A 1 721 ? -3.022 -26.434 -2.935 1.00 88.94 721 GLY A CA 1
ATOM 5569 C C . GLY A 1 721 ? -1.699 -25.682 -3.120 1.00 88.94 721 GLY A C 1
ATOM 5570 O O . GLY A 1 721 ? -0.625 -26.179 -2.785 1.00 88.94 721 GLY A O 1
ATOM 5571 N N . CYS A 1 722 ? -1.769 -24.456 -3.655 1.00 91.31 722 CYS A N 1
ATOM 5572 C CA . CYS A 1 722 ? -0.587 -23.633 -3.957 1.00 91.31 722 CYS A CA 1
ATOM 5573 C C . CYS A 1 722 ? 0.288 -23.372 -2.731 1.00 91.31 722 CYS A C 1
ATOM 5575 O O . CYS A 1 722 ? 1.510 -23.347 -2.852 1.00 91.31 722 CYS A O 1
ATOM 5577 N N . HIS A 1 723 ? -0.322 -23.223 -1.549 1.00 93.44 723 HIS A N 1
ATOM 5578 C CA . HIS A 1 723 ? 0.414 -22.862 -0.344 1.00 93.44 723 HIS A CA 1
ATOM 5579 C C . HIS A 1 723 ? 1.481 -23.893 0.032 1.00 93.44 723 HIS A C 1
ATOM 5581 O O . HIS A 1 723 ? 2.466 -23.518 0.649 1.00 93.44 723 HIS A O 1
ATOM 5587 N N . ARG A 1 724 ? 1.368 -25.158 -0.392 1.00 90.31 724 ARG A N 1
ATOM 5588 C CA . ARG A 1 724 ? 2.426 -26.157 -0.168 1.00 90.31 724 ARG A CA 1
ATOM 5589 C C . ARG A 1 724 ? 3.788 -25.729 -0.731 1.00 90.31 724 ARG A C 1
ATOM 5591 O O . ARG A 1 724 ? 4.809 -26.014 -0.123 1.00 90.31 724 ARG A O 1
ATOM 5598 N N . TYR A 1 725 ? 3.774 -25.012 -1.855 1.00 90.75 725 TYR A N 1
ATOM 5599 C CA . TYR A 1 725 ? 4.957 -24.495 -2.544 1.00 90.75 725 TYR A CA 1
ATOM 5600 C C . TYR A 1 725 ? 5.350 -23.091 -2.079 1.00 90.75 725 TYR A C 1
ATOM 5602 O O . TYR A 1 725 ? 6.486 -22.667 -2.242 1.00 90.75 725 TYR A O 1
ATOM 5610 N N . GLU A 1 726 ? 4.402 -22.357 -1.504 1.00 92.44 726 GLU A N 1
ATOM 5611 C CA . GLU A 1 726 ? 4.617 -20.997 -1.001 1.00 92.44 726 GLU A CA 1
ATOM 5612 C C . GLU A 1 726 ? 5.018 -20.984 0.475 1.00 92.44 726 GLU A C 1
ATOM 5614 O O . GLU A 1 726 ? 5.538 -19.990 0.982 1.00 92.44 726 GLU A O 1
ATOM 5619 N N . CYS A 1 727 ? 4.718 -22.063 1.196 1.00 90.31 727 CYS A N 1
ATOM 5620 C CA . CYS A 1 727 ? 4.950 -22.191 2.621 1.00 90.31 727 CYS A CA 1
ATOM 5621 C C . CYS A 1 727 ? 6.439 -21.992 2.903 1.00 90.31 727 CYS A C 1
ATOM 5623 O O . CYS A 1 727 ? 7.282 -22.699 2.361 1.00 90.31 727 CYS A O 1
ATOM 5625 N N . ARG A 1 728 ? 6.745 -21.029 3.783 1.00 83.62 728 ARG A N 1
ATOM 5626 C CA . ARG A 1 728 ? 8.108 -20.562 4.103 1.00 83.62 728 ARG A CA 1
ATOM 5627 C C . ARG A 1 728 ? 8.841 -19.831 2.974 1.00 83.62 728 ARG A C 1
ATOM 5629 O O . ARG A 1 728 ? 10.025 -19.589 3.113 1.00 83.62 728 ARG A O 1
ATOM 5636 N N . LEU A 1 729 ? 8.163 -19.437 1.900 1.00 88.94 729 LEU A N 1
ATOM 5637 C CA . LEU A 1 729 ? 8.692 -18.512 0.888 1.00 88.94 729 LEU A CA 1
ATOM 5638 C C . LEU A 1 729 ? 7.872 -17.221 0.797 1.00 88.94 729 LEU A C 1
ATOM 5640 O O . LEU A 1 729 ? 8.186 -16.351 -0.005 1.00 88.94 729 LEU A O 1
ATOM 5644 N N . LEU A 1 730 ? 6.827 -17.070 1.618 1.00 86.38 730 LEU A N 1
ATOM 5645 C CA . LEU A 1 730 ? 5.875 -15.961 1.515 1.00 86.38 730 LEU A CA 1
ATOM 5646 C C . LEU A 1 730 ? 6.518 -14.576 1.570 1.00 86.38 730 LEU A C 1
ATOM 5648 O O . LEU A 1 730 ? 6.042 -13.704 0.863 1.00 86.38 730 LEU A O 1
ATOM 5652 N N . HIS A 1 731 ? 7.595 -14.385 2.335 1.00 81.12 731 HIS A N 1
ATOM 5653 C CA . HIS A 1 731 ? 8.303 -13.103 2.394 1.00 81.12 731 HIS A CA 1
ATOM 5654 C C . HIS A 1 731 ? 9.001 -12.750 1.073 1.00 81.12 731 HIS A C 1
ATOM 5656 O O . HIS A 1 731 ? 8.916 -11.613 0.614 1.00 81.12 731 HIS A O 1
ATOM 5662 N N . LEU A 1 732 ? 9.628 -13.736 0.420 1.00 85.00 732 LEU A N 1
ATOM 5663 C CA . LEU A 1 732 ? 10.152 -13.579 -0.938 1.00 85.00 732 LEU A CA 1
ATOM 5664 C C . LEU A 1 732 ? 9.003 -13.325 -1.916 1.00 85.00 732 LEU A C 1
ATOM 5666 O O . LEU A 1 732 ? 9.054 -12.391 -2.711 1.00 85.00 732 LEU A O 1
ATOM 5670 N N . LEU A 1 733 ? 7.941 -14.125 -1.845 1.00 86.88 733 LEU A N 1
ATOM 5671 C CA . LEU A 1 733 ? 6.824 -14.041 -2.783 1.00 86.88 733 LEU A CA 1
ATOM 5672 C C . LEU A 1 733 ? 6.060 -12.711 -2.668 1.00 86.88 733 LEU A C 1
ATOM 5674 O O . LEU A 1 733 ? 5.705 -12.128 -3.688 1.00 86.88 733 LEU A O 1
ATOM 5678 N N . SER A 1 734 ? 5.878 -12.173 -1.459 1.00 80.38 734 SER A N 1
ATOM 5679 C CA . SER A 1 734 ? 5.281 -10.849 -1.260 1.00 80.38 734 SER A CA 1
ATOM 5680 C C . SER A 1 734 ? 6.155 -9.724 -1.815 1.00 80.38 734 SER A C 1
ATOM 5682 O O . SER A 1 734 ? 5.620 -8.718 -2.268 1.00 80.38 734 SER A O 1
ATOM 5684 N N . SER A 1 735 ? 7.482 -9.903 -1.832 1.00 75.06 735 SER A N 1
ATOM 5685 C CA . SER A 1 735 ? 8.432 -8.885 -2.304 1.00 75.06 735 SER A CA 1
ATOM 5686 C C . SER A 1 735 ? 8.483 -8.714 -3.829 1.00 75.06 735 SER A C 1
ATOM 5688 O O . SER A 1 735 ? 9.038 -7.733 -4.308 1.00 75.06 735 SER A O 1
ATOM 5690 N N . VAL A 1 736 ? 7.902 -9.644 -4.600 1.00 75.12 736 VAL A N 1
ATOM 5691 C CA . VAL A 1 736 ? 7.854 -9.587 -6.078 1.00 75.12 736 VAL A CA 1
ATOM 5692 C C . VAL A 1 736 ? 6.471 -9.190 -6.624 1.00 75.12 736 VAL A C 1
ATOM 5694 O O . VAL A 1 736 ? 6.207 -9.286 -7.826 1.00 75.12 736 VAL A O 1
ATOM 5697 N N . GLY A 1 737 ? 5.556 -8.763 -5.747 1.00 78.62 737 GLY A N 1
ATOM 5698 C CA . GLY A 1 737 ? 4.260 -8.192 -6.116 1.00 78.62 737 GLY A CA 1
ATOM 5699 C C . GLY A 1 737 ? 3.387 -9.113 -6.980 1.00 78.62 737 GLY A C 1
ATOM 5700 O O . GLY A 1 737 ? 3.125 -10.270 -6.641 1.00 78.62 737 GLY A O 1
ATOM 5701 N N . ILE A 1 738 ? 2.905 -8.600 -8.120 1.00 82.31 738 ILE A N 1
ATOM 5702 C CA . ILE A 1 738 ? 1.972 -9.316 -9.013 1.00 82.31 738 ILE A CA 1
ATOM 5703 C C . ILE A 1 738 ? 2.565 -10.611 -9.597 1.00 82.31 738 ILE A C 1
ATOM 5705 O O . ILE A 1 738 ? 1.819 -11.512 -9.992 1.00 82.31 738 ILE A O 1
ATOM 5709 N N . ALA A 1 739 ? 3.895 -10.752 -9.596 1.00 89.94 739 ALA A N 1
ATOM 5710 C CA . ALA A 1 739 ? 4.568 -11.961 -10.053 1.00 89.94 739 ALA A CA 1
ATOM 5711 C C . ALA A 1 739 ? 4.234 -13.191 -9.195 1.00 89.94 739 ALA A C 1
ATOM 5713 O O . ALA A 1 739 ? 4.191 -14.311 -9.709 1.00 89.94 739 ALA A O 1
ATOM 5714 N N . HIS A 1 740 ? 3.874 -13.007 -7.921 1.00 92.12 740 HIS A N 1
ATOM 5715 C CA . HIS A 1 740 ? 3.363 -14.101 -7.092 1.00 92.12 740 HIS A CA 1
ATOM 5716 C C . HIS A 1 740 ? 2.022 -14.641 -7.619 1.00 92.12 740 HIS A C 1
ATOM 5718 O O . HIS A 1 740 ? 1.804 -15.853 -7.665 1.00 92.12 740 HIS A O 1
ATOM 5724 N N . LEU A 1 741 ? 1.136 -13.777 -8.122 1.00 94.00 741 LEU A N 1
ATOM 5725 C CA . LEU A 1 741 ? -0.102 -14.235 -8.756 1.00 94.00 741 LEU A CA 1
ATOM 5726 C C . LEU A 1 741 ? 0.183 -14.983 -10.075 1.00 94.00 741 LEU A C 1
ATOM 5728 O O . LEU A 1 741 ? -0.491 -15.974 -10.360 1.00 94.00 741 LEU A O 1
ATOM 5732 N N . ALA A 1 742 ? 1.214 -14.584 -10.832 1.00 95.62 742 ALA A N 1
ATOM 5733 C CA . ALA A 1 742 ? 1.676 -15.323 -12.015 1.00 95.62 742 ALA A CA 1
ATOM 5734 C C . ALA A 1 742 ? 2.168 -16.732 -11.648 1.00 95.62 742 ALA A C 1
ATOM 5736 O O . ALA A 1 742 ? 1.828 -17.707 -12.323 1.00 95.62 742 ALA A O 1
ATOM 5737 N N . LEU A 1 743 ? 2.898 -16.858 -10.536 1.00 94.50 743 LEU A N 1
ATOM 5738 C CA . LEU A 1 743 ? 3.293 -18.155 -9.995 1.00 94.50 743 LEU A CA 1
ATOM 5739 C C . LEU A 1 743 ? 2.072 -19.003 -9.629 1.00 94.50 743 LEU A C 1
ATOM 5741 O O . LEU A 1 743 ? 1.999 -20.156 -10.049 1.00 94.50 743 LEU A O 1
ATOM 5745 N N . ARG A 1 744 ? 1.070 -18.447 -8.930 1.00 94.44 744 ARG A N 1
ATOM 5746 C CA . ARG A 1 744 ? -0.169 -19.185 -8.616 1.00 94.44 744 ARG A CA 1
ATOM 5747 C C . ARG A 1 744 ? -0.888 -19.686 -9.866 1.00 94.44 744 ARG A C 1
ATOM 5749 O O . ARG A 1 744 ? -1.383 -20.810 -9.843 1.00 94.44 744 ARG A O 1
ATOM 5756 N N . ILE A 1 745 ? -0.916 -18.912 -10.956 1.00 96.00 745 ILE A N 1
ATOM 5757 C CA . ILE A 1 745 ? -1.465 -19.380 -12.240 1.00 96.00 745 ILE A CA 1
ATOM 5758 C C . ILE A 1 745 ? -0.749 -20.661 -12.681 1.00 96.00 745 ILE A C 1
ATOM 5760 O O . ILE A 1 745 ? -1.419 -21.641 -12.998 1.00 96.00 745 ILE A O 1
ATOM 5764 N N . ILE A 1 746 ? 0.585 -20.695 -12.651 1.00 92.69 746 ILE A N 1
ATOM 5765 C CA . ILE A 1 746 ? 1.364 -21.882 -13.031 1.00 92.69 746 ILE A CA 1
ATOM 5766 C C . ILE A 1 746 ? 1.172 -23.043 -12.047 1.00 92.69 746 ILE A C 1
ATOM 5768 O O . ILE A 1 746 ? 0.979 -24.165 -12.496 1.00 92.69 746 ILE A O 1
ATOM 5772 N N . LEU A 1 747 ? 1.146 -22.797 -10.733 1.00 90.44 747 LEU A N 1
ATOM 5773 C CA . LEU A 1 747 ? 0.965 -23.849 -9.720 1.00 90.44 747 LEU A CA 1
ATOM 5774 C C . LEU A 1 747 ? -0.403 -24.548 -9.817 1.00 90.44 747 LEU A C 1
ATOM 5776 O O . LEU A 1 747 ? -0.505 -25.752 -9.565 1.00 90.44 747 LEU A O 1
ATOM 5780 N N . ILE A 1 748 ? -1.449 -23.801 -10.186 1.00 91.81 748 ILE A N 1
ATOM 5781 C CA . ILE A 1 748 ? -2.804 -24.328 -10.432 1.00 91.81 748 ILE A CA 1
ATOM 5782 C C . ILE A 1 748 ? -2.852 -25.109 -11.753 1.00 91.81 748 ILE A C 1
ATOM 5784 O O . ILE A 1 748 ? -3.596 -26.089 -11.887 1.00 91.81 748 ILE A O 1
ATOM 5788 N N . THR A 1 749 ? -2.056 -24.681 -12.730 1.00 90.00 749 THR A N 1
ATOM 5789 C CA . THR A 1 749 ? -2.003 -25.278 -14.064 1.00 90.00 749 THR A CA 1
ATOM 5790 C C . THR A 1 749 ? -1.170 -26.560 -14.053 1.00 90.00 749 THR A C 1
ATOM 5792 O O . THR A 1 749 ? -0.199 -26.713 -13.317 1.00 90.00 749 THR A O 1
ATOM 5795 N N . ASP A 1 750 ? -1.559 -27.531 -14.873 1.00 82.12 750 ASP A N 1
ATOM 5796 C CA . ASP A 1 750 ? -0.699 -28.680 -15.136 1.00 82.12 750 ASP A CA 1
ATOM 5797 C C . ASP A 1 750 ? 0.429 -28.283 -16.109 1.00 82.12 750 ASP A C 1
ATOM 5799 O O . ASP A 1 750 ? 0.166 -27.606 -17.102 1.00 82.12 750 ASP A O 1
ATOM 5803 N N . TRP A 1 751 ? 1.683 -28.656 -15.836 1.00 86.94 751 TRP A N 1
ATOM 5804 C CA . TRP A 1 751 ? 2.807 -28.210 -16.670 1.00 86.94 751 TRP A CA 1
ATOM 5805 C C . TRP A 1 751 ? 2.733 -28.751 -18.108 1.00 86.94 751 TRP A C 1
ATOM 5807 O O . TRP A 1 751 ? 3.073 -28.031 -19.052 1.00 86.94 751 TRP A O 1
ATOM 5817 N N . ASP A 1 752 ? 2.221 -29.972 -18.299 1.00 86.50 752 ASP A N 1
ATOM 5818 C CA . ASP A 1 752 ? 2.024 -30.535 -19.638 1.00 86.50 752 ASP A CA 1
ATOM 5819 C C . ASP A 1 752 ? 0.938 -29.765 -20.390 1.00 86.50 752 ASP A C 1
ATOM 5821 O O . ASP A 1 752 ? 1.103 -29.451 -21.570 1.00 86.50 752 ASP A O 1
ATOM 5825 N N . LEU A 1 753 ? -0.129 -29.374 -19.687 1.00 89.44 753 LEU A N 1
ATOM 5826 C CA . LEU A 1 753 ? -1.180 -28.522 -20.242 1.00 89.44 753 LEU A CA 1
ATOM 5827 C C . LEU A 1 753 ? -0.648 -27.133 -20.636 1.00 89.44 753 LEU A C 1
ATOM 5829 O O . LEU A 1 753 ? -1.009 -26.623 -21.697 1.00 89.44 753 LEU A O 1
ATOM 5833 N N . HIS A 1 754 ? 0.226 -26.530 -19.821 1.00 91.38 754 HIS A N 1
ATOM 5834 C CA . HIS A 1 754 ? 0.897 -25.278 -20.178 1.00 91.38 754 HIS A CA 1
ATOM 5835 C C . HIS A 1 754 ? 1.698 -25.419 -21.475 1.00 91.38 754 HIS A C 1
ATOM 5837 O O . HIS A 1 754 ? 1.534 -24.613 -22.392 1.00 91.38 754 HIS A O 1
ATOM 5843 N N . CYS A 1 755 ? 2.539 -26.453 -21.567 1.00 88.94 755 CYS A N 1
ATOM 5844 C CA . CYS A 1 755 ? 3.350 -26.707 -22.755 1.00 88.94 755 CYS A CA 1
ATOM 5845 C C . CYS A 1 755 ? 2.484 -26.952 -23.993 1.00 88.94 755 CYS A C 1
ATOM 5847 O O . CYS A 1 755 ? 2.780 -26.409 -25.054 1.00 88.94 755 CYS A O 1
ATOM 5849 N N . GLN A 1 756 ? 1.400 -27.720 -23.846 1.00 89.31 756 GLN A N 1
ATOM 5850 C CA . GLN A 1 756 ? 0.447 -27.970 -24.920 1.00 89.31 756 GLN A CA 1
ATOM 5851 C C . GLN A 1 756 ? -0.128 -26.654 -25.457 1.00 89.31 756 GLN A C 1
ATOM 5853 O O . GLN A 1 756 ? 0.022 -26.376 -26.641 1.00 89.31 756 GLN A O 1
ATOM 5858 N N . ILE A 1 757 ? -0.722 -25.822 -24.595 1.00 90.69 757 ILE A N 1
ATOM 5859 C CA . ILE A 1 757 ? -1.372 -24.566 -25.007 1.00 90.69 757 ILE A CA 1
ATOM 5860 C C . ILE A 1 757 ? -0.364 -23.541 -25.541 1.00 90.69 757 ILE A C 1
ATOM 5862 O O . ILE A 1 757 ? -0.670 -22.806 -26.475 1.00 90.69 757 ILE A O 1
ATOM 5866 N N . ARG A 1 758 ? 0.859 -23.502 -25.003 1.00 89.25 758 ARG A N 1
ATOM 5867 C CA . ARG A 1 758 ? 1.928 -22.638 -25.525 1.00 89.25 758 ARG A CA 1
ATOM 5868 C C . ARG A 1 758 ? 2.287 -22.972 -26.974 1.00 89.25 758 ARG A C 1
ATOM 5870 O O . ARG A 1 758 ? 2.557 -22.063 -27.755 1.00 89.25 758 ARG A O 1
ATOM 5877 N N . ASP A 1 759 ? 2.316 -24.259 -27.308 1.00 86.38 759 ASP A N 1
ATOM 5878 C CA . ASP A 1 759 ? 2.736 -24.750 -28.622 1.00 86.38 759 ASP A CA 1
ATOM 5879 C C . ASP A 1 759 ? 1.547 -24.908 -29.601 1.00 86.38 759 ASP A C 1
ATOM 5881 O O . ASP A 1 759 ? 1.741 -25.250 -30.774 1.00 86.38 759 ASP A O 1
ATOM 5885 N N . GLU A 1 760 ? 0.315 -24.650 -29.142 1.00 84.81 760 GLU A N 1
ATOM 5886 C CA . GLU A 1 760 ? -0.908 -24.692 -29.947 1.00 84.81 760 GLU A CA 1
ATOM 5887 C C . GLU A 1 760 ? -0.915 -23.585 -31.018 1.00 84.81 760 GLU A C 1
ATOM 5889 O O . GLU A 1 760 ? -0.605 -22.419 -30.772 1.00 84.81 760 GLU A O 1
ATOM 5894 N N . LYS A 1 761 ? -1.331 -23.948 -32.237 1.00 77.38 761 LYS A N 1
ATOM 5895 C CA . LYS A 1 761 ? -1.674 -22.986 -33.292 1.00 77.38 761 LYS A CA 1
ATOM 5896 C C . LYS A 1 761 ? -3.182 -22.800 -33.304 1.00 77.38 761 LYS A C 1
ATOM 5898 O O . LYS A 1 761 ? -3.919 -23.782 -33.355 1.00 77.38 761 LYS A O 1
ATOM 5903 N N . ILE A 1 762 ? -3.630 -21.552 -33.288 1.00 70.56 762 ILE A N 1
ATOM 5904 C CA . ILE A 1 762 ? -5.055 -21.227 -33.318 1.00 70.56 762 ILE A CA 1
ATOM 5905 C C . ILE A 1 762 ? -5.549 -21.336 -34.764 1.00 70.56 762 ILE A C 1
ATOM 5907 O O . ILE A 1 762 ? -4.974 -20.735 -35.674 1.00 70.56 762 ILE A O 1
ATOM 5911 N N . ASP A 1 763 ? -6.595 -22.136 -34.982 1.00 70.12 763 ASP A N 1
ATOM 5912 C CA . ASP A 1 763 ? -7.220 -22.279 -36.297 1.00 70.12 763 ASP A CA 1
ATOM 5913 C C . ASP A 1 763 ? -7.853 -20.952 -36.741 1.00 70.12 763 ASP A C 1
ATOM 5915 O O . ASP A 1 763 ? -8.523 -20.274 -35.960 1.00 70.12 763 ASP A O 1
ATOM 5919 N N . ALA A 1 764 ? -7.714 -20.613 -38.025 1.00 62.34 764 ALA A N 1
ATOM 5920 C CA . ALA A 1 764 ? -8.331 -19.417 -38.592 1.00 62.34 764 ALA A CA 1
ATOM 5921 C C . ALA A 1 764 ? -9.861 -19.425 -38.382 1.00 62.34 764 ALA A C 1
ATOM 5923 O O . ALA A 1 764 ? -10.551 -20.336 -38.842 1.00 62.34 764 ALA A O 1
ATOM 5924 N N . GLY A 1 765 ? -10.385 -18.395 -37.709 1.00 63.78 765 GLY A N 1
ATOM 5925 C CA . GLY A 1 765 ? -11.816 -18.219 -37.432 1.00 63.78 765 GLY A CA 1
ATOM 5926 C C . GLY A 1 765 ? -12.295 -18.706 -36.057 1.00 63.78 765 GLY A C 1
ATOM 5927 O O . GLY A 1 765 ? -13.481 -18.563 -35.767 1.00 63.78 765 GLY A O 1
ATOM 5928 N N . LYS A 1 766 ? -11.417 -19.254 -35.204 1.00 70.25 766 LYS A N 1
ATOM 5929 C CA . LYS A 1 766 ? -11.718 -19.479 -33.778 1.00 70.25 766 LYS A CA 1
ATOM 5930 C C . LYS A 1 766 ? -11.305 -18.263 -32.950 1.00 70.25 766 LYS A C 1
ATOM 5932 O O . LYS A 1 766 ? -10.254 -17.691 -33.203 1.00 70.25 766 LYS A O 1
ATOM 5937 N N . VAL A 1 767 ? -12.115 -17.909 -31.949 1.00 75.19 767 VAL A N 1
ATOM 5938 C CA . VAL A 1 767 ? -11.776 -16.842 -30.995 1.00 75.19 767 VAL A CA 1
ATOM 5939 C C . VAL A 1 767 ? -10.745 -17.359 -29.993 1.00 75.19 767 VAL A C 1
ATOM 5941 O O . VAL A 1 767 ? -10.927 -18.419 -29.382 1.00 75.19 767 VAL A O 1
ATOM 5944 N N . ASP A 1 768 ? -9.681 -16.589 -29.804 1.00 80.19 768 ASP A N 1
ATOM 5945 C CA . ASP A 1 768 ? -8.605 -16.855 -28.856 1.00 80.19 768 ASP A CA 1
ATOM 5946 C C . ASP A 1 768 ? -9.127 -17.100 -27.432 1.00 80.19 768 ASP A C 1
ATOM 5948 O O . ASP A 1 768 ? -9.891 -16.304 -26.876 1.00 80.19 768 ASP A O 1
ATOM 5952 N N . GLY A 1 769 ? -8.672 -18.192 -26.810 1.00 83.56 769 GLY A N 1
ATOM 5953 C CA . GLY A 1 769 ? -9.082 -18.590 -25.458 1.00 83.56 769 GLY A CA 1
ATOM 5954 C C . GLY A 1 769 ? -10.207 -19.630 -25.404 1.00 83.56 769 GLY A C 1
ATOM 5955 O O . GLY A 1 769 ? -10.518 -20.128 -24.323 1.00 83.56 769 GLY A O 1
ATOM 5956 N N . THR A 1 770 ? -10.803 -20.001 -26.544 1.00 85.88 770 THR A N 1
ATOM 5957 C CA . THR A 1 770 ? -11.868 -21.018 -26.596 1.00 85.88 770 THR A CA 1
ATOM 5958 C C . THR A 1 770 ? -11.339 -22.454 -26.473 1.00 85.88 770 THR A C 1
ATOM 5960 O O . THR A 1 770 ? -10.323 -22.846 -27.050 1.00 85.88 770 THR A O 1
ATOM 5963 N N . GLY A 1 771 ? -12.044 -23.272 -25.689 1.00 82.81 771 GLY A N 1
ATOM 5964 C CA . GLY A 1 771 ? -11.798 -24.703 -25.507 1.00 82.81 771 GLY A CA 1
ATOM 5965 C C . GLY A 1 771 ? -11.948 -25.508 -26.811 1.00 82.81 771 GLY A C 1
ATOM 5966 O O . GLY A 1 771 ? -12.468 -24.987 -27.799 1.00 82.81 771 GLY A O 1
ATOM 5967 N N . PRO A 1 772 ? -11.575 -26.804 -26.842 1.00 76.81 772 PRO A N 1
ATOM 5968 C CA . PRO A 1 772 ? -11.695 -27.631 -28.053 1.00 76.81 772 PRO A CA 1
ATOM 5969 C C . PRO A 1 772 ? -13.132 -27.721 -28.594 1.00 76.81 772 PRO A C 1
ATOM 5971 O O . PRO A 1 772 ? -13.338 -27.846 -29.799 1.00 76.81 772 PRO A O 1
ATOM 5974 N N . ASN A 1 773 ? -14.122 -27.594 -27.704 1.00 82.62 773 ASN A N 1
ATOM 5975 C CA . ASN A 1 773 ? -15.552 -27.602 -28.023 1.00 82.62 773 ASN A CA 1
ATOM 5976 C C . ASN A 1 773 ? -16.091 -26.232 -28.489 1.00 82.62 773 ASN A C 1
ATOM 5978 O O . ASN A 1 773 ? -17.288 -26.107 -28.724 1.00 82.62 773 ASN A O 1
ATOM 5982 N N . GLY A 1 774 ? -15.242 -25.201 -28.583 1.00 84.06 774 GLY A N 1
ATOM 5983 C CA . GLY A 1 774 ? -15.623 -23.823 -28.919 1.00 84.06 774 GLY A CA 1
ATOM 5984 C C . GLY A 1 774 ? -16.087 -22.969 -27.732 1.00 84.06 774 GLY A C 1
ATOM 5985 O O . GLY A 1 774 ? -16.319 -21.777 -27.900 1.00 84.06 774 GLY A O 1
ATOM 5986 N N . ASN A 1 775 ? -16.177 -23.545 -26.530 1.00 90.56 775 ASN A N 1
ATOM 5987 C CA . ASN A 1 775 ? -16.637 -22.851 -25.326 1.00 90.56 775 ASN A CA 1
ATOM 5988 C C . ASN A 1 775 ? -15.490 -22.128 -24.600 1.00 90.56 775 ASN A C 1
ATOM 5990 O O . ASN A 1 775 ? -14.423 -22.700 -24.384 1.00 90.56 775 ASN A O 1
ATOM 5994 N N . TYR A 1 776 ? -15.712 -20.887 -24.175 1.00 92.69 776 TYR A N 1
ATOM 5995 C CA . TYR A 1 776 ? -14.763 -20.077 -23.413 1.00 92.69 776 TYR A CA 1
ATOM 5996 C C . TYR A 1 776 ? -14.885 -20.343 -21.904 1.00 92.69 776 TYR A C 1
ATOM 5998 O O . TYR A 1 776 ? -15.995 -20.389 -21.365 1.00 92.69 776 TYR A O 1
ATOM 6006 N N . ASN A 1 777 ? -13.740 -20.484 -21.221 1.00 93.69 777 ASN A N 1
ATOM 6007 C CA . ASN A 1 777 ? -13.641 -20.657 -19.762 1.00 93.69 777 ASN A CA 1
ATOM 6008 C C . ASN A 1 777 ? -14.366 -21.917 -19.218 1.00 93.69 777 ASN A C 1
ATOM 6010 O O . ASN A 1 777 ? -14.805 -21.954 -18.069 1.00 93.69 777 ASN A O 1
ATOM 6014 N N . GLU A 1 778 ? -14.500 -22.971 -20.038 1.00 91.75 778 GLU A N 1
ATOM 6015 C CA . GLU A 1 778 ? -15.159 -24.234 -19.667 1.00 91.75 778 GLU A CA 1
ATOM 6016 C C . GLU A 1 778 ? -14.163 -25.344 -19.295 1.00 91.75 778 GLU A C 1
ATOM 6018 O O . GLU A 1 778 ? -13.262 -25.681 -20.063 1.00 91.75 778 GLU A O 1
ATOM 6023 N N . GLY A 1 779 ? -14.368 -25.975 -18.132 1.00 90.44 779 GLY A N 1
ATOM 6024 C CA . GLY A 1 779 ? -13.542 -27.096 -17.668 1.00 90.44 779 GLY A CA 1
ATOM 6025 C C . GLY A 1 779 ? -12.083 -26.711 -17.382 1.00 90.44 779 GLY A C 1
ATOM 6026 O O . GLY A 1 779 ? -11.662 -25.583 -17.598 1.00 90.44 779 GLY A O 1
ATOM 6027 N N . LYS A 1 780 ? -11.272 -27.644 -16.869 1.00 88.81 780 LYS A N 1
ATOM 6028 C CA . LYS A 1 780 ? -9.890 -27.332 -16.444 1.00 88.81 780 LYS A CA 1
ATOM 6029 C C . LYS A 1 780 ? -9.033 -26.746 -17.583 1.00 88.81 780 LYS A C 1
ATOM 6031 O O . LYS A 1 780 ? -8.368 -25.735 -17.382 1.00 88.81 780 LYS A O 1
ATOM 6036 N N . GLU A 1 781 ? -9.088 -27.357 -18.767 1.00 91.12 781 GLU A N 1
ATOM 6037 C CA . GLU A 1 781 ? -8.348 -26.916 -19.961 1.00 91.12 781 GLU A CA 1
ATOM 6038 C C . GLU A 1 781 ? -8.839 -25.560 -20.481 1.00 91.12 781 GLU A C 1
ATOM 6040 O O . GLU A 1 781 ? -8.036 -24.645 -20.653 1.00 91.12 781 GLU A O 1
ATOM 6045 N N . GLY A 1 782 ? -10.152 -25.394 -20.681 1.00 91.88 782 GLY A N 1
ATOM 6046 C CA . GLY A 1 782 ? -10.709 -24.149 -21.212 1.00 91.88 782 GLY A CA 1
ATOM 6047 C C . GLY A 1 782 ? -10.533 -22.962 -20.265 1.00 91.88 782 GLY A C 1
ATOM 6048 O O . GLY A 1 782 ? -10.325 -21.847 -20.735 1.00 91.88 782 GLY A O 1
ATOM 6049 N N . ARG A 1 783 ? -10.538 -23.187 -18.942 1.00 93.88 783 ARG A N 1
ATOM 6050 C CA . ARG A 1 783 ? -10.240 -22.144 -17.945 1.00 93.88 783 ARG A CA 1
ATOM 6051 C C . ARG A 1 783 ? -8.808 -21.619 -18.065 1.00 93.88 783 ARG A C 1
ATOM 6053 O O . ARG A 1 783 ? -8.608 -20.407 -18.076 1.00 93.88 783 ARG A O 1
ATOM 6060 N N . TYR A 1 784 ? -7.814 -22.503 -18.192 1.00 95.19 784 TYR A N 1
ATOM 6061 C CA . TYR A 1 784 ? -6.430 -22.055 -18.369 1.00 95.19 784 TYR A CA 1
ATOM 6062 C C . TYR A 1 784 ? -6.199 -21.436 -19.749 1.00 95.19 784 TYR A C 1
ATOM 6064 O O . TYR A 1 784 ? -5.540 -20.404 -19.846 1.00 95.19 784 TYR A O 1
ATOM 6072 N N . ARG A 1 785 ? -6.787 -22.005 -20.810 1.00 93.88 785 ARG A N 1
ATOM 6073 C CA . ARG A 1 785 ? -6.701 -21.431 -22.159 1.00 93.88 785 ARG A CA 1
ATOM 6074 C C . ARG A 1 785 ? -7.266 -20.007 -22.191 1.00 93.88 785 ARG A C 1
ATOM 6076 O O . ARG A 1 785 ? -6.625 -19.116 -22.741 1.00 93.88 785 ARG A O 1
ATOM 6083 N N . ALA A 1 786 ? -8.395 -19.760 -21.527 1.00 94.12 786 ALA A N 1
ATOM 6084 C CA . ALA A 1 786 ? -8.955 -18.419 -21.386 1.00 94.12 786 ALA A CA 1
ATOM 6085 C C . ALA A 1 786 ? -7.943 -17.434 -20.763 1.00 94.12 786 ALA A C 1
ATOM 6087 O O . ALA A 1 786 ? -7.710 -16.373 -21.331 1.00 94.12 786 ALA A O 1
ATOM 6088 N N . VAL A 1 787 ? -7.259 -17.820 -19.675 1.00 95.62 787 VAL A N 1
ATOM 6089 C CA . VAL A 1 787 ? -6.183 -17.016 -19.055 1.00 95.62 787 VAL A CA 1
ATOM 6090 C C . VAL A 1 787 ? -4.980 -16.842 -19.990 1.00 95.62 787 VAL A C 1
ATOM 6092 O O . VAL A 1 787 ? -4.487 -15.731 -20.167 1.00 95.62 787 VAL A O 1
ATOM 6095 N N . TYR A 1 788 ? -4.502 -17.917 -20.622 1.00 94.50 788 TYR A N 1
ATOM 6096 C CA . TYR A 1 788 ? -3.307 -17.902 -21.473 1.00 94.50 788 TYR A CA 1
ATOM 6097 C C . TYR A 1 788 ? -3.444 -16.989 -22.700 1.00 94.50 788 TYR A C 1
ATOM 6099 O O . TYR A 1 788 ? -2.448 -16.426 -23.164 1.00 94.50 788 TYR A O 1
ATOM 6107 N N . HIS A 1 789 ? -4.665 -16.807 -23.203 1.00 92.00 789 HIS A N 1
ATOM 6108 C CA . HIS A 1 789 ? -4.967 -15.939 -24.341 1.00 92.00 789 HIS A CA 1
ATOM 6109 C C . HIS A 1 789 ? -5.437 -14.529 -23.946 1.00 92.00 789 HIS A C 1
ATOM 6111 O O . HIS A 1 789 ? -5.880 -13.765 -24.808 1.00 92.00 789 HIS A O 1
ATOM 6117 N N . LEU A 1 790 ? -5.349 -14.133 -22.674 1.00 93.12 790 LEU A N 1
ATOM 6118 C CA . LEU A 1 790 ? -5.486 -12.723 -22.297 1.00 93.12 790 LEU A CA 1
ATOM 6119 C C . LEU A 1 790 ? -4.315 -11.904 -22.855 1.00 93.12 790 LEU A C 1
ATOM 6121 O O . LEU A 1 790 ? -3.212 -12.427 -23.031 1.00 93.12 790 LEU A O 1
ATOM 6125 N N . MET A 1 791 ? -4.557 -10.630 -23.165 1.00 90.56 791 MET A N 1
ATOM 6126 C CA . MET A 1 791 ? -3.575 -9.778 -23.842 1.00 90.56 791 MET A CA 1
ATOM 6127 C C . MET A 1 791 ? -2.381 -9.479 -22.915 1.00 90.56 791 MET A C 1
ATOM 6129 O O . MET A 1 791 ? -2.600 -8.887 -21.860 1.00 90.56 791 MET A O 1
ATOM 6133 N N . PRO A 1 792 ? -1.137 -9.862 -23.273 1.00 88.75 792 PRO A N 1
ATOM 6134 C CA . PRO A 1 792 ? 0.036 -9.622 -22.432 1.00 88.75 792 PRO A CA 1
ATOM 6135 C C . PRO A 1 792 ? 0.730 -8.276 -22.689 1.00 88.75 792 PRO A C 1
ATOM 6137 O O . PRO A 1 792 ? 1.626 -7.927 -21.940 1.00 88.75 792 PRO A O 1
ATOM 6140 N N . HIS A 1 793 ? 0.423 -7.577 -23.790 1.00 88.88 793 HIS A N 1
ATOM 6141 C CA . HIS A 1 793 ? 1.077 -6.322 -24.210 1.00 88.88 793 HIS A CA 1
ATOM 6142 C C . HIS A 1 793 ? 2.621 -6.320 -24.249 1.00 88.88 793 HIS A C 1
ATOM 6144 O O . HIS A 1 793 ? 3.227 -5.259 -24.353 1.00 88.88 793 HIS A O 1
ATOM 6150 N N . LEU A 1 794 ? 3.276 -7.489 -24.271 1.00 86.94 794 LEU A N 1
ATOM 6151 C CA . LEU A 1 794 ? 4.743 -7.599 -24.268 1.00 86.94 794 LEU A CA 1
ATOM 6152 C C . LEU A 1 794 ? 5.428 -6.801 -25.387 1.00 86.94 794 LEU A C 1
ATOM 6154 O O . LEU A 1 794 ? 6.523 -6.304 -25.179 1.00 86.94 794 LEU A O 1
ATOM 6158 N N . THR A 1 795 ? 4.800 -6.661 -26.556 1.00 87.38 795 THR A N 1
ATOM 6159 C CA . THR A 1 795 ? 5.346 -5.887 -27.687 1.00 87.38 795 THR A CA 1
ATOM 6160 C C . THR A 1 795 ? 5.089 -4.383 -27.591 1.00 87.38 795 THR A C 1
ATOM 6162 O O . THR A 1 795 ? 5.715 -3.618 -28.314 1.00 87.38 795 THR A O 1
ATOM 6165 N N . SER A 1 796 ? 4.128 -3.963 -26.766 1.00 87.06 796 SER A N 1
ATOM 6166 C CA . SER A 1 796 ? 3.767 -2.553 -26.544 1.00 87.06 796 SER A CA 1
ATOM 6167 C C . SER A 1 796 ? 4.477 -1.959 -25.326 1.00 87.06 796 SER A C 1
ATOM 6169 O O . SER A 1 796 ? 4.614 -0.746 -25.223 1.00 87.06 796 SER A O 1
ATOM 6171 N N . CYS A 1 797 ? 4.897 -2.828 -24.415 1.00 81.94 797 CYS A N 1
ATOM 6172 C CA . CYS A 1 797 ? 5.576 -2.532 -23.166 1.00 81.94 797 CYS A CA 1
ATOM 6173 C C . CYS A 1 797 ? 7.039 -2.116 -23.404 1.00 81.94 797 CYS A C 1
ATOM 6175 O O . CYS A 1 797 ? 7.670 -2.604 -24.351 1.00 81.94 797 CYS A O 1
ATOM 6177 N N . SER A 1 798 ? 7.583 -1.227 -22.565 1.00 85.06 798 SER A N 1
ATOM 6178 C CA . SER A 1 798 ? 8.950 -0.727 -22.747 1.00 85.06 798 SER A CA 1
ATOM 6179 C C . SER A 1 798 ? 9.993 -1.842 -22.548 1.00 85.06 798 SER A C 1
ATOM 6181 O O . SER A 1 798 ? 9.723 -2.845 -21.878 1.00 85.06 798 SER A O 1
ATOM 6183 N N . PRO A 1 799 ? 11.197 -1.727 -23.136 1.00 85.06 799 PRO A N 1
ATOM 6184 C CA . PRO A 1 799 ? 12.275 -2.682 -22.889 1.00 85.06 799 PRO A CA 1
ATOM 6185 C C . PRO A 1 799 ? 12.631 -2.842 -21.404 1.00 85.06 799 PRO A C 1
ATOM 6187 O O . PRO A 1 799 ? 12.964 -3.948 -20.981 1.00 85.06 799 PRO A O 1
ATOM 6190 N N . GLU A 1 800 ? 12.545 -1.764 -20.627 1.00 83.88 800 GLU A N 1
ATOM 6191 C CA . GLU A 1 800 ? 12.816 -1.722 -19.189 1.00 83.88 800 GLU A CA 1
ATOM 6192 C C . GLU A 1 800 ? 11.796 -2.558 -18.409 1.00 83.88 800 GLU A C 1
ATOM 6194 O O . GLU A 1 800 ? 12.183 -3.434 -17.637 1.00 83.88 800 GLU A O 1
ATOM 6199 N N . ASP A 1 801 ? 10.502 -2.375 -18.679 1.00 82.19 801 ASP A N 1
ATOM 6200 C CA . ASP A 1 801 ? 9.442 -3.186 -18.076 1.00 82.19 801 ASP A CA 1
ATOM 6201 C C . ASP A 1 801 ? 9.600 -4.672 -18.430 1.00 82.19 801 ASP A C 1
ATOM 6203 O O . ASP A 1 801 ? 9.495 -5.559 -17.579 1.00 82.19 801 ASP A O 1
ATOM 6207 N N . GLN A 1 802 ? 9.900 -4.973 -19.700 1.00 87.69 802 GLN A N 1
ATOM 6208 C CA . GLN A 1 802 ? 10.151 -6.348 -20.132 1.00 87.69 802 GLN A CA 1
ATOM 6209 C C . GLN A 1 802 ? 11.340 -6.964 -19.383 1.00 87.69 802 GLN A C 1
ATOM 6211 O O . GLN A 1 802 ? 11.319 -8.161 -19.081 1.00 87.69 802 GLN A O 1
ATOM 6216 N N . LEU A 1 803 ? 12.377 -6.175 -19.088 1.00 88.56 803 LEU A N 1
ATOM 6217 C CA . LEU A 1 803 ? 13.522 -6.626 -18.306 1.00 88.56 803 LEU A CA 1
ATOM 6218 C C . LEU A 1 803 ? 13.138 -6.871 -16.841 1.00 88.56 803 LEU A C 1
ATOM 6220 O O . LEU A 1 803 ? 13.491 -7.917 -16.299 1.00 88.56 803 LEU A O 1
ATOM 6224 N N . GLN A 1 804 ? 12.353 -5.988 -16.230 1.00 86.75 804 GLN A N 1
ATOM 6225 C CA . GLN A 1 804 ? 11.828 -6.169 -14.872 1.00 86.75 804 GLN A CA 1
ATOM 6226 C C . GLN A 1 804 ? 11.009 -7.463 -14.754 1.00 86.75 804 GLN A C 1
ATOM 6228 O O . GLN A 1 804 ? 11.257 -8.289 -13.870 1.00 86.75 804 GLN A O 1
ATOM 6233 N N . TYR A 1 805 ? 10.101 -7.722 -15.704 1.00 91.12 805 TYR A N 1
ATOM 6234 C CA . TYR A 1 805 ? 9.326 -8.969 -15.736 1.00 91.12 805 TYR A CA 1
ATOM 6235 C C . TYR A 1 805 ? 10.227 -10.193 -15.924 1.00 91.12 805 TYR A C 1
ATOM 6237 O O . TYR A 1 805 ? 9.979 -11.243 -15.327 1.00 91.12 805 TYR A O 1
ATOM 6245 N N . CYS A 1 806 ? 11.277 -10.068 -16.740 1.00 93.81 806 CYS A N 1
ATOM 6246 C CA . CYS A 1 806 ? 12.263 -11.119 -16.975 1.00 93.81 806 CYS A CA 1
ATOM 6247 C C . CYS A 1 806 ? 13.016 -11.478 -15.683 1.00 93.81 806 CYS A C 1
ATOM 6249 O O . CYS A 1 806 ? 13.039 -12.643 -15.283 1.00 93.81 806 CYS A O 1
ATOM 6251 N N . LEU A 1 807 ? 13.572 -10.482 -14.993 1.00 89.62 807 LEU A N 1
ATOM 6252 C CA . LEU A 1 807 ? 14.347 -10.671 -13.767 1.00 89.62 807 LEU A CA 1
ATOM 6253 C C . LEU A 1 807 ? 13.486 -11.220 -12.619 1.00 89.62 807 LEU A C 1
ATOM 6255 O O . LEU A 1 807 ? 13.868 -12.214 -11.998 1.00 89.62 807 LEU A O 1
ATOM 6259 N N . ALA A 1 808 ? 12.287 -10.666 -12.395 1.00 90.81 808 ALA A N 1
ATOM 6260 C CA . ALA A 1 808 ? 11.344 -11.181 -11.397 1.00 90.81 808 ALA A CA 1
ATOM 6261 C C . ALA A 1 808 ? 10.963 -12.649 -11.667 1.00 90.81 808 ALA A C 1
ATOM 6263 O O . ALA A 1 808 ? 10.854 -13.461 -10.745 1.00 90.81 808 ALA A O 1
ATOM 6264 N N . SER A 1 809 ? 10.820 -13.019 -12.943 1.00 95.00 809 SER A N 1
ATOM 6265 C CA . SER A 1 809 ? 10.535 -14.400 -13.340 1.00 95.00 809 SER A CA 1
ATOM 6266 C C . SER A 1 809 ? 11.693 -15.351 -13.066 1.00 95.00 809 SER A C 1
ATOM 6268 O O . SER A 1 809 ? 11.451 -16.492 -12.676 1.00 95.00 809 SER A O 1
ATOM 6270 N N . ILE A 1 810 ? 12.938 -14.903 -13.262 1.00 93.06 810 ILE A N 1
ATOM 6271 C CA . ILE A 1 810 ? 14.131 -15.701 -12.952 1.00 93.06 810 ILE A CA 1
ATOM 6272 C C . ILE A 1 810 ? 14.229 -15.926 -11.443 1.00 93.06 810 ILE A C 1
ATOM 6274 O O . ILE A 1 810 ? 14.408 -17.067 -11.031 1.00 93.06 810 ILE A O 1
ATOM 6278 N N . ILE A 1 811 ? 14.048 -14.881 -10.627 1.00 90.94 811 ILE A N 1
ATOM 6279 C CA . ILE A 1 811 ? 14.055 -14.989 -9.158 1.00 90.94 811 ILE A CA 1
ATOM 6280 C C . ILE A 1 811 ? 13.034 -16.036 -8.699 1.00 90.94 811 ILE A C 1
ATOM 6282 O O . ILE A 1 811 ? 13.379 -16.959 -7.962 1.00 90.94 811 ILE A O 1
ATOM 6286 N N . LEU A 1 812 ? 11.791 -15.938 -9.180 1.00 92.25 812 LEU A N 1
ATOM 6287 C CA . LEU A 1 812 ? 10.731 -16.879 -8.823 1.00 92.25 812 LEU A CA 1
ATOM 6288 C C . LEU A 1 812 ? 11.019 -18.306 -9.293 1.00 92.25 812 LEU A C 1
ATOM 6290 O O . LEU A 1 812 ? 10.851 -19.247 -8.521 1.00 92.25 812 LEU A O 1
ATOM 6294 N N . ALA A 1 813 ? 11.446 -18.488 -10.543 1.00 92.88 813 ALA A N 1
ATOM 6295 C CA . ALA A 1 813 ? 11.726 -19.815 -11.081 1.00 92.88 813 ALA A CA 1
ATOM 6296 C C . ALA A 1 813 ? 12.907 -20.491 -10.370 1.00 92.88 813 ALA A C 1
ATOM 6298 O O . ALA A 1 813 ? 12.827 -21.684 -10.076 1.00 92.88 813 ALA A O 1
ATOM 6299 N N . SER A 1 814 ? 13.964 -19.736 -10.058 1.00 91.38 814 SER A N 1
ATOM 6300 C CA . SER A 1 814 ? 15.098 -20.218 -9.266 1.00 91.38 814 SER A CA 1
ATOM 6301 C C . SER A 1 814 ? 14.659 -20.584 -7.848 1.00 91.38 814 SER A C 1
ATOM 6303 O O . SER A 1 814 ? 14.946 -21.686 -7.395 1.00 91.38 814 SER A O 1
ATOM 6305 N N . ALA A 1 815 ? 13.854 -19.743 -7.186 1.00 90.88 815 ALA A N 1
ATOM 6306 C CA . ALA A 1 815 ? 13.330 -20.047 -5.854 1.00 90.88 815 ALA A CA 1
ATOM 6307 C C . ALA A 1 815 ? 12.483 -21.324 -5.810 1.00 90.88 815 ALA A C 1
ATOM 6309 O O . ALA A 1 815 ? 12.606 -22.131 -4.886 1.00 90.88 815 ALA A O 1
ATOM 6310 N N . MET A 1 816 ? 11.651 -21.540 -6.832 1.00 90.25 816 MET A N 1
ATOM 6311 C CA . MET A 1 816 ? 10.881 -22.776 -6.967 1.00 90.25 816 MET A CA 1
ATOM 6312 C C . MET A 1 816 ? 11.775 -23.994 -7.199 1.00 90.25 816 MET A C 1
ATOM 6314 O O . MET A 1 816 ? 11.496 -25.048 -6.634 1.00 90.25 816 MET A O 1
ATOM 6318 N N . ALA A 1 817 ? 12.837 -23.865 -7.994 1.00 87.88 817 ALA A N 1
ATOM 6319 C CA . ALA A 1 817 ? 13.771 -24.959 -8.248 1.00 87.88 817 ALA A CA 1
ATOM 6320 C C . ALA A 1 817 ? 14.627 -25.316 -7.021 1.00 87.88 817 ALA A C 1
ATOM 6322 O O . ALA A 1 817 ? 14.885 -26.494 -6.789 1.00 87.88 817 ALA A O 1
ATOM 6323 N N . ASP A 1 818 ? 15.039 -24.320 -6.236 1.00 88.12 818 ASP A N 1
ATOM 6324 C CA . ASP A 1 818 ? 15.951 -24.503 -5.102 1.00 88.12 818 ASP A CA 1
ATOM 6325 C C . ASP A 1 818 ? 15.248 -25.020 -3.840 1.00 88.12 818 ASP A C 1
ATOM 6327 O O . ASP A 1 818 ? 15.802 -25.827 -3.092 1.00 88.12 818 ASP A O 1
ATOM 6331 N N . ARG A 1 819 ? 14.047 -24.501 -3.549 1.00 87.94 819 ARG A N 1
ATOM 6332 C CA . ARG A 1 819 ? 13.394 -24.649 -2.233 1.00 87.94 819 ARG A CA 1
ATOM 6333 C C . ARG A 1 819 ? 12.116 -25.478 -2.271 1.00 87.94 819 ARG A C 1
ATOM 6335 O O . ARG A 1 819 ? 11.520 -25.701 -1.217 1.00 87.94 819 ARG A O 1
ATOM 6342 N N . THR A 1 820 ? 11.684 -25.928 -3.448 1.00 87.31 820 THR A N 1
ATOM 6343 C CA . THR A 1 820 ? 10.459 -26.718 -3.597 1.00 87.31 820 THR A CA 1
ATOM 6344 C C . THR A 1 820 ? 10.685 -27.944 -4.466 1.00 87.31 820 THR A C 1
ATOM 6346 O O . THR A 1 820 ? 11.592 -27.990 -5.291 1.00 87.31 820 THR A O 1
ATOM 6349 N N . ASP A 1 821 ? 9.812 -28.931 -4.317 1.00 81.00 821 ASP A N 1
ATOM 6350 C CA . ASP A 1 821 ? 9.775 -30.110 -5.174 1.00 81.00 821 ASP A CA 1
ATOM 6351 C C . ASP A 1 821 ? 8.991 -29.868 -6.477 1.00 81.00 821 ASP A C 1
ATOM 6353 O O . ASP A 1 821 ? 8.865 -30.780 -7.284 1.00 81.00 821 ASP A O 1
ATOM 6357 N N . PHE A 1 822 ? 8.498 -28.651 -6.760 1.00 79.50 822 PHE A N 1
ATOM 6358 C CA . PHE A 1 822 ? 7.676 -28.371 -7.949 1.00 79.50 822 PHE A CA 1
ATOM 6359 C C . PHE A 1 822 ? 8.356 -28.784 -9.262 1.00 79.50 822 PHE A C 1
ATOM 6361 O O . PHE A 1 822 ? 7.707 -29.341 -10.148 1.00 79.50 822 PHE A O 1
ATOM 6368 N N . VAL A 1 823 ? 9.662 -28.533 -9.366 1.00 71.00 823 VAL A N 1
ATOM 6369 C CA . VAL A 1 823 ? 10.476 -28.849 -10.547 1.00 71.00 823 VAL A CA 1
ATOM 6370 C C . VAL A 1 823 ? 10.792 -30.349 -10.646 1.00 71.00 823 VAL A C 1
ATOM 6372 O O . VAL A 1 823 ? 11.001 -30.859 -11.745 1.00 71.00 823 VAL A O 1
ATOM 6375 N N . THR A 1 824 ? 10.801 -31.074 -9.523 1.00 64.94 824 THR A N 1
ATOM 6376 C CA . THR A 1 824 ? 11.170 -32.499 -9.452 1.00 64.94 824 THR A CA 1
ATOM 6377 C C . THR A 1 824 ? 9.974 -33.456 -9.399 1.00 64.94 824 THR A C 1
ATOM 6379 O O . THR A 1 824 ? 10.092 -34.589 -9.858 1.00 64.94 824 THR A O 1
ATOM 6382 N N . ASP A 1 825 ? 8.828 -33.021 -8.870 1.00 58.56 825 ASP A N 1
ATOM 6383 C CA . ASP A 1 825 ? 7.639 -33.848 -8.601 1.00 58.56 825 ASP A CA 1
ATOM 6384 C C . ASP A 1 825 ? 6.715 -34.022 -9.807 1.00 58.56 825 ASP A C 1
ATOM 6386 O O . ASP A 1 825 ? 5.857 -34.910 -9.816 1.00 58.56 825 ASP A O 1
ATOM 6390 N N . LYS A 1 826 ? 6.846 -33.166 -10.825 1.00 53.31 826 LYS A N 1
ATOM 6391 C CA . LYS A 1 826 ? 6.003 -33.204 -12.017 1.00 53.31 826 LYS A CA 1
ATOM 6392 C C . LYS A 1 826 ? 6.867 -33.345 -13.272 1.00 53.31 826 LYS A C 1
ATOM 6394 O O . LYS A 1 826 ? 7.613 -32.439 -13.618 1.00 53.31 826 LYS A O 1
ATOM 6399 N N . VAL A 1 827 ? 6.629 -34.452 -13.983 1.00 50.41 827 VAL A N 1
ATOM 6400 C CA . VAL A 1 827 ? 6.880 -34.718 -15.417 1.00 50.41 827 VAL A CA 1
ATOM 6401 C C . VAL A 1 827 ? 8.085 -35.624 -15.774 1.00 50.41 827 VAL A C 1
ATOM 6403 O O . VAL A 1 827 ? 9.209 -35.462 -15.312 1.00 50.41 827 VAL A O 1
ATOM 6406 N N . GLU A 1 828 ? 7.830 -36.565 -16.701 1.00 47.78 828 GLU A N 1
ATOM 6407 C CA . GLU A 1 828 ? 8.800 -37.365 -17.485 1.00 47.78 828 GLU A CA 1
ATOM 6408 C C . GLU A 1 828 ? 9.714 -36.512 -18.408 1.00 47.78 828 GLU A C 1
ATOM 6410 O O . GLU A 1 828 ? 10.672 -37.022 -18.991 1.00 47.78 828 GLU A O 1
ATOM 6415 N N . LYS A 1 829 ? 9.425 -35.210 -18.552 1.00 52.75 829 LYS A N 1
ATOM 6416 C CA . LYS A 1 829 ? 10.193 -34.183 -19.270 1.00 52.75 829 LYS A CA 1
ATOM 6417 C C . LYS A 1 829 ? 10.670 -33.152 -18.251 1.00 52.75 829 LYS A C 1
ATOM 6419 O O . LYS A 1 829 ? 9.859 -32.560 -17.554 1.00 52.75 829 LYS A O 1
ATOM 6424 N N . THR A 1 830 ? 11.974 -32.911 -18.194 1.00 55.72 830 THR A N 1
ATOM 6425 C CA . THR A 1 830 ? 12.604 -31.979 -17.248 1.00 55.72 830 THR A CA 1
ATOM 6426 C C . THR A 1 830 ? 12.054 -30.556 -17.397 1.00 55.72 830 THR A C 1
ATOM 6428 O O . THR A 1 830 ? 12.283 -29.925 -18.431 1.00 55.72 830 THR A O 1
ATOM 6431 N N . VAL A 1 831 ? 11.361 -30.045 -16.373 1.00 73.69 831 VAL A N 1
ATOM 6432 C CA . VAL A 1 831 ? 11.089 -28.607 -16.226 1.00 73.69 831 VAL A CA 1
ATOM 6433 C C . VAL A 1 831 ? 12.413 -27.932 -15.882 1.00 73.69 831 VAL A C 1
ATOM 6435 O O . VAL A 1 831 ? 13.013 -28.239 -14.860 1.00 73.69 831 VAL A O 1
ATOM 6438 N N . ASP A 1 832 ? 12.915 -27.049 -16.740 1.00 84.56 832 ASP A N 1
ATOM 6439 C CA . ASP A 1 832 ? 14.105 -26.254 -16.433 1.00 84.56 832 ASP A CA 1
ATOM 6440 C C . ASP A 1 832 ? 13.722 -24.828 -16.000 1.00 84.56 832 ASP A C 1
ATOM 6442 O O . ASP A 1 832 ? 12.660 -24.310 -16.362 1.00 84.56 832 ASP A O 1
ATOM 6446 N N . VAL A 1 833 ? 14.608 -24.184 -15.233 1.00 88.56 833 VAL A N 1
ATOM 6447 C CA . VAL A 1 833 ? 14.405 -22.829 -14.686 1.00 88.56 833 VAL A CA 1
ATOM 6448 C C . VAL A 1 833 ? 14.082 -21.809 -15.779 1.00 88.56 833 VAL A C 1
ATOM 6450 O O . VAL A 1 833 ? 13.218 -20.960 -15.575 1.00 88.56 833 VAL A O 1
ATOM 6453 N N . ALA A 1 834 ? 14.717 -21.889 -16.953 1.00 92.56 834 ALA A N 1
ATOM 6454 C CA . ALA A 1 834 ? 14.493 -20.915 -18.017 1.00 92.56 834 ALA A CA 1
ATOM 6455 C C . ALA A 1 834 ? 13.104 -21.080 -18.651 1.00 92.56 834 ALA A C 1
ATOM 6457 O O . ALA A 1 834 ? 12.430 -20.087 -18.925 1.00 92.56 834 ALA A O 1
ATOM 6458 N N . SER A 1 835 ? 12.651 -22.322 -18.843 1.00 91.81 835 SER A N 1
ATOM 6459 C CA . SER A 1 835 ? 11.298 -22.613 -19.328 1.00 91.81 835 SER A CA 1
ATOM 6460 C C . SER A 1 835 ? 10.221 -22.148 -18.342 1.00 91.81 835 SER A C 1
ATOM 6462 O O . SER A 1 835 ? 9.241 -21.527 -18.760 1.00 91.81 835 SER A O 1
ATOM 6464 N N . LEU A 1 836 ? 10.414 -22.388 -17.039 1.00 92.62 836 LEU A N 1
ATOM 6465 C CA . LEU A 1 836 ? 9.505 -21.906 -15.995 1.00 92.62 836 LEU A CA 1
ATOM 6466 C C . LEU A 1 836 ? 9.478 -20.374 -15.932 1.00 92.62 836 LEU A C 1
ATOM 6468 O O . LEU A 1 836 ? 8.403 -19.776 -15.944 1.00 92.62 836 LEU A O 1
ATOM 6472 N N . ALA A 1 837 ? 10.644 -19.728 -15.943 1.00 95.62 837 ALA A N 1
ATOM 6473 C CA . ALA A 1 837 ? 10.740 -18.273 -15.919 1.00 95.62 837 ALA A CA 1
ATOM 6474 C C . ALA A 1 837 ? 10.113 -17.632 -17.174 1.00 95.62 837 ALA A C 1
ATOM 6476 O O . ALA A 1 837 ? 9.433 -16.616 -17.077 1.00 95.62 837 ALA A O 1
ATOM 6477 N N . ALA A 1 838 ? 10.239 -18.250 -18.351 1.00 96.12 838 ALA A N 1
ATOM 6478 C CA . ALA A 1 838 ? 9.576 -17.768 -19.565 1.00 96.12 838 ALA A CA 1
ATOM 6479 C C . ALA A 1 838 ? 8.039 -17.824 -19.460 1.00 96.12 838 ALA A C 1
ATOM 6481 O O . ALA A 1 838 ? 7.348 -16.911 -19.924 1.00 96.12 838 ALA A O 1
ATOM 6482 N N . ALA A 1 839 ? 7.500 -18.877 -18.835 1.00 95.25 839 ALA A N 1
ATOM 6483 C CA . ALA A 1 839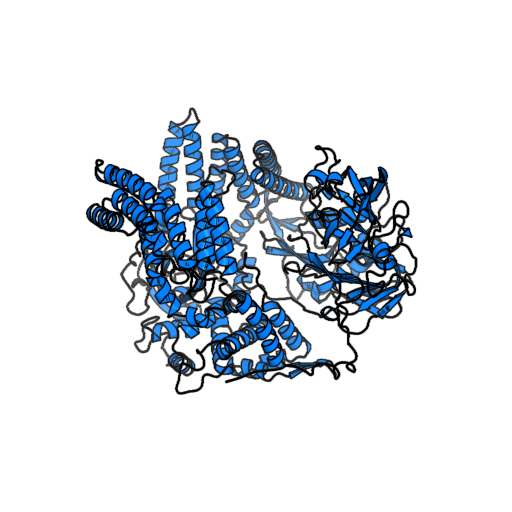 ? 6.070 -19.006 -18.566 1.00 95.25 839 ALA A CA 1
ATOM 6484 C C . ALA A 1 839 ? 5.581 -17.942 -17.568 1.00 95.25 839 ALA A C 1
ATOM 6486 O O . ALA A 1 839 ? 4.550 -17.304 -17.797 1.00 95.25 839 ALA A O 1
ATOM 6487 N N . LEU A 1 840 ? 6.351 -17.708 -16.500 1.00 96.38 840 LEU A N 1
ATOM 6488 C CA . LEU A 1 840 ? 6.077 -16.663 -15.513 1.00 96.38 840 LEU A CA 1
ATOM 6489 C C . LEU A 1 840 ? 6.094 -15.273 -16.151 1.00 96.38 840 LEU A C 1
ATOM 6491 O O . LEU A 1 840 ? 5.124 -14.540 -15.992 1.00 96.38 840 LEU A O 1
ATOM 6495 N N . MET A 1 841 ? 7.113 -14.945 -16.951 1.00 96.19 841 MET A N 1
ATOM 6496 C CA . MET A 1 841 ? 7.254 -13.634 -17.597 1.00 96.19 841 MET A CA 1
ATOM 6497 C C . MET A 1 841 ? 6.037 -13.296 -18.457 1.00 96.19 841 MET A C 1
ATOM 6499 O O . MET A 1 841 ? 5.532 -12.173 -18.423 1.00 96.19 841 MET A O 1
ATOM 6503 N N . ARG A 1 842 ? 5.519 -14.285 -19.196 1.00 94.81 842 ARG A N 1
ATOM 6504 C CA . ARG A 1 842 ? 4.279 -14.125 -19.960 1.00 94.81 842 ARG A CA 1
ATOM 6505 C C . ARG A 1 842 ? 3.101 -13.787 -19.049 1.00 94.81 842 ARG A C 1
ATOM 6507 O O . ARG A 1 842 ? 2.366 -12.850 -19.344 1.00 94.81 842 ARG A O 1
ATOM 6514 N N . HIS A 1 843 ? 2.900 -14.552 -17.979 1.00 96.44 843 HIS A N 1
ATOM 6515 C CA . HIS A 1 843 ? 1.768 -14.342 -17.078 1.00 96.44 843 HIS A CA 1
ATOM 6516 C C . HIS A 1 843 ? 1.882 -13.049 -16.265 1.00 96.44 843 HIS A C 1
ATOM 6518 O O . HIS A 1 843 ? 0.860 -12.409 -16.042 1.00 96.44 843 HIS A O 1
ATOM 6524 N N . ILE A 1 844 ? 3.090 -12.614 -15.892 1.00 94.56 844 ILE A N 1
ATOM 6525 C CA . ILE A 1 844 ? 3.322 -11.293 -15.286 1.00 94.56 844 ILE A CA 1
ATOM 6526 C C . ILE A 1 844 ? 2.784 -10.208 -16.217 1.00 94.56 844 ILE A C 1
ATOM 6528 O O . ILE A 1 844 ? 1.926 -9.429 -15.810 1.00 94.56 844 ILE A O 1
ATOM 6532 N N . ALA A 1 845 ? 3.205 -10.225 -17.483 1.00 90.88 845 ALA A N 1
ATOM 6533 C CA . ALA A 1 845 ? 2.777 -9.238 -18.467 1.00 90.88 845 ALA A CA 1
ATOM 6534 C C . ALA A 1 845 ? 1.250 -9.250 -18.694 1.00 90.88 845 ALA A C 1
ATOM 6536 O O . ALA A 1 845 ? 0.626 -8.201 -18.822 1.00 90.88 845 ALA A O 1
ATOM 6537 N N . GLN A 1 846 ? 0.607 -10.425 -18.659 1.00 93.19 846 GLN A N 1
ATOM 6538 C CA . GLN A 1 846 ? -0.861 -10.517 -18.707 1.00 93.19 846 GLN A CA 1
ATOM 6539 C C . GLN A 1 846 ? -1.531 -9.892 -17.487 1.00 93.19 846 GLN A C 1
ATOM 6541 O O . GLN A 1 846 ? -2.557 -9.226 -17.615 1.00 93.19 846 GLN A O 1
ATOM 6546 N N . LEU A 1 847 ? -0.995 -10.114 -16.293 1.00 91.81 847 LEU A N 1
ATOM 6547 C CA . LEU A 1 847 ? -1.641 -9.660 -15.069 1.00 91.81 847 LEU A CA 1
ATOM 6548 C C . LEU A 1 847 ? -1.644 -8.135 -14.933 1.00 91.81 847 LEU A C 1
ATOM 6550 O O . LEU A 1 847 ? -2.594 -7.610 -14.358 1.00 91.81 847 LEU A O 1
ATOM 6554 N N . VAL A 1 848 ? -0.671 -7.428 -15.517 1.00 86.81 848 VAL A N 1
ATOM 6555 C CA . VAL A 1 848 ? -0.608 -5.954 -15.496 1.00 86.81 848 VAL A CA 1
ATOM 6556 C C . VAL A 1 848 ? -1.880 -5.314 -16.064 1.00 86.81 848 VAL A C 1
ATOM 6558 O O . VAL A 1 848 ? -2.374 -4.338 -15.501 1.00 86.81 848 VAL A O 1
ATOM 6561 N N . SER A 1 849 ? -2.459 -5.892 -17.121 1.00 86.62 849 SER A N 1
ATOM 6562 C CA . SER A 1 849 ? -3.657 -5.346 -17.781 1.00 86.62 849 SER A CA 1
ATOM 6563 C C . SER A 1 849 ? -4.938 -6.153 -17.531 1.00 86.62 849 SER A C 1
ATOM 6565 O O . SER A 1 849 ? -6.007 -5.728 -17.954 1.00 86.62 849 SER A O 1
ATOM 6567 N N . ASN A 1 850 ? -4.867 -7.322 -16.882 1.00 92.88 850 ASN A N 1
ATOM 6568 C CA . ASN A 1 850 ? -6.030 -8.212 -16.742 1.00 92.88 850 ASN A CA 1
ATOM 6569 C C . ASN A 1 850 ? -6.366 -8.605 -15.291 1.00 92.88 850 ASN A C 1
ATOM 6571 O O . ASN A 1 850 ? -7.445 -9.154 -15.044 1.00 92.88 850 ASN A O 1
ATOM 6575 N N . ALA A 1 851 ? -5.478 -8.359 -14.323 1.00 91.56 851 ALA A N 1
ATOM 6576 C CA . ALA A 1 851 ? -5.758 -8.654 -12.921 1.00 91.56 851 ALA A CA 1
ATOM 6577 C C . ALA A 1 851 ? -6.810 -7.699 -12.338 1.00 91.56 851 ALA A C 1
ATOM 6579 O O . ALA A 1 851 ? -6.917 -6.537 -12.717 1.00 91.56 851 ALA A O 1
ATOM 6580 N N . HIS A 1 852 ? -7.571 -8.196 -11.370 1.00 91.19 852 HIS A N 1
ATOM 6581 C CA . HIS A 1 852 ? -8.604 -7.459 -10.658 1.00 91.19 852 HIS A CA 1
ATOM 6582 C C . HIS A 1 852 ? -8.250 -7.359 -9.174 1.00 91.19 852 HIS A C 1
ATOM 6584 O O . HIS A 1 852 ? -7.801 -8.329 -8.556 1.00 91.19 852 HIS A O 1
ATOM 6590 N N . ALA A 1 853 ? -8.503 -6.193 -8.583 1.00 90.25 853 ALA A N 1
ATOM 6591 C CA . ALA A 1 853 ? -8.498 -6.030 -7.137 1.00 90.25 853 ALA A CA 1
ATOM 6592 C C . ALA A 1 853 ? -9.808 -6.584 -6.562 1.00 90.25 853 ALA A C 1
ATOM 6594 O O . ALA A 1 853 ? -10.888 -6.110 -6.908 1.00 90.25 853 ALA A O 1
ATOM 6595 N N . VAL A 1 854 ? -9.708 -7.575 -5.678 1.00 89.38 854 VAL A N 1
ATOM 6596 C CA . VAL A 1 854 ? -10.839 -8.073 -4.889 1.00 89.38 854 VAL A CA 1
ATOM 6597 C C . VAL A 1 854 ? -11.006 -7.141 -3.702 1.00 89.38 854 VAL A C 1
ATOM 6599 O O . VAL A 1 854 ? -10.086 -7.009 -2.891 1.00 89.38 854 VAL A O 1
ATOM 6602 N N . THR A 1 855 ? -12.155 -6.482 -3.606 1.00 88.00 855 THR A N 1
ATOM 6603 C CA . THR A 1 855 ? -12.448 -5.505 -2.555 1.00 88.00 855 THR A CA 1
ATOM 6604 C C . THR A 1 855 ? -13.547 -6.001 -1.630 1.00 88.00 855 THR A C 1
ATOM 6606 O O . THR A 1 855 ? -14.455 -6.725 -2.034 1.00 88.00 855 THR A O 1
ATOM 6609 N N . ARG A 1 856 ? -13.463 -5.598 -0.366 1.00 83.94 856 ARG A N 1
ATOM 6610 C CA . ARG A 1 856 ? -14.512 -5.782 0.631 1.00 83.94 856 ARG A CA 1
ATOM 6611 C C . ARG A 1 856 ? -14.850 -4.428 1.217 1.00 83.94 856 ARG A C 1
ATOM 6613 O O . ARG A 1 856 ? -13.965 -3.609 1.451 1.00 83.94 856 ARG A O 1
ATOM 6620 N N . VAL A 1 857 ? -16.134 -4.211 1.445 1.00 77.81 857 VAL A N 1
ATOM 6621 C CA . VAL A 1 857 ? -16.599 -3.014 2.124 1.00 77.81 857 VAL A CA 1
ATOM 6622 C C . VAL A 1 857 ? -16.449 -3.215 3.632 1.00 77.81 857 VAL A C 1
ATOM 6624 O O . VAL A 1 857 ? -16.948 -4.199 4.174 1.00 77.81 857 VAL A O 1
ATOM 6627 N N . GLU A 1 858 ? -15.732 -2.315 4.299 1.00 72.56 858 GLU A N 1
ATOM 6628 C CA . GLU A 1 858 ? -15.506 -2.342 5.745 1.00 72.56 858 GLU A CA 1
ATOM 6629 C C . GLU A 1 858 ? -15.999 -1.042 6.390 1.00 72.56 858 GLU A C 1
ATOM 6631 O O . GLU A 1 858 ? -15.964 0.031 5.787 1.00 72.56 858 GLU A O 1
ATOM 6636 N N . ARG A 1 859 ? -16.488 -1.150 7.629 1.00 68.06 859 ARG A N 1
ATOM 6637 C CA . ARG A 1 859 ? -16.879 -0.003 8.455 1.00 68.06 859 ARG A CA 1
ATOM 6638 C C . ARG A 1 859 ? -15.648 0.552 9.162 1.00 68.06 859 ARG A C 1
ATOM 6640 O O . ARG A 1 859 ? -14.920 -0.211 9.798 1.00 68.06 859 ARG A O 1
ATOM 6647 N N . ILE A 1 860 ? -15.459 1.865 9.117 1.00 61.53 860 ILE A N 1
ATOM 6648 C CA . ILE A 1 860 ? -14.394 2.541 9.858 1.00 61.53 860 ILE A CA 1
ATOM 6649 C C . ILE A 1 860 ? -14.860 2.721 11.306 1.00 61.53 860 ILE A C 1
ATOM 6651 O O . ILE A 1 860 ? -15.692 3.572 11.618 1.00 61.53 860 ILE A O 1
ATOM 6655 N N . THR A 1 861 ? -14.333 1.905 12.219 1.00 48.91 861 THR A N 1
ATOM 6656 C CA . THR A 1 861 ? -14.536 2.093 13.661 1.00 48.91 861 THR A CA 1
ATOM 6657 C C . THR A 1 861 ? -13.394 2.929 14.228 1.00 48.91 861 THR A C 1
ATOM 6659 O O . THR A 1 861 ? -12.355 2.386 14.595 1.00 48.91 861 THR A O 1
ATOM 6662 N N . ASN A 1 862 ? -13.571 4.248 14.318 1.00 47.28 862 ASN A N 1
ATOM 6663 C CA . ASN A 1 862 ? -12.606 5.099 15.015 1.00 47.28 862 ASN A CA 1
ATOM 6664 C C . ASN A 1 862 ? -12.775 4.952 16.536 1.00 47.28 862 ASN A C 1
ATOM 6666 O O . ASN A 1 862 ? -13.865 5.170 17.071 1.00 47.28 862 ASN A O 1
ATOM 6670 N N . GLU A 1 863 ? -11.680 4.663 17.247 1.00 40.31 863 GLU A N 1
ATOM 6671 C CA . GLU A 1 863 ? -11.624 4.606 18.722 1.00 40.31 863 GLU A CA 1
ATOM 6672 C C . GLU A 1 863 ? -12.024 5.943 19.393 1.00 40.31 863 GLU A C 1
ATOM 6674 O O . GLU A 1 863 ? -12.331 5.980 20.583 1.00 40.31 863 GLU A O 1
ATOM 6679 N N . ALA A 1 864 ? -12.108 7.030 18.614 1.00 41.25 864 ALA A N 1
ATOM 6680 C CA . ALA A 1 864 ? -12.533 8.370 19.025 1.00 41.25 864 ALA A CA 1
ATOM 6681 C C . ALA A 1 864 ? -14.063 8.566 19.161 1.00 41.25 864 ALA A C 1
ATOM 6683 O O . ALA A 1 864 ? -14.516 9.661 19.489 1.00 41.25 864 ALA A O 1
ATOM 6684 N N . GLY A 1 865 ? -14.887 7.535 18.930 1.00 41.41 865 GLY A N 1
ATOM 6685 C CA . GLY A 1 865 ? -16.328 7.615 19.203 1.00 41.41 865 GLY A CA 1
ATOM 6686 C C . GLY A 1 865 ? -17.130 8.472 18.214 1.00 41.41 865 GLY A C 1
ATOM 6687 O O . GLY A 1 865 ? -18.098 9.129 18.617 1.00 41.41 865 GLY A O 1
ATOM 6688 N N . ASN A 1 866 ? -16.763 8.457 16.926 1.00 46.94 866 ASN A N 1
ATOM 6689 C CA . ASN A 1 866 ? -17.596 9.035 15.867 1.00 46.94 866 ASN A CA 1
ATOM 6690 C C . ASN A 1 866 ? -19.000 8.405 15.899 1.00 46.94 866 ASN A C 1
ATOM 6692 O O . ASN A 1 866 ? -19.151 7.187 15.922 1.00 46.94 866 ASN A O 1
ATOM 6696 N N . LYS A 1 867 ? -20.039 9.250 15.914 1.00 53.66 867 LYS A N 1
ATOM 6697 C CA . LYS A 1 867 ? -21.456 8.830 15.941 1.00 53.66 867 LYS A CA 1
ATOM 6698 C C . LYS A 1 867 ? -22.062 8.628 14.548 1.00 53.66 867 LYS A C 1
ATOM 6700 O O . LYS A 1 867 ? -23.276 8.491 14.443 1.00 53.66 867 LYS A O 1
ATOM 6705 N N . VAL A 1 868 ? -21.238 8.700 13.508 1.00 56.12 868 VAL A N 1
ATOM 6706 C CA . VAL A 1 868 ? -21.628 8.642 12.097 1.00 56.12 868 VAL A CA 1
ATOM 6707 C C . VAL A 1 868 ? -20.780 7.566 11.442 1.00 56.12 868 VAL A C 1
ATOM 6709 O O . VAL A 1 868 ? -19.560 7.577 11.615 1.00 56.12 868 VAL A O 1
ATOM 6712 N N . GLU A 1 869 ? -21.426 6.623 10.758 1.00 58.34 869 GLU A N 1
ATOM 6713 C CA . GLU A 1 869 ? -20.738 5.502 10.123 1.00 58.34 869 GLU A CA 1
ATOM 6714 C C . GLU A 1 869 ? -19.990 5.972 8.862 1.00 58.34 869 GLU A C 1
ATOM 6716 O O . GLU A 1 869 ? -20.581 6.549 7.949 1.00 58.34 869 GLU A O 1
ATOM 6721 N N . GLU A 1 870 ? -18.686 5.698 8.792 1.00 61.59 870 GLU A N 1
ATOM 6722 C CA . GLU A 1 870 ? -17.897 5.810 7.561 1.00 61.59 870 GLU A CA 1
ATOM 6723 C C . GLU A 1 870 ? -17.594 4.415 7.012 1.00 61.59 870 GLU A C 1
ATOM 6725 O O . GLU A 1 870 ? -17.419 3.447 7.760 1.00 61.59 870 GLU A O 1
ATOM 6730 N N . VAL A 1 871 ? -17.567 4.305 5.687 1.00 64.62 871 VAL A N 1
ATOM 6731 C CA . VAL A 1 871 ? -17.442 3.036 4.973 1.00 64.62 871 VAL A CA 1
ATOM 6732 C C . VAL A 1 871 ? -16.333 3.153 3.935 1.00 64.62 871 VAL A C 1
ATOM 6734 O O . VAL A 1 871 ? -16.325 4.094 3.144 1.00 64.62 871 VAL A O 1
ATOM 6737 N N . GLU A 1 872 ? -15.431 2.177 3.909 1.00 70.19 872 GLU A N 1
ATOM 6738 C CA . GLU A 1 872 ? -14.294 2.127 2.992 1.00 70.19 872 GLU A CA 1
ATOM 6739 C C . GLU A 1 872 ? -14.322 0.842 2.154 1.00 70.19 872 GLU A C 1
ATOM 6741 O O . GLU A 1 872 ? -14.694 -0.232 2.632 1.00 70.19 872 GLU A O 1
ATOM 6746 N N . GLN A 1 873 ? -13.910 0.931 0.887 1.00 75.94 873 GLN A N 1
ATOM 6747 C CA . GLN A 1 873 ? -13.612 -0.245 0.069 1.00 75.94 873 GLN A CA 1
ATOM 6748 C C . GLN A 1 873 ? -12.152 -0.649 0.259 1.00 75.94 873 GLN A C 1
ATOM 6750 O O . GLN A 1 873 ? -11.256 -0.103 -0.381 1.00 75.94 873 GLN A O 1
ATOM 6755 N N . LYS A 1 874 ? -11.913 -1.658 1.094 1.00 82.00 874 LYS A N 1
ATOM 6756 C CA . LYS A 1 874 ? -10.575 -2.188 1.337 1.00 82.00 874 LYS A CA 1
ATOM 6757 C C . LYS A 1 874 ? -10.229 -3.268 0.317 1.00 82.00 874 LYS A C 1
ATOM 6759 O O . LYS A 1 874 ? -11.005 -4.201 0.094 1.00 82.00 874 LYS A O 1
ATOM 6764 N N . ARG A 1 875 ? -9.043 -3.189 -0.290 1.00 86.62 875 ARG A N 1
ATOM 6765 C CA . ARG A 1 875 ? -8.509 -4.277 -1.126 1.00 86.62 875 ARG A CA 1
ATOM 6766 C C . ARG A 1 875 ? -8.119 -5.458 -0.239 1.00 86.62 875 ARG A C 1
ATOM 6768 O O . ARG A 1 875 ? -7.291 -5.328 0.654 1.00 86.62 875 ARG A O 1
ATOM 6775 N N . VAL A 1 876 ? -8.714 -6.616 -0.508 1.00 89.75 876 VAL A N 1
ATOM 6776 C CA . VAL A 1 876 ? -8.485 -7.869 0.226 1.00 89.75 876 VAL A CA 1
ATOM 6777 C C . VAL A 1 876 ? -7.590 -8.810 -0.568 1.00 89.75 876 VAL A C 1
ATOM 6779 O O . VAL A 1 876 ? -6.809 -9.552 0.012 1.00 89.75 876 VAL A O 1
ATOM 6782 N N . ALA A 1 877 ? -7.666 -8.792 -1.898 1.00 92.06 877 ALA A N 1
ATOM 6783 C CA . ALA A 1 877 ? -6.895 -9.707 -2.733 1.00 92.06 877 ALA A CA 1
ATOM 6784 C C . ALA A 1 877 ? -6.619 -9.142 -4.134 1.00 92.06 877 ALA A C 1
ATOM 6786 O O . ALA A 1 877 ? -7.173 -8.122 -4.548 1.00 92.06 877 ALA A O 1
ATOM 6787 N N . SER A 1 878 ? -5.769 -9.844 -4.877 1.00 93.81 878 SER A N 1
ATOM 6788 C CA . SER A 1 878 ? -5.582 -9.697 -6.324 1.00 93.81 878 SER A CA 1
ATOM 6789 C C . SER A 1 878 ? -5.968 -11.004 -6.998 1.00 93.81 878 SER A C 1
ATOM 6791 O O . SER A 1 878 ? -5.555 -12.062 -6.534 1.00 93.81 878 SER A O 1
ATOM 6793 N N . ALA A 1 879 ? -6.744 -10.966 -8.073 1.00 95.69 879 ALA A N 1
ATOM 6794 C CA . ALA A 1 879 ? -7.225 -12.177 -8.729 1.00 95.69 879 ALA A CA 1
ATOM 6795 C C . ALA A 1 879 ? -7.363 -12.008 -10.242 1.00 95.69 879 ALA A C 1
ATOM 6797 O O . ALA A 1 879 ? -7.392 -10.891 -10.750 1.00 95.69 879 ALA A O 1
ATOM 6798 N N . ILE A 1 880 ? -7.459 -13.123 -10.964 1.00 96.62 880 ILE A N 1
ATOM 6799 C CA . ILE A 1 880 ? -7.661 -13.139 -12.416 1.00 96.62 880 ILE A CA 1
ATOM 6800 C C . ILE A 1 880 ? -9.002 -13.801 -12.766 1.00 96.62 880 ILE A C 1
ATOM 6802 O O . ILE A 1 880 ? -9.266 -14.943 -12.380 1.00 96.62 880 ILE A O 1
ATOM 6806 N N . TYR A 1 881 ? -9.838 -13.062 -13.498 1.00 97.00 881 TYR A N 1
ATOM 6807 C CA . TYR A 1 881 ? -11.203 -13.423 -13.897 1.00 97.00 881 TYR A CA 1
ATOM 6808 C C . TYR A 1 881 ? -11.302 -13.372 -15.428 1.00 97.00 881 TYR A C 1
ATOM 6810 O O . TYR A 1 881 ? -11.606 -12.318 -15.991 1.00 97.00 881 TYR A O 1
ATOM 6818 N N . PRO A 1 882 ? -10.942 -14.457 -16.133 1.00 94.94 882 PRO A N 1
ATOM 6819 C CA . PRO A 1 882 ? -10.779 -14.417 -17.581 1.00 94.94 882 PRO A CA 1
ATOM 6820 C C . PRO A 1 882 ? -12.062 -14.111 -18.369 1.00 94.94 882 PRO A C 1
ATOM 6822 O O . PRO A 1 882 ? -11.938 -13.598 -19.482 1.00 94.94 882 PRO A O 1
ATOM 6825 N N . SER A 1 883 ? -13.267 -14.404 -17.860 1.00 94.00 883 SER A N 1
ATOM 6826 C CA . SER A 1 883 ? -14.510 -13.968 -18.525 1.00 94.00 883 SER A CA 1
ATOM 6827 C C . SER A 1 883 ? -14.751 -12.471 -18.316 1.00 94.00 883 SER A C 1
ATOM 6829 O O . SER A 1 883 ? -15.085 -11.772 -19.272 1.00 94.00 883 SER A O 1
ATOM 6831 N N . ALA A 1 884 ? -14.523 -11.946 -17.110 1.00 94.31 884 ALA A N 1
ATOM 6832 C CA . ALA A 1 884 ? -14.667 -10.518 -16.831 1.00 94.31 884 ALA A CA 1
ATOM 6833 C C . ALA A 1 884 ? -13.659 -9.649 -17.603 1.00 94.31 884 ALA A C 1
ATOM 6835 O O . ALA A 1 884 ? -14.005 -8.555 -18.053 1.00 94.31 884 ALA A O 1
ATOM 6836 N N . SER A 1 885 ? -12.444 -10.159 -17.836 1.00 93.94 885 SER A N 1
ATOM 6837 C CA . SER A 1 885 ? -11.411 -9.504 -18.654 1.00 93.94 885 SER A CA 1
ATOM 6838 C C . SER A 1 885 ? -11.785 -9.344 -20.140 1.00 93.94 885 SER A C 1
ATOM 6840 O O . SER A 1 885 ? -11.068 -8.658 -20.862 1.00 93.94 885 SER A O 1
ATOM 6842 N N . LEU A 1 886 ? -12.895 -9.929 -20.618 1.00 92.50 886 LEU A N 1
ATOM 6843 C CA . LEU A 1 886 ? -13.405 -9.704 -21.982 1.00 92.50 886 LEU A CA 1
ATOM 6844 C C . LEU A 1 886 ? -14.102 -8.345 -22.158 1.00 92.50 886 LEU A C 1
ATOM 6846 O O . LEU A 1 886 ? -14.351 -7.920 -23.287 1.00 92.50 886 LEU A O 1
ATOM 6850 N N . MET A 1 887 ? -14.486 -7.683 -21.065 1.00 94.06 887 MET A N 1
ATOM 6851 C CA . MET A 1 887 ? -15.230 -6.428 -21.137 1.00 94.06 887 MET A CA 1
ATOM 6852 C C . MET A 1 887 ? -14.280 -5.252 -21.324 1.00 94.06 887 MET A C 1
ATOM 6854 O O . MET A 1 887 ? -13.378 -5.026 -20.514 1.00 94.06 887 MET A O 1
ATOM 6858 N N . ASN A 1 888 ? -14.527 -4.461 -22.363 1.00 95.50 888 ASN A N 1
ATOM 6859 C CA . ASN A 1 888 ? -13.731 -3.280 -22.664 1.00 95.50 888 ASN A CA 1
ATOM 6860 C C . ASN A 1 888 ? -13.991 -2.129 -21.691 1.00 95.50 888 ASN A C 1
ATOM 6862 O O . ASN A 1 888 ? -14.995 -2.076 -20.980 1.00 95.50 888 ASN A O 1
ATOM 6866 N N . HIS A 1 889 ? -13.081 -1.162 -21.705 1.00 95.69 889 HIS A N 1
ATOM 6867 C CA . HIS A 1 889 ? -13.164 0.019 -20.864 1.00 95.69 889 HIS A CA 1
ATOM 6868 C C . HIS A 1 889 ? -14.135 1.091 -21.388 1.00 95.69 889 HIS A C 1
ATOM 6870 O O . HIS A 1 889 ? -14.116 1.457 -22.566 1.00 95.69 889 HIS A O 1
ATOM 6876 N N . SER A 1 890 ? -14.873 1.715 -20.469 1.00 96.25 890 SER A N 1
ATOM 6877 C CA . SER A 1 890 ? -15.437 3.059 -20.627 1.00 96.25 890 SER A CA 1
ATOM 6878 C C . SER A 1 890 ? -15.213 3.864 -19.349 1.00 96.25 890 SER A C 1
ATOM 6880 O O . SER A 1 890 ? -15.405 3.349 -18.249 1.00 96.25 890 SER A O 1
ATOM 6882 N N . CYS A 1 891 ? -14.886 5.157 -19.475 1.00 94.19 891 CYS A N 1
ATOM 6883 C CA . CYS A 1 891 ? -14.756 6.029 -18.303 1.00 94.19 891 CYS A CA 1
ATOM 6884 C C . CYS A 1 891 ? -16.095 6.238 -17.584 1.00 94.19 891 CYS A C 1
ATOM 6886 O O . CYS A 1 891 ? -16.084 6.633 -16.423 1.00 94.19 891 CYS A O 1
ATOM 6888 N N . LYS A 1 892 ? -17.219 6.008 -18.281 1.00 93.25 892 LYS A N 1
ATOM 6889 C CA . LYS A 1 892 ? -18.570 5.861 -17.725 1.00 93.25 892 LYS A CA 1
ATOM 6890 C C . LYS A 1 892 ? -19.022 4.420 -18.008 1.00 93.25 892 LYS A C 1
ATOM 6892 O O . LYS A 1 892 ? -19.482 4.169 -19.128 1.00 93.25 892 LYS A O 1
ATOM 6897 N N . PRO A 1 893 ? -18.812 3.475 -17.083 1.00 94.50 893 PRO A N 1
ATOM 6898 C CA . PRO A 1 893 ? -19.246 2.097 -17.269 1.00 94.50 893 PRO A CA 1
ATOM 6899 C C . PRO A 1 893 ? -20.775 2.000 -17.207 1.00 94.50 893 PRO A C 1
ATOM 6901 O O . PRO A 1 893 ? -21.435 2.864 -16.630 1.00 94.50 893 PRO A O 1
ATOM 6904 N N . ASN A 1 894 ? -21.325 0.932 -17.781 1.00 94.88 894 ASN A N 1
ATOM 6905 C CA . ASN A 1 894 ? -22.747 0.575 -17.680 1.00 94.88 894 ASN A CA 1
ATOM 6906 C C . ASN A 1 894 ? -22.984 -0.655 -16.788 1.00 94.88 894 ASN A C 1
ATOM 6908 O O . ASN A 1 894 ? -24.110 -1.146 -16.665 1.00 94.88 894 ASN A O 1
ATOM 6912 N N . ILE A 1 895 ? -21.923 -1.108 -16.118 1.00 95.06 895 ILE A N 1
ATOM 6913 C CA . ILE A 1 895 ? -21.924 -2.182 -15.131 1.00 95.06 895 ILE A CA 1
ATOM 6914 C C . ILE A 1 895 ? -21.197 -1.764 -13.847 1.00 95.06 895 ILE A C 1
ATOM 6916 O O . ILE A 1 895 ? -20.411 -0.816 -13.843 1.00 95.06 895 ILE A O 1
ATOM 6920 N N . ILE A 1 896 ? -21.439 -2.506 -12.769 1.00 92.44 896 ILE A N 1
ATOM 6921 C CA . ILE A 1 896 ? -20.718 -2.411 -11.497 1.00 92.44 896 ILE A CA 1
ATOM 6922 C C . ILE A 1 896 ? -20.245 -3.796 -11.048 1.00 92.44 896 ILE A C 1
ATOM 6924 O O . ILE A 1 896 ? -20.955 -4.791 -11.225 1.00 92.44 896 ILE A O 1
ATOM 6928 N N . ASN A 1 897 ? -19.052 -3.837 -10.455 1.00 91.94 897 ASN A N 1
ATOM 6929 C CA . ASN A 1 897 ? -18.410 -5.046 -9.947 1.00 91.94 897 ASN A CA 1
ATOM 6930 C C . ASN A 1 897 ? -18.494 -5.076 -8.423 1.00 91.94 897 ASN A C 1
ATOM 6932 O O . ASN A 1 897 ? -18.113 -4.107 -7.770 1.00 91.94 897 ASN A O 1
ATOM 6936 N N . ASN A 1 898 ? -18.917 -6.209 -7.869 1.00 89.25 898 ASN A N 1
ATOM 6937 C CA . ASN A 1 898 ? -18.941 -6.466 -6.432 1.00 89.25 898 ASN A CA 1
ATOM 6938 C C . ASN A 1 898 ? -18.365 -7.850 -6.137 1.00 89.25 898 ASN A C 1
ATOM 6940 O O . ASN A 1 898 ? -18.376 -8.718 -7.010 1.00 89.25 898 ASN A O 1
ATOM 6944 N N . PHE A 1 899 ? -17.932 -8.081 -4.899 1.00 88.50 899 PHE A N 1
ATOM 6945 C CA . PHE A 1 899 ? -17.364 -9.363 -4.492 1.00 88.50 899 PHE A CA 1
ATOM 6946 C C . PHE A 1 899 ? -18.159 -10.025 -3.366 1.00 88.50 899 PHE A C 1
ATOM 6948 O O . PHE A 1 899 ? -18.530 -9.378 -2.387 1.00 88.50 899 PHE A O 1
ATOM 6955 N N . ILE A 1 900 ? -18.383 -11.335 -3.498 1.00 84.25 900 ILE A N 1
ATOM 6956 C CA . ILE A 1 900 ? -18.893 -12.213 -2.437 1.00 84.25 900 ILE A CA 1
ATOM 6957 C C . ILE A 1 900 ? -17.781 -13.205 -2.100 1.00 84.25 900 ILE A C 1
ATOM 6959 O O . ILE A 1 900 ? -17.613 -14.215 -2.782 1.00 84.25 900 ILE A O 1
ATOM 6963 N N . GLY A 1 901 ? -16.981 -12.896 -1.078 1.00 82.81 901 GLY A N 1
ATOM 6964 C CA . GLY A 1 901 ? -15.724 -13.613 -0.856 1.00 82.81 901 GLY A CA 1
ATOM 6965 C C . GLY A 1 901 ? -14.774 -13.380 -2.032 1.00 82.81 901 GLY A C 1
ATOM 6966 O O . GLY A 1 901 ? -14.389 -12.242 -2.291 1.00 82.81 901 GLY A O 1
ATOM 6967 N N . ASP A 1 902 ? -14.422 -14.443 -2.751 1.00 88.25 902 ASP A N 1
ATOM 6968 C CA . ASP A 1 902 ? -13.650 -14.384 -3.993 1.00 88.25 902 ASP A CA 1
ATOM 6969 C C . ASP A 1 902 ? -14.529 -14.381 -5.258 1.00 88.25 902 ASP A C 1
ATOM 6971 O O . ASP A 1 902 ? -13.996 -14.296 -6.351 1.00 88.25 902 ASP A O 1
ATOM 6975 N N . LEU A 1 903 ? -15.860 -14.464 -5.166 1.00 92.12 903 LEU A N 1
ATOM 6976 C CA . LEU A 1 903 ? -16.727 -14.455 -6.350 1.00 92.12 903 LEU A CA 1
ATOM 6977 C C . LEU A 1 903 ? -16.942 -13.033 -6.868 1.00 92.12 903 LEU A C 1
ATOM 6979 O O . LEU A 1 903 ? -17.457 -12.186 -6.139 1.00 92.12 903 LEU A O 1
ATOM 6983 N N . LEU A 1 904 ? -16.630 -12.793 -8.143 1.00 94.81 904 LEU A N 1
ATOM 6984 C CA . LEU A 1 904 ? -16.932 -11.544 -8.839 1.00 94.81 904 LEU A CA 1
ATOM 6985 C C . LEU A 1 904 ? -18.371 -11.571 -9.358 1.00 94.81 904 LEU A C 1
ATOM 6987 O O . LEU A 1 904 ? -18.723 -12.398 -10.197 1.00 94.81 904 LEU A O 1
ATOM 6991 N N . VAL A 1 905 ? -19.194 -10.642 -8.880 1.00 94.25 905 VAL A N 1
ATOM 6992 C CA . VAL A 1 905 ? -20.583 -10.446 -9.303 1.00 94.25 905 VAL A CA 1
ATOM 6993 C C . VAL A 1 905 ? -20.695 -9.131 -10.059 1.00 94.25 905 VAL A C 1
ATOM 6995 O O . VAL A 1 905 ? -20.382 -8.070 -9.519 1.00 94.25 905 VAL A O 1
ATOM 6998 N N . ILE A 1 906 ? -21.198 -9.195 -11.290 1.00 95.88 906 ILE A N 1
ATOM 6999 C CA . ILE A 1 906 ? -21.317 -8.040 -12.184 1.00 95.88 906 ILE A CA 1
ATOM 7000 C C . ILE A 1 906 ? -22.785 -7.774 -12.484 1.00 95.88 906 ILE A C 1
ATOM 7002 O O . ILE A 1 906 ? -23.524 -8.681 -12.887 1.00 95.88 906 ILE A O 1
ATOM 7006 N N . ARG A 1 907 ? -23.209 -6.524 -12.286 1.00 95.50 907 ARG A N 1
ATOM 7007 C CA . ARG A 1 907 ? -24.585 -6.070 -12.524 1.00 95.50 907 ARG A CA 1
ATOM 7008 C C . ARG A 1 907 ? -24.619 -4.912 -13.503 1.00 95.50 907 ARG A C 1
ATOM 7010 O O . ARG A 1 907 ? -23.719 -4.081 -13.481 1.00 95.50 907 ARG A O 1
ATOM 7017 N N . THR A 1 908 ? -25.673 -4.818 -14.304 1.00 96.06 908 THR A N 1
ATOM 7018 C CA . THR A 1 908 ? -25.971 -3.599 -15.070 1.00 96.06 908 THR A CA 1
ATOM 7019 C C . THR A 1 908 ? -26.399 -2.472 -14.131 1.00 96.06 908 THR A C 1
ATOM 7021 O O . THR A 1 908 ? -27.101 -2.712 -13.150 1.00 96.06 908 THR A O 1
ATOM 7024 N N . ILE A 1 909 ? -26.004 -1.234 -14.425 1.00 93.25 909 ILE A N 1
ATOM 7025 C CA . ILE A 1 909 ? -26.428 -0.037 -13.665 1.00 93.25 909 ILE A CA 1
ATOM 7026 C C . ILE A 1 909 ? -27.286 0.927 -14.492 1.00 93.25 909 ILE A C 1
ATOM 7028 O O . ILE A 1 909 ? -27.905 1.835 -13.943 1.00 93.25 909 ILE A O 1
ATOM 7032 N N . GLU A 1 910 ? -27.378 0.697 -15.800 1.00 92.31 910 GLU A N 1
ATOM 7033 C CA . GLU A 1 910 ? -28.276 1.388 -16.725 1.00 92.31 910 GLU A CA 1
ATOM 7034 C C . GLU A 1 910 ? -28.936 0.378 -17.680 1.00 92.31 910 GLU A C 1
ATOM 7036 O O . GLU A 1 910 ? -28.603 -0.810 -17.662 1.00 92.31 910 GLU A O 1
ATOM 7041 N N . ASP A 1 911 ? -29.929 0.829 -18.452 1.00 94.00 911 ASP A N 1
ATOM 7042 C CA . ASP A 1 911 ? -30.557 0.004 -19.487 1.00 94.00 911 ASP A CA 1
ATOM 7043 C C . ASP A 1 911 ? -29.512 -0.339 -20.556 1.00 94.00 911 ASP A C 1
ATOM 7045 O O . ASP A 1 911 ? -28.859 0.559 -21.089 1.00 94.00 911 ASP A O 1
ATOM 7049 N N . VAL A 1 912 ? -29.386 -1.622 -20.897 1.00 96.75 912 VAL A N 1
ATOM 7050 C CA . VAL A 1 912 ? -28.521 -2.093 -21.988 1.00 96.75 912 VAL A CA 1
ATOM 7051 C C . VAL A 1 912 ? -29.420 -2.594 -23.109 1.00 96.75 912 VAL A C 1
ATOM 7053 O O . VAL A 1 912 ? -30.231 -3.493 -22.881 1.00 96.75 912 VAL A O 1
ATOM 7056 N N . LYS A 1 913 ? -29.340 -1.989 -24.296 1.00 97.62 913 LYS A N 1
ATOM 7057 C CA . LYS A 1 913 ? -30.168 -2.379 -25.444 1.00 97.62 913 LYS A CA 1
ATOM 7058 C C . LYS A 1 913 ? -29.541 -3.517 -26.227 1.00 97.62 913 LYS A C 1
ATOM 7060 O O . LYS A 1 913 ? -28.329 -3.706 -26.193 1.00 97.62 913 LYS A O 1
ATOM 7065 N N . GLU A 1 914 ? -30.366 -4.260 -26.955 1.00 96.94 914 GLU A N 1
ATOM 7066 C CA . GLU A 1 914 ? -29.868 -5.225 -27.938 1.00 96.94 914 GLU A CA 1
ATOM 7067 C C . GLU A 1 914 ? -28.821 -4.567 -28.861 1.00 96.94 914 GLU A C 1
ATOM 7069 O O . GLU A 1 914 ? -29.048 -3.496 -29.428 1.00 96.94 914 GLU A O 1
ATOM 7074 N N . GLY A 1 915 ? -27.656 -5.204 -28.994 1.00 95.31 915 GLY A N 1
ATOM 7075 C CA . GLY A 1 915 ? -26.514 -4.695 -29.753 1.00 95.31 915 GLY A CA 1
ATOM 7076 C C . GLY A 1 915 ? -25.572 -3.767 -28.975 1.00 95.31 915 GLY A C 1
ATOM 7077 O O . GLY A 1 915 ? -24.480 -3.475 -29.472 1.00 95.31 915 GLY A O 1
ATOM 7078 N N . ASP A 1 916 ? -25.927 -3.336 -27.760 1.00 95.62 916 ASP A N 1
ATOM 7079 C CA . ASP A 1 916 ? -25.031 -2.550 -26.912 1.00 95.62 916 ASP A CA 1
ATOM 7080 C C . ASP A 1 916 ? -23.938 -3.425 -26.291 1.00 95.62 916 ASP A C 1
ATOM 7082 O O . ASP A 1 916 ? -24.149 -4.572 -25.894 1.00 95.62 916 ASP A O 1
ATOM 7086 N N . GLN A 1 917 ? -22.747 -2.847 -26.163 1.00 95.44 917 GLN A N 1
ATOM 7087 C CA . GLN A 1 917 ? -21.632 -3.465 -25.455 1.00 95.44 917 GLN A CA 1
ATOM 7088 C C . GLN A 1 917 ? -21.739 -3.171 -23.954 1.00 95.44 917 GLN A C 1
ATOM 7090 O O . GLN A 1 917 ? -22.134 -2.067 -23.563 1.00 95.44 917 GLN A O 1
ATOM 7095 N N . ILE A 1 918 ? -21.317 -4.109 -23.108 1.00 96.06 918 ILE A N 1
ATOM 7096 C CA . ILE A 1 918 ? -21.046 -3.794 -21.699 1.00 96.06 918 ILE A CA 1
ATOM 7097 C C . ILE A 1 918 ? -19.607 -3.327 -21.524 1.00 96.06 918 ILE A C 1
ATOM 7099 O O . ILE A 1 918 ? -18.673 -3.902 -22.085 1.00 96.06 918 ILE A O 1
ATOM 7103 N N . TYR A 1 919 ? -19.445 -2.268 -20.737 1.00 96.19 919 TYR A N 1
ATOM 7104 C CA . TYR A 1 919 ? -18.168 -1.629 -20.478 1.00 96.19 919 TYR A CA 1
ATOM 7105 C C . TYR A 1 919 ? -17.867 -1.617 -18.990 1.00 96.19 919 TYR A C 1
ATOM 7107 O O . TYR A 1 919 ? -18.619 -1.046 -18.198 1.00 96.19 919 TYR A O 1
ATOM 7115 N N . ASN A 1 920 ? -16.714 -2.171 -18.637 1.00 94.38 920 ASN A N 1
ATOM 7116 C CA . ASN A 1 920 ? -16.152 -2.056 -17.303 1.00 94.38 920 ASN A CA 1
ATOM 7117 C C . ASN A 1 920 ? -15.374 -0.731 -17.162 1.00 94.38 920 ASN A C 1
ATOM 7119 O O . ASN A 1 920 ? -15.028 -0.076 -18.149 1.00 94.38 920 ASN A O 1
ATOM 7123 N N . CYS A 1 921 ? -15.059 -0.330 -15.933 1.00 90.75 921 CYS A N 1
ATOM 7124 C CA . CYS A 1 921 ? -14.120 0.754 -15.666 1.00 90.75 921 CYS A CA 1
ATOM 7125 C C . CYS A 1 921 ? -12.811 0.157 -15.143 1.00 90.75 921 CYS A C 1
ATOM 7127 O O . CYS A 1 921 ? -12.806 -0.543 -14.137 1.00 90.75 921 CYS A O 1
ATOM 7129 N N . TYR A 1 922 ? -11.689 0.458 -15.796 1.00 88.69 922 TYR A N 1
ATOM 7130 C CA . TYR A 1 922 ? -10.373 -0.112 -15.475 1.00 88.69 922 TYR A CA 1
ATOM 7131 C C . TYR A 1 922 ? -9.663 0.661 -14.346 1.00 88.69 922 TYR A C 1
ATOM 7133 O O . TYR A 1 922 ? -8.445 0.609 -14.211 1.00 88.69 922 TYR A O 1
ATOM 7141 N N . GLY A 1 923 ? -10.429 1.438 -13.574 1.00 86.56 923 GLY A N 1
ATOM 7142 C CA . GLY A 1 923 ? -9.953 2.454 -12.634 1.00 86.56 923 GLY A CA 1
ATOM 7143 C C . GLY A 1 923 ? -10.334 3.869 -13.087 1.00 86.56 923 GLY A C 1
ATOM 7144 O O . GLY A 1 923 ? -11.065 4.544 -12.356 1.00 86.56 923 GLY A O 1
ATOM 7145 N N . PRO A 1 924 ? -9.934 4.310 -14.299 1.00 86.19 924 PRO A N 1
ATOM 7146 C CA . PRO A 1 924 ? -10.150 5.689 -14.724 1.00 86.19 924 PRO A CA 1
ATOM 7147 C C . PRO A 1 924 ? -11.612 6.097 -14.962 1.00 86.19 924 PRO A C 1
ATOM 7149 O O . PRO A 1 924 ? -12.179 5.838 -16.025 1.00 86.19 924 PRO A O 1
ATOM 7152 N N . HIS A 1 925 ? -12.226 6.785 -13.990 1.00 90.00 925 HIS A N 1
ATOM 7153 C CA . HIS A 1 925 ? -13.651 7.147 -14.008 1.00 90.00 925 HIS A CA 1
ATOM 7154 C C . HIS A 1 925 ? -13.890 8.648 -14.219 1.00 90.00 925 HIS A C 1
ATOM 7156 O O . HIS A 1 925 ? -13.284 9.490 -13.554 1.00 90.00 925 HIS A O 1
ATOM 7162 N N . TYR A 1 926 ? -14.832 9.003 -15.100 1.00 88.94 926 TYR A N 1
ATOM 7163 C CA . TYR A 1 926 ? -15.046 10.397 -15.519 1.00 88.94 926 TYR A CA 1
ATOM 7164 C C . TYR A 1 926 ? -15.493 11.337 -14.392 1.00 88.94 926 TYR A C 1
ATOM 7166 O O . TYR A 1 926 ? -15.162 12.514 -14.422 1.00 88.94 926 TYR A O 1
ATOM 7174 N N . CYS A 1 927 ? -16.216 10.831 -13.388 1.00 88.06 927 CYS A N 1
ATOM 7175 C CA . CYS A 1 927 ? -16.601 11.631 -12.221 1.00 88.06 927 CYS A CA 1
ATOM 7176 C C . CYS A 1 927 ? -15.448 11.870 -11.243 1.00 88.06 927 CYS A C 1
ATOM 7178 O O . CYS A 1 927 ? -15.585 12.723 -10.375 1.00 88.06 927 CYS A O 1
ATOM 7180 N N . ARG A 1 928 ? -14.353 11.101 -11.309 1.00 83.75 928 ARG A N 1
ATOM 7181 C CA . ARG A 1 928 ? -13.306 11.088 -10.272 1.00 83.75 928 ARG A CA 1
ATOM 7182 C C . ARG A 1 928 ? -12.006 11.750 -10.723 1.00 83.75 928 ARG A C 1
ATOM 7184 O O . ARG A 1 928 ? -11.322 12.322 -9.891 1.00 83.75 928 ARG A O 1
ATOM 7191 N N . GLN A 1 929 ? -11.703 11.700 -12.016 1.00 83.62 929 GLN A N 1
ATOM 7192 C CA . GLN A 1 929 ? -10.419 12.123 -12.583 1.00 83.62 929 GLN A CA 1
ATOM 7193 C C . GLN A 1 929 ? -10.611 13.002 -13.813 1.00 83.62 929 GLN A C 1
ATOM 7195 O O . GLN A 1 929 ? -11.643 12.891 -14.484 1.00 83.62 929 GLN A O 1
ATOM 7200 N N . THR A 1 930 ? -9.605 13.812 -14.150 1.00 82.31 930 THR A N 1
ATOM 7201 C CA . THR A 1 930 ? -9.635 14.642 -15.360 1.00 82.31 930 THR A CA 1
ATOM 7202 C C . THR A 1 930 ? -9.555 13.796 -16.626 1.00 82.31 930 THR A C 1
ATOM 7204 O O . THR A 1 930 ? -9.123 12.642 -16.602 1.00 82.31 930 THR A O 1
ATOM 7207 N N . ARG A 1 931 ? -10.003 14.318 -17.773 1.00 83.50 931 ARG A N 1
ATOM 7208 C CA . ARG A 1 931 ? -9.872 13.582 -19.044 1.00 83.50 931 ARG A CA 1
ATOM 7209 C C . ARG A 1 931 ? -8.414 13.259 -19.342 1.00 83.50 931 ARG A C 1
ATOM 7211 O O . ARG A 1 931 ? -8.157 12.197 -19.901 1.00 83.50 931 ARG A O 1
ATOM 7218 N N . GLU A 1 932 ? -7.515 14.171 -19.019 1.00 79.88 932 GLU A N 1
ATOM 7219 C CA . GLU A 1 932 ? -6.085 14.021 -19.237 1.00 79.88 932 GLU A CA 1
ATOM 7220 C C . GLU A 1 932 ? -5.514 12.867 -18.414 1.00 79.88 932 GLU A C 1
ATOM 7222 O O . GLU A 1 932 ? -5.032 11.905 -19.017 1.00 79.88 932 GLU A O 1
ATOM 7227 N N . ASP A 1 933 ? -5.729 12.875 -17.095 1.00 79.81 933 ASP A N 1
ATOM 7228 C CA . ASP A 1 933 ? -5.284 11.804 -16.191 1.00 79.81 933 ASP A CA 1
ATOM 7229 C C . ASP A 1 933 ? -5.811 10.446 -16.650 1.00 79.81 933 ASP A C 1
ATOM 7231 O O . ASP A 1 933 ? -5.065 9.475 -16.771 1.00 79.81 933 ASP A O 1
ATOM 7235 N N . ARG A 1 934 ? -7.107 10.381 -17.000 1.00 88.88 934 ARG A N 1
ATOM 7236 C CA . ARG A 1 934 ? -7.720 9.132 -17.464 1.00 88.88 934 ARG A CA 1
ATOM 7237 C C . ARG A 1 934 ? -7.038 8.601 -18.721 1.00 88.88 934 ARG A C 1
ATOM 7239 O O . ARG A 1 934 ? -6.838 7.397 -18.839 1.00 88.88 934 ARG A O 1
ATOM 7246 N N . GLN A 1 935 ? -6.707 9.465 -19.682 1.00 88.94 935 GLN A N 1
ATOM 7247 C CA . GLN A 1 935 ? -6.028 9.038 -20.909 1.00 88.94 935 GLN A CA 1
ATOM 7248 C C . GLN A 1 935 ? -4.583 8.625 -20.641 1.00 88.94 935 GLN A C 1
ATOM 7250 O O . GLN A 1 935 ? -4.135 7.639 -21.220 1.00 88.94 935 GLN A O 1
ATOM 7255 N N . ALA A 1 936 ? -3.875 9.345 -19.771 1.00 78.38 936 ALA A N 1
ATOM 7256 C CA . ALA A 1 936 ? -2.513 9.011 -19.378 1.00 78.38 936 ALA A CA 1
ATOM 7257 C C . ALA A 1 936 ? -2.455 7.625 -18.716 1.00 78.38 936 ALA A C 1
ATOM 7259 O O . ALA A 1 936 ? -1.754 6.747 -19.221 1.00 78.38 936 ALA A O 1
ATOM 7260 N N . SER A 1 937 ? -3.279 7.374 -17.689 1.00 77.69 937 SER A N 1
ATOM 7261 C CA . SER A 1 937 ? -3.326 6.074 -17.001 1.00 77.69 937 SER A CA 1
ATOM 7262 C C . SER A 1 937 ? -3.674 4.920 -17.949 1.00 77.69 937 SER A C 1
ATOM 7264 O O . SER A 1 937 ? -3.067 3.851 -17.885 1.00 77.69 937 SER A O 1
ATOM 7266 N N . LEU A 1 938 ? -4.628 5.123 -18.868 1.00 85.38 938 LEU A N 1
ATOM 7267 C CA . LEU A 1 938 ? -5.018 4.084 -19.828 1.00 85.38 938 LEU A CA 1
ATOM 7268 C C . LEU A 1 938 ? -3.928 3.788 -20.862 1.00 85.38 938 LEU A C 1
ATOM 7270 O O . LEU A 1 938 ? -3.741 2.627 -21.222 1.00 85.38 938 LEU A O 1
ATOM 7274 N N . ARG A 1 939 ? -3.186 4.800 -21.326 1.00 86.06 939 ARG A N 1
ATOM 7275 C CA . ARG A 1 939 ? -2.054 4.581 -22.239 1.00 86.06 939 ARG A CA 1
ATOM 7276 C C . ARG A 1 939 ? -0.900 3.875 -21.546 1.00 86.06 939 ARG A C 1
ATOM 7278 O O . ARG A 1 939 ? -0.332 2.971 -22.143 1.00 86.06 939 ARG A O 1
ATOM 7285 N N . GLN A 1 940 ? -0.592 4.266 -20.312 1.00 79.81 940 GLN A N 1
ATOM 7286 C CA . GLN A 1 940 ? 0.520 3.707 -19.549 1.00 79.81 940 GLN A CA 1
ATOM 7287 C C . GLN A 1 940 ? 0.319 2.216 -19.245 1.00 79.81 940 GLN A C 1
ATOM 7289 O O . GLN A 1 940 ? 1.230 1.427 -19.455 1.00 79.81 940 GLN A O 1
ATOM 7294 N N . GLN A 1 941 ? -0.869 1.820 -18.777 1.00 80.62 941 GLN A N 1
ATOM 7295 C CA . GLN A 1 941 ? -1.110 0.449 -18.303 1.00 80.62 941 GLN A CA 1
ATOM 7296 C C . GLN A 1 941 ? -1.787 -0.466 -19.339 1.00 80.62 941 GLN A C 1
ATOM 7298 O O . GLN A 1 941 ? -1.587 -1.683 -19.330 1.00 80.62 941 GLN A O 1
ATOM 7303 N N . TYR A 1 942 ? -2.629 0.096 -20.211 1.00 86.94 942 TYR A N 1
ATOM 7304 C CA . TYR A 1 942 ? -3.466 -0.667 -21.147 1.00 86.94 942 TYR A CA 1
ATOM 7305 C C . TYR A 1 942 ? -3.170 -0.346 -22.619 1.00 86.94 942 TYR A C 1
ATOM 7307 O O . TYR A 1 942 ? -3.789 -0.925 -23.510 1.00 86.94 942 TYR A O 1
ATOM 7315 N N . PHE A 1 943 ? -2.223 0.559 -22.894 1.00 88.06 943 PHE A N 1
ATOM 7316 C CA . PHE A 1 943 ? -1.695 0.840 -24.234 1.00 88.06 943 PHE A CA 1
ATOM 7317 C C . PHE A 1 943 ? -2.751 1.285 -25.261 1.00 88.06 943 PHE A C 1
ATOM 7319 O O . PHE A 1 943 ? -2.600 1.060 -26.463 1.00 88.06 943 PHE A O 1
ATOM 7326 N N . PHE A 1 944 ? -3.825 1.950 -24.816 1.00 90.94 944 PHE A N 1
ATOM 7327 C CA . PHE A 1 944 ? -4.843 2.504 -25.713 1.00 90.94 944 PHE A CA 1
ATOM 7328 C C . PHE A 1 944 ? -5.319 3.897 -25.285 1.00 90.94 944 PHE A C 1
ATOM 7330 O O . PHE A 1 944 ? -5.191 4.316 -24.139 1.00 90.94 944 PHE A O 1
ATOM 7337 N N . THR A 1 945 ? -5.906 4.630 -26.236 1.00 92.62 945 THR A N 1
ATOM 7338 C CA . THR A 1 945 ? -6.576 5.917 -25.985 1.00 92.62 945 THR A CA 1
ATOM 7339 C C . THR A 1 945 ? -8.086 5.704 -25.960 1.00 92.62 945 THR A C 1
ATOM 7341 O O . THR A 1 945 ? -8.674 5.233 -26.939 1.00 92.62 945 THR A O 1
ATOM 7344 N N . CYS A 1 946 ? -8.737 6.080 -24.861 1.00 94.25 946 CYS A N 1
ATOM 7345 C CA . CYS A 1 946 ? -10.167 5.879 -24.676 1.00 94.25 946 CYS A CA 1
ATOM 7346 C C . CYS A 1 946 ? -10.996 6.834 -25.539 1.00 94.25 946 CYS A C 1
ATOM 7348 O O . CYS A 1 946 ? -10.823 8.053 -25.504 1.00 94.25 946 CYS A O 1
ATOM 7350 N N . LYS A 1 947 ? -11.952 6.274 -26.285 1.00 93.56 947 LYS A N 1
ATOM 7351 C CA . LYS A 1 947 ? -12.879 7.019 -27.153 1.00 93.56 947 LYS A CA 1
ATOM 7352 C C . LYS A 1 947 ? -14.325 6.961 -26.651 1.00 93.56 947 LYS A C 1
ATOM 7354 O O . LYS A 1 947 ? -15.254 7.116 -27.439 1.00 93.56 947 LYS A O 1
ATOM 7359 N N . CYS A 1 948 ? -14.523 6.713 -25.354 1.00 93.88 948 CYS A N 1
ATOM 7360 C CA . CYS A 1 948 ? -15.858 6.683 -24.759 1.00 93.88 948 CYS A CA 1
ATOM 7361 C C . CYS A 1 948 ? -16.553 8.054 -24.848 1.00 93.88 948 CYS A C 1
ATOM 7363 O O . CYS A 1 948 ? -15.922 9.091 -25.088 1.00 93.88 948 CYS A O 1
ATOM 7365 N N . TYR A 1 949 ? -17.868 8.064 -24.628 1.00 91.25 949 TYR A N 1
ATOM 7366 C CA . TYR A 1 949 ? -18.682 9.276 -24.716 1.00 91.25 949 TYR A CA 1
ATOM 7367 C C . TYR A 1 949 ? -18.149 10.409 -23.803 1.00 91.25 949 TYR A C 1
ATOM 7369 O O . TYR A 1 949 ? -17.840 11.475 -24.333 1.00 91.25 949 TYR A O 1
ATOM 7377 N N . PRO A 1 950 ? -17.852 10.201 -22.501 1.00 91.88 950 PRO A N 1
ATOM 7378 C CA . PRO A 1 950 ? -17.213 11.236 -21.674 1.00 91.88 950 PRO A CA 1
ATOM 7379 C C . PRO A 1 950 ? -15.886 11.802 -22.208 1.00 91.88 950 PRO A C 1
ATOM 7381 O O . PRO A 1 950 ? -15.577 12.967 -21.979 1.00 91.88 950 PRO A O 1
ATOM 7384 N N . CYS A 1 951 ? -15.083 11.008 -22.923 1.00 92.00 951 CYS A N 1
ATOM 7385 C CA . CYS A 1 951 ? -13.782 11.447 -23.445 1.00 92.00 951 CYS A CA 1
ATOM 7386 C C . CYS A 1 951 ? -13.867 12.214 -24.769 1.00 92.00 951 CYS A C 1
ATOM 7388 O O . CYS A 1 951 ? -12.882 12.840 -25.164 1.00 92.00 951 CYS A O 1
ATOM 7390 N N . THR A 1 952 ? -15.007 12.163 -25.460 1.00 89.81 952 THR A N 1
ATOM 7391 C CA . THR A 1 952 ? -15.191 12.777 -26.788 1.00 89.81 952 THR A CA 1
ATOM 7392 C C . THR A 1 952 ? -16.102 14.000 -26.765 1.00 89.81 952 THR A C 1
ATOM 7394 O O . THR A 1 952 ? -16.144 14.758 -27.730 1.00 89.81 952 THR A O 1
ATOM 7397 N N . GLN A 1 953 ? -16.828 14.211 -25.670 1.00 87.44 953 GLN A N 1
ATOM 7398 C CA . GLN A 1 953 ? -17.939 15.147 -25.616 1.00 87.44 953 GLN A CA 1
ATOM 7399 C C . GLN A 1 953 ? -17.613 16.404 -24.782 1.00 87.44 953 GLN A C 1
ATOM 7401 O O . GLN A 1 953 ? -17.305 16.285 -23.591 1.00 87.44 953 GLN A O 1
ATOM 7406 N N . PRO A 1 954 ? -17.733 17.625 -25.345 1.00 79.88 954 PRO A N 1
ATOM 7407 C CA . PRO A 1 954 ? -17.367 18.869 -24.656 1.00 79.88 954 PRO A CA 1
ATOM 7408 C C . PRO A 1 954 ? -18.139 19.156 -23.362 1.00 79.88 954 PRO A C 1
ATOM 7410 O O . PRO A 1 954 ? -17.647 19.870 -22.492 1.00 79.88 954 PRO A O 1
ATOM 7413 N N . GLN A 1 955 ? -19.365 18.647 -23.205 1.00 83.94 955 GLN A N 1
ATOM 7414 C CA . GLN A 1 955 ? -20.144 18.854 -21.980 1.00 83.94 955 GLN A CA 1
ATOM 7415 C C . GLN A 1 955 ? -19.487 18.238 -20.739 1.00 83.94 955 GLN A C 1
ATOM 7417 O O . GLN A 1 955 ? -19.567 18.846 -19.678 1.00 83.94 955 GLN A O 1
ATOM 7422 N N . TYR A 1 956 ? -18.791 17.105 -20.867 1.00 83.81 956 TYR A N 1
ATOM 7423 C CA . TYR A 1 956 ? -18.128 16.469 -19.724 1.00 83.81 956 TYR A CA 1
ATOM 7424 C C . TYR A 1 956 ? -16.851 17.203 -19.330 1.00 83.81 956 TYR A C 1
ATOM 7426 O O . TYR A 1 956 ? -16.595 17.367 -18.146 1.00 83.81 956 TYR A O 1
ATOM 7434 N N . MET A 1 957 ? -16.114 17.751 -20.301 1.00 75.81 957 MET A N 1
ATOM 7435 C CA . MET A 1 957 ? -14.975 18.634 -20.016 1.00 75.81 957 MET A CA 1
ATOM 7436 C C . MET A 1 957 ? -15.426 19.899 -19.270 1.00 75.81 957 MET A C 1
ATOM 7438 O O . MET A 1 957 ? -14.752 20.371 -18.361 1.00 75.81 957 MET A O 1
ATOM 7442 N N . ARG A 1 958 ? -16.611 20.435 -19.605 1.00 78.81 958 ARG A N 1
ATOM 7443 C CA . ARG A 1 958 ? -17.204 21.564 -18.868 1.00 78.81 958 ARG A CA 1
ATOM 7444 C C . ARG A 1 958 ? -17.618 21.186 -17.444 1.00 78.81 958 ARG A C 1
ATOM 7446 O O . ARG A 1 958 ? -17.433 21.994 -16.545 1.00 78.81 958 ARG A O 1
ATOM 7453 N N . GLN A 1 959 ? -18.172 19.993 -17.234 1.00 83.38 959 GLN A N 1
ATOM 7454 C CA . GLN A 1 959 ? -18.518 19.498 -15.893 1.00 83.38 959 GLN A CA 1
ATOM 7455 C C . GLN A 1 959 ? -17.269 19.280 -15.031 1.00 83.38 959 GLN A C 1
ATOM 7457 O O . GLN A 1 959 ? -17.224 19.718 -13.888 1.00 83.38 959 GLN A O 1
ATOM 7462 N N . GLU A 1 960 ? -16.226 18.693 -15.609 1.00 81.62 960 GLU A N 1
ATOM 7463 C CA . GLU A 1 960 ? -14.918 18.520 -14.979 1.00 81.62 960 GLU A CA 1
ATOM 7464 C C . GLU A 1 960 ? -14.309 19.862 -14.543 1.00 81.62 960 GLU A C 1
ATOM 7466 O O . GLU A 1 960 ? -13.887 20.018 -13.396 1.00 81.62 960 GLU A O 1
ATOM 7471 N N . ALA A 1 961 ? -14.372 20.872 -15.416 1.00 80.12 961 ALA A N 1
ATOM 7472 C CA . ALA A 1 961 ? -13.965 22.236 -15.095 1.00 80.12 961 ALA A CA 1
ATOM 7473 C C . ALA A 1 961 ? -14.768 22.840 -13.929 1.00 80.12 961 ALA A C 1
ATOM 7475 O O . ALA A 1 961 ? -14.214 23.614 -13.159 1.00 80.12 961 ALA A O 1
ATOM 7476 N N . VAL A 1 962 ? -16.049 22.490 -13.754 1.00 84.06 962 VAL A N 1
ATOM 7477 C CA . VAL A 1 962 ? -16.863 22.943 -12.607 1.00 84.06 962 VAL A CA 1
ATOM 7478 C C . VAL A 1 962 ? -16.404 22.283 -11.304 1.00 84.06 962 VAL A C 1
ATOM 7480 O O . VAL A 1 962 ? -16.320 22.963 -10.282 1.00 84.06 962 VAL A O 1
ATOM 7483 N N . TRP A 1 963 ? -16.098 20.983 -11.324 1.00 86.19 963 TRP A N 1
ATOM 7484 C CA . TRP A 1 963 ? -15.716 20.224 -10.123 1.00 86.19 963 TRP A CA 1
ATOM 7485 C C . TRP A 1 963 ? -14.334 20.588 -9.573 1.00 86.19 963 TRP A C 1
ATOM 7487 O O . TRP A 1 963 ? -14.062 20.372 -8.390 1.00 86.19 963 TRP A O 1
ATOM 7497 N N . ASN A 1 964 ? -13.478 21.160 -10.417 1.00 83.50 964 ASN A N 1
ATOM 7498 C CA . ASN A 1 964 ? -12.118 21.563 -10.055 1.00 83.50 964 ASN A CA 1
ATOM 7499 C C . ASN A 1 964 ? -11.893 23.080 -10.150 1.00 83.50 964 ASN A C 1
ATOM 7501 O O . ASN A 1 964 ? -10.857 23.585 -9.730 1.00 83.50 964 ASN A O 1
ATOM 7505 N N . GLY A 1 965 ? -12.860 23.820 -10.694 1.00 87.75 965 GLY A N 1
ATOM 7506 C CA . GLY A 1 965 ? -12.708 25.229 -11.028 1.00 87.75 965 GLY A CA 1
ATOM 7507 C C . GLY A 1 965 ? -13.038 26.200 -9.902 1.00 87.75 965 GLY A C 1
ATOM 7508 O O . GLY A 1 965 ? -13.758 25.900 -8.942 1.00 87.75 965 GLY A O 1
ATOM 7509 N N . VAL A 1 966 ? -12.537 27.414 -10.092 1.00 91.88 966 VAL A N 1
ATOM 7510 C CA . VAL A 1 966 ? -12.785 28.605 -9.276 1.00 91.88 966 VAL A CA 1
ATOM 7511 C C . VAL A 1 966 ? -13.743 29.557 -10.002 1.00 91.88 966 VAL A C 1
ATOM 7513 O O . VAL A 1 966 ? -14.134 29.342 -11.158 1.00 91.88 966 VAL A O 1
ATOM 7516 N N . GLN A 1 967 ? -14.189 30.606 -9.321 1.00 91.62 967 GLN A N 1
ATOM 7517 C CA . GLN A 1 967 ? -14.971 31.678 -9.921 1.00 91.62 967 GLN A CA 1
ATOM 7518 C C . GLN A 1 967 ? -14.058 32.608 -10.718 1.00 91.62 967 GLN A C 1
ATOM 7520 O O . GLN A 1 967 ? -13.038 33.094 -10.239 1.00 91.62 967 GLN A O 1
ATOM 7525 N N . CYS A 1 968 ? -14.436 32.865 -11.963 1.00 88.19 968 CYS A N 1
ATOM 7526 C CA . CYS A 1 968 ? -13.743 33.787 -12.839 1.00 88.19 968 CYS A CA 1
ATOM 7527 C C . CYS A 1 968 ? -13.917 35.213 -12.323 1.00 88.19 968 CYS A C 1
ATOM 7529 O O . CYS A 1 968 ? -15.022 35.750 -12.328 1.00 88.19 968 CYS A O 1
ATOM 7531 N N . GLU A 1 969 ? -12.816 35.878 -12.003 1.00 87.00 969 GLU A N 1
ATOM 7532 C CA . GLU A 1 969 ? -12.829 37.246 -11.468 1.00 87.00 969 GLU A CA 1
ATOM 7533 C C . GLU A 1 969 ? -13.381 38.282 -12.463 1.00 87.00 969 GLU A C 1
ATOM 7535 O O . GLU A 1 969 ? -13.827 39.356 -12.073 1.00 87.00 969 GLU A O 1
ATOM 7540 N N . SER A 1 970 ? -13.400 37.950 -13.760 1.00 87.62 970 SER A N 1
ATOM 7541 C CA . SER A 1 970 ? -13.969 38.806 -14.807 1.00 87.62 970 SER A CA 1
ATOM 7542 C C . SER A 1 970 ? -15.489 38.673 -14.970 1.00 87.62 970 SER A C 1
ATOM 7544 O O . SER A 1 970 ? -16.126 39.629 -15.406 1.00 87.62 970 SER A O 1
ATOM 7546 N N . CYS A 1 971 ? -16.077 37.492 -14.742 1.00 88.81 971 CYS A N 1
ATOM 7547 C CA . CYS A 1 971 ? -17.484 37.239 -15.103 1.00 88.81 971 CYS A CA 1
ATOM 7548 C C . CYS A 1 971 ? -18.277 36.360 -14.122 1.00 88.81 971 CYS A C 1
ATOM 7550 O O . CYS A 1 971 ? -19.446 36.086 -14.374 1.00 88.81 971 CYS A O 1
ATOM 7552 N N . GLY A 1 972 ? -17.655 35.872 -13.048 1.00 86.31 972 GLY A N 1
ATOM 7553 C CA . GLY A 1 972 ? -18.232 34.915 -12.098 1.00 86.31 972 GLY A CA 1
ATOM 7554 C C . GLY A 1 972 ? -18.402 33.486 -12.637 1.00 86.31 972 GLY A C 1
ATOM 7555 O O . GLY A 1 972 ? -18.772 32.590 -11.884 1.00 86.31 972 GLY A O 1
ATOM 7556 N N . GLY A 1 973 ? -18.134 33.251 -13.928 1.00 87.44 973 GLY A N 1
ATOM 7557 C CA . GLY A 1 973 ? -18.202 31.928 -14.555 1.00 87.44 973 GLY A CA 1
ATOM 7558 C C . GLY A 1 973 ? -17.112 30.968 -14.071 1.00 87.44 973 GLY A C 1
ATOM 7559 O O . GLY A 1 973 ? -16.277 31.311 -13.245 1.00 87.44 973 GLY A O 1
ATOM 7560 N N . VAL A 1 974 ? -17.089 29.751 -14.599 1.00 89.12 974 VAL A N 1
ATOM 7561 C CA . VAL A 1 974 ? -16.083 28.732 -14.265 1.00 89.12 974 VAL A CA 1
ATOM 7562 C C . VAL A 1 974 ? -14.727 29.085 -14.876 1.00 89.12 974 VAL A C 1
ATOM 7564 O O . VAL A 1 974 ? -14.632 29.302 -16.089 1.00 89.12 974 VAL A O 1
ATOM 7567 N N . ALA A 1 975 ? -13.692 29.144 -14.042 1.00 87.25 975 ALA A N 1
ATOM 7568 C CA . ALA A 1 975 ? -12.302 29.256 -14.460 1.00 87.25 975 ALA A CA 1
ATOM 7569 C C . ALA A 1 975 ? -11.499 28.045 -13.979 1.00 87.25 975 ALA A C 1
ATOM 7571 O O . ALA A 1 975 ? -11.620 27.632 -12.826 1.00 87.25 975 ALA A O 1
ATOM 7572 N N . SER A 1 976 ? -10.685 27.497 -14.874 1.00 82.69 976 SER A N 1
ATOM 7573 C CA . SER A 1 976 ? -9.806 26.360 -14.611 1.00 82.69 976 SER A CA 1
ATOM 7574 C C . SER A 1 976 ? -8.361 26.779 -14.814 1.00 82.69 976 SER A C 1
ATOM 7576 O O . SER A 1 976 ? -8.066 27.630 -15.654 1.00 82.69 976 SER A O 1
ATOM 7578 N N . TRP A 1 977 ? -7.471 26.184 -14.035 1.00 75.00 977 TRP A N 1
ATOM 7579 C CA . TRP A 1 977 ? -6.035 26.353 -14.191 1.00 75.00 977 TRP A CA 1
ATOM 7580 C C . TRP A 1 977 ? -5.583 25.721 -15.513 1.00 75.00 977 TRP A C 1
ATOM 7582 O O . TRP A 1 977 ? -6.018 24.624 -15.851 1.00 75.00 977 TRP A O 1
ATOM 7592 N N . VAL A 1 978 ? -4.771 26.441 -16.285 1.00 63.91 978 VAL A N 1
ATOM 7593 C CA . VAL A 1 978 ? -4.221 26.012 -17.578 1.00 63.91 978 VAL A CA 1
ATOM 7594 C C . VAL A 1 978 ? -2.727 26.331 -17.596 1.00 63.91 978 VAL A C 1
ATOM 7596 O O . VAL A 1 978 ? -2.305 27.364 -17.082 1.00 63.91 978 VAL A O 1
ATOM 7599 N N . GLY A 1 979 ? -1.919 25.448 -18.187 1.00 48.59 979 GLY A N 1
ATOM 7600 C CA . GLY A 1 979 ? -0.480 25.679 -18.361 1.00 48.59 979 GLY A CA 1
ATOM 7601 C C . GLY A 1 979 ? 0.380 25.436 -17.117 1.00 48.59 979 GLY A C 1
ATOM 7602 O O . GLY A 1 979 ? 1.497 25.942 -17.068 1.00 48.59 979 GLY A O 1
ATOM 7603 N N . GLY A 1 980 ? -0.133 24.686 -16.135 1.00 42.94 980 GLY A N 1
ATOM 7604 C CA . GLY A 1 980 ? 0.663 24.102 -15.047 1.00 42.94 980 GLY A CA 1
ATOM 7605 C C . GLY A 1 980 ? 1.223 22.722 -15.397 1.00 42.94 980 GLY A C 1
ATOM 7606 O O . GLY A 1 980 ? 2.363 22.448 -15.059 1.00 42.94 980 GLY A O 1
ATOM 7607 N N . ASP A 1 981 ? 0.476 21.930 -16.174 1.00 36.34 981 ASP A N 1
ATOM 7608 C CA . ASP A 1 981 ? 0.830 20.566 -16.571 1.00 36.34 981 ASP A CA 1
ATOM 7609 C C . ASP A 1 981 ? 0.372 20.341 -18.025 1.00 36.34 981 ASP A C 1
ATOM 7611 O O . ASP A 1 981 ? -0.821 20.220 -18.281 1.00 36.34 981 ASP A O 1
ATOM 7615 N N . ALA A 1 982 ? 1.288 20.415 -18.997 1.00 30.45 982 ALA A N 1
ATOM 7616 C CA . ALA A 1 982 ? 1.109 19.902 -20.364 1.00 30.45 982 ALA A CA 1
ATOM 7617 C C . ALA A 1 982 ? 2.458 19.952 -21.100 1.00 30.45 982 ALA A C 1
ATOM 7619 O O . ALA A 1 982 ? 2.974 21.031 -21.412 1.00 30.45 982 ALA A O 1
ATOM 7620 N N . GLU A 1 983 ? 3.027 18.784 -21.377 1.00 31.17 983 GLU A N 1
ATOM 7621 C CA . GLU A 1 983 ? 4.140 18.622 -22.309 1.00 31.17 983 GLU A CA 1
ATOM 7622 C C . GLU A 1 983 ? 3.671 18.641 -23.773 1.00 31.17 983 GLU A C 1
ATOM 7624 O O . GLU A 1 983 ? 2.572 18.202 -24.104 1.00 31.17 983 GLU A O 1
ATOM 7629 N N . GLU A 1 984 ? 4.572 19.157 -24.615 1.00 36.41 984 GLU A N 1
ATOM 7630 C CA . GLU A 1 984 ? 4.765 18.861 -26.041 1.00 36.41 984 GLU A CA 1
ATOM 7631 C C . GLU A 1 984 ? 3.644 19.198 -27.046 1.00 36.41 984 GLU A C 1
ATOM 7633 O O . GLU A 1 984 ? 2.758 18.411 -27.366 1.00 36.41 984 GLU A O 1
ATOM 7638 N N . ASN A 1 985 ? 3.808 20.351 -27.702 1.00 25.30 985 ASN A N 1
ATOM 7639 C CA . ASN A 1 985 ? 3.791 20.359 -29.164 1.00 25.30 985 ASN A CA 1
ATOM 7640 C C . ASN A 1 985 ? 5.187 20.776 -29.636 1.00 25.30 985 ASN A C 1
ATOM 7642 O O . ASN A 1 985 ? 5.606 21.915 -29.416 1.00 25.30 985 ASN A O 1
ATOM 7646 N N . GLU A 1 986 ? 5.887 19.842 -30.274 1.00 34.91 986 GLU A N 1
ATOM 7647 C CA . GLU A 1 986 ? 6.926 20.152 -31.251 1.00 34.91 986 GLU A CA 1
ATOM 7648 C C . GLU A 1 986 ? 6.290 21.001 -32.374 1.00 34.91 986 GLU A C 1
ATOM 7650 O O . GLU A 1 986 ? 5.129 20.799 -32.725 1.00 34.91 986 GLU A O 1
ATOM 7655 N N . ASP A 1 987 ? 7.041 21.965 -32.908 1.00 31.38 987 ASP A N 1
ATOM 7656 C CA . ASP A 1 987 ? 6.664 22.933 -33.957 1.00 31.38 987 ASP A CA 1
ATOM 7657 C C . ASP A 1 987 ? 5.976 24.244 -33.514 1.00 31.38 987 ASP A C 1
ATOM 7659 O O . ASP A 1 987 ? 4.848 24.565 -33.893 1.00 31.38 987 ASP A O 1
ATOM 7663 N N . ALA A 1 988 ? 6.735 25.115 -32.839 1.00 30.14 988 ALA A N 1
ATOM 7664 C CA . ALA A 1 988 ? 6.600 26.562 -33.029 1.00 30.14 988 ALA A CA 1
ATOM 7665 C C . ALA A 1 988 ? 7.984 27.232 -33.007 1.00 30.14 988 ALA A C 1
ATOM 7667 O O . ALA A 1 988 ? 8.696 27.219 -32.008 1.00 30.14 988 ALA A O 1
ATOM 7668 N N . SER A 1 989 ? 8.362 27.778 -34.159 1.00 33.53 989 SER A N 1
ATOM 7669 C CA . SER A 1 989 ? 9.651 28.393 -34.468 1.00 33.53 989 SER A CA 1
ATOM 7670 C C . SER A 1 989 ? 10.003 29.609 -33.605 1.00 33.53 989 SER A C 1
ATOM 7672 O O . SER A 1 989 ? 9.144 30.431 -33.292 1.00 33.53 989 SER A O 1
ATOM 7674 N N . GLU A 1 990 ? 11.306 29.741 -33.359 1.00 44.16 990 GLU A N 1
ATOM 7675 C CA . GLU A 1 990 ? 12.049 30.873 -32.798 1.00 44.16 990 GLU A CA 1
ATOM 7676 C C . GLU A 1 990 ? 11.510 32.268 -33.179 1.00 44.16 990 GLU A C 1
ATOM 7678 O O . GLU A 1 990 ? 11.504 32.641 -34.355 1.00 44.16 990 GLU A O 1
ATOM 7683 N N . ASN A 1 991 ? 11.111 33.036 -32.155 1.00 33.69 991 ASN A N 1
ATOM 7684 C CA . ASN A 1 991 ? 11.304 34.486 -31.949 1.00 33.69 991 ASN A CA 1
ATOM 7685 C C . ASN A 1 991 ? 10.113 35.103 -31.195 1.00 33.69 991 ASN A C 1
ATOM 7687 O O . ASN A 1 991 ? 9.181 35.583 -31.832 1.00 33.69 991 ASN A O 1
ATOM 7691 N N . ASP A 1 992 ? 10.174 35.161 -29.863 1.00 30.45 992 ASP A N 1
ATOM 7692 C CA . ASP A 1 992 ? 9.910 36.397 -29.105 1.00 30.45 992 ASP A CA 1
ATOM 7693 C C . ASP A 1 992 ? 10.383 36.230 -27.649 1.00 30.45 992 ASP A C 1
ATOM 7695 O O . ASP A 1 992 ? 10.378 35.124 -27.107 1.00 30.45 992 ASP A O 1
ATOM 7699 N N . GLY A 1 993 ? 10.861 37.314 -27.046 1.00 33.28 993 GLY A N 1
ATOM 7700 C CA . GLY A 1 993 ? 11.538 37.328 -25.752 1.00 33.28 993 GLY A CA 1
ATOM 7701 C C . GLY A 1 993 ? 10.615 37.212 -24.533 1.00 33.28 993 GLY A C 1
ATOM 7702 O O . GLY A 1 993 ? 9.494 37.702 -24.523 1.00 33.28 993 GLY A O 1
ATOM 7703 N N . SER A 1 994 ? 11.161 36.600 -23.477 1.00 40.19 994 SER A N 1
ATOM 7704 C CA . SER A 1 994 ? 10.866 36.841 -22.054 1.00 40.19 994 SER A CA 1
ATOM 7705 C C . SER A 1 994 ? 9.402 37.088 -21.637 1.00 40.19 994 SER A C 1
ATOM 7707 O O . SER A 1 994 ? 9.014 38.233 -21.421 1.00 40.19 994 SER A O 1
ATOM 7709 N N . GLU A 1 995 ? 8.653 36.023 -21.341 1.00 31.58 995 GLU A N 1
ATOM 7710 C CA . GLU A 1 995 ? 7.616 36.039 -20.295 1.00 31.58 995 GLU A CA 1
ATOM 7711 C C . GLU A 1 995 ? 7.630 34.697 -19.537 1.00 31.58 995 GLU A C 1
ATOM 7713 O O . GLU A 1 995 ? 7.406 33.631 -20.111 1.00 31.58 995 GLU A O 1
ATOM 7718 N N . GLU A 1 996 ? 7.928 34.746 -18.234 1.00 37.09 996 GLU A N 1
ATOM 7719 C CA . GLU A 1 996 ? 7.786 33.629 -17.291 1.00 37.09 996 GLU A CA 1
ATOM 7720 C C . GLU A 1 996 ? 6.365 33.046 -17.376 1.00 37.09 996 GLU A C 1
ATOM 7722 O O . GLU A 1 996 ? 5.378 33.781 -17.256 1.00 37.09 996 GLU A O 1
ATOM 7727 N N . ARG A 1 997 ? 6.229 31.724 -17.552 1.00 38.19 997 ARG A N 1
ATOM 7728 C CA . ARG A 1 997 ? 4.922 31.041 -17.554 1.00 38.19 997 ARG A CA 1
ATOM 7729 C C . ARG A 1 997 ? 4.284 31.103 -16.159 1.00 38.19 997 ARG A C 1
ATOM 7731 O O . ARG A 1 997 ? 4.431 30.197 -15.349 1.00 38.19 997 ARG A O 1
ATOM 7738 N N . ARG A 1 998 ? 3.558 32.186 -15.878 1.00 47.44 998 ARG A N 1
ATOM 7739 C CA . ARG A 1 998 ? 2.638 32.306 -14.736 1.00 47.44 998 ARG A CA 1
ATOM 7740 C C . ARG A 1 998 ? 1.504 31.291 -14.888 1.00 47.44 998 ARG A C 1
ATOM 7742 O O . ARG A 1 998 ? 0.972 31.148 -15.986 1.00 47.44 998 ARG A O 1
ATOM 7749 N N . SER A 1 999 ? 1.081 30.646 -13.798 1.00 56.78 999 SER A N 1
ATOM 7750 C CA . SER A 1 999 ? -0.150 29.844 -13.775 1.00 56.78 999 SER A CA 1
ATOM 7751 C C . SER A 1 999 ? -1.308 30.706 -14.280 1.00 56.78 999 SER A C 1
ATOM 7753 O O . SER A 1 999 ? -1.607 31.750 -13.696 1.00 56.78 999 SER A O 1
ATOM 7755 N N . VAL A 1 1000 ? -1.933 30.315 -15.388 1.00 72.75 1000 VAL A N 1
ATOM 7756 C CA . VAL A 1 1000 ? -3.023 31.079 -16.000 1.00 72.75 1000 VAL A CA 1
ATOM 7757 C C . VAL A 1 1000 ? -4.355 30.400 -15.731 1.00 72.75 1000 VAL A C 1
ATOM 7759 O O . VAL A 1 1000 ? -4.480 29.181 -15.721 1.00 72.75 1000 VAL A O 1
ATOM 7762 N N . LEU A 1 1001 ? -5.380 31.210 -15.510 1.00 79.88 1001 LEU A N 1
ATOM 7763 C CA . LEU A 1 1001 ? -6.762 30.779 -15.420 1.00 79.88 1001 LEU A CA 1
ATOM 7764 C C . LEU A 1 1001 ? -7.438 31.009 -16.761 1.00 79.88 1001 LEU A C 1
ATOM 7766 O O . LEU A 1 1001 ? -7.508 32.140 -17.248 1.00 79.88 1001 LEU A O 1
ATOM 7770 N N . PHE A 1 1002 ? -7.990 29.944 -17.329 1.00 81.50 1002 PHE A N 1
ATOM 7771 C CA . PHE A 1 1002 ? -8.873 30.025 -18.480 1.00 81.50 1002 PHE A CA 1
ATOM 7772 C C . PHE A 1 1002 ? -10.325 29.943 -18.026 1.00 81.50 1002 PHE A C 1
ATOM 7774 O O . PHE A 1 1002 ? -10.755 28.958 -17.422 1.00 81.50 1002 PHE A O 1
ATOM 7781 N N . CYS A 1 1003 ? -11.111 30.970 -18.342 1.00 82.88 1003 CYS A N 1
ATOM 7782 C CA . CYS A 1 1003 ? -12.547 30.933 -18.107 1.00 82.88 1003 CYS A CA 1
ATOM 7783 C C . CYS A 1 1003 ? -13.296 30.353 -19.306 1.00 82.88 1003 CYS A C 1
ATOM 7785 O O . CYS A 1 1003 ? -13.310 30.947 -20.381 1.00 82.88 1003 CYS A O 1
ATOM 7787 N N . ILE A 1 1004 ? -14.034 29.262 -19.103 1.00 80.25 1004 ILE A N 1
ATOM 7788 C CA . ILE A 1 1004 ? -14.808 28.610 -20.174 1.00 80.25 1004 ILE A CA 1
ATOM 7789 C C . ILE A 1 1004 ? -16.058 29.401 -20.606 1.00 80.25 1004 ILE A C 1
ATOM 7791 O O . ILE A 1 1004 ? -16.699 29.027 -21.584 1.00 80.25 1004 ILE A O 1
ATOM 7795 N N . HIS A 1 1005 ? -16.425 30.468 -19.883 1.00 83.56 1005 HIS A N 1
ATOM 7796 C CA . HIS A 1 1005 ? -17.596 31.302 -20.188 1.00 83.56 1005 HIS A CA 1
ATOM 7797 C C . HIS A 1 1005 ? -17.243 32.574 -20.953 1.00 83.56 1005 HIS A C 1
ATOM 7799 O O . HIS A 1 1005 ? -17.899 32.900 -21.937 1.00 83.56 1005 HIS A O 1
ATOM 7805 N N . CYS A 1 1006 ? -16.240 33.321 -20.484 1.00 85.56 1006 CYS A N 1
ATOM 7806 C CA . CYS A 1 1006 ? -15.814 34.560 -21.138 1.00 85.56 1006 CYS A CA 1
ATOM 7807 C C . CYS A 1 1006 ? -14.573 34.374 -22.019 1.00 85.56 1006 CYS A C 1
ATOM 7809 O O . CYS A 1 1006 ? -14.131 35.341 -22.635 1.00 85.56 1006 CYS A O 1
ATOM 7811 N N . HIS A 1 1007 ? -14.019 33.155 -22.066 1.00 78.56 1007 HIS A N 1
ATOM 7812 C CA . HIS A 1 1007 ? -12.840 32.765 -22.846 1.00 78.56 1007 HIS A CA 1
ATOM 7813 C C . HIS A 1 1007 ? -11.595 33.615 -22.573 1.00 78.56 1007 HIS A C 1
ATOM 7815 O O . HIS A 1 1007 ? -10.669 33.648 -23.380 1.00 78.56 1007 HIS A O 1
ATOM 7821 N N . LYS A 1 1008 ? -11.559 34.303 -21.426 1.00 77.44 1008 LYS A N 1
ATOM 7822 C CA . LYS A 1 1008 ? -10.392 35.061 -20.991 1.00 77.44 1008 LYS A CA 1
ATOM 7823 C C . LYS A 1 1008 ? -9.369 34.126 -20.371 1.00 77.44 1008 LYS A C 1
ATOM 7825 O O . LYS A 1 1008 ? -9.713 33.310 -19.514 1.00 77.44 1008 LYS A O 1
ATOM 7830 N N . LEU A 1 1009 ? -8.127 34.321 -20.786 1.00 77.19 1009 LEU A N 1
ATOM 7831 C CA . LEU A 1 1009 ? -6.941 33.827 -20.115 1.00 77.19 1009 LEU A CA 1
ATOM 7832 C C . LEU A 1 1009 ? -6.405 34.963 -19.239 1.00 77.19 1009 LEU A C 1
ATOM 7834 O O . LEU A 1 1009 ? -6.184 36.066 -19.738 1.00 77.19 1009 LEU A O 1
ATOM 7838 N N . GLN A 1 1010 ? -6.266 34.735 -17.939 1.00 75.62 1010 GLN A N 1
ATOM 7839 C CA . GLN A 1 1010 ? -5.784 35.750 -17.000 1.00 75.62 1010 GLN A CA 1
ATOM 7840 C C . GLN A 1 1010 ? -4.946 35.099 -15.901 1.00 75.62 1010 GLN A C 1
ATOM 7842 O O . GLN A 1 1010 ? -5.230 33.973 -15.505 1.00 75.62 1010 GLN A O 1
ATOM 7847 N N . GLY A 1 1011 ? -3.936 35.797 -15.381 1.00 77.88 1011 GLY A N 1
ATOM 7848 C CA . GLY A 1 1011 ? -3.288 35.365 -14.139 1.00 77.88 1011 GLY A CA 1
ATOM 7849 C C . GLY A 1 1011 ? -4.276 35.440 -12.965 1.00 77.88 1011 GLY A C 1
ATOM 7850 O O . GLY A 1 1011 ? -5.165 36.300 -12.991 1.00 77.88 1011 GLY A O 1
ATOM 7851 N N . PRO A 1 1012 ? -4.164 34.565 -11.952 1.00 81.25 1012 PRO A N 1
ATOM 7852 C CA . PRO A 1 1012 ? -4.967 34.686 -10.741 1.00 81.25 1012 PRO A CA 1
ATOM 7853 C C . PRO A 1 1012 ? -4.635 35.995 -10.021 1.00 81.25 1012 PRO A C 1
ATOM 7855 O O . PRO A 1 1012 ? -3.463 36.374 -9.919 1.00 81.25 1012 PRO A O 1
ATOM 7858 N N . SER A 1 1013 ? -5.640 36.694 -9.491 1.00 85.62 1013 SER A N 1
ATOM 7859 C CA . SER A 1 1013 ? -5.351 37.796 -8.577 1.00 85.62 1013 SER A CA 1
ATOM 7860 C C . SER A 1 1013 ? -4.703 37.290 -7.287 1.00 85.62 1013 SER A C 1
ATOM 7862 O O . SER A 1 1013 ? -4.878 36.145 -6.861 1.00 85.62 1013 SER A O 1
ATOM 7864 N N . THR A 1 1014 ? -4.003 38.191 -6.600 1.00 84.56 1014 THR A N 1
ATOM 7865 C CA . THR A 1 1014 ? -3.483 37.937 -5.252 1.00 84.56 1014 THR A CA 1
ATOM 7866 C C . THR A 1 1014 ? -4.587 37.550 -4.271 1.00 84.56 1014 THR A C 1
ATOM 7868 O O . THR A 1 1014 ? -4.362 36.690 -3.423 1.00 84.56 1014 THR A O 1
ATOM 7871 N N . PHE A 1 1015 ? -5.786 38.128 -4.408 1.00 87.38 1015 PHE A N 1
ATOM 7872 C CA . PHE A 1 1015 ? -6.942 37.780 -3.583 1.00 87.38 1015 PHE A CA 1
ATOM 7873 C C . PHE A 1 1015 ? -7.355 36.319 -3.783 1.00 87.38 1015 PHE A C 1
ATOM 7875 O O . PHE A 1 1015 ? -7.525 35.593 -2.804 1.00 87.38 1015 PHE A O 1
ATOM 7882 N N . LEU A 1 1016 ? -7.473 35.878 -5.038 1.00 85.88 1016 LEU A N 1
ATOM 7883 C CA . LEU A 1 1016 ? -7.890 34.520 -5.369 1.00 85.88 1016 LEU A CA 1
ATOM 7884 C C . LEU A 1 1016 ? -6.900 33.480 -4.826 1.00 85.88 1016 LEU A C 1
ATOM 7886 O O . LEU A 1 1016 ? -7.310 32.530 -4.156 1.00 85.88 1016 LEU A O 1
ATOM 7890 N N . THR A 1 1017 ? -5.601 33.695 -5.044 1.00 84.38 1017 THR A N 1
ATOM 7891 C CA . THR A 1 1017 ? -4.539 32.801 -4.557 1.00 84.38 1017 THR A CA 1
ATOM 7892 C C . THR A 1 1017 ? -4.504 32.741 -3.027 1.00 84.38 1017 THR A C 1
ATOM 7894 O O . THR A 1 1017 ? -4.442 31.655 -2.450 1.00 84.38 1017 THR A O 1
ATOM 7897 N N . GLN A 1 1018 ? -4.613 33.888 -2.346 1.00 86.56 1018 GLN A N 1
ATOM 7898 C CA . GLN A 1 1018 ? -4.642 33.945 -0.879 1.00 86.56 1018 GLN A CA 1
ATOM 7899 C C . GLN A 1 1018 ? -5.879 33.263 -0.293 1.00 86.56 1018 GLN A C 1
ATOM 7901 O O . GLN A 1 1018 ? -5.779 32.581 0.728 1.00 86.56 1018 GLN A O 1
ATOM 7906 N N . ALA A 1 1019 ? -7.044 33.425 -0.923 1.00 88.19 1019 ALA A N 1
ATOM 7907 C CA . ALA A 1 1019 ? -8.264 32.782 -0.463 1.00 88.19 1019 ALA A CA 1
ATOM 7908 C C . ALA A 1 1019 ? -8.202 31.258 -0.632 1.00 88.19 1019 ALA A C 1
ATOM 7910 O O . ALA A 1 1019 ? -8.551 30.540 0.305 1.00 88.19 1019 ALA A O 1
ATOM 7911 N N . CYS A 1 1020 ? -7.685 30.759 -1.762 1.00 86.88 1020 CYS A N 1
ATOM 7912 C CA . CYS A 1 1020 ? -7.481 29.323 -1.969 1.00 86.88 1020 CYS A CA 1
ATOM 7913 C C . CYS A 1 1020 ? -6.535 28.735 -0.909 1.00 86.88 1020 CYS A C 1
ATOM 7915 O O . CYS A 1 1020 ? -6.899 27.766 -0.245 1.00 86.88 1020 CYS A O 1
ATOM 7917 N N . ALA A 1 1021 ? -5.385 29.377 -0.668 1.00 86.81 1021 ALA A N 1
ATOM 7918 C CA . ALA A 1 1021 ? -4.429 28.955 0.358 1.00 86.81 1021 ALA A CA 1
ATOM 7919 C C . ALA A 1 1021 ? -5.029 28.981 1.777 1.00 86.81 1021 ALA A C 1
ATOM 7921 O O . ALA A 1 1021 ? -4.781 28.088 2.590 1.00 86.81 1021 ALA A O 1
ATOM 7922 N N . LYS A 1 1022 ? -5.861 29.988 2.079 1.00 91.88 1022 LYS A N 1
ATOM 7923 C CA . LYS A 1 1022 ? -6.568 30.090 3.359 1.00 91.88 1022 LYS A CA 1
ATOM 7924 C C . LYS A 1 1022 ? -7.571 28.952 3.553 1.00 91.88 1022 LYS A C 1
ATOM 7926 O O . LYS A 1 1022 ? -7.654 28.425 4.659 1.00 91.88 1022 LYS A O 1
ATOM 7931 N N . VAL A 1 1023 ? -8.316 28.573 2.512 1.00 91.25 1023 VAL A N 1
ATOM 7932 C CA . VAL A 1 1023 ? -9.246 27.433 2.571 1.00 91.25 1023 VAL A CA 1
ATOM 7933 C C . VAL A 1 1023 ? -8.495 26.143 2.881 1.00 91.25 1023 VAL A C 1
ATOM 7935 O O . VAL A 1 1023 ? -8.882 25.460 3.826 1.00 91.25 1023 VAL A O 1
ATOM 7938 N N . SER A 1 1024 ? -7.407 25.847 2.162 1.00 87.62 1024 SER A N 1
ATOM 7939 C CA . SER A 1 1024 ? -6.612 24.631 2.390 1.00 87.62 1024 SER A CA 1
ATOM 7940 C C . SER A 1 1024 ? -6.054 24.571 3.816 1.00 87.62 1024 SER A C 1
ATOM 7942 O O . SER A 1 1024 ? -6.261 23.589 4.522 1.00 87.62 1024 SER A O 1
ATOM 7944 N N . SER A 1 1025 ? -5.457 25.667 4.294 1.00 91.19 1025 SER A N 1
ATOM 7945 C CA . SER A 1 1025 ? -4.899 25.751 5.652 1.00 91.19 1025 SER A CA 1
ATOM 7946 C C . SER A 1 1025 ? -5.951 25.547 6.756 1.00 91.19 1025 SER A C 1
ATOM 7948 O O . SER A 1 1025 ? -5.713 24.834 7.738 1.00 91.19 1025 SER A O 1
ATOM 7950 N N . LEU A 1 1026 ? -7.135 26.152 6.603 1.00 94.00 1026 LEU A N 1
ATOM 7951 C CA . LEU A 1 1026 ? -8.235 26.004 7.561 1.00 94.00 1026 LEU A CA 1
ATOM 7952 C C . LEU A 1 1026 ? -8.856 24.603 7.526 1.00 94.00 1026 LEU A C 1
ATOM 7954 O O . LEU A 1 1026 ? -9.238 24.096 8.580 1.00 94.00 1026 LEU A O 1
ATOM 7958 N N . LEU A 1 1027 ? -8.940 23.982 6.347 1.00 90.31 1027 LEU A N 1
ATOM 7959 C CA . LEU A 1 1027 ? -9.417 22.611 6.183 1.00 90.31 1027 LEU A CA 1
ATOM 7960 C C . LEU A 1 1027 ? -8.505 21.616 6.913 1.00 90.31 1027 LEU A C 1
ATOM 7962 O O . LEU A 1 1027 ? -8.994 20.857 7.746 1.00 90.31 1027 LEU A O 1
ATOM 7966 N N . GLU A 1 1028 ? -7.192 21.677 6.671 1.00 88.31 1028 GLU A N 1
ATOM 7967 C CA . GLU A 1 1028 ? -6.197 20.829 7.349 1.00 88.31 1028 GLU A CA 1
ATOM 7968 C C . GLU A 1 1028 ? -6.239 21.003 8.871 1.00 88.31 1028 GLU A C 1
ATOM 7970 O O . GLU A 1 1028 ? -6.291 20.033 9.625 1.00 88.31 1028 GLU A O 1
ATOM 7975 N N . SER A 1 1029 ? -6.277 22.256 9.336 1.00 90.38 1029 SER A N 1
ATOM 7976 C CA . SER A 1 1029 ? -6.341 22.556 10.770 1.00 90.38 1029 SER A CA 1
ATOM 7977 C C . SER A 1 1029 ? -7.642 22.042 11.400 1.00 90.38 1029 SER A C 1
ATOM 7979 O O . SER A 1 1029 ? -7.655 21.615 12.555 1.00 90.38 1029 SER A O 1
ATOM 7981 N N . GLY A 1 1030 ? -8.750 22.096 10.654 1.00 89.38 1030 GLY A N 1
ATOM 7982 C CA . GLY A 1 1030 ? -10.041 21.561 11.077 1.00 89.38 1030 GLY A CA 1
ATOM 7983 C C . GLY A 1 1030 ? -10.042 20.034 11.178 1.00 89.38 1030 GLY A C 1
ATOM 7984 O O . GLY A 1 1030 ? -10.605 19.494 12.130 1.00 89.38 1030 GLY A O 1
ATOM 7985 N N . GLU A 1 1031 ? -9.376 19.345 10.246 1.00 85.69 1031 GLU A N 1
ATOM 7986 C CA . GLU A 1 1031 ? -9.196 17.888 10.278 1.00 85.69 1031 GLU A CA 1
ATOM 7987 C C . GLU A 1 1031 ? -8.440 17.439 11.524 1.00 85.69 1031 GLU A C 1
ATOM 7989 O O . GLU A 1 1031 ? -8.877 16.547 12.251 1.00 85.69 1031 GLU A O 1
ATOM 7994 N N . GLU A 1 1032 ? -7.327 18.108 11.802 1.00 85.81 1032 GLU A N 1
ATOM 7995 C CA . GLU A 1 1032 ? -6.483 17.807 12.950 1.00 85.81 1032 GLU A CA 1
ATOM 7996 C C . GLU A 1 1032 ? -7.220 18.048 14.276 1.00 85.81 1032 GLU A C 1
ATOM 7998 O O . GLU A 1 1032 ? -7.138 17.249 15.213 1.00 85.81 1032 GLU A O 1
ATOM 8003 N N . ALA A 1 1033 ? -8.016 19.120 14.345 1.00 85.31 1033 ALA A N 1
ATOM 8004 C CA . ALA A 1 1033 ? -8.862 19.393 15.499 1.00 85.31 1033 ALA A CA 1
ATOM 8005 C C . ALA A 1 1033 ? -9.911 18.287 15.726 1.00 85.31 1033 ALA A C 1
ATOM 8007 O O . ALA A 1 1033 ? -10.159 17.923 16.877 1.00 85.31 1033 ALA A O 1
ATOM 8008 N N . LEU A 1 1034 ? -10.490 17.709 14.665 1.00 81.00 1034 LEU A N 1
ATOM 8009 C CA . LEU A 1 1034 ? -11.409 16.570 14.789 1.00 81.00 1034 LEU A CA 1
ATOM 8010 C C . LEU A 1 1034 ? -10.708 15.313 15.302 1.00 81.00 1034 LEU A C 1
ATOM 8012 O O . LEU A 1 1034 ? -11.220 14.683 16.227 1.00 81.00 1034 LEU A O 1
ATOM 8016 N N . LYS A 1 1035 ? -9.525 14.985 14.766 1.00 80.75 1035 LYS A N 1
ATOM 8017 C CA . LYS A 1 1035 ? -8.720 13.832 15.215 1.00 80.75 1035 LYS A CA 1
ATOM 8018 C C . LYS A 1 1035 ? -8.391 13.921 16.708 1.00 80.75 1035 LYS A C 1
ATOM 8020 O O . LYS A 1 1035 ? -8.503 12.936 17.432 1.00 80.75 1035 LYS A O 1
ATOM 8025 N N . LYS A 1 1036 ? -8.091 15.127 17.196 1.00 84.12 1036 LYS A N 1
ATOM 8026 C CA . LYS A 1 1036 ? -7.834 15.425 18.618 1.00 84.12 1036 LYS A CA 1
ATOM 8027 C C . LYS A 1 1036 ? -9.096 15.577 19.476 1.00 84.12 1036 LYS A C 1
ATOM 8029 O O . LYS A 1 1036 ? -8.993 15.942 20.645 1.00 84.12 1036 LYS A O 1
ATOM 8034 N N . SER A 1 1037 ? -10.288 15.327 18.928 1.00 83.12 1037 SER A N 1
ATOM 8035 C CA . SER A 1 1037 ? -11.579 15.538 19.607 1.00 83.12 1037 SER A CA 1
ATOM 8036 C C . SER A 1 1037 ? -11.816 16.983 20.097 1.00 83.12 1037 SER A C 1
ATOM 8038 O O . SER A 1 1037 ? -12.663 17.225 20.959 1.00 83.12 1037 SER A O 1
ATOM 8040 N N . ALA A 1 1038 ? -11.117 17.974 19.530 1.00 88.69 1038 ALA A N 1
ATOM 8041 C CA . ALA A 1 1038 ? -11.265 19.403 19.818 1.00 88.69 1038 ALA A CA 1
ATOM 8042 C C . ALA A 1 1038 ? -12.421 20.013 18.998 1.00 88.69 1038 ALA A C 1
ATOM 8044 O O . ALA A 1 1038 ? -12.231 20.850 18.111 1.00 88.69 1038 ALA A O 1
ATOM 8045 N N . THR A 1 1039 ? -13.640 19.558 19.290 1.00 89.88 1039 THR A N 1
ATOM 8046 C CA . THR A 1 1039 ? -14.843 19.778 18.464 1.00 89.88 1039 THR A CA 1
ATOM 8047 C C . THR A 1 1039 ? -15.188 21.252 18.218 1.00 89.88 1039 THR A C 1
ATOM 8049 O O . THR A 1 1039 ? -15.437 21.631 17.074 1.00 89.88 1039 THR A O 1
ATOM 8052 N N . ASP A 1 1040 ? -15.142 22.108 19.242 1.00 92.62 1040 ASP A N 1
ATOM 8053 C CA . ASP A 1 1040 ? -15.445 23.545 19.113 1.00 92.62 1040 ASP A CA 1
ATOM 8054 C C . ASP A 1 1040 ? -14.502 24.241 18.124 1.00 92.62 1040 ASP A C 1
ATOM 8056 O O . ASP A 1 1040 ? -14.931 25.013 17.260 1.00 92.62 1040 ASP A O 1
ATOM 8060 N N . ARG A 1 1041 ? -13.208 23.917 18.222 1.00 93.69 1041 ARG A N 1
ATOM 8061 C CA . ARG A 1 1041 ? -12.168 24.476 17.360 1.00 93.69 1041 ARG A CA 1
ATOM 8062 C C . ARG A 1 1041 ? -12.316 23.984 15.925 1.00 93.69 1041 ARG A C 1
ATOM 8064 O O . ARG A 1 1041 ? -12.184 24.781 14.999 1.00 93.69 1041 ARG A O 1
ATOM 8071 N N . ALA A 1 1042 ? -12.638 22.704 15.738 1.00 93.75 1042 ALA A N 1
ATOM 8072 C CA . ALA A 1 1042 ? -12.910 22.147 14.417 1.00 93.75 1042 ALA A CA 1
ATOM 8073 C C . ALA A 1 1042 ? -14.071 22.872 13.719 1.00 93.75 1042 ALA A C 1
ATOM 8075 O O . ALA A 1 1042 ? -13.936 23.292 12.569 1.00 93.75 1042 ALA A O 1
ATOM 8076 N N . VAL A 1 1043 ? -15.190 23.089 14.423 1.00 96.50 1043 VAL A N 1
ATOM 8077 C CA . VAL A 1 1043 ? -16.353 23.809 13.875 1.00 96.50 1043 VAL A CA 1
ATOM 8078 C C . VAL A 1 1043 ? -15.990 25.245 13.485 1.00 96.50 1043 VAL A C 1
ATOM 8080 O O . VAL A 1 1043 ? -16.413 25.714 12.427 1.00 96.50 1043 VAL A O 1
ATOM 8083 N N . GLU A 1 1044 ? -15.216 25.954 14.310 1.00 97.31 1044 GLU A N 1
ATOM 8084 C CA . GLU A 1 1044 ? -14.762 27.320 14.017 1.00 97.31 1044 GLU A CA 1
ATOM 8085 C C . GLU A 1 1044 ? -13.903 27.378 12.743 1.00 97.31 1044 GLU A C 1
ATOM 8087 O O . GLU A 1 1044 ? -14.181 28.171 11.838 1.00 97.31 1044 GLU A O 1
ATOM 8092 N N . LEU A 1 1045 ? -12.895 26.507 12.651 1.00 97.31 1045 LEU A N 1
ATOM 8093 C CA . LEU A 1 1045 ? -11.958 26.453 11.529 1.00 97.31 1045 LEU A CA 1
ATOM 8094 C C . LEU A 1 1045 ? -12.663 26.108 10.216 1.00 97.31 1045 LEU A C 1
ATOM 8096 O O . LEU A 1 1045 ? -12.481 26.805 9.216 1.00 97.31 1045 LEU A O 1
ATOM 8100 N N . LEU A 1 1046 ? -13.527 25.091 10.229 1.00 97.25 1046 LEU A N 1
ATOM 8101 C CA . LEU A 1 1046 ? -14.234 24.623 9.036 1.00 97.25 1046 LEU A CA 1
ATOM 8102 C C . LEU A 1 1046 ? -15.303 25.622 8.565 1.00 97.25 1046 LEU A C 1
ATOM 8104 O O . LEU A 1 1046 ? -15.460 25.829 7.361 1.00 97.25 1046 LEU A O 1
ATOM 8108 N N . LYS A 1 1047 ? -15.973 26.341 9.480 1.00 97.06 1047 LYS A N 1
ATOM 8109 C CA . LYS A 1 1047 ? -16.811 27.501 9.109 1.00 97.06 1047 LYS A CA 1
ATOM 8110 C C . LYS A 1 1047 ? -15.981 28.622 8.489 1.00 97.06 1047 LYS A C 1
ATOM 8112 O O . LYS A 1 1047 ? -16.423 29.249 7.526 1.00 97.06 1047 LYS A O 1
ATOM 8117 N N . GLY A 1 1048 ? -14.782 28.862 9.017 1.00 96.38 1048 GLY A N 1
ATOM 8118 C CA . GLY A 1 1048 ? -13.822 29.799 8.441 1.00 96.38 1048 GLY A CA 1
ATOM 8119 C C . GLY A 1 1048 ? -13.416 29.414 7.016 1.00 96.38 1048 GLY A C 1
ATOM 8120 O O . GLY A 1 1048 ? -13.403 30.279 6.139 1.00 96.38 1048 GLY A O 1
ATOM 8121 N N . ALA A 1 1049 ? -13.139 28.129 6.771 1.00 96.62 1049 ALA A N 1
ATOM 8122 C CA . ALA A 1 1049 ? -12.818 27.599 5.447 1.00 96.62 1049 ALA A CA 1
ATOM 8123 C C . ALA A 1 1049 ? -13.995 27.790 4.482 1.00 96.62 1049 ALA A C 1
ATOM 8125 O O . ALA A 1 1049 ? -13.826 28.328 3.388 1.00 96.62 1049 ALA A O 1
ATOM 8126 N N . LEU A 1 1050 ? -15.209 27.442 4.919 1.00 95.12 1050 LEU A N 1
ATOM 8127 C CA . LEU A 1 1050 ? -16.424 27.613 4.127 1.00 95.12 1050 LEU A CA 1
ATOM 8128 C C . LEU A 1 1050 ? -16.660 29.082 3.744 1.00 95.12 1050 LEU A C 1
ATOM 8130 O O . LEU A 1 1050 ? -16.988 29.375 2.595 1.00 95.12 1050 LEU A O 1
ATOM 8134 N N . GLY A 1 1051 ? -16.445 30.006 4.685 1.00 95.00 1051 GLY A N 1
ATOM 8135 C CA . GLY A 1 1051 ? -16.556 31.445 4.451 1.00 95.00 1051 GLY A CA 1
ATOM 8136 C C . GLY A 1 1051 ? -15.468 32.004 3.530 1.00 95.00 1051 GLY A C 1
ATOM 8137 O O . GLY A 1 1051 ? -15.771 32.826 2.673 1.00 95.00 1051 GLY A O 1
ATOM 8138 N N . ALA A 1 1052 ? -14.218 31.551 3.666 1.00 93.88 1052 ALA A N 1
ATOM 8139 C CA . ALA A 1 1052 ? -13.111 31.980 2.807 1.00 93.88 1052 ALA A CA 1
ATOM 8140 C C . ALA A 1 1052 ? -13.246 31.461 1.365 1.00 93.88 1052 ALA A C 1
ATOM 8142 O O . ALA A 1 1052 ? -12.846 32.146 0.427 1.00 93.88 1052 ALA A O 1
ATOM 8143 N N . GLY A 1 1053 ? -13.828 30.273 1.189 1.00 93.12 1053 GLY A N 1
ATOM 8144 C CA . GLY A 1 1053 ? -14.100 29.697 -0.127 1.00 93.12 1053 GLY A CA 1
ATOM 8145 C C . GLY A 1 1053 ? -15.355 30.253 -0.804 1.00 93.12 1053 GLY A C 1
ATOM 8146 O O . GLY A 1 1053 ? -15.532 30.080 -2.014 1.00 93.12 1053 GLY A O 1
ATOM 8147 N N . ALA A 1 1054 ? -16.226 30.932 -0.051 1.00 88.62 1054 ALA A N 1
ATOM 8148 C CA . ALA A 1 1054 ? -17.452 31.516 -0.575 1.00 88.62 1054 ALA A CA 1
ATOM 8149 C C . ALA A 1 1054 ? -17.137 32.633 -1.586 1.00 88.62 1054 ALA A C 1
ATOM 8151 O O . ALA A 1 1054 ? -16.503 33.631 -1.257 1.00 88.62 1054 ALA A O 1
ATOM 8152 N N . GLY A 1 1055 ? -17.589 32.463 -2.832 1.00 84.50 1055 GLY A N 1
ATOM 8153 C CA . GLY A 1 1055 ? -17.306 33.405 -3.926 1.00 84.50 1055 GLY A CA 1
ATOM 8154 C C . GLY A 1 1055 ? -15.948 33.200 -4.608 1.00 84.50 1055 GLY A C 1
ATOM 8155 O O . GLY A 1 1055 ? -15.641 33.899 -5.566 1.00 84.50 1055 GLY A O 1
ATOM 8156 N N . VAL A 1 1056 ? -15.154 32.231 -4.146 1.00 91.56 1056 VAL A N 1
ATOM 8157 C CA . VAL A 1 1056 ? -13.858 31.862 -4.735 1.00 91.56 1056 VAL A CA 1
ATOM 8158 C C . VAL A 1 1056 ? -13.978 30.555 -5.495 1.00 91.56 1056 VAL A C 1
ATOM 8160 O O . VAL A 1 1056 ? -13.570 30.471 -6.647 1.00 91.56 1056 VAL A O 1
ATOM 8163 N N . TYR A 1 1057 ? -14.600 29.547 -4.894 1.00 92.81 1057 TYR A N 1
ATOM 8164 C CA . TYR A 1 1057 ? -14.800 28.251 -5.530 1.00 92.81 1057 TYR A CA 1
ATOM 8165 C C . TYR A 1 1057 ? -16.172 28.149 -6.202 1.00 92.81 1057 TYR A C 1
ATOM 8167 O O . TYR A 1 1057 ? -17.151 28.796 -5.807 1.00 92.81 1057 TYR A O 1
ATOM 8175 N N . GLN A 1 1058 ? -16.260 27.302 -7.229 1.00 88.94 1058 GLN A N 1
ATOM 8176 C CA . GLN A 1 1058 ? -17.553 26.877 -7.758 1.00 88.94 1058 GLN A CA 1
ATOM 8177 C C . GLN A 1 1058 ? -18.295 26.025 -6.721 1.00 88.94 1058 GLN A C 1
ATOM 8179 O O . GLN A 1 1058 ? -17.681 25.306 -5.936 1.00 88.94 1058 GLN A O 1
ATOM 8184 N N . ARG A 1 1059 ? -19.633 26.078 -6.715 1.00 82.38 1059 ARG A N 1
ATOM 8185 C CA . ARG A 1 1059 ? -20.452 25.365 -5.712 1.00 82.38 1059 ARG A CA 1
ATOM 8186 C C . ARG A 1 1059 ? -20.192 23.854 -5.692 1.00 82.38 1059 ARG A C 1
ATOM 8188 O O . ARG A 1 1059 ? -20.207 23.261 -4.622 1.00 82.38 1059 ARG A O 1
ATOM 8195 N N . GLY A 1 1060 ? -19.965 23.257 -6.862 1.00 81.38 1060 GLY A N 1
ATOM 8196 C CA . GLY A 1 1060 ? -19.675 21.829 -7.020 1.00 81.38 1060 GLY A CA 1
ATOM 8197 C C . GLY A 1 1060 ? -18.192 21.467 -6.910 1.00 81.38 1060 GLY A C 1
ATOM 8198 O O . GLY A 1 1060 ? -17.820 20.375 -7.331 1.00 81.38 1060 GLY A O 1
ATOM 8199 N N . ASN A 1 1061 ? -17.343 22.381 -6.428 1.00 90.19 1061 ASN A N 1
ATOM 8200 C CA . ASN A 1 1061 ? -15.912 22.139 -6.308 1.00 90.19 1061 ASN A CA 1
ATOM 8201 C C . ASN A 1 1061 ? -15.612 21.107 -5.204 1.00 90.19 1061 ASN A C 1
ATOM 8203 O O . ASN A 1 1061 ? -16.131 21.218 -4.091 1.00 90.19 1061 ASN A O 1
ATOM 8207 N N . HIS A 1 1062 ? -14.747 20.136 -5.502 1.00 87.12 1062 HIS A N 1
ATOM 8208 C CA . HIS A 1 1062 ? -14.442 19.019 -4.604 1.00 87.12 1062 HIS A CA 1
ATOM 8209 C C . HIS A 1 1062 ? -13.881 19.464 -3.240 1.00 87.12 1062 HIS A C 1
ATOM 8211 O O . HIS A 1 1062 ? -14.248 18.885 -2.216 1.00 87.12 1062 HIS A O 1
ATOM 8217 N N . THR A 1 1063 ? -13.049 20.512 -3.197 1.00 89.50 1063 THR A N 1
ATOM 8218 C CA . THR A 1 1063 ? -12.487 21.057 -1.952 1.00 89.50 1063 THR A CA 1
ATOM 8219 C C . THR A 1 1063 ? -13.601 21.586 -1.057 1.00 89.50 1063 THR A C 1
ATOM 8221 O O . THR A 1 1063 ? -13.638 21.300 0.138 1.00 89.50 1063 THR A O 1
ATOM 8224 N N . MET A 1 1064 ? -14.566 22.300 -1.641 1.00 92.31 1064 MET A N 1
ATOM 8225 C CA . MET A 1 1064 ? -15.702 22.835 -0.893 1.00 92.31 1064 MET A CA 1
ATOM 8226 C C . MET A 1 1064 ? -16.652 21.743 -0.409 1.00 92.31 1064 MET A C 1
ATOM 8228 O O . MET A 1 1064 ? -17.183 21.857 0.694 1.00 92.31 1064 MET A O 1
ATOM 8232 N N . THR A 1 1065 ? -16.850 20.677 -1.188 1.00 90.31 1065 THR A N 1
ATOM 8233 C CA . THR A 1 1065 ? -17.614 19.507 -0.734 1.00 90.31 1065 THR A CA 1
ATOM 8234 C C . THR A 1 1065 ? -16.941 18.844 0.468 1.00 90.31 1065 THR A C 1
ATOM 8236 O O . THR A 1 1065 ? -17.618 18.584 1.457 1.00 90.31 1065 THR A O 1
ATOM 8239 N N . ARG A 1 1066 ? -15.611 18.666 0.442 1.00 89.94 1066 ARG A N 1
ATOM 8240 C CA . ARG A 1 1066 ? -14.846 18.117 1.578 1.00 89.94 1066 ARG A CA 1
ATOM 8241 C C . ARG A 1 1066 ? -14.949 18.996 2.829 1.00 89.94 1066 ARG A C 1
ATOM 8243 O O . ARG A 1 1066 ? -15.179 18.474 3.914 1.00 89.94 1066 ARG A O 1
ATOM 8250 N N . VAL A 1 1067 ? -14.848 20.323 2.686 1.00 94.00 1067 VAL A N 1
ATOM 8251 C CA . VAL A 1 1067 ? -15.038 21.270 3.805 1.00 94.00 1067 VAL A CA 1
ATOM 8252 C C . VAL A 1 1067 ? -16.415 21.091 4.454 1.00 94.00 1067 VAL A C 1
ATOM 8254 O O . VAL A 1 1067 ? -16.509 21.064 5.680 1.00 94.00 1067 VAL A O 1
ATOM 8257 N N . ARG A 1 1068 ? -17.480 20.970 3.650 1.00 94.12 1068 ARG A N 1
ATOM 8258 C CA . ARG A 1 1068 ? -18.852 20.792 4.157 1.00 94.12 1068 ARG A CA 1
ATOM 8259 C C . ARG A 1 1068 ? -19.046 19.455 4.853 1.00 94.12 1068 ARG A C 1
ATOM 8261 O O . ARG A 1 1068 ? -19.617 19.429 5.938 1.00 94.12 1068 ARG A O 1
ATOM 8268 N N . ASP A 1 1069 ? -18.545 18.378 4.260 1.00 90.56 1069 ASP A N 1
ATOM 8269 C CA . ASP A 1 1069 ? -18.658 17.038 4.832 1.00 90.56 1069 ASP A CA 1
ATOM 8270 C C . ASP A 1 1069 ? -17.965 16.948 6.201 1.00 90.56 1069 ASP A C 1
ATOM 8272 O O . ASP A 1 1069 ? -18.549 16.537 7.205 1.00 90.56 1069 ASP A O 1
ATOM 8276 N N . MET A 1 1070 ? -16.748 17.484 6.288 1.00 90.81 1070 MET A N 1
ATOM 8277 C CA . MET A 1 1070 ? -16.017 17.573 7.550 1.00 90.81 1070 MET A CA 1
ATOM 8278 C C . MET A 1 1070 ? -16.696 18.490 8.569 1.00 90.81 1070 MET A C 1
ATOM 8280 O O . MET A 1 1070 ? -16.712 18.189 9.765 1.00 90.81 1070 MET A O 1
ATOM 8284 N N . LEU A 1 1071 ? -17.270 19.612 8.122 1.00 94.75 1071 LEU A N 1
ATOM 8285 C CA . LEU A 1 1071 ? -18.031 20.496 9.001 1.00 94.75 1071 LEU A CA 1
ATOM 8286 C C . LEU A 1 1071 ? -19.261 19.773 9.561 1.00 94.75 1071 LEU A C 1
ATOM 8288 O O . LEU A 1 1071 ? -19.552 19.911 10.750 1.00 94.75 1071 LEU A O 1
ATOM 8292 N N . ALA A 1 1072 ? -19.951 18.971 8.748 1.00 93.00 1072 ALA A N 1
ATOM 8293 C CA . ALA A 1 1072 ? -21.074 18.162 9.199 1.00 93.00 1072 ALA A CA 1
ATOM 8294 C C . ALA A 1 1072 ? -20.657 17.167 10.290 1.00 93.00 1072 ALA A C 1
ATOM 8296 O O . ALA A 1 1072 ? -21.342 17.087 11.316 1.00 93.00 1072 ALA A O 1
ATOM 8297 N N . ALA A 1 1073 ? -19.524 16.478 10.121 1.00 89.94 1073 ALA A N 1
ATOM 8298 C CA . ALA A 1 1073 ? -18.964 15.580 11.133 1.00 89.94 1073 ALA A CA 1
ATOM 8299 C C . ALA A 1 1073 ? -18.606 16.325 12.434 1.00 89.94 1073 ALA A C 1
ATOM 8301 O O . ALA A 1 1073 ? -18.997 15.904 13.528 1.00 89.94 1073 ALA A O 1
ATOM 8302 N N . ALA A 1 1074 ? -17.950 17.487 12.329 1.00 91.44 1074 ALA A N 1
ATOM 8303 C CA . ALA A 1 1074 ? -17.617 18.329 13.479 1.00 91.44 1074 ALA A CA 1
ATOM 8304 C C . ALA A 1 1074 ? -18.860 18.798 14.249 1.00 91.44 1074 ALA A C 1
ATOM 8306 O O . ALA A 1 1074 ? -18.880 18.776 15.481 1.00 91.44 1074 ALA A O 1
ATOM 8307 N N . LEU A 1 1075 ? -19.923 19.173 13.534 1.00 93.31 1075 LEU A N 1
ATOM 8308 C CA . LEU A 1 1075 ? -21.197 19.580 14.125 1.00 93.31 1075 LEU A CA 1
ATOM 8309 C C . LEU A 1 1075 ? -21.890 18.420 14.854 1.00 93.31 1075 LEU A C 1
ATOM 8311 O O . LEU A 1 1075 ? -22.455 18.636 15.927 1.00 93.31 1075 LEU A O 1
ATOM 8315 N N . VAL A 1 1076 ? -21.800 17.185 14.346 1.00 90.31 1076 VAL A N 1
ATOM 8316 C CA . VAL A 1 1076 ? -22.310 15.998 15.059 1.00 90.31 1076 VAL A CA 1
ATOM 8317 C C . VAL A 1 1076 ? -21.552 15.765 16.360 1.00 90.31 1076 VAL A C 1
ATOM 8319 O O . VAL A 1 1076 ? -22.182 15.528 17.398 1.00 90.31 1076 VAL A O 1
ATOM 8322 N N . ALA A 1 1077 ? -20.221 15.853 16.320 1.00 87.62 1077 ALA A N 1
ATOM 8323 C CA . ALA A 1 1077 ? -19.375 15.691 17.497 1.00 87.62 1077 ALA A CA 1
ATOM 8324 C C . ALA A 1 1077 ? -19.654 16.785 18.548 1.00 87.62 1077 ALA A C 1
ATOM 8326 O O . ALA A 1 1077 ? -19.754 16.488 19.739 1.00 87.62 1077 ALA A O 1
ATOM 8327 N N . HIS A 1 1078 ? -19.896 18.020 18.098 1.00 89.56 1078 HIS A N 1
ATOM 8328 C CA . HIS A 1 1078 ? -20.321 19.151 18.930 1.00 89.56 1078 HIS A CA 1
ATOM 8329 C C . HIS A 1 1078 ? -21.780 19.034 19.434 1.00 89.56 1078 HIS A C 1
ATOM 8331 O O . HIS A 1 1078 ? -22.162 19.651 20.426 1.00 89.56 1078 HIS A O 1
ATOM 8337 N N . GLY A 1 1079 ? -22.616 18.215 18.785 1.00 89.38 1079 GLY A N 1
ATOM 8338 C CA . GLY A 1 1079 ? -24.021 17.995 19.144 1.00 89.38 1079 GLY A CA 1
ATOM 8339 C C . GLY A 1 1079 ? -25.037 18.922 18.460 1.00 89.38 1079 GLY A C 1
ATOM 8340 O O . GLY A 1 1079 ? -26.205 18.913 18.854 1.00 89.38 1079 GLY A O 1
ATOM 8341 N N . ASP A 1 1080 ? -24.629 19.685 17.443 1.00 91.62 1080 ASP A N 1
ATOM 8342 C CA . ASP A 1 1080 ? -25.485 20.554 16.620 1.00 91.62 1080 ASP A CA 1
ATOM 8343 C C . ASP A 1 1080 ? -25.993 19.792 15.378 1.00 91.62 1080 ASP A C 1
ATOM 8345 O O . ASP A 1 1080 ? -25.518 19.963 14.254 1.00 91.62 1080 ASP A O 1
ATOM 8349 N N . TYR A 1 1081 ? -26.958 18.893 15.593 1.00 90.75 1081 TYR A N 1
ATOM 8350 C CA . TYR A 1 1081 ? -27.471 18.017 14.530 1.00 90.75 1081 TYR A CA 1
ATOM 8351 C C . TYR A 1 1081 ? -28.297 18.758 13.472 1.00 90.75 1081 TYR A C 1
ATOM 8353 O O . TYR A 1 1081 ? -28.323 18.333 12.324 1.00 90.75 1081 TYR A O 1
ATOM 8361 N N . GLU A 1 1082 ? -28.962 19.864 13.829 1.00 90.06 1082 GLU A N 1
ATOM 8362 C CA . GLU A 1 1082 ? -29.773 20.634 12.874 1.00 90.06 1082 GLU A CA 1
ATOM 8363 C C . GLU A 1 1082 ? -28.890 21.261 11.792 1.00 90.06 1082 GLU A C 1
ATOM 8365 O O . GLU A 1 1082 ? -29.169 21.086 10.608 1.00 90.06 1082 GLU A O 1
ATOM 8370 N N . ARG A 1 1083 ? -27.778 21.900 12.177 1.00 92.25 1083 ARG A N 1
ATOM 8371 C CA . ARG A 1 1083 ? -26.830 22.440 11.195 1.00 92.25 1083 ARG A CA 1
ATOM 8372 C C . ARG A 1 1083 ? -26.060 21.359 10.452 1.00 92.25 1083 ARG A C 1
ATOM 8374 O O . ARG A 1 1083 ? -25.760 21.537 9.278 1.00 92.25 1083 ARG A O 1
ATOM 8381 N N . SER A 1 1084 ? -25.758 20.236 11.104 1.00 93.75 1084 SER A N 1
ATOM 8382 C CA . SER A 1 1084 ? -25.148 19.097 10.409 1.00 93.75 1084 SER A CA 1
ATOM 8383 C C . SER A 1 1084 ? -26.052 18.594 9.275 1.00 93.75 1084 SER A C 1
ATOM 8385 O O . SER A 1 1084 ? -25.583 18.400 8.155 1.00 93.75 1084 SER A O 1
ATOM 8387 N N . CYS A 1 1085 ? -27.367 18.497 9.516 1.00 93.06 1085 CYS A N 1
ATOM 8388 C CA . CYS A 1 1085 ? -28.334 18.163 8.471 1.00 93.06 1085 CYS A CA 1
ATOM 8389 C C . CYS A 1 1085 ? -28.329 19.168 7.306 1.00 93.06 1085 CYS A C 1
ATOM 8391 O O . CYS A 1 1085 ? -28.471 18.759 6.157 1.00 93.06 1085 CYS A O 1
ATOM 8393 N N . GLU A 1 1086 ? -28.177 20.469 7.576 1.00 93.44 1086 GLU A N 1
ATOM 8394 C CA . GLU A 1 1086 ? -28.109 21.503 6.532 1.00 93.44 1086 GLU A CA 1
ATOM 8395 C C . GLU A 1 1086 ? -26.874 21.335 5.633 1.00 93.44 1086 GLU A C 1
ATOM 8397 O O . GLU A 1 1086 ? -26.998 21.411 4.409 1.00 93.44 1086 GLU A O 1
ATOM 8402 N N . GLU A 1 1087 ? -25.705 21.058 6.219 1.00 94.81 1087 GLU A N 1
ATOM 8403 C CA . GLU A 1 1087 ? -24.467 20.835 5.463 1.00 94.81 1087 GLU A CA 1
ATOM 8404 C C . GLU A 1 1087 ? -24.524 19.540 4.637 1.00 94.81 1087 GLU A C 1
ATOM 8406 O O . GLU A 1 1087 ? -24.223 19.566 3.441 1.00 94.81 1087 GLU A O 1
ATOM 8411 N N . LEU A 1 1088 ? -25.008 18.434 5.219 1.00 93.44 1088 LEU A N 1
ATOM 8412 C CA . LEU A 1 1088 ? -25.179 17.166 4.495 1.00 93.44 1088 LEU A CA 1
ATOM 8413 C C . LEU A 1 1088 ? -26.197 17.276 3.359 1.00 93.44 1088 LEU A C 1
ATOM 8415 O O . LEU A 1 1088 ? -26.013 16.683 2.299 1.00 93.44 1088 LEU A O 1
ATOM 8419 N N . HIS A 1 1089 ? -27.252 18.074 3.524 1.00 93.88 1089 HIS A N 1
ATOM 8420 C CA . HIS A 1 1089 ? -28.217 18.304 2.453 1.00 93.88 1089 HIS A CA 1
ATOM 8421 C C . HIS A 1 1089 ? -27.591 19.015 1.239 1.00 93.88 1089 HIS A C 1
ATOM 8423 O O . HIS A 1 1089 ? -27.998 18.779 0.099 1.00 93.88 1089 HIS A O 1
ATOM 8429 N N . GLU A 1 1090 ? -26.588 19.869 1.452 1.00 92.56 1090 GLU A N 1
ATOM 8430 C CA . GLU A 1 1090 ? -25.807 20.460 0.363 1.00 92.56 1090 GLU A CA 1
ATOM 8431 C C . GLU A 1 1090 ? -24.821 19.456 -0.249 1.00 92.56 1090 GLU A C 1
ATOM 8433 O O . GLU A 1 1090 ? -24.709 19.409 -1.478 1.00 92.56 1090 GLU A O 1
ATOM 8438 N N . CYS A 1 1091 ? -24.179 18.608 0.563 1.00 93.19 1091 CYS A N 1
ATOM 8439 C CA . CYS A 1 1091 ? -23.344 17.507 0.072 1.00 93.19 1091 CYS A CA 1
ATOM 8440 C C . CYS A 1 1091 ? -24.138 16.551 -0.829 1.00 93.19 1091 CYS A C 1
ATOM 8442 O O . CYS A 1 1091 ? -23.699 16.258 -1.938 1.00 93.19 1091 CYS A O 1
ATOM 8444 N N . LEU A 1 1092 ? -25.348 16.149 -0.422 1.00 94.44 1092 LEU A N 1
ATOM 8445 C CA . LEU A 1 1092 ? -26.227 15.265 -1.198 1.00 94.44 1092 LEU A CA 1
ATOM 8446 C C . LEU A 1 1092 ? -26.518 15.802 -2.604 1.00 94.44 1092 LEU A C 1
ATOM 8448 O O . LEU A 1 1092 ? -26.436 15.048 -3.571 1.00 94.44 1092 LEU A O 1
ATOM 8452 N N . LYS A 1 1093 ? -26.806 17.105 -2.735 1.00 93.19 1093 LYS A N 1
ATOM 8453 C CA . LYS A 1 1093 ? -27.055 17.739 -4.042 1.00 93.19 1093 LYS A CA 1
ATOM 8454 C C . LYS A 1 1093 ? -25.825 17.674 -4.938 1.00 93.19 1093 LYS A C 1
ATOM 8456 O O . LYS A 1 1093 ? -25.932 17.288 -6.095 1.00 93.19 1093 LYS A O 1
ATOM 8461 N N . VAL A 1 1094 ? -24.656 18.029 -4.400 1.00 91.62 1094 VAL A N 1
ATOM 8462 C CA . VAL A 1 1094 ? -23.405 18.024 -5.171 1.00 91.62 1094 VAL A CA 1
ATOM 8463 C C . VAL A 1 1094 ? -23.011 16.599 -5.571 1.00 91.62 1094 VAL A C 1
ATOM 8465 O O . VAL A 1 1094 ? -22.580 16.376 -6.702 1.00 91.62 1094 VAL A O 1
ATOM 8468 N N . THR A 1 1095 ? -23.197 15.628 -4.677 1.00 92.12 1095 THR A N 1
ATOM 8469 C CA . THR A 1 1095 ? -22.931 14.210 -4.943 1.00 92.12 1095 THR A CA 1
ATOM 8470 C C . THR A 1 1095 ? -23.875 13.651 -6.010 1.00 92.12 1095 THR A C 1
ATOM 8472 O O . THR A 1 1095 ? -23.408 12.988 -6.937 1.00 92.12 1095 THR A O 1
ATOM 8475 N N . GLU A 1 1096 ? -25.176 13.955 -5.947 1.00 93.88 1096 GLU A N 1
ATOM 8476 C CA . GLU A 1 1096 ? -26.151 13.556 -6.974 1.00 93.88 1096 GLU A CA 1
ATOM 8477 C C . GLU A 1 1096 ? -25.854 14.212 -8.333 1.00 93.88 1096 GLU A C 1
ATOM 8479 O O . GLU A 1 1096 ? -25.867 13.524 -9.354 1.00 93.88 1096 GLU A O 1
ATOM 8484 N N . ASP A 1 1097 ? -25.505 15.502 -8.357 1.00 90.12 1097 ASP A N 1
ATOM 8485 C CA . ASP A 1 1097 ? -25.132 16.220 -9.584 1.00 90.12 1097 ASP A CA 1
ATOM 8486 C C . ASP A 1 1097 ? -23.857 15.647 -10.231 1.00 90.12 1097 ASP A C 1
ATOM 8488 O O . ASP A 1 1097 ? -23.730 15.619 -11.459 1.00 90.12 1097 ASP A O 1
ATOM 8492 N N . ARG A 1 1098 ? -22.894 15.194 -9.415 1.00 90.31 1098 ARG A N 1
ATOM 8493 C CA . ARG A 1 1098 ? -21.600 14.678 -9.885 1.00 90.31 1098 ARG A CA 1
ATOM 8494 C C . ARG A 1 1098 ? -21.666 13.222 -10.328 1.00 90.31 1098 ARG A C 1
ATOM 8496 O O . ARG A 1 1098 ? -21.174 12.900 -11.408 1.00 90.31 1098 ARG A O 1
ATOM 8503 N N . TYR A 1 1099 ? -22.226 12.347 -9.498 1.00 89.94 1099 TYR A N 1
ATOM 8504 C CA . TYR A 1 1099 ? -22.192 10.894 -9.700 1.00 89.94 1099 TYR A CA 1
ATOM 8505 C C . TYR A 1 1099 ? -23.499 10.332 -10.270 1.00 89.94 1099 TYR A C 1
ATOM 8507 O O . TYR A 1 1099 ? -23.520 9.214 -10.781 1.00 89.94 1099 TYR A O 1
ATOM 8515 N N . GLY A 1 1100 ? -24.580 11.110 -10.235 1.00 90.69 1100 GLY A N 1
ATOM 8516 C CA . GLY A 1 1100 ? -25.902 10.705 -10.688 1.00 90.69 1100 GLY A CA 1
ATOM 8517 C C . GLY A 1 1100 ? -26.790 10.179 -9.562 1.00 90.69 1100 GLY A C 1
ATOM 8518 O O . GLY A 1 1100 ? -26.351 9.822 -8.472 1.00 90.69 1100 GLY A O 1
ATOM 8519 N N . SER A 1 1101 ? -28.083 10.095 -9.858 1.00 91.81 1101 SER A N 1
ATOM 8520 C CA . SER A 1 1101 ? -29.139 9.808 -8.882 1.00 91.81 1101 SER A CA 1
ATOM 8521 C C . SER A 1 1101 ? -29.230 8.337 -8.448 1.00 91.81 1101 SER A C 1
ATOM 8523 O O . SER A 1 1101 ? -30.028 7.991 -7.582 1.00 91.81 1101 SER A O 1
ATOM 8525 N N . GLN A 1 1102 ? -28.450 7.447 -9.055 1.00 91.06 1102 GLN A N 1
ATOM 8526 C CA . GLN A 1 1102 ? -28.431 6.009 -8.754 1.00 91.06 1102 GLN A CA 1
ATOM 8527 C C . GLN A 1 1102 ? -27.033 5.523 -8.339 1.00 91.06 1102 GLN A C 1
ATOM 8529 O O . GLN A 1 1102 ? -26.756 4.324 -8.376 1.00 91.06 1102 GLN A O 1
ATOM 8534 N N . SER A 1 1103 ? -26.139 6.449 -7.983 1.00 91.12 1103 SER A N 1
ATOM 8535 C CA . SER A 1 1103 ? -24.748 6.144 -7.663 1.00 91.12 1103 SER A CA 1
ATOM 8536 C C . SER A 1 1103 ? -24.580 5.609 -6.244 1.00 91.12 1103 SER A C 1
ATOM 8538 O O . SER A 1 1103 ? -25.273 6.023 -5.310 1.00 91.12 1103 SER A O 1
ATOM 8540 N N . VAL A 1 1104 ? -23.617 4.708 -6.063 1.00 89.88 1104 VAL A N 1
ATOM 8541 C CA . VAL A 1 1104 ? -23.261 4.205 -4.730 1.00 89.88 1104 VAL A CA 1
ATOM 8542 C C . VAL A 1 1104 ? -22.729 5.327 -3.836 1.00 89.88 1104 VAL A C 1
ATOM 8544 O O . VAL A 1 1104 ? -23.018 5.333 -2.644 1.00 89.88 1104 VAL A O 1
ATOM 8547 N N . GLU A 1 1105 ? -22.046 6.321 -4.407 1.00 89.06 1105 GLU A N 1
ATOM 8548 C CA . GLU A 1 1105 ? -21.574 7.517 -3.707 1.00 89.06 1105 GLU A CA 1
ATOM 8549 C C . GLU A 1 1105 ? -22.732 8.287 -3.057 1.00 89.06 1105 GLU A C 1
ATOM 8551 O O . GLU A 1 1105 ? -22.651 8.655 -1.885 1.00 89.06 1105 GLU A O 1
ATOM 8556 N N . LEU A 1 1106 ? -23.844 8.471 -3.778 1.00 92.81 1106 LEU A N 1
ATOM 8557 C CA . LEU A 1 1106 ? -25.039 9.108 -3.225 1.00 92.81 1106 LEU A CA 1
ATOM 8558 C C . LEU A 1 1106 ? -25.669 8.255 -2.120 1.00 92.81 1106 LEU A C 1
ATOM 8560 O O . LEU A 1 1106 ? -26.123 8.792 -1.113 1.00 92.81 1106 LEU A O 1
ATOM 8564 N N . ALA A 1 1107 ? -25.698 6.932 -2.282 1.00 91.44 1107 ALA A N 1
ATOM 8565 C CA . ALA A 1 1107 ? -26.259 6.035 -1.275 1.00 91.44 1107 ALA A CA 1
ATOM 8566 C C . ALA A 1 1107 ? -25.465 6.039 0.041 1.00 91.44 1107 ALA A C 1
ATOM 8568 O O . ALA A 1 1107 ? -26.079 6.028 1.109 1.00 91.44 1107 ALA A O 1
ATOM 8569 N N . HIS A 1 1108 ? -24.131 6.110 -0.020 1.00 88.56 1108 HIS A N 1
ATOM 8570 C CA . HIS A 1 1108 ? -23.286 6.265 1.168 1.00 88.56 1108 HIS A CA 1
ATOM 8571 C C . HIS A 1 1108 ? -23.530 7.606 1.869 1.00 88.56 1108 HIS A C 1
ATOM 8573 O O . HIS A 1 1108 ? -23.701 7.639 3.087 1.00 88.56 1108 HIS A O 1
ATOM 8579 N N . GLU A 1 1109 ? -23.649 8.697 1.112 1.00 89.88 1109 GLU A N 1
ATOM 8580 C CA . GLU A 1 1109 ? -23.945 10.013 1.686 1.00 89.88 1109 GLU A CA 1
ATOM 8581 C C . GLU A 1 1109 ? -25.362 10.078 2.295 1.00 89.88 1109 GLU A C 1
ATOM 8583 O O . GLU A 1 1109 ? -25.579 10.684 3.344 1.00 89.88 1109 GLU A O 1
ATOM 8588 N N . LEU A 1 1110 ? -26.337 9.380 1.700 1.00 92.94 1110 LEU A N 1
ATOM 8589 C CA . LEU A 1 1110 ? -27.678 9.221 2.273 1.00 92.94 1110 LEU A CA 1
ATOM 8590 C C . LEU A 1 1110 ? -27.668 8.380 3.556 1.00 92.94 1110 LEU A C 1
ATOM 8592 O O . LEU A 1 1110 ? -28.445 8.664 4.467 1.00 92.94 1110 LEU A O 1
ATOM 8596 N N . LEU A 1 1111 ? -26.816 7.353 3.643 1.00 88.31 1111 LEU A N 1
ATOM 8597 C CA . LEU A 1 1111 ? -26.658 6.547 4.857 1.00 88.31 1111 LEU A CA 1
ATOM 8598 C C . LEU A 1 1111 ? -26.111 7.411 6.003 1.00 88.31 1111 LEU A C 1
ATOM 8600 O O . LEU A 1 1111 ? -26.742 7.483 7.058 1.00 88.31 1111 LEU A O 1
ATOM 8604 N N . LYS A 1 1112 ? -25.047 8.178 5.734 1.00 87.44 1112 LYS A N 1
ATOM 8605 C CA . LYS A 1 1112 ? -24.487 9.186 6.646 1.00 87.44 1112 LYS A CA 1
ATOM 8606 C C . LYS A 1 1112 ? -25.557 10.172 7.125 1.00 87.44 1112 LYS A C 1
ATOM 8608 O O . LYS A 1 1112 ? -25.712 10.423 8.320 1.00 87.44 1112 LYS A O 1
ATOM 8613 N N . PHE A 1 1113 ? -26.359 10.694 6.198 1.00 92.44 1113 PHE A N 1
ATOM 8614 C CA . PHE A 1 1113 ? -27.456 11.603 6.524 1.00 92.44 1113 PHE A CA 1
ATOM 8615 C C . PHE A 1 1113 ? -28.546 10.938 7.378 1.00 92.44 1113 PHE A C 1
ATOM 8617 O O . PHE A 1 1113 ? -29.091 11.567 8.286 1.00 92.44 1113 PHE A O 1
ATOM 8624 N N . SER A 1 1114 ? -28.837 9.655 7.147 1.00 90.75 1114 SER A N 1
ATOM 8625 C CA . SER A 1 1114 ? -29.800 8.898 7.951 1.00 90.75 1114 SER A CA 1
ATOM 8626 C C . SER A 1 1114 ? -29.362 8.747 9.414 1.00 90.75 1114 SER A C 1
ATOM 8628 O O . SER A 1 1114 ? -30.198 8.880 10.312 1.00 90.75 1114 SER A O 1
ATOM 8630 N N . ASP A 1 1115 ? -28.061 8.581 9.671 1.00 87.56 1115 ASP A N 1
ATOM 8631 C CA . ASP A 1 1115 ? -27.502 8.520 11.027 1.00 87.56 1115 ASP A CA 1
ATOM 8632 C C . ASP A 1 1115 ? -27.684 9.851 11.760 1.00 87.56 1115 ASP A C 1
ATOM 8634 O O . ASP A 1 1115 ? -28.170 9.896 12.896 1.00 87.56 1115 ASP A O 1
ATOM 8638 N N . VAL A 1 1116 ? -27.381 10.963 11.087 1.00 90.31 1116 VAL A N 1
ATOM 8639 C CA . VAL A 1 1116 ? -27.551 12.303 11.665 1.00 90.31 1116 VAL A CA 1
ATOM 8640 C C . VAL A 1 1116 ? -29.027 12.622 11.920 1.00 90.31 1116 VAL A C 1
ATOM 8642 O O . VAL A 1 1116 ? -29.356 13.175 12.972 1.00 90.31 1116 VAL A O 1
ATOM 8645 N N . LEU A 1 1117 ? -29.940 12.212 11.032 1.00 91.12 1117 LEU A N 1
ATOM 8646 C CA . LEU A 1 1117 ? -31.384 12.352 11.249 1.00 91.12 1117 LEU A CA 1
ATOM 8647 C C . LEU A 1 1117 ? -31.855 11.581 12.490 1.00 91.12 1117 LEU A C 1
ATOM 8649 O O . LEU A 1 1117 ? -32.621 12.127 13.285 1.00 91.12 1117 LEU A O 1
ATOM 8653 N N . ASN A 1 1118 ? -31.368 10.355 12.709 1.00 89.25 1118 ASN A N 1
ATOM 8654 C CA . ASN A 1 1118 ? -31.664 9.590 13.926 1.00 89.25 1118 ASN A CA 1
ATOM 8655 C C . ASN A 1 1118 ? -31.194 10.327 15.192 1.00 89.25 1118 ASN A C 1
ATOM 8657 O O . ASN A 1 1118 ? -31.948 10.446 16.165 1.00 89.25 1118 ASN A O 1
ATOM 8661 N N . LEU A 1 1119 ? -29.980 10.887 15.170 1.00 88.81 1119 LEU A N 1
ATOM 8662 C CA . LEU A 1 1119 ? -29.451 11.699 16.272 1.00 88.81 1119 LEU A CA 1
ATOM 8663 C C . LEU A 1 1119 ? -30.284 12.975 16.501 1.00 88.81 1119 LEU A C 1
ATOM 8665 O O . LEU A 1 1119 ? -30.557 13.344 17.649 1.00 88.81 1119 LEU A O 1
ATOM 8669 N N . ALA A 1 1120 ? -30.739 13.625 15.426 1.00 88.06 1120 ALA A N 1
ATOM 8670 C CA . ALA A 1 1120 ? -31.586 14.814 15.482 1.00 88.06 1120 ALA A CA 1
ATOM 8671 C C . ALA A 1 1120 ? -32.988 14.519 16.046 1.00 88.06 1120 ALA A C 1
ATOM 8673 O O . ALA A 1 1120 ? -33.517 15.322 16.822 1.00 88.06 1120 ALA A O 1
ATOM 8674 N N . ILE A 1 1121 ? -33.588 13.370 15.713 1.00 88.06 1121 ILE A N 1
ATOM 8675 C CA . ILE A 1 1121 ? -34.873 12.915 16.277 1.00 88.06 1121 ILE A CA 1
ATOM 8676 C C . ILE A 1 1121 ? -34.749 12.727 17.791 1.00 88.06 1121 ILE A C 1
ATOM 8678 O O . ILE A 1 1121 ? -35.613 13.184 18.538 1.00 88.06 1121 ILE A O 1
ATOM 8682 N N . ALA A 1 1122 ? -33.648 12.128 18.254 1.00 82.81 1122 ALA A N 1
ATOM 8683 C CA . ALA A 1 1122 ? -33.432 11.848 19.671 1.00 82.81 1122 ALA A CA 1
ATOM 8684 C C . ALA A 1 1122 ? -33.268 13.108 20.547 1.00 82.81 1122 ALA A C 1
ATOM 8686 O O . ALA A 1 1122 ? -33.508 13.039 21.753 1.00 82.81 1122 ALA A O 1
ATOM 8687 N N . LYS A 1 1123 ? -32.853 14.254 19.977 1.00 77.56 1123 LYS A N 1
ATOM 8688 C CA . LYS A 1 1123 ? -32.547 15.480 20.747 1.00 77.56 1123 LYS A CA 1
ATOM 8689 C C . LYS A 1 1123 ? -33.350 16.736 20.389 1.00 77.56 1123 LYS A C 1
ATOM 8691 O O . LYS A 1 1123 ? -33.265 17.710 21.135 1.00 77.56 1123 LYS A O 1
ATOM 8696 N N . SER A 1 1124 ? -34.106 16.771 19.289 1.00 70.06 1124 SER A N 1
ATOM 8697 C CA . SER A 1 1124 ? -34.774 18.003 18.826 1.00 70.06 1124 SER A CA 1
ATOM 8698 C C . SER A 1 1124 ? -36.278 18.058 19.131 1.00 70.06 1124 SER A C 1
ATOM 8700 O O . SER A 1 1124 ? -36.990 17.059 19.088 1.00 70.06 1124 SER A O 1
ATOM 8702 N N . GLY A 1 1125 ? -36.810 19.272 19.327 1.00 63.00 1125 GLY A N 1
ATOM 8703 C CA . GLY A 1 1125 ? -38.259 19.528 19.411 1.00 63.00 1125 GLY A CA 1
ATOM 8704 C C . GLY A 1 1125 ? -39.011 19.431 18.069 1.00 63.00 1125 GLY A C 1
ATOM 8705 O O . GLY A 1 1125 ? -40.199 19.743 18.017 1.00 63.00 1125 GLY A O 1
ATOM 8706 N N . LYS A 1 1126 ? -38.332 19.033 16.979 1.00 71.12 1126 LYS A N 1
ATOM 8707 C CA . LYS A 1 1126 ? -38.861 18.928 15.602 1.00 71.12 1126 LYS A CA 1
ATOM 8708 C C . LYS A 1 1126 ? -38.923 17.472 15.098 1.00 71.12 1126 LYS A C 1
ATOM 8710 O O . LYS A 1 1126 ? -38.951 17.256 13.888 1.00 71.12 1126 LYS A O 1
ATOM 8715 N N . ALA A 1 1127 ? -38.978 16.487 16.002 1.00 74.62 1127 ALA A N 1
ATOM 8716 C CA . ALA A 1 1127 ? -38.900 15.049 15.701 1.00 74.62 1127 ALA A CA 1
ATOM 8717 C C . ALA A 1 1127 ? -39.753 14.597 14.497 1.00 74.62 1127 ALA A C 1
ATOM 8719 O O . ALA A 1 1127 ? -39.248 13.921 13.607 1.00 74.62 1127 ALA A O 1
ATOM 8720 N N . LYS A 1 1128 ? -41.004 15.068 14.387 1.00 81.62 1128 LYS A N 1
ATOM 8721 C CA . LYS A 1 1128 ? -41.917 14.668 13.302 1.00 81.62 1128 LYS A CA 1
ATOM 8722 C C . LYS A 1 1128 ? -41.406 15.002 11.889 1.00 81.62 1128 LYS A C 1
ATOM 8724 O O . LYS A 1 1128 ? -41.611 14.213 10.974 1.00 81.62 1128 LYS A O 1
ATOM 8729 N N . ARG A 1 1129 ? -40.740 16.151 11.697 1.00 86.25 1129 ARG A N 1
ATOM 8730 C CA . ARG A 1 1129 ? -40.172 16.532 10.387 1.00 86.25 1129 ARG A CA 1
ATOM 8731 C C . ARG A 1 1129 ? -39.031 15.587 10.005 1.00 86.25 1129 ARG A C 1
ATOM 8733 O O . ARG A 1 1129 ? -39.006 15.087 8.886 1.00 86.25 1129 ARG A O 1
ATOM 8740 N N . TYR A 1 1130 ? -38.119 15.336 10.941 1.00 88.94 1130 TYR A N 1
ATOM 8741 C CA . TYR A 1 1130 ? -36.967 14.466 10.707 1.00 88.94 1130 TYR A CA 1
ATOM 8742 C C . TYR A 1 1130 ? -37.372 12.998 10.525 1.00 88.94 1130 TYR A C 1
ATOM 8744 O O . TYR A 1 1130 ? -36.752 12.301 9.735 1.00 88.94 1130 TYR A O 1
ATOM 8752 N N . GLU A 1 1131 ? -38.450 12.534 11.165 1.00 89.62 1131 GLU A N 1
ATOM 8753 C CA . GLU A 1 1131 ? -39.009 11.192 10.937 1.00 89.62 1131 GLU A CA 1
ATOM 8754 C C . GLU A 1 1131 ? -39.552 10.994 9.509 1.00 89.62 1131 GLU A C 1
ATOM 8756 O O . GLU A 1 1131 ? -39.388 9.921 8.922 1.00 89.62 1131 GLU A O 1
ATOM 8761 N N . GLU A 1 1132 ? -40.223 12.001 8.940 1.00 91.19 1132 GLU A N 1
ATOM 8762 C CA . GLU A 1 1132 ? -40.723 11.955 7.556 1.00 91.19 1132 GLU A CA 1
ATOM 8763 C C . GLU A 1 1132 ? -39.566 11.983 6.541 1.00 91.19 1132 GLU A C 1
ATOM 8765 O O . GLU A 1 1132 ? -39.568 11.233 5.557 1.00 91.19 1132 GLU A O 1
ATOM 8770 N N . GLU A 1 1133 ? -38.548 12.800 6.813 1.00 93.00 1133 GLU A N 1
ATOM 8771 C CA . GLU A 1 1133 ? -37.332 12.891 6.004 1.00 93.00 1133 GLU A CA 1
ATOM 8772 C C . GLU A 1 1133 ? -36.517 11.590 6.059 1.00 93.00 1133 GLU A C 1
ATOM 8774 O O . GLU A 1 1133 ? -36.179 11.037 5.012 1.00 93.00 1133 GLU A O 1
ATOM 8779 N N . LEU A 1 1134 ? -36.322 11.014 7.251 1.00 93.38 1134 LEU A N 1
ATOM 8780 C CA . LEU A 1 1134 ? -35.612 9.748 7.457 1.00 93.38 1134 LEU A CA 1
ATOM 8781 C C . LEU A 1 1134 ? -36.235 8.599 6.659 1.00 93.38 1134 LEU A C 1
ATOM 8783 O O . LEU A 1 1134 ? -35.518 7.855 5.995 1.00 93.38 1134 LEU A O 1
ATOM 8787 N N . LYS A 1 1135 ? -37.569 8.473 6.656 1.00 93.75 1135 LYS A N 1
ATOM 8788 C CA . LYS A 1 1135 ? -38.266 7.448 5.853 1.00 93.75 1135 LYS A CA 1
ATOM 8789 C C . LYS A 1 1135 ? -37.989 7.602 4.358 1.00 93.75 1135 LYS A C 1
ATOM 8791 O O . LYS A 1 1135 ? -37.867 6.606 3.644 1.00 93.75 1135 LYS A O 1
ATOM 8796 N N . THR A 1 1136 ? -37.910 8.843 3.884 1.00 94.50 1136 THR A N 1
ATOM 8797 C CA . THR A 1 1136 ? -37.627 9.152 2.478 1.00 94.50 1136 THR A CA 1
ATOM 8798 C C . THR A 1 1136 ? -36.185 8.793 2.127 1.00 94.50 1136 THR A C 1
ATOM 8800 O O . THR A 1 1136 ? -35.958 8.102 1.134 1.00 94.50 1136 THR A O 1
ATOM 8803 N N . VAL A 1 1137 ? -35.235 9.187 2.980 1.00 94.38 1137 VAL A N 1
ATOM 8804 C CA . VAL A 1 1137 ? -33.804 8.881 2.849 1.00 94.38 1137 VAL A CA 1
ATOM 8805 C C . VAL A 1 1137 ? -33.572 7.372 2.857 1.00 94.38 1137 VAL A C 1
ATOM 8807 O O . VAL A 1 1137 ? -33.033 6.845 1.893 1.00 94.38 1137 VAL A O 1
ATOM 8810 N N . GLN A 1 1138 ? -34.084 6.646 3.854 1.00 92.50 1138 GLN A N 1
ATOM 8811 C CA . GLN A 1 1138 ? -33.924 5.190 3.960 1.00 92.50 1138 GLN A CA 1
ATOM 8812 C C . GLN A 1 1138 ? -34.486 4.442 2.747 1.00 92.50 1138 GLN A C 1
ATOM 8814 O O . GLN A 1 1138 ? -33.858 3.511 2.245 1.00 92.50 1138 GLN A O 1
ATOM 8819 N N . LYS A 1 1139 ? -35.655 4.860 2.240 1.00 94.88 1139 LYS A N 1
ATOM 8820 C CA . LYS A 1 1139 ? -36.231 4.282 1.021 1.00 94.88 1139 LYS A CA 1
ATOM 8821 C C . LYS A 1 1139 ? -35.330 4.527 -0.190 1.00 94.88 1139 LYS A C 1
ATOM 8823 O O . LYS A 1 1139 ? -35.181 3.633 -1.019 1.00 94.88 1139 LYS A O 1
ATOM 8828 N N . ARG A 1 1140 ? -34.746 5.722 -0.305 1.00 95.25 1140 ARG A N 1
ATOM 8829 C CA . ARG A 1 1140 ? -33.841 6.075 -1.404 1.00 95.25 1140 ARG A CA 1
ATOM 8830 C C . ARG A 1 1140 ? -32.525 5.299 -1.323 1.00 95.25 1140 ARG A C 1
ATOM 8832 O O . ARG A 1 1140 ? -32.113 4.740 -2.334 1.00 95.25 1140 ARG A O 1
ATOM 8839 N N . THR A 1 1141 ? -31.929 5.196 -0.136 1.00 93.38 1141 THR A N 1
ATOM 8840 C CA . THR A 1 1141 ? -30.732 4.387 0.135 1.00 93.38 1141 THR A CA 1
ATOM 8841 C C . THR A 1 1141 ? -30.955 2.924 -0.245 1.00 93.38 1141 THR A C 1
ATOM 8843 O O . THR A 1 1141 ? -30.175 2.359 -1.008 1.00 93.38 1141 THR A O 1
ATOM 8846 N N . ASP A 1 1142 ? -32.067 2.327 0.202 1.00 92.69 1142 ASP A N 1
ATOM 8847 C CA . ASP A 1 1142 ? -32.414 0.937 -0.115 1.00 92.69 1142 ASP A CA 1
ATOM 8848 C C . ASP A 1 1142 ? -32.629 0.721 -1.622 1.00 92.69 1142 ASP A C 1
ATOM 8850 O O . ASP A 1 1142 ? -32.164 -0.276 -2.165 1.00 92.69 1142 ASP A O 1
ATOM 8854 N N . GLN A 1 1143 ? -33.262 1.663 -2.330 1.00 93.56 1143 GLN A N 1
ATOM 8855 C CA . GLN A 1 1143 ? -33.415 1.581 -3.789 1.00 93.56 1143 GLN A CA 1
ATOM 8856 C C . GLN A 1 1143 ? -32.067 1.551 -4.518 1.00 93.56 1143 GLN A C 1
ATOM 8858 O O . GLN A 1 1143 ? -31.867 0.706 -5.392 1.00 93.56 1143 GLN A O 1
ATOM 8863 N N . ILE A 1 1144 ? -31.150 2.453 -4.158 1.00 94.12 1144 ILE A N 1
ATOM 8864 C CA . ILE A 1 1144 ? -29.858 2.575 -4.836 1.00 94.12 1144 ILE A CA 1
ATOM 8865 C C . ILE A 1 1144 ? -28.961 1.372 -4.518 1.00 94.12 1144 ILE A C 1
ATOM 8867 O O . ILE A 1 1144 ? -28.373 0.781 -5.425 1.00 94.12 1144 ILE A O 1
ATOM 8871 N N . PHE A 1 1145 ? -28.875 0.950 -3.255 1.00 92.44 1145 PHE A N 1
ATOM 8872 C CA . PHE A 1 1145 ? -28.062 -0.212 -2.904 1.00 92.44 1145 PHE A CA 1
ATOM 8873 C C . PHE A 1 1145 ? -28.654 -1.530 -3.413 1.00 92.44 1145 PHE A C 1
ATOM 8875 O O . PHE A 1 1145 ? -27.890 -2.401 -3.819 1.00 92.44 1145 PHE A O 1
ATOM 8882 N N . ARG A 1 1146 ? -29.983 -1.681 -3.507 1.00 91.44 1146 ARG A N 1
ATOM 8883 C CA . ARG A 1 1146 ? -30.579 -2.855 -4.174 1.00 91.44 1146 ARG A CA 1
ATOM 8884 C C . ARG A 1 1146 ? -30.216 -2.941 -5.648 1.00 91.44 1146 ARG A C 1
ATOM 8886 O O . ARG A 1 1146 ? -29.979 -4.044 -6.131 1.00 91.44 1146 ARG A O 1
ATOM 8893 N N . LEU A 1 1147 ? -30.177 -1.806 -6.344 1.00 91.31 1147 LEU A N 1
ATOM 8894 C CA . LEU A 1 1147 ? -29.757 -1.749 -7.741 1.00 91.31 1147 LEU A CA 1
ATOM 8895 C C . LEU A 1 1147 ? -28.296 -2.199 -7.895 1.00 91.31 1147 LEU A C 1
ATOM 8897 O O . LEU A 1 1147 ? -27.994 -3.036 -8.741 1.00 91.31 1147 LEU A O 1
ATOM 8901 N N . ASN A 1 1148 ? -27.408 -1.672 -7.049 1.00 89.56 1148 ASN A N 1
ATOM 8902 C CA . ASN A 1 1148 ? -25.963 -1.843 -7.197 1.00 89.56 1148 ASN A CA 1
ATOM 8903 C C . ASN A 1 1148 ? -25.412 -3.127 -6.551 1.00 89.56 1148 ASN A C 1
ATOM 8905 O O . ASN A 1 1148 ? -24.533 -3.754 -7.129 1.00 89.56 1148 ASN A O 1
ATOM 8909 N N . TYR A 1 1149 ? -25.932 -3.554 -5.397 1.00 88.00 1149 TYR A N 1
ATOM 8910 C CA . TYR A 1 1149 ? -25.442 -4.707 -4.621 1.00 88.00 1149 TYR A CA 1
ATOM 8911 C C . TYR A 1 1149 ? -26.446 -5.875 -4.554 1.00 88.00 1149 TYR A C 1
ATOM 8913 O O . TYR A 1 1149 ? -26.057 -7.017 -4.307 1.00 88.00 1149 TYR A O 1
ATOM 8921 N N . GLY A 1 1150 ? -27.727 -5.639 -4.848 1.00 87.69 1150 GLY A N 1
ATOM 8922 C CA . GLY A 1 1150 ? -28.791 -6.649 -4.791 1.00 87.69 1150 GLY A CA 1
ATOM 8923 C C . GLY A 1 1150 ? -29.613 -6.616 -3.497 1.00 87.69 1150 GLY A C 1
ATOM 8924 O O . GLY A 1 1150 ? -29.454 -5.747 -2.645 1.00 87.69 1150 GLY A O 1
ATOM 8925 N N . ALA A 1 1151 ? -30.539 -7.567 -3.344 1.00 86.31 1151 ALA A N 1
ATOM 8926 C CA . ALA A 1 1151 ? -31.494 -7.577 -2.228 1.00 86.31 1151 ALA A CA 1
ATOM 8927 C C . ALA A 1 1151 ? -30.840 -7.727 -0.840 1.00 86.31 1151 ALA A C 1
ATOM 8929 O O . ALA A 1 1151 ? -31.388 -7.229 0.140 1.00 86.31 1151 ALA A O 1
ATOM 8930 N N . GLU A 1 1152 ? -29.674 -8.369 -0.778 1.00 83.88 1152 GLU A N 1
ATOM 8931 C CA . GLU A 1 1152 ? -28.903 -8.629 0.445 1.00 83.88 1152 GLU A CA 1
ATOM 8932 C C . GLU A 1 1152 ? -27.834 -7.549 0.709 1.00 83.88 1152 GLU A C 1
ATOM 8934 O O . GLU A 1 1152 ? -26.885 -7.780 1.451 1.00 83.88 1152 GLU A O 1
ATOM 8939 N N . TRP A 1 1153 ? -27.965 -6.349 0.121 1.00 85.44 1153 TRP A N 1
ATOM 8940 C CA . TRP A 1 1153 ? -26.989 -5.256 0.269 1.00 85.44 1153 TRP A CA 1
ATOM 8941 C C . TRP A 1 1153 ? -26.614 -4.940 1.720 1.00 85.44 1153 TRP A C 1
ATOM 8943 O O . TRP A 1 1153 ? -25.460 -4.629 1.991 1.00 85.44 1153 TRP A O 1
ATOM 8953 N N . LYS A 1 1154 ? -27.554 -5.067 2.662 1.00 83.69 1154 LYS A N 1
ATOM 8954 C CA . LYS A 1 1154 ? -27.287 -4.824 4.084 1.00 83.69 1154 LYS A CA 1
ATOM 8955 C C . LYS A 1 1154 ? -26.286 -5.809 4.668 1.00 83.69 1154 LYS A C 1
ATOM 8957 O O . LYS A 1 1154 ? -25.420 -5.399 5.426 1.00 83.69 1154 LYS A O 1
ATOM 8962 N N . LEU A 1 1155 ? -26.363 -7.075 4.273 1.00 77.62 1155 LEU A N 1
ATOM 8963 C CA . LEU A 1 1155 ? -25.406 -8.092 4.687 1.00 77.62 1155 LEU A CA 1
ATOM 8964 C C . LEU A 1 1155 ? -24.022 -7.805 4.087 1.00 77.62 1155 LEU A C 1
ATOM 8966 O O . LEU A 1 1155 ? -23.019 -7.893 4.789 1.00 77.62 1155 LEU A O 1
ATOM 8970 N N . TYR A 1 1156 ? -23.974 -7.381 2.818 1.00 74.12 1156 TYR A N 1
ATOM 8971 C CA . TYR A 1 1156 ? -22.723 -7.001 2.148 1.00 74.12 1156 TYR A CA 1
ATOM 8972 C C . TYR A 1 1156 ? -22.043 -5.783 2.780 1.00 74.12 1156 TYR A C 1
ATOM 8974 O O . TYR A 1 1156 ? -20.819 -5.757 2.876 1.00 74.12 1156 TYR A O 1
ATOM 8982 N N . LEU A 1 1157 ? -22.821 -4.785 3.210 1.00 74.75 1157 LEU A N 1
ATOM 8983 C CA . LEU A 1 1157 ? -22.307 -3.572 3.855 1.00 74.75 1157 LEU A CA 1
ATOM 8984 C C . LEU A 1 1157 ? -22.211 -3.696 5.388 1.00 74.75 1157 LEU A C 1
ATOM 8986 O O . LEU A 1 1157 ? -21.744 -2.771 6.050 1.00 74.75 1157 LEU A O 1
ATOM 8990 N N . GLY A 1 1158 ? -22.659 -4.817 5.964 1.00 69.06 1158 GLY A N 1
ATOM 8991 C CA . GLY A 1 1158 ? -22.705 -5.040 7.410 1.00 69.06 1158 GLY A CA 1
ATOM 8992 C C . GLY A 1 1158 ? -23.707 -4.154 8.161 1.00 69.06 1158 GLY A C 1
ATOM 8993 O O . GLY A 1 1158 ? -23.518 -3.929 9.350 1.00 69.06 1158 GLY A O 1
ATOM 8994 N N . THR A 1 1159 ? -24.747 -3.647 7.493 1.00 66.12 1159 THR A N 1
ATOM 8995 C CA . THR A 1 1159 ? -25.738 -2.681 8.009 1.00 66.12 1159 THR A CA 1
ATOM 8996 C C . THR A 1 1159 ? -27.089 -3.318 8.371 1.00 66.12 1159 THR A C 1
ATOM 8998 O O . THR A 1 1159 ? -28.135 -2.681 8.192 1.00 66.12 1159 THR A O 1
ATOM 9001 N N . GLU A 1 1160 ? -27.102 -4.601 8.746 1.00 63.31 1160 GLU A N 1
ATOM 9002 C CA . GLU A 1 1160 ? -28.328 -5.304 9.172 1.00 63.31 1160 GLU A CA 1
ATOM 9003 C C . GLU A 1 1160 ? -28.944 -4.750 10.459 1.00 63.31 1160 GLU A C 1
ATOM 9005 O O . GLU A 1 1160 ? -28.184 -4.331 11.365 1.00 63.31 1160 GLU A O 1
#

Sequence (1160 aa):
MRTPAIQLLLPLLLLLPALTTSALHRVPLRKVEGHRTLRDIRRSHDFAKARYGTKEDIVDLDNFQDAQYYGPINIGTPGQTFKVIFDTGSSNLWVPSEECLILNLACQLHNRYDSSLSSTYTANGTDFNIEYGSGALRGFLSSDNVEISGLTAVGQTFAEATEEPGVAFVAGQFDGIMGMAFTEISVMGIPTVFDTLVAQGAVDEPVFSFYLNHHLNEDLGGELVLGGSDPNHYEGEFHYVPVSRVGYWQATAEAIKIGGVAKPFCNPCETIVDTGTSLIIGPKEEVHDIMQDFGAIQFIVPGEYLINCNKVADMPITTFTLNGMDFDITGPELVIENVDPNTGTRTCIVGIMGINLGSIEAWILGDPFIARWYTEFDAYQGPTVTHTTWIVNNYCVFNIITLSHQMETFNCQPLLDRLTLVMVRTGALSEFSKRETPLEKIKYCLEAKVLYEPDFRINIREEIQNLLEVLYDRCDGHGKCEKSAVDAKIKGSKAYMKKRDGEALSKYNECLRMAPPDSPTLPIAFANRSAVLVQMAKYEDALHDLDRAEVAGYPSSLQHKLLARRIKCHTAIGQLEEAREALQRLKNMPLLPNIKEKVDKEVAELEAALAAPEPAHSNPTQVLPTVPGMVGGENATVKYMTAAFEMGENEKFGRHVVAKEDVAPGSVVMVEKPYAVLLVPDLLTSNCLTCLSPAPLPLPCEGCRDVVYCSEECQREGASGCHRYECRLLHLLSSVGIAHLALRIILITDWDLHCQIRDEKIDAGKVDGTGPNGNYNEGKEGRYRAVYHLMPHLTSCSPEDQLQYCLASIILASAMADRTDFVTDKVEKTVDVASLAAALMRHIAQLVSNAHAVTRVERITNEAGNKVEEVEQKRVASAIYPSASLMNHSCKPNIINNFIGDLLVIRTIEDVKEGDQIYNCYGPHYCRQTREDRQASLRQQYFFTCKCYPCTQPQYMRQEAVWNGVQCESCGGVASWVGGDAEENEDASENDGSEERRSVLFCIHCHKLQGPSTFLTQACAKVSSLLESGEEALKKSATDRAVELLKGALGAGAGVYQRGNHTMTRVRDMLAAALVAHGDYERSCEELHECLKVTEDRYGSQSVELAHELLKFSDVLNLAIAKSGKAKRYEEELKTVQKRTDQIFRLNYGAEWKLYLGTE

InterPro domains:
  IPR001214 SET domain [PF00856] (654-923)
  IPR001214 SET domain [PS50280] (643-923)
  IPR001214 SET domain [SM00317] (643-929)
  IPR001461 Aspartic peptidase A1 [PR00792] (75-95)
  IPR001461 Aspartic peptidase A1 [PR00792] (222-235)
  IPR001461 Aspartic peptidase A1 [PR00792] (271-282)
  IPR001461 Aspartic peptidase A1 [PR00792] (363-378)
  IPR001969 Aspartic peptidase, active site [PS00141] (84-95)
  IPR002893 Zinc finger, MYND-type [PF01753] (688-727)
  IPR002893 Zinc finger, MYND-type [PS01360] (688-727)
  IPR002893 Zinc finger, MYND-type [PS50865] (688-727)
  IPR011990 Tetratricopeptide-like helical domain superfamily [G3DSA:1.25.40.10] (479-626)
  IPR011990 Tetratricopeptide-like helical domain superfamily [G3DSA:1.25.40.10] (927-1160)
  IPR011990 Tetratricopeptide-like helical domain superfamily [SSF48452] (485-586)
  IPR021109 Aspartic peptidase domain superfamily [G3DSA:2.40.70.10] (69-201)
  IPR021109 Aspartic peptidase domain superfamily [G3DSA:2.40.70.10] (248-371)
  IPR021109 Aspartic peptidase domain superfamily [SSF50630] (12-379)
  IPR033121 Peptidase family A1 domain [PF00026] (68-379)
  IPR033121 Peptidase family A1 domain [PS51767] (69-388)
  IPR044421 SMYD4, SET domain [cd10536] (638-951)

Secondary structure (DSSP, 8-state):
----------SS-S-S--------EEEEEEE--S---HHHHHHHHHHHHHHHS-TTSPPPP-------EEEEEEETTTTEEEEEEEETT---EEEEBTTS-TT-HHHHHS--B-GGG-SS-EEEEEEEEEEETTEEEEEEEEEEEEEETTEEEEEEEEEEEEE--STHHHH-SSSEEEE-S-GGGSGGGPPPHHHHHHHTT-SSSSEEEEEE---TT-S--EEEEESS--TTSEEEEEEEEEEEETTTTEEEEEEEEETTEEPTT-SSEEEEE-TT-SSEEE-HHHHHHHHHHHTPEEPSSTT-EEE-GGGGGGSPPEEEEETTEEEEE-HHHHEEEEE-TTT--EEEEESEEE---TT--EEEE-HHHHTTEEEEEESSSS-EEEEEEE------S-------SSS----SHHHHHHHHHHHHHTSHHHHHHT--SHHHHHHHHHH-EEEEETTEEEEHHHHHHHHHHHHHHHHHHTS--HHHHHHHHHHHHHHHHTT-HHHHHHHHHHHHHHS-TT-THHHHHHHHHHHHHHHTT-HHHHHHHHHHHHHTT--GGGHHHHHHHHHHHHHHTT-HHHHHHHHHHHHTS---HHHHHHHHHHHHHHHHHHTSPPP--------PPPPPPPTT-B-SSBTTBBTTEEEEEETTTEEEEEESS-B-TT-EEEEE--SEEEE-GGGTTTBBTTT--B-SS-EE-SS-SS-EESSHHHHHHHHHSTHHHHTTTHHHHHHTTHHHHHHHHHHHS-HHHHHHHHHPPPPTTPPTTB-TTS-BT-HHHHHHHHHHTS---TTTS-HHHHHHHHHHHHHHHHHHHHH-SHHHHS-SS---HHHHHHHHHHHHHHHHHHEEEEEEEEEE--TT--SS-EEEEEEEEEEE-TTGGGSEE-SS-SEEEEEETTEEEEEESS-B-TTPBPEE--S--TTTS-HHHHHHHHHHHH-----SHHHH-HHHHHHHHHHH-EE-TTTSSEEEEESSS--------S---------EEEETTT--EEPPPHHHHHHHHHHHHHHHHHHHHHHTT-HHHHHHHHHHHHHHHTTTB-TT-HHHHHHHHHHHHHHHHHT-HHHHHHHHHHHHHHHHHHH-TT-HHHHHHHHHHHHHHHHHHHH-TTHHHHHHHHHHHHHHHHHHHHHHH-TTHHHHHT--

Organism: NCBI:txid1843537

Foldseek 3Di:
DDDDDDDDDDDDPPPDPPPPPPDWQKWFKDFDFDFCDPVQVLVLLLQLCLQFNDPVPHDAAAADDGDAIWTWKFWAVVTFIFIAGAKLQAFAWEFAAPLADPPQLLSVQGRHDDLVPHPFKDDDFAWDWDRGSQGIFTFGKIFTWMGGSNFILGRAIHGHTRHDPHNNSNHYPGRIYQHDAFLQRPDVSGGGSLSSCVVVVVAQASKKWKAADPDSPDPGRIMITRRDDDVQWFDDDKDWFFQPDRGGSKGKFCFKDWLNHTDPVPRIFMEGEISRRRFKEAAQVSVVVLCVQQVWDADPRRFWTWDDPVCLQVGTWIWTQGPNDTQTQGSVLQWDWGQDPQFRDITIIGRYGHDDRHPDRYIYNYDSRCNQWIWMFHDPPRTIIITGGTPDQDDDDDDDDDDDDDDPFDFPVSVLSVVLVLCVQQVVLVVLVPDDALLSNLVCLQQDFGCSDPPDTDNSNVSLVVVLVVLLVVLVVQWADLVQLVVLQVQLVVCVVVVVLLSNLVSLLLSCLRAALLHLSNLVSLLSNLVSCVVVVVLVSSLVSLVVSVVSPPDLQCVLSSLLSNLSSCLLVVVLVSNVVSLVVNVPRDHDPVVVVVSVVSSVVSVVSSVDPHDDDDDPDQDADDQDAAPCHAPPFEGQFHVQWDWDADPPFGIFIFGQAKDAFLGWGGKFFFLFKAFRQVCQSQAARQLLHGQSPWNHANTGSRHTHNDPVSNVCCCVAPVVLCRSSVSVLNSLPCLVRLVNLVRSAAVVLVVPLVPDDDDPPQRFLADPVSHACDDRSSVSSLLLRQDLCLVVDDSSVLSSLSSSLLSVLVSSVPPHCPQPPDDPDGDDSSNSSSSSSSNSSRCLQFKDFAWAKDWDDDPLDQLFIDIDTDGGMIGGGSSVSSAAADLDFQWAWHDSRSIIIITGRHIRRGGRTGHDHSPRHLLSDALVVSQVVCCNRVVDGDPHPLNPDVVSNLVVQQQAFWQDPVPRATKDWDDPDDDDDDDDDDDDDDDDPAGWIQGPPVRDTHHDDPLLVVLVVLLVVLLVVLVVCVVVLVLVSNLVSLVSSLVSRVSTHRLLYPSNLSSLQSNLSSCVSVLNLVVSLVSLVSNLVSQCVRQNQLDPSSLSSLSSSLSSLVSCLVPDPPNVVSVVVSVVSVVSSCRSQCSRPNPCSCSSNVND